Protein 7BMF (pdb70)

Organism: Methanothermobacter thermautotrophicus (strain ATCC 29096 / DSM 1053 / JCM 10044 / NBRC 100330 / Delta H) (NCBI:txid187420)

Structure (mmCIF, N/CA/C/O backbone):
data_7BMF
#
_entry.id   7BMF
#
_cell.length_a   53.750
_cell.length_b   53.880
_cell.length_c   86.720
_cell.angle_alpha   79.860
_cell.angle_beta   82.770
_cell.angle_gamma   63.980
#
_symmetry.space_group_name_H-M   'P 1'
#
loop_
_entity.id
_entity.type
_entity.pdbx_description
1 polymer 'Conserved protein'
2 non-polymer 'MANGANESE (II) ION'
3 non-polymer "CYTIDINE-5'-TRIPHOSPHATE"
4 non-polymer 'NITRATE ION'
5 non-polymer DI(HYDROXYETHYL)ETHER
6 water water
#
loop_
_atom_site.group_PDB
_atom_site.id
_atom_site.type_symbol
_atom_site.label_atom_id
_atom_site.label_alt_id
_atom_site.label_comp_id
_atom_site.label_asym_id
_atom_site.label_entity_id
_atom_site.label_seq_id
_atom_site.pdbx_PDB_ins_code
_atom_site.Cartn_x
_atom_site.Cartn_y
_atom_site.Cartn_z
_atom_site.occupancy
_atom_site.B_iso_or_equiv
_atom_site.auth_seq_id
_atom_site.auth_comp_id
_atom_site.auth_asym_id
_atom_site.auth_atom_id
_atom_site.pdbx_PDB_model_num
ATOM 1 N N . LEU A 1 13 ? -13.633 -13.263 -13.207 1.00 35.17 13 LEU A N 1
ATOM 2 C CA . LEU A 1 13 ? -14.052 -11.952 -12.608 1.00 37.48 13 LEU A CA 1
ATOM 3 C C . LEU A 1 13 ? -15.538 -11.706 -12.832 1.00 40.44 13 LEU A C 1
ATOM 4 O O . LEU A 1 13 ? -16.020 -11.836 -13.964 1.00 39.45 13 LEU A O 1
ATOM 9 N N . PRO A 1 14 ? -16.277 -11.317 -11.762 1.00 39.59 14 PRO A N 1
ATOM 10 C CA . PRO A 1 14 ? -17.707 -11.069 -12.006 1.00 35.60 14 PRO A CA 1
ATOM 11 C C . PRO A 1 14 ? -17.966 -9.958 -13.046 1.00 35.50 14 PRO A C 1
ATOM 12 O O . PRO A 1 14 ? -17.362 -8.878 -13.039 1.00 32.70 14 PRO A O 1
ATOM 16 N N . ASP A 1 15 ? -18.864 -10.276 -13.941 1.00 32.59 15 ASP A N 1
ATOM 17 C CA . ASP A 1 15 ? -19.361 -9.353 -14.917 1.00 34.66 15 ASP A CA 1
ATOM 18 C C . ASP A 1 15 ? -19.864 -8.001 -14.361 1.00 32.23 15 ASP A C 1
ATOM 19 O O . ASP A 1 15 ? -19.675 -6.924 -14.980 1.00 30.00 15 ASP A O 1
ATOM 24 N N . SER A 1 16 ? -20.558 -8.082 -13.225 1.00 28.58 16 SER A N 1
ATOM 25 C CA . SER A 1 16 ? -21.128 -6.926 -12.549 1.00 27.80 16 SER A CA 1
ATOM 26 C C . SER A 1 16 ? -20.055 -5.865 -12.211 1.00 25.25 16 SER A C 1
ATOM 27 O O . SER A 1 16 ? -20.311 -4.688 -12.337 1.00 26.69 16 SER A O 1
ATOM 30 N N . ILE A 1 17 ? -18.853 -6.282 -11.837 1.00 23.45 17 ILE A N 1
ATOM 31 C CA . ILE A 1 17 ? -17.864 -5.285 -11.434 1.00 23.63 17 ILE A CA 1
ATOM 32 C C . ILE A 1 17 ? -17.206 -4.579 -12.630 1.00 24.66 17 ILE A C 1
ATOM 33 O O . ILE A 1 17 ? -16.858 -3.412 -12.543 1.00 24.94 17 ILE A O 1
ATOM 38 N N . LEU A 1 18 ? -17.079 -5.275 -13.749 1.00 28.21 18 LEU A N 1
ATOM 39 C CA . LEU A 1 18 ? -16.615 -4.644 -15.004 1.00 28.10 18 LEU A CA 1
ATOM 40 C C . LEU A 1 18 ? -17.649 -3.729 -15.504 1.00 27.37 18 LEU A C 1
ATOM 41 O O . LEU A 1 18 ? -17.329 -2.613 -15.938 1.00 30.28 18 LEU A O 1
ATOM 46 N N . LYS A 1 19 ? -18.904 -4.171 -15.406 1.00 28.48 19 LYS A N 1
ATOM 47 C CA . LYS A 1 19 ? -20.023 -3.310 -15.718 1.00 29.77 19 LYS A CA 1
ATOM 48 C C . LYS A 1 19 ? -20.046 -2.032 -14.882 1.00 27.56 19 LYS A C 1
ATOM 49 O O . LYS A 1 19 ? -20.213 -0.927 -15.441 1.00 24.13 19 LYS A O 1
ATOM 55 N N . ARG A 1 20 ? -19.863 -2.149 -13.560 1.00 28.76 20 ARG A N 1
ATOM 56 C CA . ARG A 1 20 ? -19.838 -0.931 -12.725 1.00 26.99 20 ARG A CA 1
ATOM 57 C C . ARG A 1 20 ? -18.676 0.008 -13.090 1.00 25.81 20 ARG A C 1
ATOM 58 O O . ARG A 1 20 ? -18.849 1.242 -13.135 1.00 23.21 20 ARG A O 1
ATOM 66 N N . GLY A 1 21 ? -17.522 -0.573 -13.413 1.00 25.37 21 GLY A N 1
ATOM 67 C CA . GLY A 1 21 ? -16.371 0.210 -13.899 1.00 25.32 21 GLY A CA 1
ATOM 68 C C . GLY A 1 21 ? -16.688 0.938 -15.192 1.00 25.42 21 GLY A C 1
ATOM 69 O O . GLY A 1 21 ? -16.422 2.134 -15.342 1.00 23.17 21 GLY A O 1
ATOM 70 N N . ALA A 1 22 ? -17.345 0.237 -16.110 1.00 27.45 22 ALA A N 1
ATOM 71 C CA . ALA A 1 22 ? -17.841 0.900 -17.331 1.00 28.51 22 ALA A CA 1
ATOM 72 C C . ALA A 1 22 ? -18.734 2.103 -17.048 1.00 25.92 22 ALA A C 1
ATOM 73 O O . ALA A 1 22 ? -18.642 3.134 -17.725 1.00 26.68 22 ALA A O 1
ATOM 75 N N . GLU A 1 23 ? -19.561 1.974 -16.020 1.00 25.89 23 GLU A N 1
ATOM 76 C CA . GLU A 1 23 ? -20.479 3.031 -15.648 1.00 30.26 23 GLU A CA 1
ATOM 77 C C . GLU A 1 23 ? -19.709 4.217 -15.126 1.00 28.53 23 GLU A C 1
ATOM 78 O O . GLU A 1 23 ? -20.030 5.338 -15.499 1.00 26.99 23 GLU A O 1
ATOM 84 N N . ALA A 1 24 ? -18.693 3.972 -14.276 1.00 29.62 24 ALA A N 1
ATOM 85 C CA . ALA A 1 24 ? -17.760 5.037 -13.880 1.00 27.22 24 ALA A CA 1
ATOM 86 C C . ALA A 1 24 ? -17.003 5.599 -15.083 1.00 28.01 24 ALA A C 1
ATOM 87 O O . ALA A 1 24 ? -16.838 6.823 -15.170 1.00 26.53 24 ALA A O 1
ATOM 89 N N . SER A 1 25 ? -16.570 4.736 -16.016 1.00 29.21 25 SER A N 1
ATOM 90 C CA . SER A 1 25 ? -15.908 5.231 -17.255 1.00 32.82 25 SER A CA 1
ATOM 91 C C . SER A 1 25 ? -16.798 6.226 -17.988 1.00 34.62 25 SER A C 1
ATOM 92 O O . SER A 1 25 ? -16.348 7.341 -18.343 1.00 32.37 25 SER A O 1
ATOM 95 N N . LYS A 1 26 ? -18.063 5.837 -18.157 1.00 34.85 26 LYS A N 1
ATOM 96 C CA . LYS A 1 26 ? -18.987 6.662 -18.878 1.00 34.74 26 LYS A CA 1
ATOM 97 C C . LYS A 1 26 ? -19.182 7.962 -18.163 1.00 32.17 26 LYS A C 1
ATOM 98 O O . LYS A 1 26 ? -19.213 8.996 -18.801 1.00 34.72 26 LYS A O 1
ATOM 104 N N . VAL A 1 27 ? -19.272 7.955 -16.838 1.00 31.85 27 VAL A N 1
ATOM 105 C CA . VAL A 1 27 ? -19.555 9.207 -16.126 1.00 28.23 27 VAL A CA 1
ATOM 106 C C . VAL A 1 27 ? -18.343 10.099 -16.243 1.00 29.93 27 VAL A C 1
ATOM 107 O O . VAL A 1 27 ? -18.469 11.290 -16.498 1.00 34.21 27 VAL A O 1
ATOM 111 N N . LEU A 1 28 ? -17.162 9.519 -16.075 1.00 31.02 28 LEU A N 1
ATOM 112 C CA . LEU A 1 28 ? -15.908 10.226 -16.327 1.00 31.85 28 LEU A CA 1
ATOM 113 C C . LEU A 1 28 ? -15.762 10.838 -17.766 1.00 35.17 28 LEU A C 1
ATOM 114 O O . LEU A 1 28 ? -15.416 12.012 -17.885 1.00 32.25 28 LEU A O 1
ATOM 119 N N . GLU A 1 29 ? -15.975 10.031 -18.825 1.00 38.87 29 GLU A N 1
ATOM 120 C CA . GLU A 1 29 ? -16.023 10.520 -20.256 1.00 42.75 29 GLU A CA 1
ATOM 121 C C . GLU A 1 29 ? -16.946 11.736 -20.477 1.00 45.30 29 GLU A C 1
ATOM 122 O O . GLU A 1 29 ? -16.608 12.644 -21.234 1.00 42.77 29 GLU A O 1
ATOM 128 N N . GLU A 1 30 ? -18.103 11.730 -19.807 1.00 46.91 30 GLU A N 1
ATOM 129 C CA . GLU A 1 30 ? -19.071 12.819 -19.897 1.00 50.05 30 GLU A CA 1
ATOM 130 C C . GLU A 1 30 ? -18.566 14.124 -19.320 1.00 52.37 30 GLU A C 1
ATOM 131 O O . GLU A 1 30 ? -18.608 15.149 -19.992 1.00 54.67 30 GLU A O 1
ATOM 137 N N . HIS A 1 31 ? -18.091 14.108 -18.079 1.00 48.62 31 HIS A N 1
ATOM 138 C CA . HIS A 1 31 ? -17.573 15.356 -17.501 1.00 45.30 31 HIS A CA 1
ATOM 139 C C . HIS A 1 31 ? -16.316 15.917 -18.211 1.00 44.06 31 HIS A C 1
ATOM 140 O O . HIS A 1 31 ? -16.074 17.116 -18.158 1.00 43.23 31 HIS A O 1
ATOM 147 N N . LEU A 1 32 ? -15.546 15.072 -18.892 1.00 45.74 32 LEU A N 1
ATOM 148 C CA . LEU A 1 32 ? -14.409 15.545 -19.706 1.00 47.74 32 LEU A CA 1
ATOM 149 C C . LEU A 1 32 ? -14.924 16.288 -20.933 1.00 52.21 32 LEU A C 1
ATOM 150 O O . LEU A 1 32 ? -14.540 17.438 -21.178 1.00 47.33 32 LEU A O 1
ATOM 155 N N . GLU A 1 33 ? -15.823 15.631 -21.661 1.00 57.35 33 GLU A N 1
ATOM 156 C CA . GLU A 1 33 ? -16.589 16.258 -22.756 1.00 60.05 33 GLU A CA 1
ATOM 157 C C . GLU A 1 33 ? -16.975 17.710 -22.455 1.00 56.99 33 GLU A C 1
ATOM 158 O O . GLU A 1 33 ? -16.643 18.595 -23.230 1.00 64.96 33 GLU A O 1
ATOM 164 N N . ARG A 1 34 ? -17.621 17.960 -21.313 1.00 52.35 34 ARG A N 1
ATOM 165 C CA . ARG A 1 34 ? -18.030 19.328 -20.929 1.00 49.49 34 ARG A CA 1
ATOM 166 C C . ARG A 1 34 ? -16.846 20.186 -20.439 1.00 48.32 34 ARG A C 1
ATOM 167 O O . ARG A 1 34 ? -17.052 21.241 -19.829 1.00 46.25 34 ARG A O 1
ATOM 169 N N . GLY A 1 35 ? -15.610 19.741 -20.692 1.00 48.19 35 GLY A N 1
ATOM 170 C CA . GLY A 1 35 ? -14.412 20.532 -20.394 1.00 52.88 35 GLY A CA 1
ATOM 171 C C . GLY A 1 35 ? -13.927 20.621 -18.950 1.00 51.15 35 GLY A C 1
ATOM 172 O O . GLY A 1 35 ? -12.744 20.878 -18.699 1.00 49.54 35 GLY A O 1
ATOM 173 N N . ASN A 1 36 ? -14.810 20.381 -17.995 1.00 53.03 36 ASN A N 1
ATOM 174 C CA . ASN A 1 36 ? -14.515 20.749 -16.608 1.00 55.81 36 ASN A CA 1
ATOM 175 C C . ASN A 1 36 ? -13.570 19.805 -15.856 1.00 48.69 36 ASN A C 1
ATOM 176 O O . ASN A 1 36 ? -13.398 18.632 -16.201 1.00 43.64 36 ASN A O 1
ATOM 181 N N . ILE A 1 37 ? -12.997 20.389 -14.809 1.00 48.15 37 ILE A N 1
ATOM 182 C CA . ILE A 1 37 ? -11.868 19.870 -14.051 1.00 46.83 37 ILE A CA 1
ATOM 183 C C . ILE A 1 37 ? -12.290 18.755 -13.084 1.00 41.51 37 ILE A C 1
ATOM 184 O O . ILE A 1 37 ? -13.137 18.961 -12.213 1.00 38.55 37 ILE A O 1
ATOM 189 N N . ILE A 1 38 ? -11.658 17.602 -13.191 1.00 35.35 38 ILE A N 1
ATOM 190 C CA . ILE A 1 38 ? -11.983 16.511 -12.277 1.00 35.96 38 ILE A CA 1
ATOM 191 C C . ILE A 1 38 ? -11.286 16.618 -10.909 1.00 31.44 38 ILE A C 1
ATOM 192 O O . ILE A 1 38 ? -10.097 16.856 -10.813 1.00 33.20 38 ILE A O 1
ATOM 197 N N . ARG A 1 39 ? -12.067 16.463 -9.863 1.00 26.82 39 ARG A N 1
ATOM 198 C CA . ARG A 1 39 ? -11.559 16.486 -8.520 1.00 29.25 39 ARG A CA 1
ATOM 199 C C . ARG A 1 39 ? -11.185 15.075 -8.024 1.00 27.16 39 ARG A C 1
ATOM 200 O O . ARG A 1 39 ? -12.039 14.240 -7.890 1.00 26.63 39 ARG A O 1
ATOM 208 N N . ILE A 1 40 ? -9.906 14.816 -7.803 1.00 26.84 40 ILE A N 1
ATOM 209 C CA . ILE A 1 40 ? -9.412 13.504 -7.387 1.00 25.50 40 ILE A CA 1
ATOM 210 C C . ILE A 1 40 ? -8.983 13.547 -5.896 1.00 25.16 40 ILE A C 1
ATOM 211 O O . ILE A 1 40 ? -8.121 14.320 -5.526 1.00 21.90 40 ILE A O 1
ATOM 216 N N . ILE A 1 41 ? -9.591 12.684 -5.077 1.00 23.78 41 ILE A N 1
ATOM 217 C CA . ILE A 1 41 ? -9.296 12.583 -3.663 1.00 24.29 41 ILE A CA 1
ATOM 218 C C . ILE A 1 41 ? -8.842 11.149 -3.347 1.00 24.03 41 ILE A C 1
ATOM 219 O O . ILE A 1 41 ? -9.586 10.163 -3.620 1.00 21.24 41 ILE A O 1
ATOM 224 N N . SER A 1 42 ? -7.645 11.055 -2.767 1.00 21.28 42 SER A N 1
ATOM 225 C CA . SER A 1 42 ? -7.025 9.788 -2.472 1.00 21.60 42 SER A CA 1
ATOM 226 C C . SER A 1 42 ? -6.182 9.797 -1.194 1.00 21.70 42 SER A C 1
ATOM 227 O O . SER A 1 42 ? -5.947 10.852 -0.560 1.00 21.36 42 SER A O 1
ATOM 230 N N . HIS A 1 43 ? -5.730 8.595 -0.849 1.00 20.53 43 HIS A N 1
ATOM 231 C CA . HIS A 1 43 ? -4.922 8.325 0.332 1.00 21.20 43 HIS A CA 1
ATOM 232 C C . HIS A 1 43 ? -3.413 8.596 0.004 1.00 20.17 43 HIS A C 1
ATOM 233 O O . HIS A 1 43 ? -3.082 8.897 -1.156 1.00 20.45 43 HIS A O 1
ATOM 240 N N . ASN A 1 44 ? -2.507 8.431 0.974 1.00 18.57 44 ASN A N 1
ATOM 241 C CA . ASN A 1 44 ? -1.095 8.870 0.821 1.00 18.88 44 ASN A CA 1
ATOM 242 C C . ASN A 1 44 ? -0.084 7.759 0.943 1.00 19.57 44 ASN A C 1
ATOM 243 O O . ASN A 1 44 ? 1.108 8.018 1.183 1.00 20.36 44 ASN A O 1
ATOM 248 N N . ASP A 1 45 ? -0.545 6.521 0.784 1.00 18.77 45 ASP A N 1
ATOM 249 C CA . ASP A 1 45 ? 0.346 5.396 0.715 1.00 17.21 45 ASP A CA 1
ATOM 250 C C . ASP A 1 45 ? 0.461 4.947 -0.744 1.00 17.29 45 ASP A C 1
ATOM 251 O O . ASP A 1 45 ? -0.009 5.629 -1.656 1.00 14.38 45 ASP A O 1
ATOM 256 N N . ALA A 1 46 ? 1.174 3.845 -0.994 1.00 17.42 46 ALA A N 1
ATOM 257 C CA . ALA A 1 46 ? 1.375 3.430 -2.361 1.00 17.21 46 ALA A CA 1
ATOM 258 C C . ALA A 1 46 ? 0.056 3.190 -3.141 1.00 18.04 46 ALA A C 1
ATOM 259 O O . ALA A 1 46 ? -0.062 3.534 -4.353 1.00 19.26 46 ALA A O 1
ATOM 261 N N . ASP A 1 47 ? -0.925 2.613 -2.455 1.00 17.25 47 ASP A N 1
ATOM 262 C CA . ASP A 1 47 ? -2.209 2.280 -3.091 1.00 17.08 47 ASP A CA 1
ATOM 263 C C . ASP A 1 47 ? -2.938 3.586 -3.509 1.00 17.35 47 ASP A C 1
ATOM 264 O O . ASP A 1 47 ? -3.335 3.747 -4.660 1.00 16.97 47 ASP A O 1
ATOM 269 N N . GLY A 1 48 ? -2.912 4.568 -2.618 1.00 18.48 48 GLY A N 1
ATOM 270 C CA . GLY A 1 48 ? -3.610 5.823 -2.819 1.00 18.22 48 GLY A CA 1
ATOM 271 C C . GLY A 1 48 ? -3.005 6.633 -3.889 1.00 19.05 48 GLY A C 1
ATOM 272 O O . GLY A 1 48 ? -3.714 7.218 -4.710 1.00 23.90 48 GLY A O 1
ATOM 273 N N . LEU A 1 49 ? -1.682 6.702 -3.893 1.00 19.28 49 LEU A N 1
ATOM 274 C CA . LEU A 1 49 ? -0.974 7.495 -4.885 1.00 17.76 49 LEU A CA 1
ATOM 275 C C . LEU A 1 49 ? -1.033 6.860 -6.239 1.00 18.38 49 LEU A C 1
ATOM 276 O O . LEU A 1 49 ? -1.358 7.522 -7.194 1.00 20.18 49 LEU A O 1
ATOM 281 N N . SER A 1 50 ? -0.756 5.561 -6.320 1.00 18.51 50 SER A N 1
ATOM 282 C CA . SER A 1 50 ? -0.858 4.833 -7.574 1.00 18.25 50 SER A CA 1
ATOM 283 C C . SER A 1 50 ? -2.323 4.895 -8.079 1.00 19.31 50 SER A C 1
ATOM 284 O O . SER A 1 50 ? -2.552 5.081 -9.303 1.00 18.44 50 SER A O 1
ATOM 287 N N . ALA A 1 51 ? -3.303 4.792 -7.151 1.00 19.50 51 ALA A N 1
ATOM 288 C CA . ALA A 1 51 ? -4.736 4.882 -7.557 1.00 20.06 51 ALA A CA 1
ATOM 289 C C . ALA A 1 51 ? -4.918 6.270 -8.145 1.00 20.37 51 ALA A C 1
ATOM 290 O O . ALA A 1 51 ? -5.522 6.419 -9.214 1.00 18.39 51 ALA A O 1
ATOM 292 N N . ALA A 1 52 ? -4.376 7.298 -7.482 1.00 19.36 52 ALA A N 1
ATOM 293 C CA . ALA A 1 52 ? -4.576 8.641 -8.025 1.00 20.45 52 ALA A CA 1
ATOM 294 C C . ALA A 1 52 ? -3.848 8.759 -9.383 1.00 21.85 52 ALA A C 1
ATOM 295 O O . ALA A 1 52 ? -4.383 9.294 -10.294 1.00 22.82 52 ALA A O 1
ATOM 297 N N . GLY A 1 53 ? -2.670 8.171 -9.526 1.00 24.16 53 GLY A N 1
ATOM 298 C CA . GLY A 1 53 ? -1.983 8.119 -10.807 1.00 25.27 53 GLY A CA 1
ATOM 299 C C . GLY A 1 53 ? -2.757 7.392 -11.914 1.00 25.49 53 GLY A C 1
ATOM 300 O O . GLY A 1 53 ? -2.697 7.777 -13.049 1.00 25.68 53 GLY A O 1
ATOM 301 N N . VAL A 1 54 ? -3.464 6.316 -11.588 1.00 26.21 54 VAL A N 1
ATOM 302 C CA . VAL A 1 54 ? -4.245 5.596 -12.598 1.00 23.80 54 VAL A CA 1
ATOM 303 C C . VAL A 1 54 ? -5.198 6.585 -13.210 1.00 23.80 54 VAL A C 1
ATOM 304 O O . VAL A 1 54 ? -5.280 6.670 -14.417 1.00 20.03 54 VAL A O 1
ATOM 308 N N . VAL A 1 55 ? -5.845 7.376 -12.364 1.00 25.16 55 VAL A N 1
ATOM 309 C CA . VAL A 1 55 ? -6.886 8.278 -12.837 1.00 30.65 55 VAL A CA 1
ATOM 310 C C . VAL A 1 55 ? -6.315 9.520 -13.553 1.00 31.74 55 VAL A 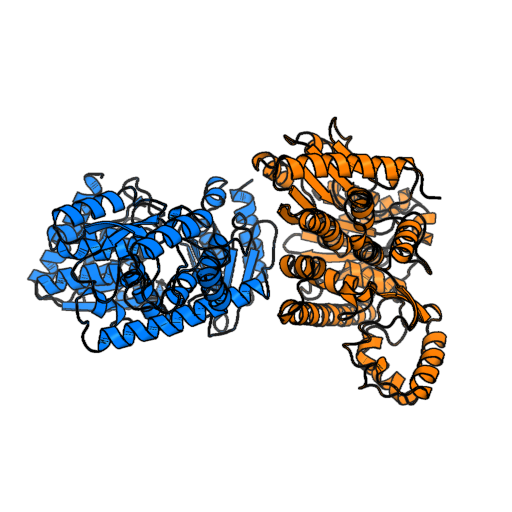C 1
ATOM 311 O O . VAL A 1 55 ? -6.735 9.835 -14.649 1.00 32.36 55 VAL A O 1
ATOM 315 N N . ALA A 1 56 ? -5.400 10.235 -12.911 1.00 30.29 56 ALA A N 1
ATOM 316 C CA . ALA A 1 56 ? -4.740 11.333 -13.561 1.00 33.16 56 ALA A CA 1
ATOM 317 C C . ALA A 1 56 ? -4.208 10.910 -14.975 1.00 36.77 56 ALA A C 1
ATOM 318 O O . ALA A 1 56 ? -4.325 11.650 -15.957 1.00 37.73 56 ALA A O 1
ATOM 320 N N . ARG A 1 57 ? -3.688 9.698 -15.075 1.00 37.23 57 ARG A N 1
ATOM 321 C CA . ARG A 1 57 ? -3.100 9.237 -16.305 1.00 44.39 57 ARG A CA 1
ATOM 322 C C . ARG A 1 57 ? -4.172 9.060 -17.389 1.00 42.11 57 ARG A C 1
ATOM 323 O O . ARG A 1 57 ? -4.007 9.500 -18.534 1.00 42.57 57 ARG A O 1
ATOM 331 N N . ALA A 1 58 ? -5.262 8.420 -17.012 1.00 35.73 58 ALA A N 1
ATOM 332 C CA . ALA A 1 58 ? -6.387 8.277 -17.885 1.00 38.48 58 ALA A CA 1
ATOM 333 C C . ALA A 1 58 ? -6.879 9.668 -18.340 1.00 37.95 58 ALA A C 1
ATOM 334 O O . ALA A 1 58 ? -7.064 9.913 -19.554 1.00 35.94 58 ALA A O 1
ATOM 336 N N . ILE A 1 59 ? -7.051 10.582 -17.385 1.00 34.34 59 ILE A N 1
ATOM 337 C CA . ILE A 1 59 ? -7.555 11.902 -17.721 1.00 33.16 59 ILE A CA 1
ATOM 338 C C . ILE A 1 59 ? -6.557 12.682 -18.583 1.00 37.54 59 ILE A C 1
ATOM 339 O O . ILE A 1 59 ? -6.993 13.437 -19.461 1.00 39.38 59 ILE A O 1
ATOM 344 N N . SER A 1 60 ? -5.255 12.551 -18.325 1.00 38.81 60 SER A N 1
ATOM 345 C CA . SER A 1 60 ? -4.260 13.170 -19.222 1.00 40.98 60 SER A CA 1
ATOM 346 C C . SER A 1 60 ? -4.292 12.598 -20.638 1.00 40.60 60 SER A C 1
ATOM 347 O O . SER A 1 60 ? -4.182 13.335 -21.598 1.00 42.37 60 SER A O 1
ATOM 350 N N . SER A 1 61 ? -4.507 11.289 -20.767 1.00 43.71 61 SER A N 1
ATOM 351 C CA . SER A 1 61 ? -4.489 10.634 -22.066 1.00 40.02 61 SER A CA 1
ATOM 352 C C . SER A 1 61 ? -5.688 11.039 -22.898 1.00 43.07 61 SER A C 1
ATOM 353 O O . SER A 1 61 ? -5.876 10.498 -23.983 1.00 47.00 61 SER A O 1
ATOM 356 N N . MET A 1 62 ? -6.527 11.933 -22.372 1.00 43.13 62 MET A N 1
ATOM 357 C CA . MET A 1 62 ? -7.601 12.583 -23.124 1.00 48.50 62 MET A CA 1
ATOM 358 C C . MET A 1 62 ? -7.611 14.105 -22.917 1.00 48.56 62 MET A C 1
ATOM 359 O O . MET A 1 62 ? -8.668 14.735 -22.956 1.00 49.28 62 MET A O 1
ATOM 364 N N . ASN A 1 63 ? -6.418 14.672 -22.726 1.00 49.20 63 ASN A N 1
ATOM 365 C CA . ASN A 1 63 ? -6.188 16.099 -22.438 1.00 51.61 63 ASN A CA 1
ATOM 366 C C . ASN A 1 63 ? -7.208 16.807 -21.575 1.00 53.26 63 ASN A C 1
ATOM 367 O O . ASN A 1 63 ? -7.699 17.890 -21.906 1.00 54.22 63 ASN A O 1
ATOM 372 N N . GLY A 1 64 ? -7.489 16.176 -20.438 1.00 50.90 64 GLY A N 1
ATOM 373 C CA . GLY A 1 64 ? -8.393 16.723 -19.458 1.00 44.11 64 GLY A CA 1
ATOM 374 C C . GLY A 1 64 ? -7.603 17.255 -18.303 1.00 40.62 64 GLY A C 1
ATOM 375 O O . GLY A 1 64 ? -6.402 17.090 -18.220 1.00 38.03 64 GLY A O 1
ATOM 376 N N . GLN A 1 65 ? -8.322 17.875 -17.395 1.00 44.33 65 GLN A N 1
ATOM 377 C CA . GLN A 1 65 ? -7.734 18.538 -16.266 1.00 48.27 65 GLN A CA 1
ATOM 378 C C . GLN A 1 65 ? -8.327 18.005 -14.968 1.00 46.32 65 GLN A C 1
ATOM 379 O O . GLN A 1 65 ? -9.534 17.647 -14.916 1.00 40.77 65 GLN A O 1
ATOM 385 N N . PHE A 1 66 ? -7.455 17.961 -13.941 1.00 42.26 66 PHE A N 1
ATOM 386 C CA . PHE A 1 66 ? -7.766 17.405 -12.606 1.00 37.91 66 PHE A CA 1
ATOM 387 C C . PHE A 1 66 ? -7.099 18.192 -11.469 1.00 36.03 66 PHE A C 1
ATOM 388 O O . PHE A 1 66 ? -6.011 18.714 -11.649 1.00 34.95 66 PHE A O 1
ATOM 396 N N . HIS A 1 67 ? -7.766 18.294 -10.314 1.00 39.19 67 HIS A N 1
ATOM 397 C CA . HIS A 1 67 ? -7.128 18.767 -9.048 1.00 41.21 67 HIS A CA 1
ATOM 398 C C . HIS A 1 67 ? -7.050 17.583 -8.068 1.00 38.80 67 HIS A C 1
ATOM 399 O O . HIS A 1 67 ? -8.087 17.030 -7.684 1.00 36.90 67 HIS A O 1
ATOM 406 N N . ILE A 1 68 ? -5.848 17.261 -7.610 1.00 37.89 68 ILE A N 1
ATOM 407 C CA . ILE A 1 68 ? -5.661 16.218 -6.579 1.00 38.06 68 ILE A CA 1
ATOM 408 C C . ILE A 1 68 ? -5.645 16.762 -5.136 1.00 35.57 68 ILE A C 1
ATOM 409 O O . ILE A 1 68 ? -4.971 17.709 -4.834 1.00 38.42 68 ILE A O 1
ATOM 414 N N . SER A 1 69 ? -6.422 16.182 -4.245 1.00 34.67 69 SER A N 1
ATOM 415 C CA . SER A 1 69 ? -6.176 16.336 -2.800 1.00 33.06 69 SER A CA 1
ATOM 416 C C . SER A 1 69 ? -5.747 14.960 -2.266 1.00 32.51 69 SER A C 1
ATOM 417 O O . SER A 1 69 ? -6.440 13.962 -2.443 1.00 28.40 69 SER A O 1
ATOM 420 N N . ILE A 1 70 ? -4.566 14.902 -1.680 1.00 31.56 70 ILE A N 1
ATOM 421 C CA . ILE A 1 70 ? -4.130 13.699 -1.022 1.00 30.25 70 ILE A CA 1
ATOM 422 C C . ILE A 1 70 ? -4.378 13.858 0.437 1.00 29.04 70 ILE A C 1
ATOM 423 O O . ILE A 1 70 ? -4.109 14.919 0.982 1.00 30.30 70 ILE A O 1
ATOM 428 N N . LEU A 1 71 ? -4.894 12.801 1.066 1.00 28.54 71 LEU A N 1
ATOM 429 C CA . LEU A 1 71 ? -5.191 12.825 2.496 1.00 31.01 71 LEU A CA 1
ATOM 430 C C . LEU A 1 71 ? -4.599 11.633 3.231 1.00 33.01 71 LEU A C 1
ATOM 431 O O . LEU A 1 71 ? -4.563 10.528 2.664 1.00 30.98 71 LEU A O 1
ATOM 436 N N . SER A 1 72 ? -4.179 11.852 4.498 1.00 30.03 72 SER A N 1
ATOM 437 C CA . SER A 1 72 ? -3.817 10.751 5.431 1.00 30.58 72 SER A CA 1
ATOM 438 C C . SER A 1 72 ? -5.032 9.952 5.812 1.00 31.17 72 SER A C 1
ATOM 439 O O . SER A 1 72 ? -4.942 8.772 6.090 1.00 32.34 72 SER A O 1
ATOM 442 N N . ARG A 1 73 ? -6.177 10.616 5.857 1.00 33.69 73 ARG A N 1
ATOM 443 C CA . ARG A 1 73 ? -7.367 10.097 6.465 1.00 35.42 73 ARG A CA 1
ATOM 444 C C . ARG A 1 73 ? -8.519 10.994 5.979 1.00 35.16 73 ARG A C 1
ATOM 445 O O . ARG A 1 73 ? -8.323 12.207 5.893 1.00 30.81 73 ARG A O 1
ATOM 453 N N . LEU A 1 74 ? -9.680 10.413 5.634 1.00 32.74 74 LEU A N 1
ATOM 454 C CA . LEU A 1 74 ? -10.856 11.198 5.238 1.00 32.81 74 LEU A CA 1
ATOM 455 C C . LEU A 1 74 ? -11.806 11.458 6.437 1.00 33.89 74 LEU A C 1
ATOM 456 O O . LEU A 1 74 ? -12.203 10.542 7.117 1.00 31.59 74 LEU A O 1
ATOM 461 N N . LYS A 1 75 ? -12.188 12.708 6.673 1.00 35.29 75 LYS A N 1
ATOM 462 C CA . LYS A 1 75 ? -13.073 13.064 7.796 1.00 35.85 75 LYS A CA 1
ATOM 463 C C . LYS A 1 75 ? -14.374 13.696 7.305 1.00 36.69 75 LYS A C 1
ATOM 464 O O . LYS A 1 75 ? -14.459 14.233 6.178 1.00 32.26 75 LYS A O 1
ATOM 466 N N . LYS A 1 76 ? -15.378 13.660 8.177 1.00 39.54 76 LYS A N 1
ATOM 467 C CA . LYS A 1 76 ? -16.693 14.241 7.880 1.00 38.49 76 LYS A CA 1
ATOM 468 C C . LYS A 1 76 ? -16.542 15.732 7.446 1.00 39.50 76 LYS A C 1
ATOM 469 O O . LYS A 1 76 ? -17.245 16.204 6.538 1.00 38.93 76 LYS A O 1
ATOM 471 N N . GLU A 1 77 ? -15.551 16.412 8.022 1.00 39.88 77 GLU A N 1
ATOM 472 C CA . GLU A 1 77 ? -15.327 17.860 7.827 1.00 41.79 77 GLU A CA 1
ATOM 473 C C . GLU A 1 77 ? -14.674 18.245 6.498 1.00 38.99 77 GLU A C 1
ATOM 474 O O . GLU A 1 77 ? -14.924 19.316 5.958 1.00 39.00 77 GLU A O 1
ATOM 480 N N . PHE A 1 78 ? -13.825 17.371 5.975 1.00 36.07 78 PHE A N 1
ATOM 481 C CA . PHE A 1 78 ? -13.287 17.541 4.634 1.00 34.81 78 PHE A CA 1
ATOM 482 C C . PHE A 1 78 ? -14.391 17.384 3.579 1.00 33.63 78 PHE A C 1
ATOM 483 O O . PHE A 1 78 ? -14.388 18.058 2.553 1.00 31.75 78 PHE A O 1
ATOM 491 N N . ILE A 1 79 ? -15.325 16.490 3.863 1.00 35.40 79 ILE A N 1
ATOM 492 C CA . ILE A 1 79 ? -16.387 16.144 2.943 1.00 37.37 79 ILE A CA 1
ATOM 493 C C . ILE A 1 79 ? -17.364 17.295 2.876 1.00 38.23 79 ILE A C 1
ATOM 494 O O . ILE A 1 79 ? -17.803 17.618 1.803 1.00 34.42 79 ILE A O 1
ATOM 499 N N . LYS A 1 80 ? -17.709 17.878 4.023 1.00 43.05 80 LYS A N 1
ATOM 500 C CA . LYS A 1 80 ? -18.454 19.154 4.062 1.00 48.84 80 LYS A CA 1
ATOM 501 C C . LYS A 1 80 ? -17.734 20.300 3.338 1.00 45.82 80 LYS A C 1
ATOM 502 O O . LYS A 1 80 ? -18.361 20.987 2.562 1.00 51.16 80 LYS A O 1
ATOM 508 N N . LYS A 1 81 ? -16.434 20.498 3.558 1.00 42.08 81 LYS A N 1
ATOM 509 C CA . LYS A 1 81 ? -15.686 21.496 2.804 1.00 37.40 81 LYS A CA 1
ATOM 510 C C . LYS A 1 81 ? -15.625 21.144 1.293 1.00 41.43 81 LYS A C 1
ATOM 511 O O . LYS A 1 81 ? -15.566 22.017 0.437 1.00 45.55 81 LYS A O 1
ATOM 513 N N . LEU A 1 82 ? -15.646 19.863 0.962 1.00 40.02 82 LEU A N 1
ATOM 514 C CA . LEU A 1 82 ? -15.908 19.438 -0.422 1.00 41.32 82 LEU A CA 1
ATOM 515 C C . LEU A 1 82 ? -17.317 19.866 -0.911 1.00 40.22 82 LEU A C 1
ATOM 516 O O . LEU A 1 82 ? -17.506 20.120 -2.101 1.00 39.72 82 LEU A O 1
ATOM 521 N N . SER A 1 83 ? -18.279 19.911 0.021 1.00 45.38 83 SER A N 1
ATOM 522 C CA . SER A 1 83 ? -19.699 20.308 -0.210 1.00 46.76 83 SER A CA 1
ATOM 523 C C . SER A 1 83 ? -19.919 21.722 -0.783 1.00 44.28 83 SER A C 1
ATOM 524 O O . SER A 1 83 ? -20.823 21.897 -1.576 1.00 39.71 83 SER A O 1
ATOM 527 N N . GLY A 1 84 ? -19.128 22.713 -0.372 1.00 47.29 84 GLY A N 1
ATOM 528 C CA . GLY A 1 84 ? -19.027 23.993 -1.113 1.00 46.42 84 GLY A CA 1
ATOM 529 C C . GLY A 1 84 ? -18.390 23.579 -2.413 1.00 46.59 84 GLY A C 1
ATOM 530 O O . GLY A 1 84 ? -18.771 22.566 -2.943 1.00 55.43 84 GLY A O 1
ATOM 531 N N . GLU A 1 85 ? -17.394 24.286 -2.925 1.00 48.67 85 GLU A N 1
ATOM 532 C CA . GLU A 1 85 ? -16.700 23.837 -4.168 1.00 49.12 85 GLU A CA 1
ATOM 533 C C . GLU A 1 85 ? -17.673 23.537 -5.335 1.00 47.89 85 GLU A C 1
ATOM 534 O O . GLU A 1 85 ? -18.717 22.908 -5.129 1.00 41.78 85 GLU A O 1
ATOM 540 N N . LYS A 1 86 ? -17.305 23.939 -6.557 1.00 47.55 86 LYS A N 1
ATOM 541 C CA . LYS A 1 86 ? -18.240 23.916 -7.709 1.00 46.15 86 LYS A CA 1
ATOM 542 C C . LYS A 1 86 ? -17.945 22.862 -8.714 1.00 45.14 86 LYS A C 1
ATOM 543 O O . LYS A 1 86 ? -18.573 22.814 -9.769 1.00 48.37 86 LYS A O 1
ATOM 549 N N . TYR A 1 87 ? -17.014 21.988 -8.409 1.00 46.21 87 TYR A N 1
ATOM 550 C CA . TYR A 1 87 ? -16.665 20.967 -9.377 1.00 43.55 87 TYR A CA 1
ATOM 551 C C . TYR A 1 87 ? -17.818 19.949 -9.494 1.00 40.96 87 TYR A C 1
ATOM 552 O O . TYR A 1 87 ? -18.589 19.727 -8.551 1.00 37.35 87 TYR A O 1
ATOM 561 N N . SER A 1 88 ? -17.968 19.387 -10.685 1.00 40.37 88 SER A N 1
ATOM 562 C CA . SER A 1 88 ? -19.099 18.524 -10.981 1.00 42.75 88 SER A CA 1
ATOM 563 C C . SER A 1 88 ? -18.753 17.015 -10.956 1.00 42.19 88 SER A C 1
ATOM 564 O O . SER A 1 88 ? -19.673 16.167 -10.906 1.00 42.41 88 SER A O 1
ATOM 567 N N . LEU A 1 89 ? -17.466 16.664 -10.953 1.00 38.63 89 LEU A N 1
ATOM 568 C CA . LEU A 1 89 ? -17.084 15.275 -10.640 1.00 38.02 89 LEU A CA 1
ATOM 569 C C . LEU A 1 89 ? -16.025 15.182 -9.558 1.00 35.87 89 LEU A C 1
ATOM 570 O O . LEU A 1 89 ? -14.949 15.771 -9.656 1.00 40.78 89 LEU A O 1
ATOM 575 N N . PHE A 1 90 ? -16.347 14.414 -8.525 1.00 35.25 90 PHE A N 1
ATOM 576 C CA . PHE A 1 90 ? -15.411 14.041 -7.468 1.00 30.32 90 PHE A CA 1
ATOM 577 C C . PHE A 1 90 ? -15.073 12.552 -7.598 1.00 27.30 90 PHE A C 1
ATOM 578 O O . PHE A 1 90 ? -15.994 11.728 -7.627 1.00 28.05 90 PHE A O 1
ATOM 586 N N . PHE A 1 91 ? -13.776 12.231 -7.702 1.00 24.04 91 PHE A N 1
ATOM 587 C CA . PHE A 1 91 ? -13.288 10.854 -7.866 1.00 23.26 91 PHE A CA 1
ATOM 588 C C . PHE A 1 91 ? -12.441 10.485 -6.590 1.00 23.19 91 PHE A C 1
ATOM 589 O O . PHE A 1 91 ? -11.305 10.905 -6.479 1.00 22.74 91 PHE A O 1
ATOM 597 N N . PHE A 1 92 ? -13.042 9.698 -5.680 1.00 19.99 92 PHE A N 1
ATOM 598 C CA . PHE A 1 92 ? -12.413 9.210 -4.486 1.00 21.23 92 PHE A CA 1
ATOM 599 C C . PHE A 1 92 ? -11.725 7.906 -4.763 1.00 20.81 92 PHE A C 1
ATOM 600 O O . PHE A 1 92 ? -12.354 7.002 -5.292 1.00 22.31 92 PHE A O 1
ATOM 608 N N . CYS A 1 93 ? -10.457 7.806 -4.382 1.00 20.79 93 CYS A N 1
ATOM 609 C CA . CYS A 1 93 ? -9.728 6.534 -4.318 1.00 20.80 93 CYS A CA 1
ATOM 610 C C . CYS A 1 93 ? -9.268 6.153 -2.917 1.00 20.37 93 CYS A C 1
ATOM 611 O O . CYS A 1 93 ? -8.766 6.997 -2.158 1.00 19.09 93 CYS A O 1
ATOM 614 N N . ASP A 1 94 ? -9.451 4.863 -2.583 1.00 20.12 94 ASP A N 1
ATOM 615 C CA . ASP A 1 94 ? -8.903 4.240 -1.376 1.00 18.61 94 ASP A CA 1
ATOM 616 C C . ASP A 1 94 ? -9.583 4.773 -0.136 1.00 20.52 94 ASP A C 1
ATOM 617 O O . ASP A 1 94 ? -9.132 4.557 0.969 1.00 20.43 94 ASP A O 1
ATOM 622 N N . MET A 1 95 ? -10.700 5.451 -0.330 1.00 22.46 95 MET A N 1
ATOM 623 C CA . MET A 1 95 ? -11.444 6.042 0.772 1.00 23.55 95 MET A CA 1
ATOM 624 C C . MET A 1 95 ? -12.838 6.423 0.312 1.00 22.39 95 MET A C 1
ATOM 625 O O . MET A 1 95 ? -13.079 6.628 -0.889 1.00 22.37 95 MET A O 1
ATOM 630 N N . GLY A 1 96 ? -13.760 6.451 1.257 1.00 21.84 96 GLY A N 1
ATOM 631 C CA . GLY A 1 96 ? -15.049 7.047 1.031 1.00 21.69 96 GLY A CA 1
ATOM 632 C C . GLY A 1 96 ? -16.179 6.074 1.147 1.00 22.50 96 GLY A C 1
ATOM 633 O O . GLY A 1 96 ? -17.313 6.515 1.441 1.00 21.33 96 GLY A O 1
ATOM 634 N N . SER A 1 97 ? -15.909 4.775 0.933 1.00 21.48 97 SER A N 1
ATOM 635 C CA . SER A 1 97 ? -16.926 3.738 1.129 1.00 23.16 97 SER A CA 1
ATOM 636 C C . SER A 1 97 ? -17.526 3.781 2.510 1.00 25.16 97 SER A C 1
ATOM 637 O O . SER A 1 97 ? -18.734 3.594 2.650 1.00 24.63 97 SER A O 1
ATOM 640 N N . ALA A 1 98 ? -16.658 4.005 3.508 1.00 29.17 98 ALA A N 1
ATOM 641 C CA . ALA A 1 98 ? -17.040 4.169 4.909 1.00 29.44 98 ALA A CA 1
ATOM 642 C C . ALA A 1 98 ? -17.831 5.458 5.237 1.00 30.34 98 ALA A C 1
ATOM 643 O O . ALA A 1 98 ? -18.331 5.574 6.318 1.00 32.23 98 ALA A O 1
ATOM 645 N N . TYR A 1 99 ? -17.905 6.432 4.338 1.00 33.99 99 TYR A N 1
ATOM 646 C CA . TYR A 1 99 ? -18.668 7.701 4.527 1.00 33.11 99 TYR A CA 1
ATOM 647 C C . TYR A 1 99 ? -19.698 7.885 3.394 1.00 33.63 99 TYR A C 1
ATOM 648 O O . TYR A 1 99 ? -19.948 9.007 2.918 1.00 33.01 99 TYR A O 1
ATOM 657 N N . LEU A 1 100 ? -20.314 6.774 2.985 1.00 34.33 100 LEU A N 1
ATOM 658 C CA . LEU A 1 100 ? -21.178 6.769 1.806 1.00 36.52 100 LEU A CA 1
ATOM 659 C C . LEU A 1 100 ? -22.261 7.850 1.968 1.00 37.62 100 LEU A C 1
ATOM 660 O O . LEU A 1 100 ? -22.459 8.718 1.058 1.00 32.59 100 LEU A O 1
ATOM 665 N N . GLU A 1 101 ? -22.934 7.822 3.127 1.00 34.71 101 GLU A N 1
ATOM 666 C CA . GLU A 1 101 ? -23.960 8.838 3.410 1.00 37.21 101 GLU A CA 1
ATOM 667 C C . GLU A 1 101 ? -23.486 10.301 3.218 1.00 35.42 101 GLU A C 1
ATOM 668 O O . GLU A 1 101 ? -24.149 11.084 2.524 1.00 35.21 101 GLU A O 1
ATOM 674 N N . GLU A 1 102 ? -22.354 10.651 3.823 1.00 32.57 102 GLU A N 1
ATOM 675 C CA . GLU A 1 102 ? -21.851 12.033 3.781 1.00 35.59 102 GLU A CA 1
ATOM 676 C C . GLU A 1 102 ? -21.475 12.350 2.354 1.00 35.77 102 GLU A C 1
ATOM 677 O O . GLU A 1 102 ? -21.726 13.443 1.858 1.00 36.41 102 GLU A O 1
ATOM 683 N N . ILE A 1 103 ? -20.870 11.374 1.693 1.00 34.36 103 ILE A N 1
ATOM 684 C CA . ILE A 1 103 ? -20.527 11.528 0.311 1.00 35.24 103 ILE A CA 1
ATOM 685 C C . ILE A 1 103 ? -21.766 11.672 -0.557 1.00 37.63 103 ILE A C 1
ATOM 686 O O . ILE A 1 103 ? -21.757 12.484 -1.488 1.00 38.13 103 ILE A O 1
ATOM 691 N N . SER A 1 104 ? -22.810 10.909 -0.256 1.00 37.33 104 SER A N 1
ATOM 692 C CA . SER A 1 104 ? -24.074 11.034 -0.971 1.00 45.82 104 SER A CA 1
ATOM 693 C C . SER A 1 104 ? -24.681 12.459 -0.959 1.00 47.10 104 SER A C 1
ATOM 694 O O . SER A 1 104 ? -25.333 12.842 -1.921 1.00 43.78 104 SER A O 1
ATOM 697 N N . ARG A 1 105 ? -24.426 13.248 0.089 1.00 50.28 105 ARG A N 1
ATOM 698 C CA . ARG A 1 105 ? -24.920 14.646 0.160 1.00 51.22 105 ARG A CA 1
ATOM 699 C C . ARG A 1 105 ? -24.388 15.622 -0.896 1.00 47.81 105 ARG A C 1
ATOM 700 O O . ARG A 1 105 ? -24.980 16.676 -1.115 1.00 50.06 105 ARG A O 1
ATOM 708 N N . LEU A 1 106 ? -23.271 15.292 -1.527 1.00 47.11 106 LEU A N 1
ATOM 709 C CA . LEU A 1 106 ? -22.625 16.184 -2.476 1.00 45.94 106 LEU A CA 1
ATOM 710 C C . LEU A 1 106 ? -23.543 16.357 -3.678 1.00 48.40 106 LEU A C 1
ATOM 711 O O . LEU A 1 106 ? -24.186 15.390 -4.109 1.00 42.57 106 LEU A O 1
ATOM 716 N N . LYS A 1 107 ? -23.644 17.601 -4.163 1.00 56.87 107 LYS A N 1
ATOM 717 C CA . LYS A 1 107 ? -24.507 17.973 -5.317 1.00 60.78 107 LYS A CA 1
ATOM 718 C C . LYS A 1 107 ? -23.610 18.179 -6.560 1.00 57.83 107 LYS A C 1
ATOM 719 O O . LYS A 1 107 ? -23.101 19.284 -6.822 1.00 55.43 107 LYS A O 1
ATOM 721 N N . GLY A 1 108 ? -23.452 17.089 -7.314 1.00 49.75 108 GLY A N 1
ATOM 722 C CA . GLY A 1 108 ? -22.386 16.905 -8.308 1.00 45.82 108 GLY A CA 1
ATOM 723 C C . GLY A 1 108 ? -22.139 15.400 -8.380 1.00 43.54 108 GLY A C 1
ATOM 724 O O . GLY A 1 108 ? -22.449 14.704 -7.415 1.00 40.07 108 GLY A O 1
ATOM 725 N N . ASP A 1 109 ? -21.636 14.873 -9.504 1.00 38.29 109 ASP A N 1
ATOM 726 C CA . ASP A 1 109 ? -21.401 13.427 -9.621 1.00 33.43 109 ASP A CA 1
ATOM 727 C C . ASP A 1 109 ? -20.167 12.935 -8.792 1.00 33.79 109 ASP A C 1
ATOM 728 O O . ASP A 1 109 ? -19.163 13.642 -8.617 1.00 31.69 109 ASP A O 1
ATOM 733 N N . VAL A 1 110 ? -20.271 11.708 -8.284 1.00 28.71 110 VAL A N 1
ATOM 734 C CA . VAL A 1 110 ? -19.245 11.114 -7.478 1.00 27.43 110 VAL A CA 1
ATOM 735 C C . VAL A 1 110 ? -18.924 9.688 -7.977 1.00 26.60 110 VAL A C 1
ATOM 736 O O . VAL A 1 110 ? -19.815 8.899 -8.325 1.00 26.79 110 VAL A O 1
ATOM 740 N N . ILE A 1 111 ? -17.628 9.396 -8.049 1.00 24.06 111 ILE A N 1
ATOM 741 C CA . ILE A 1 111 ? -17.137 8.044 -8.202 1.00 23.41 111 ILE A CA 1
ATOM 742 C C . ILE A 1 111 ? -16.310 7.704 -6.953 1.00 24.12 111 ILE A C 1
ATOM 743 O O . ILE A 1 111 ? -15.474 8.501 -6.520 1.00 23.65 111 ILE A O 1
ATOM 748 N N . VAL A 1 112 ? -16.565 6.518 -6.395 1.00 23.21 112 VAL A N 1
ATOM 749 C CA . VAL A 1 112 ? -15.830 5.997 -5.244 1.00 21.99 112 VAL A CA 1
ATOM 750 C C . VAL A 1 112 ? -15.245 4.702 -5.660 1.00 20.14 112 VAL A C 1
ATOM 751 O O . VAL A 1 112 ? -15.957 3.752 -5.884 1.00 20.27 112 VAL A O 1
ATOM 755 N N . ALA A 1 113 ? -13.922 4.669 -5.677 1.00 22.44 113 ALA A N 1
ATOM 756 C CA . ALA A 1 113 ? -13.146 3.508 -6.045 1.00 21.61 113 ALA A CA 1
ATOM 757 C C . ALA A 1 113 ? -12.370 3.116 -4.808 1.00 21.01 113 ALA A C 1
ATOM 758 O O . ALA A 1 113 ? -11.299 3.711 -4.517 1.00 20.20 113 ALA A O 1
ATOM 760 N N . ASP A 1 114 ? -12.878 2.094 -4.111 1.00 19.01 114 ASP A N 1
ATOM 761 C CA . ASP A 1 114 ? -12.424 1.800 -2.742 1.00 18.71 114 ASP A CA 1
ATOM 762 C C . ASP A 1 114 ? -12.473 0.322 -2.523 1.00 17.80 114 ASP A C 1
ATOM 763 O O . ASP A 1 114 ? -13.049 -0.402 -3.325 1.00 19.90 114 ASP A O 1
ATOM 768 N N . HIS A 1 115 ? -11.770 -0.125 -1.492 1.00 17.55 115 HIS A N 1
ATOM 769 C CA . HIS A 1 115 ? -11.765 -1.510 -1.095 1.00 17.40 115 HIS A CA 1
ATOM 770 C C . HIS A 1 115 ? -11.879 -1.746 0.413 1.00 19.64 115 HIS A C 1
ATOM 771 O O . HIS A 1 115 ? -11.542 -2.838 0.890 1.00 20.66 115 HIS A O 1
ATOM 778 N N . HIS A 1 116 ? -12.434 -0.753 1.115 1.00 21.31 116 HIS A N 1
ATOM 779 C CA . HIS A 1 116 ? -12.877 -0.871 2.504 1.00 22.72 116 HIS A CA 1
ATOM 780 C C . HIS A 1 116 ? -14.380 -1.225 2.636 1.00 26.05 116 HIS A C 1
ATOM 781 O O . HIS A 1 116 ? -15.205 -0.994 1.725 1.00 26.77 116 HIS A O 1
ATOM 788 N N . GLN A 1 117 ? -14.744 -1.794 3.777 1.00 27.72 117 GLN A N 1
ATOM 789 C CA . GLN A 1 117 ? -16.131 -2.084 4.099 1.00 29.78 117 GLN A CA 1
ATOM 790 C C . GLN A 1 117 ? -17.033 -0.860 3.957 1.00 31.31 117 GLN A C 1
ATOM 791 O O . GLN A 1 117 ? -16.794 0.167 4.603 1.00 28.20 117 GLN A O 1
ATOM 797 N N . PRO A 1 118 ? -18.069 -0.941 3.094 1.00 32.31 118 PRO A N 1
ATOM 798 C CA . PRO A 1 118 ? -18.982 0.213 3.054 1.00 34.86 118 PRO A CA 1
ATOM 799 C C . PRO A 1 118 ? -19.796 0.340 4.341 1.00 36.42 118 PRO A C 1
ATOM 800 O O . PRO A 1 118 ? -20.105 -0.665 4.964 1.00 37.12 118 PRO A O 1
ATOM 804 N N . SER A 1 119 ? -20.093 1.581 4.721 1.00 36.90 119 SER A N 1
ATOM 805 C CA . SER A 1 119 ? -21.140 1.895 5.675 1.00 36.86 119 SER A CA 1
ATOM 806 C C . SER A 1 119 ? -22.518 1.419 5.107 1.00 35.70 119 SER A C 1
ATOM 807 O O . SER A 1 119 ? -22.687 1.236 3.869 1.00 31.70 119 SER A O 1
ATOM 810 N N . GLU A 1 120 ? -23.491 1.206 5.989 1.00 36.50 120 GLU A N 1
ATOM 811 C CA . GLU A 1 120 ? -24.843 0.843 5.526 1.00 37.42 120 GLU A CA 1
ATOM 812 C C . GLU A 1 120 ? -25.600 2.153 5.392 1.00 38.30 120 GLU A C 1
ATOM 813 O O . GLU A 1 120 ? -25.825 2.887 6.372 1.00 41.43 120 GLU A O 1
ATOM 819 N N . SER A 1 121 ? -25.916 2.460 4.135 1.00 35.85 121 SER A N 1
ATOM 820 C CA . SER A 1 121 ? -26.476 3.724 3.757 1.00 37.70 121 SER A CA 1
ATOM 821 C C . SER A 1 121 ? -26.892 3.611 2.320 1.00 39.22 121 SER A C 1
ATOM 822 O O . SER A 1 121 ? -26.280 2.848 1.570 1.00 41.52 121 SER A O 1
ATOM 825 N N . GLU A 1 122 ? -27.948 4.338 1.940 1.00 44.65 122 GLU A N 1
ATOM 826 C CA . GLU A 1 122 ? -28.414 4.416 0.527 1.00 46.51 122 GLU A CA 1
ATOM 827 C C . GLU A 1 122 ? -27.438 5.288 -0.284 1.00 48.02 122 GLU A C 1
ATOM 828 O O . GLU A 1 122 ? -27.332 6.499 -0.054 1.00 54.56 122 GLU A O 1
ATOM 830 N N . ALA A 1 123 ? -26.705 4.654 -1.200 1.00 49.38 123 ALA A N 1
ATOM 831 C CA . ALA A 1 123 ? -25.794 5.360 -2.117 1.00 51.33 123 ALA A CA 1
ATOM 832 C C . ALA A 1 123 ? -26.587 6.330 -3.002 1.00 49.44 123 ALA A C 1
ATOM 833 O O . ALA A 1 123 ? -27.630 5.963 -3.542 1.00 51.80 123 ALA A O 1
ATOM 835 N N . GLY A 1 124 ? -26.112 7.558 -3.146 1.00 47.53 124 GLY A N 1
ATOM 836 C CA . GLY A 1 124 ? -26.854 8.583 -3.888 1.00 47.69 124 GLY A CA 1
ATOM 837 C C . GLY A 1 124 ? -27.185 8.214 -5.327 1.00 51.33 124 GLY A C 1
ATOM 838 O O . GLY A 1 124 ? -26.617 7.253 -5.877 1.00 54.24 124 GLY A O 1
ATOM 839 N N . PRO A 1 125 ? -28.118 8.963 -5.960 1.00 58.23 125 PRO A N 1
ATOM 840 C CA . PRO A 1 125 ? -28.445 8.709 -7.378 1.00 56.23 125 PRO A CA 1
ATOM 841 C C . PRO A 1 125 ? -27.309 9.122 -8.320 1.00 52.98 125 PRO A C 1
ATOM 842 O O . PRO A 1 125 ? -27.181 8.522 -9.403 1.00 51.20 125 PRO A O 1
ATOM 846 N N . HIS A 1 126 ? -26.485 10.092 -7.880 1.00 47.72 126 HIS A N 1
ATOM 847 C CA . HIS A 1 126 ? -25.315 10.577 -8.625 1.00 48.92 126 HIS A CA 1
ATOM 848 C C . HIS A 1 126 ? -23.972 9.911 -8.223 1.00 42.80 126 HIS A C 1
ATOM 849 O O . HIS A 1 126 ? -22.889 10.446 -8.557 1.00 35.58 126 HIS A O 1
ATOM 856 N N . VAL A 1 127 ? -24.037 8.747 -7.556 1.00 38.41 127 VAL A N 1
ATOM 857 C CA . VAL A 1 127 ? -22.838 8.052 -7.036 1.00 34.62 127 VAL A CA 1
ATOM 858 C C . VAL A 1 127 ? -22.664 6.712 -7.709 1.00 32.51 127 VAL A C 1
ATOM 859 O O . VAL A 1 127 ? -23.571 5.879 -7.667 1.00 31.11 127 VAL A O 1
ATOM 863 N N . VAL A 1 128 ? -21.498 6.506 -8.328 1.00 28.11 128 VAL A N 1
ATOM 864 C CA . VAL A 1 128 ? -21.122 5.216 -8.824 1.00 28.46 128 VAL A CA 1
ATOM 865 C C . VAL A 1 128 ? -20.032 4.667 -7.894 1.00 31.26 128 VAL A C 1
ATOM 866 O O . VAL A 1 128 ? -18.933 5.244 -7.822 1.00 30.15 128 VAL A O 1
ATOM 870 N N . HIS A 1 129 ? -20.343 3.545 -7.221 1.00 28.40 129 HIS A N 1
ATOM 871 C CA . HIS A 1 129 ? -19.528 2.971 -6.168 1.00 26.82 129 HIS A CA 1
ATOM 872 C C . HIS A 1 129 ? -18.913 1.674 -6.657 1.00 25.88 129 HIS A C 1
ATOM 873 O O . HIS A 1 129 ? -19.597 0.701 -6.869 1.00 24.33 129 HIS A O 1
ATOM 880 N N . ILE A 1 130 ? -17.600 1.661 -6.811 1.00 26.27 130 ILE A N 1
ATOM 881 C CA . ILE A 1 130 ? -16.875 0.501 -7.278 1.00 23.75 130 ILE A CA 1
ATOM 882 C C . ILE A 1 130 ? -16.003 0.018 -6.131 1.00 21.01 130 ILE A C 1
ATOM 883 O O . ILE A 1 130 ? -15.098 0.723 -5.714 1.00 18.91 130 ILE A O 1
ATOM 887 N N . ASN A 1 131 ? -16.280 -1.194 -5.660 1.00 20.41 131 ASN A N 1
ATOM 888 C CA . ASN A 1 131 ? -15.654 -1.768 -4.480 1.00 20.01 131 ASN A CA 1
ATOM 889 C C . ASN A 1 131 ? -15.740 -3.289 -4.499 1.00 18.84 131 ASN A C 1
ATOM 890 O O . ASN A 1 131 ? -16.830 -3.814 -4.566 1.00 21.36 131 ASN A O 1
ATOM 895 N N . PRO A 1 132 ? -14.607 -4.020 -4.393 1.00 18.99 132 PRO A N 1
ATOM 896 C CA . PRO A 1 132 ? -14.718 -5.465 -4.387 1.00 18.93 132 PRO A CA 1
ATOM 897 C C . PRO A 1 132 ? -15.725 -6.071 -3.369 1.00 21.42 132 PRO A C 1
ATOM 898 O O . PRO A 1 132 ? -16.345 -7.096 -3.681 1.00 23.62 132 PRO A O 1
ATOM 902 N N . HIS A 1 133 ? -15.888 -5.449 -2.195 1.00 22.41 133 HIS A N 1
ATOM 903 C CA . HIS A 1 133 ? -16.822 -5.916 -1.118 1.00 22.92 133 HIS A CA 1
ATOM 904 C C . HIS A 1 133 ? -18.297 -6.034 -1.560 1.00 22.74 133 HIS A C 1
ATOM 905 O O . HIS A 1 133 ? -19.019 -6.922 -1.070 1.00 22.16 133 HIS A O 1
ATOM 912 N N . LEU A 1 134 ? -18.694 -5.118 -2.467 1.00 22.66 134 LEU A N 1
ATOM 913 C CA . LEU A 1 134 ? -19.981 -5.078 -3.139 1.00 22.49 134 LEU A CA 1
ATOM 914 C C . LEU A 1 134 ? -20.218 -6.149 -4.205 1.00 23.85 134 LEU A C 1
ATOM 915 O O . LEU A 1 134 ? -21.361 -6.253 -4.711 1.00 24.00 134 LEU A O 1
ATOM 920 N N . HIS A 1 135 ? -19.178 -6.904 -4.607 1.00 22.21 135 HIS A N 1
ATOM 921 C CA . HIS A 1 135 ? -19.349 -7.889 -5.697 1.00 22.58 135 HIS A CA 1
ATOM 922 C C . HIS A 1 135 ? -18.947 -9.298 -5.309 1.00 22.96 135 HIS A C 1
ATOM 923 O O . HIS A 1 135 ? -18.611 -10.096 -6.171 1.00 24.06 135 HIS A O 1
ATOM 930 N N . GLY A 1 136 ? -18.948 -9.581 -4.010 1.00 24.58 136 GLY A N 1
ATOM 931 C CA . GLY A 1 136 ? -18.542 -10.858 -3.454 1.00 24.42 136 GLY A CA 1
ATOM 932 C C . GLY A 1 136 ? -17.049 -11.082 -3.392 1.00 25.89 136 GLY A C 1
ATOM 933 O O . GLY A 1 136 ? -16.612 -12.181 -3.108 1.00 29.62 136 GLY A O 1
ATOM 934 N N . LEU A 1 137 ? -16.261 -10.044 -3.624 1.00 25.91 137 LEU A N 1
ATOM 935 C CA . LEU A 1 137 ? -14.813 -10.181 -3.726 1.00 24.36 137 LEU A CA 1
ATOM 936 C C . LEU A 1 137 ? -14.157 -9.725 -2.435 1.00 24.42 137 LEU A C 1
ATOM 937 O O . LEU A 1 137 ? -14.802 -9.140 -1.543 1.00 22.11 137 LEU A O 1
ATOM 942 N N . ASP A 1 138 ? -12.869 -9.973 -2.339 1.00 22.41 138 ASP A N 1
ATOM 943 C CA . ASP A 1 138 ? -12.168 -9.788 -1.106 1.00 20.48 138 ASP A CA 1
ATOM 944 C C . ASP A 1 138 ? -11.179 -8.577 -1.202 1.00 19.93 138 ASP A C 1
ATOM 945 O O . ASP A 1 138 ? -10.080 -8.667 -1.790 1.00 19.23 138 ASP A O 1
ATOM 950 N N . GLY A 1 139 ? -11.557 -7.483 -0.564 1.00 17.41 139 GLY A N 1
ATOM 951 C CA . GLY A 1 139 ? -10.758 -6.256 -0.541 1.00 17.13 139 GLY A CA 1
ATOM 952 C C . GLY A 1 139 ? -9.506 -6.306 0.263 1.00 17.62 139 GLY A C 1
ATOM 953 O O . GLY A 1 139 ? -8.686 -5.437 0.127 1.00 17.53 139 GLY A O 1
ATOM 954 N N . SER A 1 140 ? -9.338 -7.319 1.110 1.00 20.85 140 SER A N 1
ATOM 955 C CA . SER A 1 140 ? -8.095 -7.486 1.870 1.00 21.38 140 SER A CA 1
ATOM 956 C C . SER A 1 140 ? -6.994 -8.109 1.041 1.00 19.62 140 SER A C 1
ATOM 957 O O . SER A 1 140 ? -5.870 -7.777 1.279 1.00 22.26 140 SER A O 1
ATOM 960 N N . ARG A 1 141 ? -7.315 -9.008 0.106 1.00 19.88 141 ARG A N 1
ATOM 961 C CA . ARG A 1 141 ? -6.336 -9.847 -0.637 1.00 21.17 141 ARG A CA 1
ATOM 962 C C . ARG A 1 141 ? -6.322 -9.805 -2.152 1.00 18.78 141 ARG A C 1
ATOM 963 O O . ARG A 1 141 ? -5.335 -10.205 -2.752 1.00 19.27 141 ARG A O 1
ATOM 971 N N . ASP A 1 142 ? -7.422 -9.438 -2.786 1.00 18.61 142 ASP A N 1
ATOM 972 C CA . ASP A 1 142 ? -7.611 -9.665 -4.207 1.00 18.25 142 ASP A CA 1
ATOM 973 C C . ASP A 1 142 ? -7.795 -8.415 -5.010 1.00 18.74 142 ASP A C 1
ATOM 974 O O . ASP A 1 142 ? -7.657 -8.486 -6.237 1.00 19.97 142 ASP A O 1
ATOM 979 N N . LEU A 1 143 ? -8.053 -7.275 -4.360 1.00 17.75 143 LEU A N 1
ATOM 980 C CA . LEU A 1 143 ? -8.203 -6.015 -5.075 1.00 17.38 143 LEU A CA 1
ATOM 981 C C . LEU A 1 143 ? -8.009 -4.842 -4.186 1.00 16.87 143 LEU A C 1
ATOM 982 O O . LEU A 1 143 ? -8.588 -4.809 -3.091 1.00 17.98 143 LEU A O 1
ATOM 987 N N . SER A 1 144 ? -7.247 -3.865 -4.668 1.00 16.67 144 SER A N 1
ATOM 988 C CA . SER A 1 144 ? -6.977 -2.630 -3.869 1.00 15.43 144 SER A CA 1
ATOM 989 C C . SER A 1 144 ? -7.549 -1.386 -4.556 1.00 15.63 144 SER A C 1
ATOM 990 O O . SER A 1 144 ? -8.283 -1.500 -5.540 1.00 15.54 144 SER A O 1
ATOM 993 N N . ALA A 1 145 ? -7.272 -0.201 -4.019 1.00 16.28 145 ALA A N 1
ATOM 994 C CA . ALA A 1 145 ? -7.835 1.029 -4.585 1.00 17.41 145 ALA A CA 1
ATOM 995 C C . ALA A 1 145 ? -7.359 1.276 -6.000 1.00 18.43 145 ALA A C 1
ATOM 996 O O . ALA A 1 145 ? -8.138 1.687 -6.869 1.00 17.91 145 ALA A O 1
ATOM 998 N N . SER A 1 146 ? -6.061 1.029 -6.207 1.00 18.40 146 SER A N 1
ATOM 999 C CA . SER A 1 146 ? -5.455 1.187 -7.526 1.00 17.62 146 SER A CA 1
ATOM 1000 C C . SER A 1 146 ? -6.107 0.254 -8.572 1.00 18.45 146 SER A C 1
ATOM 1001 O O . SER A 1 146 ? -6.466 0.718 -9.652 1.00 17.25 146 SER A O 1
ATOM 1004 N N . GLY A 1 147 ? -6.290 -1.032 -8.241 1.00 17.92 147 GLY A N 1
ATOM 1005 C CA . GLY A 1 147 ? -7.015 -1.948 -9.120 1.00 18.92 147 GLY A CA 1
ATOM 1006 C C . GLY A 1 147 ? -8.442 -1.500 -9.358 1.00 21.31 147 GLY A C 1
ATOM 1007 O O . GLY A 1 147 ? -8.958 -1.569 -10.482 1.00 24.13 147 GLY A O 1
ATOM 1008 N N . THR A 1 148 ? -9.086 -1.004 -8.321 1.00 21.51 148 THR A N 1
ATOM 1009 C CA . THR A 1 148 ? -10.443 -0.536 -8.478 1.00 22.70 148 THR A CA 1
ATOM 1010 C C . THR A 1 148 ? -10.521 0.694 -9.395 1.00 22.36 148 THR A C 1
ATOM 1011 O O . THR A 1 148 ? -11.474 0.835 -10.182 1.00 23.81 148 THR A O 1
ATOM 1015 N N . ALA A 1 149 ? -9.559 1.604 -9.262 1.00 20.32 149 ALA A N 1
ATOM 1016 C CA . ALA A 1 149 ? -9.469 2.780 -10.143 1.00 19.20 149 ALA A CA 1
ATOM 1017 C C . ALA A 1 149 ? -9.229 2.356 -11.584 1.00 19.41 149 ALA A C 1
ATOM 1018 O O . ALA A 1 149 ? -9.787 3.010 -12.491 1.00 17.09 149 ALA A O 1
ATOM 1020 N N . TYR A 1 150 ? -8.373 1.327 -11.769 1.00 18.03 150 TYR A N 1
ATOM 1021 C CA . TYR A 1 150 ? -8.147 0.720 -13.081 1.00 19.99 150 TYR A CA 1
ATOM 1022 C C . TYR A 1 150 ? -9.451 0.194 -13.690 1.00 23.08 150 TYR A C 1
ATOM 1023 O O . TYR A 1 150 ? -9.859 0.646 -14.790 1.00 21.64 150 TYR A O 1
ATOM 1032 N N . LEU A 1 151 ? -10.144 -0.663 -12.939 1.00 23.46 151 LEU A N 1
ATOM 1033 C CA . LEU A 1 151 ? -11.465 -1.154 -13.370 1.00 25.28 151 LEU A CA 1
ATOM 1034 C C . LEU A 1 151 ? -12.438 -0.006 -13.746 1.00 26.65 151 LEU A C 1
ATOM 1035 O O . LEU A 1 151 ? -13.188 -0.124 -14.722 1.00 28.35 151 LEU A O 1
ATOM 1040 N N . ALA A 1 152 ? -12.379 1.105 -13.028 1.00 23.95 152 ALA A N 1
ATOM 1041 C CA . ALA A 1 152 ? -13.155 2.320 -13.358 1.00 23.74 152 ALA A CA 1
ATOM 1042 C C . ALA A 1 152 ? -12.803 3.078 -14.671 1.00 25.16 152 ALA A C 1
ATOM 1043 O O . ALA A 1 152 ? -13.633 3.841 -15.178 1.00 23.35 152 ALA A O 1
ATOM 1045 N N . THR A 1 153 ? -11.568 2.897 -15.154 1.00 27.03 153 THR A N 1
ATOM 1046 C CA . THR A 1 153 ? -10.974 3.624 -16.267 1.00 25.44 153 THR A CA 1
ATOM 1047 C C . THR A 1 153 ? -10.365 2.738 -17.353 1.00 26.95 153 THR A C 1
ATOM 1048 O O . THR A 1 153 ? -9.808 3.241 -18.346 1.00 27.83 153 THR A O 1
ATOM 1052 N N . ARG A 1 154 ? -10.397 1.429 -17.149 1.00 27.10 154 ARG A N 1
ATOM 1053 C CA . ARG A 1 154 ? -9.814 0.429 -18.058 1.00 28.96 154 ARG A CA 1
ATOM 1054 C C . ARG A 1 154 ? -10.349 0.628 -19.486 1.00 34.30 154 ARG A C 1
ATOM 1055 O O . ARG A 1 154 ? -9.637 0.444 -20.492 1.00 31.13 154 ARG A O 1
ATOM 1063 N N . LEU A 1 155 ? -11.625 0.976 -19.591 1.00 33.54 155 LEU A N 1
ATOM 1064 C CA . LEU A 1 155 ? -12.179 1.101 -20.910 1.00 38.28 155 LEU A CA 1
ATOM 1065 C C . LEU A 1 155 ? -11.802 2.416 -21.570 1.00 38.23 155 LEU A C 1
ATOM 1066 O O . LEU A 1 155 ? -12.167 2.594 -22.715 1.00 36.18 155 LEU A O 1
ATOM 1071 N N . LEU A 1 156 ? -11.082 3.303 -20.868 1.00 33.32 156 LEU A N 1
ATOM 1072 C CA . LEU A 1 156 ? -10.474 4.500 -21.470 1.00 33.21 156 LEU A CA 1
ATOM 1073 C C . LEU A 1 156 ? -8.970 4.383 -21.758 1.00 31.85 156 LEU A C 1
ATOM 1074 O O . LEU A 1 156 ? -8.473 4.975 -22.709 1.00 33.68 156 LEU A O 1
ATOM 1079 N N . ASN A 1 157 ? -8.241 3.628 -20.953 1.00 30.11 157 ASN A N 1
ATOM 1080 C CA . ASN A 1 157 ? -6.791 3.606 -21.017 1.00 27.26 157 ASN A CA 1
ATOM 1081 C C . ASN A 1 157 ? -6.374 2.319 -20.358 1.00 27.65 157 ASN A C 1
ATOM 1082 O O . ASN A 1 157 ? -6.594 2.121 -19.164 1.00 27.83 157 ASN A O 1
ATOM 1087 N N . ARG A 1 158 ? -5.773 1.437 -21.132 1.00 28.74 158 ARG A N 1
ATOM 1088 C CA . ARG A 1 158 ? -5.305 0.185 -20.593 1.00 31.03 158 ARG A CA 1
ATOM 1089 C C . ARG A 1 158 ? -3.835 0.275 -20.135 1.00 28.88 158 ARG A C 1
ATOM 1090 O O . ARG A 1 158 ? -3.327 -0.643 -19.514 1.00 24.61 158 ARG A O 1
ATOM 1098 N N . LYS A 1 159 ? -3.174 1.386 -20.385 1.00 29.13 159 LYS A N 1
ATOM 1099 C CA . LYS A 1 159 ? -1.703 1.444 -20.143 1.00 32.24 159 LYS A CA 1
ATOM 1100 C C . LYS A 1 159 ? -1.326 1.580 -18.640 1.00 30.94 159 LYS A C 1
ATOM 1101 O O . LYS A 1 159 ? -0.214 1.254 -18.282 1.00 27.17 159 LYS A O 1
ATOM 1104 N N . THR A 1 160 ? -2.305 1.986 -17.808 1.00 29.13 160 THR A N 1
ATOM 1105 C CA . THR A 1 160 ? -2.202 2.133 -16.355 1.00 26.35 160 THR A CA 1
ATOM 1106 C C . THR A 1 160 ? -2.255 0.847 -15.521 1.00 26.83 160 THR A C 1
ATOM 1107 O O . THR A 1 160 ? -2.050 0.873 -14.311 1.00 27.92 160 THR A O 1
ATOM 1111 N N . ALA A 1 161 ? -2.571 -0.280 -16.146 1.00 25.80 161 ALA A N 1
ATOM 1112 C CA . ALA A 1 161 ? -2.624 -1.550 -15.458 1.00 22.83 161 ALA A CA 1
ATOM 1113 C C . ALA A 1 161 ? -1.401 -1.867 -14.528 1.00 23.29 161 ALA A C 1
ATOM 1114 O O . ALA A 1 161 ? -1.579 -2.372 -13.418 1.00 21.27 161 ALA A O 1
ATOM 1116 N N . PRO A 1 162 ? -0.143 -1.567 -14.970 1.00 23.40 162 PRO A N 1
ATOM 1117 C CA . PRO A 1 162 ? 0.988 -1.813 -14.048 1.00 23.35 162 PRO A CA 1
ATOM 1118 C C . PRO A 1 162 ? 0.902 -0.977 -12.758 1.00 22.23 162 PRO A C 1
ATOM 1119 O O . PRO A 1 162 ? 1.162 -1.497 -11.676 1.00 22.16 162 PRO A O 1
ATOM 1123 N N . LEU A 1 163 ? 0.508 0.280 -12.888 1.00 21.57 163 LEU A N 1
ATOM 1124 C CA . LEU A 1 163 ? 0.193 1.132 -11.729 1.00 22.58 163 LEU A CA 1
ATOM 1125 C C . LEU A 1 163 ? -0.755 0.477 -10.729 1.00 22.05 163 LEU A C 1
ATOM 1126 O O . LEU A 1 163 ? -0.582 0.618 -9.522 1.00 19.54 163 LEU A O 1
ATOM 1131 N N . ALA A 1 164 ? -1.769 -0.204 -11.261 1.00 20.10 164 ALA A N 1
ATOM 1132 C CA . ALA A 1 164 ? -2.765 -0.860 -10.467 1.00 20.75 164 ALA A CA 1
ATOM 1133 C C . ALA A 1 164 ? -2.170 -1.934 -9.595 1.00 20.73 164 ALA A C 1
ATOM 1134 O O . ALA A 1 164 ? -2.585 -2.132 -8.438 1.00 21.90 164 ALA A O 1
ATOM 1136 N N . LEU A 1 165 ? -1.195 -2.640 -10.131 1.00 18.57 165 LEU A N 1
ATOM 1137 C CA . LEU A 1 165 ? -0.578 -3.679 -9.374 1.00 17.48 165 LEU A CA 1
ATOM 1138 C C . LEU A 1 165 ? 0.428 -3.144 -8.348 1.00 17.59 165 LEU A C 1
ATOM 1139 O O . LEU A 1 165 ? 0.725 -3.808 -7.379 1.00 18.44 165 LEU A O 1
ATOM 1144 N N . VAL A 1 166 ? 0.986 -1.974 -8.611 1.00 16.78 166 VAL A N 1
ATOM 1145 C CA . VAL A 1 166 ? 1.887 -1.300 -7.695 1.00 15.26 166 VAL A CA 1
ATOM 1146 C C . VAL A 1 166 ? 1.126 -1.066 -6.422 1.00 14.55 166 VAL A C 1
ATOM 1147 O O . VAL A 1 166 ? 1.647 -1.327 -5.359 1.00 14.43 166 VAL A O 1
ATOM 1151 N N . GLY A 1 167 ? -0.093 -0.556 -6.548 1.00 14.12 167 GLY A N 1
ATOM 1152 C CA . GLY A 1 167 ? -0.964 -0.337 -5.416 1.00 14.75 167 GLY A CA 1
ATOM 1153 C C . GLY A 1 167 ? -1.291 -1.626 -4.663 1.00 15.80 167 GLY A C 1
ATOM 1154 O O . GLY A 1 167 ? -1.191 -1.641 -3.406 1.00 15.08 167 GLY A O 1
ATOM 1155 N N . ALA A 1 168 ? -1.626 -2.708 -5.394 1.00 15.78 168 ALA A N 1
ATOM 1156 C CA . ALA A 1 168 ? -1.799 -4.096 -4.774 1.00 16.50 168 ALA A CA 1
ATOM 1157 C C . ALA A 1 168 ? -0.615 -4.539 -3.892 1.00 16.64 168 ALA A C 1
ATOM 1158 O O . ALA A 1 168 ? -0.810 -5.037 -2.773 1.00 17.62 168 ALA A O 1
ATOM 1160 N N . LEU A 1 169 ? 0.599 -4.319 -4.377 1.00 15.82 169 LEU A N 1
ATOM 1161 C CA . LEU A 1 169 ? 1.805 -4.670 -3.625 1.00 18.26 169 LEU A CA 1
ATOM 1162 C C . LEU A 1 169 ? 2.038 -3.698 -2.487 1.00 17.71 169 LEU A C 1
ATOM 1163 O O . LEU A 1 169 ? 2.397 -4.134 -1.382 1.00 21.53 169 LEU A O 1
ATOM 1168 N N . GLY A 1 170 ? 1.757 -2.416 -2.709 1.00 15.81 170 GLY A N 1
ATOM 1169 C CA . GLY A 1 170 ? 1.682 -1.438 -1.608 1.00 14.65 170 GLY A CA 1
ATOM 1170 C C . GLY A 1 170 ? 0.811 -1.970 -0.481 1.00 15.70 170 GLY A C 1
ATOM 1171 O O . GLY A 1 170 ? 1.170 -1.866 0.677 1.00 17.13 170 GLY A O 1
ATOM 1172 N N . ASP A 1 171 ? -0.346 -2.553 -0.811 1.00 15.70 171 ASP A N 1
ATOM 1173 C CA . ASP A 1 171 ? -1.247 -3.114 0.192 1.00 15.72 171 ASP A CA 1
ATOM 1174 C C . ASP A 1 171 ? -0.997 -4.600 0.522 1.00 17.33 171 ASP A C 1
ATOM 1175 O O . ASP A 1 171 ? -1.918 -5.312 0.956 1.00 18.46 171 ASP A O 1
ATOM 1180 N N . MET A 1 172 ? 0.220 -5.104 0.276 1.00 20.21 172 MET A N 1
ATOM 1181 C CA . MET A 1 172 ? 0.621 -6.446 0.710 1.00 20.88 172 MET A CA 1
ATOM 1182 C C . MET A 1 172 ? -0.273 -7.557 0.133 1.00 21.24 172 MET A C 1
ATOM 1183 O O . MET A 1 172 ? -0.369 -8.655 0.720 1.00 18.70 172 MET A O 1
ATOM 1188 N N . GLN A 1 173 ? -0.895 -7.296 -1.022 1.00 19.84 173 GLN A N 1
ATOM 1189 C CA . GLN A 1 173 ? -1.761 -8.285 -1.669 1.00 20.68 173 GLN A CA 1
ATOM 1190 C C . GLN A 1 173 ? -1.017 -9.234 -2.597 1.00 20.75 173 GLN A C 1
ATOM 1191 O O . GLN A 1 173 ? -1.557 -9.661 -3.581 1.00 24.10 173 GLN A O 1
ATOM 1197 N N . TYR A 1 174 ? 0.220 -9.558 -2.272 1.00 24.82 174 TYR A N 1
ATOM 1198 C CA . TYR A 1 174 ? 0.987 -10.561 -2.985 1.00 29.07 174 TYR A CA 1
ATOM 1199 C C . TYR A 1 174 ? 1.476 -11.611 -1.966 1.00 30.85 174 TYR A C 1
ATOM 1200 O O . TYR A 1 174 ? 2.369 -11.329 -1.143 1.00 30.21 174 TYR A O 1
ATOM 1209 N N . THR A 1 175 ? 0.899 -12.809 -2.016 1.00 33.88 175 THR A N 1
ATOM 1210 C CA . THR A 1 175 ? 1.408 -13.914 -1.207 1.00 38.53 175 THR A CA 1
ATOM 1211 C C . THR A 1 175 ? 1.764 -15.112 -2.065 1.00 41.95 175 THR A C 1
ATOM 1212 O O . THR A 1 175 ? 0.947 -16.002 -2.314 1.00 46.15 175 THR A O 1
ATOM 1216 N N . ASP A 1 176 ? 3.016 -15.124 -2.512 1.00 42.07 176 ASP A N 1
ATOM 1217 C CA . ASP A 1 176 ? 3.470 -16.059 -3.561 1.00 44.00 176 ASP A CA 1
ATOM 1218 C C . ASP A 1 176 ? 2.530 -16.104 -4.806 1.00 37.74 176 ASP A C 1
ATOM 1219 O O . ASP A 1 176 ? 2.432 -17.126 -5.478 1.00 41.73 176 ASP A O 1
ATOM 1224 N N . GLY A 1 177 ? 1.873 -14.982 -5.116 1.00 32.67 177 GLY A N 1
ATOM 1225 C CA . GLY A 1 177 ? 1.003 -14.853 -6.284 1.00 28.04 177 GLY A CA 1
ATOM 1226 C C . GLY A 1 177 ? 0.056 -13.676 -6.118 1.00 26.30 177 GLY A C 1
ATOM 1227 O O . GLY A 1 177 ? -0.283 -13.309 -5.008 1.00 22.23 177 GLY A O 1
ATOM 1228 N N . PHE A 1 178 ? -0.298 -13.033 -7.223 1.00 24.87 178 PHE A N 1
ATOM 1229 C CA . PHE A 1 178 ? -1.493 -12.242 -7.268 1.00 25.75 178 PHE A CA 1
ATOM 1230 C C . PHE A 1 178 ? -2.675 -13.216 -7.377 1.00 27.69 178 PHE A C 1
ATOM 1231 O O . PHE A 1 178 ? -2.590 -14.263 -8.062 1.00 28.43 178 PHE A O 1
ATOM 1239 N N . THR A 1 179 ? -3.776 -12.850 -6.718 1.00 24.79 179 THR A N 1
ATOM 1240 C CA . THR A 1 179 ? -4.976 -13.661 -6.666 1.00 24.31 179 THR A CA 1
ATOM 1241 C C . THR A 1 179 ? -6.168 -12.849 -7.056 1.00 23.28 179 THR A C 1
ATOM 1242 O O . THR A 1 179 ? -6.166 -11.619 -6.955 1.00 23.42 179 THR A O 1
ATOM 1246 N N . GLY A 1 180 ? -7.213 -13.517 -7.520 1.00 21.78 180 GLY A N 1
ATOM 1247 C CA . GLY A 1 180 ? -8.488 -12.868 -7.746 1.00 19.25 180 GLY A CA 1
ATOM 1248 C C . GLY A 1 180 ? -8.408 -11.782 -8.798 1.00 21.38 180 GLY A C 1
ATOM 1249 O O . GLY A 1 180 ? -7.677 -11.909 -9.785 1.00 25.57 180 GLY A O 1
ATOM 1250 N N . ALA A 1 181 ? -9.134 -10.694 -8.579 1.00 19.02 181 ALA A N 1
ATOM 1251 C CA . ALA A 1 181 ? -9.107 -9.555 -9.448 1.00 19.16 181 ALA A CA 1
ATOM 1252 C C . ALA A 1 181 ? -7.703 -9.036 -9.861 1.00 19.95 181 ALA A C 1
ATOM 1253 O O . ALA A 1 181 ? -7.535 -8.547 -10.989 1.00 19.29 181 ALA A O 1
ATOM 1255 N N . ASN A 1 182 ? -6.744 -9.098 -8.948 1.00 19.83 182 ASN A N 1
ATOM 1256 C CA . ASN A 1 182 ? -5.389 -8.640 -9.223 1.00 20.63 182 ASN A CA 1
ATOM 1257 C C . ASN A 1 182 ? -4.744 -9.575 -10.276 1.00 22.20 182 ASN A C 1
ATOM 1258 O O . ASN A 1 182 ? -3.997 -9.110 -11.130 1.00 21.54 182 ASN A O 1
ATOM 1263 N N . ARG A 1 183 ? -5.008 -10.873 -10.194 1.00 24.23 183 ARG A N 1
ATOM 1264 C CA . ARG A 1 183 ? -4.589 -11.791 -11.246 1.00 26.50 183 ARG A CA 1
ATOM 1265 C C . ARG A 1 183 ? -5.195 -11.395 -12.579 1.00 26.39 183 ARG A C 1
ATOM 1266 O O . ARG A 1 183 ? -4.502 -11.372 -13.589 1.00 25.44 183 ARG A O 1
ATOM 1274 N N . PHE A 1 184 ? -6.486 -11.108 -12.579 1.00 25.18 184 PHE A N 1
ATOM 1275 C CA . PHE A 1 184 ? -7.138 -10.648 -13.759 1.00 26.33 184 PHE A CA 1
ATOM 1276 C C . PHE A 1 184 ? -6.421 -9.413 -14.348 1.00 26.97 184 PHE A C 1
ATOM 1277 O O . PHE A 1 184 ? -6.187 -9.357 -15.540 1.00 25.67 184 PHE A O 1
ATOM 1285 N N . ILE A 1 185 ? -6.103 -8.422 -13.513 1.00 23.11 185 ILE A N 1
ATOM 1286 C CA . ILE A 1 185 ? -5.395 -7.225 -13.981 1.00 22.56 185 ILE A CA 1
ATOM 1287 C C . ILE A 1 185 ? -3.995 -7.535 -14.526 1.00 21.66 185 ILE A C 1
ATOM 1288 O O . ILE A 1 185 ? -3.608 -6.975 -15.561 1.00 21.31 185 ILE A O 1
ATOM 1293 N N . MET A 1 186 ? -3.272 -8.420 -13.844 1.00 22.53 186 MET A N 1
ATOM 1294 C CA . MET A 1 186 ? -1.957 -8.867 -14.263 1.00 24.77 186 MET A CA 1
ATOM 1295 C C . MET A 1 186 ? -2.018 -9.444 -15.682 1.00 27.89 186 MET A C 1
ATOM 1296 O O . MET A 1 186 ? -1.205 -9.092 -16.518 1.00 26.77 186 MET A O 1
ATOM 1301 N N . GLU A 1 187 ? -2.978 -10.338 -15.916 1.00 28.71 187 GLU A N 1
ATOM 1302 C CA . GLU A 1 187 ? -3.156 -11.001 -17.230 1.00 30.55 187 GLU A CA 1
ATOM 1303 C C . GLU A 1 187 ? -3.482 -9.987 -18.315 1.00 29.20 187 GLU A C 1
ATOM 1304 O O . GLU A 1 187 ? -2.868 -9.966 -19.356 1.00 27.57 187 GLU A O 1
ATOM 1310 N N . GLU A 1 188 ? -4.411 -9.110 -18.019 1.00 27.87 188 GLU A N 1
ATOM 1311 C CA . GLU A 1 188 ? -4.757 -8.104 -18.954 1.00 28.62 188 GLU A CA 1
ATOM 1312 C C . GLU A 1 188 ? -3.541 -7.165 -19.248 1.00 30.60 188 GLU A C 1
ATOM 1313 O O . GLU A 1 188 ? -3.417 -6.662 -20.367 1.00 28.45 188 GLU A O 1
ATOM 1319 N N . ALA A 1 189 ? -2.667 -6.946 -18.259 1.00 28.17 189 ALA A N 1
ATOM 1320 C CA . ALA A 1 189 ? -1.486 -6.090 -18.444 1.00 27.20 189 ALA A CA 1
ATOM 1321 C C . ALA A 1 189 ? -0.464 -6.792 -19.316 1.00 25.84 189 ALA A C 1
ATOM 1322 O O . ALA A 1 189 ? 0.226 -6.167 -20.085 1.00 28.60 189 ALA A O 1
ATOM 1324 N N . VAL A 1 190 ? -0.373 -8.097 -19.183 1.00 27.05 190 VAL A N 1
ATOM 1325 C CA . VAL A 1 190 ? 0.539 -8.899 -19.977 1.00 29.29 190 VAL A CA 1
ATOM 1326 C C . VAL A 1 190 ? 0.122 -8.930 -21.466 1.00 32.78 190 VAL A C 1
ATOM 1327 O O . VAL A 1 190 ? 0.981 -8.745 -22.331 1.00 37.07 190 VAL A O 1
ATOM 1331 N N . GLU A 1 191 ? -1.159 -9.161 -21.755 1.00 35.05 191 GLU A N 1
ATOM 1332 C CA . GLU A 1 191 ? -1.684 -9.094 -23.148 1.00 38.29 191 GLU A CA 1
ATOM 1333 C C . GLU A 1 191 ? -1.749 -7.670 -23.738 1.00 39.39 191 GLU A C 1
ATOM 1334 O O . GLU A 1 191 ? -1.733 -7.503 -24.969 1.00 37.86 191 GLU A O 1
ATOM 1340 N N . GLU A 1 192 ? -1.794 -6.644 -22.895 1.00 33.62 192 GLU A N 1
ATOM 1341 C CA . GLU A 1 192 ? -1.610 -5.307 -23.398 1.00 33.75 192 GLU A CA 1
ATOM 1342 C C . GLU A 1 192 ? -0.142 -5.067 -23.853 1.00 30.85 192 GLU A C 1
ATOM 1343 O O . GLU A 1 192 ? 0.087 -4.224 -24.704 1.00 31.06 192 GLU A O 1
ATOM 1349 N N . GLY A 1 193 ? 0.817 -5.818 -23.302 1.00 26.68 193 GLY A N 1
ATOM 1350 C CA . GLY A 1 193 ? 2.215 -5.677 -23.622 1.00 26.98 193 GLY A CA 1
ATOM 1351 C C . GLY A 1 193 ? 2.962 -4.742 -22.681 1.00 25.69 193 GLY A C 1
ATOM 1352 O O . GLY A 1 193 ? 4.145 -4.585 -22.822 1.00 27.17 193 GLY A O 1
ATOM 1353 N N . VAL A 1 194 ? 2.285 -4.185 -21.685 1.00 25.36 194 VAL A N 1
ATOM 1354 C CA . VAL A 1 194 ? 2.886 -3.234 -20.750 1.00 26.48 194 VAL A CA 1
ATOM 1355 C C . VAL A 1 194 ? 3.371 -3.813 -19.399 1.00 25.25 194 VAL A C 1
ATOM 1356 O O . VAL A 1 194 ? 3.820 -3.071 -18.514 1.00 26.09 194 VAL A O 1
ATOM 1360 N N . LEU A 1 195 ? 3.293 -5.134 -19.264 1.00 24.65 195 LEU A N 1
ATOM 1361 C CA . LEU A 1 195 ? 3.774 -5.862 -18.100 1.00 22.50 195 LEU A CA 1
ATOM 1362 C C . LEU A 1 195 ? 4.412 -7.150 -18.563 1.00 23.55 195 LEU A C 1
ATOM 1363 O O . LEU A 1 195 ? 3.877 -7.823 -19.423 1.00 23.33 195 LEU A O 1
ATOM 1368 N N . GLN A 1 196 ? 5.577 -7.451 -18.011 1.00 23.97 196 GLN A N 1
ATOM 1369 C CA . GLN A 1 196 ? 6.247 -8.690 -18.227 1.00 27.71 196 GLN A CA 1
ATOM 1370 C C . GLN A 1 196 ? 6.450 -9.348 -16.849 1.00 27.36 196 GLN A C 1
ATOM 1371 O O . GLN A 1 196 ? 6.513 -8.658 -15.855 1.00 26.69 196 GLN A O 1
ATOM 1377 N N . VAL A 1 197 ? 6.566 -10.669 -16.824 1.00 27.05 197 VAL A N 1
ATOM 1378 C CA . VAL A 1 197 ? 6.734 -11.429 -15.583 1.00 30.67 197 VAL A CA 1
ATOM 1379 C C . VAL A 1 197 ? 7.824 -12.446 -15.770 1.00 28.46 197 VAL A C 1
ATOM 1380 O O . VAL A 1 197 ? 7.786 -13.188 -16.720 1.00 32.36 197 VAL A O 1
ATOM 1384 N N . HIS A 1 198 ? 8.774 -12.550 -14.873 1.00 29.09 198 HIS A N 1
ATOM 1385 C CA . HIS A 1 198 ? 9.767 -13.628 -15.036 1.00 29.85 198 HIS A CA 1
ATOM 1386 C C . HIS A 1 198 ? 10.289 -14.045 -13.691 1.00 27.32 198 HIS A C 1
ATOM 1387 O O . HIS A 1 198 ? 10.139 -13.329 -12.730 1.00 28.36 198 HIS A O 1
ATOM 1394 N N . SER A 1 199 ? 10.896 -15.214 -13.621 1.00 26.78 199 SER A N 1
ATOM 1395 C CA . SER A 1 199 ? 11.353 -15.730 -12.378 1.00 30.22 199 SER A CA 1
ATOM 1396 C C . SER A 1 199 ? 12.750 -15.216 -11.990 1.00 32.61 199 SER A C 1
ATOM 1397 O O . SER A 1 199 ? 13.688 -15.261 -12.798 1.00 35.19 199 SER A O 1
ATOM 1400 N N . ASP A 1 200 ? 12.891 -14.776 -10.744 1.00 28.03 200 ASP A N 1
ATOM 1401 C CA . ASP A 1 200 ? 14.145 -14.238 -10.289 1.00 27.86 200 ASP A CA 1
ATOM 1402 C C . ASP A 1 200 ? 14.120 -13.990 -8.786 1.00 26.04 200 ASP A C 1
ATOM 1403 O O . ASP A 1 200 ? 13.052 -14.022 -8.160 1.00 26.73 200 ASP A O 1
ATOM 1408 N N . LEU A 1 201 ? 15.283 -13.763 -8.190 1.00 25.39 201 LEU A N 1
ATOM 1409 C CA . LEU A 1 201 ? 15.346 -13.251 -6.822 1.00 24.64 201 LEU A CA 1
ATOM 1410 C C . LEU A 1 201 ? 14.641 -11.908 -6.705 1.00 26.58 201 LEU A C 1
ATOM 1411 O O . LEU A 1 201 ? 14.896 -10.981 -7.502 1.00 27.68 201 LEU A O 1
ATOM 1416 N N . LYS A 1 202 ? 13.749 -11.794 -5.718 1.00 25.25 202 LYS A N 1
ATOM 1417 C CA . LYS A 1 202 ? 12.920 -10.591 -5.570 1.00 25.70 202 LYS A CA 1
ATOM 1418 C C . LYS A 1 202 ? 13.595 -9.600 -4.601 1.00 23.56 202 LYS A C 1
ATOM 1419 O O . LYS A 1 202 ? 13.010 -9.238 -3.603 1.00 24.03 202 LYS A O 1
ATOM 1425 N N . LEU A 1 203 ? 14.817 -9.170 -4.921 1.00 21.73 203 LEU A N 1
ATOM 1426 C CA . LEU A 1 203 ? 15.562 -8.183 -4.136 1.00 23.25 203 LEU A CA 1
ATOM 1427 C C . LEU A 1 203 ? 15.106 -6.722 -4.326 1.00 22.02 203 LEU A C 1
ATOM 1428 O O . LEU A 1 203 ? 14.547 -6.370 -5.326 1.00 26.55 203 LEU A O 1
ATOM 1433 N N . ALA A 1 204 ? 15.391 -5.868 -3.353 1.00 20.57 204 ALA A N 1
ATOM 1434 C CA . ALA A 1 204 ? 15.068 -4.441 -3.470 1.00 18.87 204 ALA A CA 1
ATOM 1435 C C . ALA A 1 204 ? 16.102 -3.732 -4.350 1.00 19.84 204 ALA A C 1
ATOM 1436 O O . ALA A 1 204 ? 17.310 -3.948 -4.179 1.00 19.81 204 ALA A O 1
ATOM 1438 N N . SER A 1 205 ? 15.600 -2.949 -5.326 1.00 19.74 205 SER A N 1
ATOM 1439 C CA . SER A 1 205 ? 16.382 -1.994 -6.122 1.00 21.06 205 SER A CA 1
ATOM 1440 C C . SER A 1 205 ? 17.623 -2.639 -6.758 1.00 21.84 205 SER A C 1
ATOM 1441 O O . SER A 1 205 ? 18.746 -2.096 -6.658 1.00 18.15 205 SER A O 1
ATOM 1444 N N . ARG A 1 206 ? 17.389 -3.760 -7.431 1.00 24.98 206 ARG A N 1
ATOM 1445 C CA . ARG A 1 206 ? 18.469 -4.541 -7.987 1.00 28.99 206 ARG A CA 1
ATOM 1446 C C . ARG A 1 206 ? 19.356 -3.736 -8.970 1.00 27.75 206 ARG A C 1
ATOM 1447 O O . ARG A 1 206 ? 20.493 -4.081 -9.139 1.00 29.64 206 ARG A O 1
ATOM 1455 N N . TYR A 1 207 ? 18.879 -2.667 -9.585 1.00 26.51 207 TYR A N 1
ATOM 1456 C CA . TYR A 1 207 ? 19.718 -2.011 -10.590 1.00 31.79 207 TYR A CA 1
ATOM 1457 C C . TYR A 1 207 ? 20.487 -0.821 -10.046 1.00 31.55 207 TYR A C 1
ATOM 1458 O O . TYR A 1 207 ? 21.334 -0.290 -10.725 1.00 31.79 207 TYR A O 1
ATOM 1467 N N . THR A 1 208 ? 20.184 -0.405 -8.826 1.00 31.76 208 THR A N 1
ATOM 1468 C CA . THR A 1 208 ? 20.706 0.831 -8.296 1.00 29.36 208 THR A CA 1
ATOM 1469 C C . THR A 1 208 ? 21.339 0.708 -6.894 1.00 26.68 208 THR A C 1
ATOM 1470 O O . THR A 1 208 ? 21.824 1.688 -6.362 1.00 27.16 208 THR A O 1
ATOM 1474 N N . GLU A 1 209 ? 21.319 -0.484 -6.280 1.00 26.30 209 GLU A N 1
ATOM 1475 C CA . GLU A 1 209 ? 21.926 -0.691 -4.954 1.00 23.13 209 GLU A CA 1
ATOM 1476 C C . GLU A 1 209 ? 22.971 -1.766 -5.070 1.00 22.99 209 GLU A C 1
ATOM 1477 O O . GLU A 1 209 ? 22.767 -2.742 -5.771 1.00 21.05 209 GLU A O 1
ATOM 1483 N N . PRO A 1 210 ? 24.120 -1.589 -4.397 1.00 23.27 210 PRO A N 1
ATOM 1484 C CA . PRO A 1 210 ? 25.010 -2.744 -4.341 1.00 22.99 210 PRO A CA 1
ATOM 1485 C C . PRO A 1 210 ? 24.373 -3.901 -3.558 1.00 20.83 210 PRO A C 1
ATOM 1486 O O . PRO A 1 210 ? 23.513 -3.667 -2.726 1.00 20.02 210 PRO A O 1
ATOM 1490 N N . LEU A 1 211 ? 24.811 -5.130 -3.818 1.00 21.84 211 LEU A N 1
ATOM 1491 C CA . LEU A 1 211 ? 24.062 -6.306 -3.359 1.00 21.96 211 LEU A CA 1
ATOM 1492 C C . LEU A 1 211 ? 23.796 -6.322 -1.848 1.00 22.55 211 LEU A C 1
ATOM 1493 O O . LEU A 1 211 ? 22.676 -6.642 -1.424 1.00 26.22 211 LEU A O 1
ATOM 1498 N N . TYR A 1 212 ? 24.784 -6.007 -1.021 1.00 22.46 212 TYR A N 1
ATOM 1499 C CA . TYR A 1 212 ? 24.590 -6.104 0.451 1.00 22.19 212 TYR A CA 1
ATOM 1500 C C . TYR A 1 212 ? 23.485 -5.136 0.903 1.00 21.95 212 TYR A C 1
ATOM 1501 O O . TYR A 1 212 ? 22.669 -5.489 1.746 1.00 20.28 212 TYR A O 1
ATOM 1510 N N . ARG A 1 213 ? 23.457 -3.961 0.266 1.00 22.48 213 ARG A N 1
ATOM 1511 C CA . ARG A 1 213 ? 22.460 -2.932 0.525 1.00 23.64 213 ARG A CA 1
ATOM 1512 C C . ARG A 1 213 ? 21.085 -3.298 -0.045 1.00 23.69 213 ARG A C 1
ATOM 1513 O O . ARG A 1 213 ? 20.079 -3.022 0.580 1.00 23.19 213 ARG A O 1
ATOM 1521 N N . SER A 1 214 ? 21.062 -3.945 -1.203 1.00 21.45 214 SER A N 1
ATOM 1522 C CA . SER A 1 214 ? 19.827 -4.475 -1.773 1.00 20.31 214 SER A CA 1
ATOM 1523 C C . SER A 1 214 ? 19.184 -5.519 -0.841 1.00 19.69 214 SER A C 1
ATOM 1524 O O . SER A 1 214 ? 17.977 -5.414 -0.563 1.00 18.20 214 SER A O 1
ATOM 1527 N N . ILE A 1 215 ? 19.994 -6.468 -0.349 1.00 18.06 215 ILE A N 1
ATOM 1528 C CA . ILE A 1 215 ? 19.572 -7.443 0.662 1.00 19.20 215 ILE A CA 1
ATOM 1529 C C . ILE A 1 215 ? 19.072 -6.774 1.944 1.00 18.79 215 ILE A C 1
ATOM 1530 O O . ILE A 1 215 ? 18.000 -7.154 2.470 1.00 22.49 215 ILE A O 1
ATOM 1535 N N . ALA A 1 216 ? 19.785 -5.786 2.443 1.00 17.97 216 ALA A N 1
ATOM 1536 C CA . ALA A 1 216 ? 19.378 -5.140 3.716 1.00 18.69 216 ALA A CA 1
ATOM 1537 C C . ALA A 1 216 ? 18.022 -4.497 3.617 1.00 19.73 216 ALA A C 1
ATOM 1538 O O . ALA A 1 216 ? 17.250 -4.489 4.600 1.00 21.77 216 ALA A O 1
ATOM 1540 N N . TYR A 1 217 ? 17.728 -3.994 2.418 1.00 20.48 217 TYR A N 1
ATOM 1541 C CA . TYR A 1 217 ? 16.508 -3.251 2.140 1.00 21.49 217 TYR A CA 1
ATOM 1542 C C . TYR A 1 217 ? 15.447 -4.126 1.489 1.00 20.81 217 TYR A C 1
ATOM 1543 O O . TYR A 1 217 ? 14.437 -3.611 1.042 1.00 24.54 217 TYR A O 1
ATOM 1552 N N . THR A 1 218 ? 15.648 -5.432 1.430 1.00 19.67 218 THR A N 1
ATOM 1553 C CA . THR A 1 218 ? 14.557 -6.343 1.048 1.00 19.60 218 THR A CA 1
ATOM 1554 C C . THR A 1 218 ? 13.743 -6.650 2.322 1.00 19.62 218 THR A C 1
ATOM 1555 O O . THR A 1 218 ? 14.149 -7.428 3.197 1.00 18.97 218 THR A O 1
ATOM 1559 N N . PHE A 1 219 ? 12.649 -5.897 2.456 1.00 19.59 219 PHE A N 1
ATOM 1560 C CA . PHE A 1 219 ? 11.723 -6.036 3.578 1.00 19.03 219 PHE A CA 1
ATOM 1561 C C . PHE A 1 219 ? 10.608 -7.020 3.266 1.00 18.00 219 PHE A C 1
ATOM 1562 O O . PHE A 1 219 ? 10.050 -7.632 4.147 1.00 19.42 219 PHE A O 1
ATOM 1570 N N . ASN A 1 220 ? 10.255 -7.163 2.014 1.00 19.66 220 ASN A N 1
ATOM 1571 C CA . ASN A 1 220 ? 9.234 -8.100 1.637 1.00 20.82 220 ASN A CA 1
ATOM 1572 C C . ASN A 1 220 ? 9.567 -8.634 0.253 1.00 21.80 220 ASN A C 1
ATOM 1573 O O . ASN A 1 220 ? 9.567 -7.831 -0.673 1.00 21.79 220 ASN A O 1
ATOM 1578 N N . PRO A 1 221 ? 9.817 -9.942 0.075 1.00 20.29 221 PRO A N 1
ATOM 1579 C CA . PRO A 1 221 ? 9.759 -10.981 1.114 1.00 22.89 221 PRO A CA 1
ATOM 1580 C C . PRO A 1 221 ? 10.887 -10.847 2.120 1.00 25.13 221 PRO A C 1
ATOM 1581 O O . PRO A 1 221 ? 12.020 -10.561 1.748 1.00 28.94 221 PRO A O 1
ATOM 1585 N N . ALA A 1 222 ? 10.577 -11.097 3.381 1.00 24.89 222 ALA A N 1
ATOM 1586 C CA . ALA A 1 222 ? 11.488 -10.820 4.462 1.00 22.88 222 ALA A CA 1
ATOM 1587 C C . ALA A 1 222 ? 12.629 -11.804 4.486 1.00 23.42 222 ALA A C 1
ATOM 1588 O O . ALA A 1 222 ? 12.465 -12.948 4.068 1.00 22.93 222 ALA A O 1
ATOM 1590 N N . LEU A 1 223 ? 13.789 -11.324 4.961 1.00 25.02 223 LEU A N 1
ATOM 1591 C CA . LEU A 1 223 ? 15.031 -12.113 5.101 1.00 24.87 223 LEU A CA 1
ATOM 1592 C C . LEU A 1 223 ? 15.630 -12.059 6.507 1.00 24.20 223 LEU A C 1
ATOM 1593 O O . LEU A 1 223 ? 16.548 -11.277 6.770 1.00 26.29 223 LEU A O 1
ATOM 1598 N N . PRO A 1 224 ? 15.112 -12.894 7.417 1.00 28.60 224 PRO A N 1
ATOM 1599 C CA . PRO A 1 224 ? 15.532 -12.959 8.853 1.00 29.85 224 PRO A CA 1
ATOM 1600 C C . PRO A 1 224 ? 17.033 -13.073 9.028 1.00 27.96 224 PRO A C 1
ATOM 1601 O O . PRO A 1 224 ? 17.643 -13.957 8.422 1.00 30.44 224 PRO A O 1
ATOM 1605 N N . GLY A 1 225 ? 17.604 -12.198 9.834 1.00 28.36 225 GLY A N 1
ATOM 1606 C CA . GLY A 1 225 ? 19.077 -12.029 9.960 1.00 31.70 225 GLY A CA 1
ATOM 1607 C C . GLY A 1 225 ? 19.739 -10.976 9.030 1.00 31.20 225 GLY A C 1
ATOM 1608 O O . GLY A 1 225 ? 20.870 -10.491 9.257 1.00 32.40 225 GLY A O 1
ATOM 1609 N N . LEU A 1 226 ? 19.038 -10.617 7.970 1.00 27.78 226 LEU A N 1
ATOM 1610 C CA . LEU A 1 226 ? 19.677 -9.903 6.898 1.00 27.25 226 LEU A CA 1
ATOM 1611 C C . LEU A 1 226 ? 18.922 -8.593 6.681 1.00 27.00 226 LEU A C 1
ATOM 1612 O O . LEU A 1 226 ? 19.521 -7.482 6.669 1.00 25.29 226 LEU A O 1
ATOM 1617 N N . THR A 1 227 ? 17.610 -8.727 6.493 1.00 26.66 227 THR A N 1
ATOM 1618 C CA . THR A 1 227 ? 16.750 -7.591 6.315 1.00 25.78 227 THR A CA 1
ATOM 1619 C C . THR A 1 227 ? 17.004 -6.592 7.422 1.00 25.34 227 THR A C 1
ATOM 1620 O O . THR A 1 227 ? 16.992 -6.945 8.584 1.00 27.96 227 THR A O 1
ATOM 1624 N N . GLY A 1 228 ? 17.219 -5.333 7.058 1.00 24.03 228 GLY A N 1
ATOM 1625 C CA . GLY A 1 228 ? 17.467 -4.281 8.037 1.00 23.89 228 GLY A CA 1
ATOM 1626 C C . GLY A 1 228 ? 18.855 -4.307 8.671 1.00 25.42 228 GLY A C 1
ATOM 1627 O O . GLY A 1 228 ? 19.147 -3.485 9.548 1.00 24.90 228 GLY A O 1
ATOM 1628 N N . ASP A 1 229 ? 19.731 -5.210 8.222 1.00 23.33 229 ASP A N 1
ATOM 1629 C CA . ASP A 1 229 ? 21.003 -5.338 8.864 1.00 24.20 229 ASP A CA 1
ATOM 1630 C C . ASP A 1 229 ? 22.129 -5.315 7.816 1.00 21.53 229 ASP A C 1
ATOM 1631 O O . ASP A 1 229 ? 22.451 -6.311 7.148 1.00 21.53 229 ASP A O 1
ATOM 1636 N N . MET A 1 230 ? 22.698 -4.139 7.674 1.00 21.34 230 MET A N 1
ATOM 1637 C CA . MET A 1 230 ? 23.764 -3.895 6.699 1.00 22.25 230 MET A CA 1
ATOM 1638 C C . MET A 1 230 ? 25.017 -4.690 6.977 1.00 24.15 230 MET A C 1
ATOM 1639 O O . MET A 1 230 ? 25.562 -5.338 6.059 1.00 24.37 230 MET A O 1
ATOM 1644 N N . GLU A 1 231 ? 25.457 -4.675 8.233 1.00 28.14 231 GLU A N 1
ATOM 1645 C CA . GLU A 1 231 ? 26.636 -5.468 8.639 1.00 31.95 231 GLU A CA 1
ATOM 1646 C C . GLU A 1 231 ? 26.414 -6.963 8.373 1.00 28.63 231 GLU A C 1
ATOM 1647 O O . GLU A 1 231 ? 27.222 -7.601 7.707 1.00 31.78 231 GLU A O 1
ATOM 1653 N N . ALA A 1 232 ? 25.310 -7.510 8.863 1.00 24.80 232 ALA A N 1
ATOM 1654 C CA . ALA A 1 232 ? 24.968 -8.928 8.646 1.00 23.53 232 ALA A CA 1
ATOM 1655 C C . ALA A 1 232 ? 24.802 -9.307 7.188 1.00 23.57 232 ALA A C 1
ATOM 1656 O O . ALA A 1 232 ? 25.096 -10.437 6.812 1.00 22.41 232 ALA A O 1
ATOM 1658 N N . SER A 1 233 ? 24.299 -8.391 6.363 1.00 24.00 233 SER A N 1
ATOM 1659 C CA . SER A 1 233 ? 24.155 -8.701 4.933 1.00 25.82 233 SER A CA 1
ATOM 1660 C C . SER A 1 233 ? 25.488 -8.694 4.217 1.00 26.92 233 SER A C 1
ATOM 1661 O O . SER A 1 233 ? 25.696 -9.465 3.299 1.00 26.78 233 SER A O 1
ATOM 1664 N N . MET A 1 234 ? 26.377 -7.803 4.641 1.00 28.80 234 MET A N 1
ATOM 1665 C CA . MET A 1 234 ? 27.732 -7.760 4.114 1.00 27.55 234 MET A CA 1
ATOM 1666 C C . MET A 1 234 ? 28.487 -9.060 4.442 1.00 27.56 234 MET A C 1
ATOM 1667 O O . MET A 1 234 ? 29.007 -9.733 3.528 1.00 28.38 234 MET A O 1
ATOM 1672 N N . GLY A 1 235 ? 28.521 -9.413 5.732 1.00 25.05 235 GLY A N 1
ATOM 1673 C CA . GLY A 1 235 ? 29.246 -10.596 6.221 1.00 24.94 235 GLY A CA 1
ATOM 1674 C C . GLY A 1 235 ? 28.667 -11.899 5.697 1.00 25.03 235 GLY A C 1
ATOM 1675 O O . GLY A 1 235 ? 29.407 -12.810 5.281 1.00 26.85 235 GLY A O 1
ATOM 1676 N N . PHE A 1 236 ? 27.346 -11.978 5.672 1.00 22.51 236 PHE A N 1
ATOM 1677 C CA . PHE A 1 236 ? 26.682 -13.028 4.953 1.00 24.88 236 PHE A CA 1
ATOM 1678 C C . PHE A 1 236 ? 27.263 -13.288 3.551 1.00 27.32 236 PHE A C 1
ATOM 1679 O O . PHE A 1 236 ? 27.526 -14.435 3.201 1.00 28.05 236 PHE A O 1
ATOM 1687 N N . LEU A 1 237 ? 27.411 -12.248 2.740 1.00 27.52 237 LEU A N 1
ATOM 1688 C CA . LEU A 1 237 ? 27.844 -12.461 1.362 1.00 29.35 237 LEU A CA 1
ATOM 1689 C C . LEU A 1 237 ? 29.312 -12.959 1.295 1.00 33.34 237 LEU A C 1
ATOM 1690 O O . LEU A 1 237 ? 29.630 -13.938 0.598 1.00 36.51 237 LEU A O 1
ATOM 1695 N N . GLU A 1 238 ? 30.180 -12.353 2.083 1.00 34.26 238 GLU A N 1
ATOM 1696 C CA . GLU A 1 238 ? 31.543 -12.871 2.199 1.00 38.82 238 GLU A CA 1
ATOM 1697 C C . GLU A 1 238 ? 31.556 -14.332 2.584 1.00 38.64 238 GLU A C 1
ATOM 1698 O O . GLU A 1 238 ? 32.183 -15.147 1.872 1.00 35.85 238 GLU A O 1
ATOM 1704 N N . ASN A 1 239 ? 30.837 -14.674 3.649 1.00 37.45 239 ASN A N 1
ATOM 1705 C CA . ASN A 1 239 ? 30.732 -16.082 4.084 1.00 38.61 239 ASN A CA 1
ATOM 1706 C C . ASN A 1 239 ? 30.489 -17.067 2.968 1.00 35.23 239 ASN A C 1
ATOM 1707 O O . ASN A 1 239 ? 31.103 -18.141 2.933 1.00 36.62 239 ASN A O 1
ATOM 1712 N N . ILE A 1 240 ? 29.591 -16.711 2.056 1.00 35.74 240 ILE A N 1
ATOM 1713 C CA . ILE A 1 240 ? 29.249 -17.588 0.896 1.00 33.57 240 ILE A CA 1
ATOM 1714 C C . ILE A 1 240 ? 30.027 -17.292 -0.436 1.00 31.45 240 ILE A C 1
ATOM 1715 O O . ILE A 1 240 ? 29.790 -17.938 -1.468 1.00 31.25 240 ILE A O 1
ATOM 1720 N N . GLY A 1 241 ? 30.962 -16.350 -0.403 1.00 28.09 241 GLY A N 1
ATOM 1721 C CA . GLY A 1 241 ? 31.783 -16.031 -1.559 1.00 30.07 241 GLY A CA 1
ATOM 1722 C C . GLY A 1 241 ? 31.115 -15.277 -2.705 1.00 31.92 241 GLY A C 1
ATOM 1723 O O . GLY A 1 241 ? 31.364 -15.572 -3.884 1.00 35.44 241 GLY A O 1
ATOM 1724 N N . VAL A 1 242 ? 30.258 -14.312 -2.390 1.00 30.27 242 VAL A N 1
ATOM 1725 C CA . VAL A 1 242 ? 29.539 -13.586 -3.433 1.00 28.77 242 VAL A CA 1
ATOM 1726 C C . VAL A 1 242 ? 29.918 -12.144 -3.195 1.00 27.60 242 VAL A C 1
ATOM 1727 O O . VAL A 1 242 ? 29.903 -11.716 -2.046 1.00 28.64 242 VAL A O 1
ATOM 1731 N N . SER A 1 243 ? 30.247 -11.408 -4.269 1.00 25.84 243 SER A N 1
ATOM 1732 C CA . SER A 1 243 ? 30.687 -10.013 -4.172 1.00 24.49 243 SER A CA 1
ATOM 1733 C C . SER A 1 243 ? 29.570 -9.192 -3.572 1.00 25.81 243 SER A C 1
ATOM 1734 O O . SER A 1 243 ? 28.387 -9.412 -3.890 1.00 22.84 243 SER A O 1
ATOM 1737 N N . TYR A 1 244 ? 29.944 -8.276 -2.691 1.00 23.63 244 TYR A N 1
ATOM 1738 C CA . TYR A 1 244 ? 28.965 -7.535 -1.937 1.00 23.70 244 TYR A CA 1
ATOM 1739 C C . TYR A 1 244 ? 28.752 -6.097 -2.371 1.00 23.00 244 TYR A C 1
ATOM 1740 O O . TYR A 1 244 ? 27.704 -5.495 -2.027 1.00 21.24 244 TYR A O 1
ATOM 1749 N N . GLY A 1 245 ? 29.752 -5.526 -3.060 1.00 20.83 245 GLY A N 1
ATOM 1750 C CA . GLY A 1 245 ? 29.689 -4.183 -3.595 1.00 18.84 245 GLY A CA 1
ATOM 1751 C C . GLY A 1 245 ? 29.295 -4.118 -5.055 1.00 20.10 245 GLY A C 1
ATOM 1752 O O . GLY A 1 245 ? 29.222 -3.027 -5.621 1.00 18.92 245 GLY A O 1
ATOM 1753 N N . VAL A 1 246 ? 29.000 -5.249 -5.698 1.00 22.30 246 VAL A N 1
ATOM 1754 C CA . VAL A 1 246 ? 28.431 -5.191 -7.054 1.00 22.37 246 VAL A CA 1
ATOM 1755 C C . VAL A 1 246 ? 26.903 -5.341 -7.053 1.00 23.50 246 VAL A C 1
ATOM 1756 O O . VAL A 1 246 ? 26.329 -6.059 -6.240 1.00 22.71 246 VAL A O 1
ATOM 1760 N N . LYS A 1 247 ? 26.259 -4.636 -7.981 1.00 23.83 247 LYS A N 1
ATOM 1761 C CA . LYS A 1 247 ? 24.852 -4.812 -8.238 1.00 24.99 247 LYS A CA 1
ATOM 1762 C C . LYS A 1 247 ? 24.584 -6.191 -8.780 1.00 25.72 247 LYS A C 1
ATOM 1763 O O . LYS A 1 247 ? 25.410 -6.755 -9.531 1.00 22.40 247 LYS A O 1
ATOM 1769 N N . TYR A 1 248 ? 23.430 -6.727 -8.368 1.00 27.15 248 TYR A N 1
ATOM 1770 C CA . TYR A 1 248 ? 22.973 -8.071 -8.751 1.00 30.13 248 TYR A CA 1
ATOM 1771 C C . TYR A 1 248 ? 23.128 -8.396 -10.269 1.00 30.21 248 TYR A C 1
ATOM 1772 O O . TYR A 1 248 ? 23.655 -9.444 -10.622 1.00 27.93 248 TYR A O 1
ATOM 1781 N N . PRO A 1 249 ? 22.685 -7.508 -11.158 1.00 28.99 249 PRO A N 1
ATOM 1782 C CA . PRO A 1 249 ? 22.881 -7.895 -12.561 1.00 29.64 249 PRO A CA 1
ATOM 1783 C C . PRO A 1 249 ? 24.340 -8.134 -12.901 1.00 30.64 249 PRO A C 1
ATOM 1784 O O . PRO A 1 249 ? 24.633 -9.061 -13.642 1.00 33.38 249 PRO A O 1
ATOM 1788 N N . ASP A 1 250 ? 25.247 -7.351 -12.314 1.00 28.96 250 ASP A N 1
ATOM 1789 C CA . ASP A 1 250 ? 26.673 -7.405 -12.641 1.00 27.43 250 ASP A CA 1
ATOM 1790 C C . ASP A 1 250 ? 27.420 -8.558 -12.024 1.00 27.23 250 ASP A C 1
ATOM 1791 O O . ASP A 1 250 ? 28.579 -8.739 -12.336 1.00 31.12 250 ASP A O 1
ATOM 1796 N N . LEU A 1 251 ? 26.796 -9.377 -11.185 1.00 27.69 251 LEU A N 1
ATOM 1797 C CA . LEU A 1 251 ? 27.466 -10.553 -10.618 1.00 27.97 251 LEU A CA 1
ATOM 1798 C C . LEU A 1 251 ? 27.811 -11.559 -11.698 1.00 29.81 251 LEU A C 1
ATOM 1799 O O . LEU A 1 251 ? 27.190 -11.528 -12.740 1.00 27.80 251 LEU A O 1
ATOM 1804 N N . SER A 1 252 ? 28.745 -12.481 -11.437 1.00 28.37 252 SER A N 1
ATOM 1805 C CA . SER A 1 252 ? 28.954 -13.608 -12.352 1.00 30.61 252 SER A CA 1
ATOM 1806 C C . SER A 1 252 ? 27.695 -14.496 -12.370 1.00 37.70 252 SER A C 1
ATOM 1807 O O . SER A 1 252 ? 26.935 -14.455 -11.405 1.00 36.52 252 SER A O 1
ATOM 1810 N N . PRO A 1 253 ? 27.456 -15.270 -13.471 1.00 45.16 253 PRO A N 1
ATOM 1811 C CA . PRO A 1 253 ? 26.454 -16.362 -13.504 1.00 44.48 253 PRO A CA 1
ATOM 1812 C C . PRO A 1 253 ? 26.575 -17.306 -12.348 1.00 39.75 253 PRO A C 1
ATOM 1813 O O . PRO A 1 253 ? 25.556 -17.694 -11.779 1.00 38.86 253 PRO A O 1
ATOM 1817 N N . GLU A 1 254 ? 27.797 -17.647 -11.964 1.00 38.69 254 GLU A N 1
ATOM 1818 C CA . GLU A 1 254 ? 27.954 -18.571 -10.815 1.00 41.83 254 GLU A CA 1
ATOM 1819 C C . GLU A 1 254 ? 27.658 -17.917 -9.486 1.00 37.98 254 GLU A C 1
ATOM 1820 O O . GLU A 1 254 ? 27.144 -18.575 -8.604 1.00 40.27 254 GLU A O 1
ATOM 1826 N N . GLU A 1 255 ? 27.956 -16.631 -9.336 1.00 34.07 255 GLU A N 1
ATOM 1827 C CA . GLU A 1 255 ? 27.547 -15.932 -8.119 1.00 30.89 255 GLU A CA 1
ATOM 1828 C C . GLU A 1 255 ? 25.983 -15.847 -7.981 1.00 29.54 255 GLU A C 1
ATOM 1829 O O . GLU A 1 255 ? 25.449 -15.925 -6.879 1.00 24.73 255 GLU A O 1
ATOM 1835 N N . ARG A 1 256 ? 25.292 -15.651 -9.098 1.00 30.13 256 ARG A N 1
ATOM 1836 C CA . ARG A 1 256 ? 23.835 -15.691 -9.119 1.00 35.02 256 ARG A CA 1
ATOM 1837 C C . ARG A 1 256 ? 23.252 -16.987 -8.560 1.00 33.16 256 ARG A C 1
ATOM 1838 O O . ARG A 1 256 ? 22.329 -16.952 -7.748 1.00 34.49 256 ARG A O 1
ATOM 1846 N N . ASP A 1 257 ? 23.827 -18.117 -8.968 1.00 34.30 257 ASP A N 1
ATOM 1847 C CA . ASP A 1 257 ? 23.369 -19.423 -8.597 1.00 30.69 257 ASP A CA 1
ATOM 1848 C C . ASP A 1 257 ? 23.599 -19.640 -7.129 1.00 33.24 257 ASP A C 1
ATOM 1849 O O . ASP A 1 257 ? 22.688 -20.153 -6.424 1.00 37.47 257 ASP A O 1
ATOM 1854 N N . VAL A 1 258 ? 24.775 -19.234 -6.638 1.00 29.77 258 VAL A N 1
ATOM 1855 C CA . VAL A 1 258 ? 25.129 -19.443 -5.225 1.00 29.60 258 VAL A CA 1
ATOM 1856 C C . VAL A 1 258 ? 24.174 -18.653 -4.368 1.00 28.10 258 VAL A C 1
ATOM 1857 O O . VAL A 1 258 ? 23.733 -19.122 -3.315 1.00 32.05 258 VAL A O 1
ATOM 1861 N N . LEU A 1 259 ? 23.865 -17.442 -4.825 1.00 26.79 259 LEU A N 1
ATOM 1862 C CA . LEU A 1 259 ? 23.074 -16.528 -4.017 1.00 24.45 259 LEU A CA 1
ATOM 1863 C C . LEU A 1 259 ? 21.592 -16.999 -4.004 1.00 25.25 259 LEU A C 1
ATOM 1864 O O . LEU A 1 259 ? 20.993 -16.977 -2.979 1.00 26.56 259 LEU A O 1
ATOM 1869 N N . ARG A 1 260 ? 21.042 -17.461 -5.125 1.00 26.22 260 ARG A N 1
ATOM 1870 C CA . ARG A 1 260 ? 19.680 -18.014 -5.143 1.00 28.68 260 ARG A CA 1
ATOM 1871 C C . ARG A 1 260 ? 19.546 -19.088 -4.074 1.00 30.79 260 ARG A C 1
ATOM 1872 O O . ARG A 1 260 ? 18.727 -19.023 -3.156 1.00 25.54 260 ARG A O 1
ATOM 1880 N N . ASP A 1 261 ? 20.439 -20.047 -4.166 1.00 34.96 261 ASP A N 1
ATOM 1881 C CA . ASP A 1 261 ? 20.348 -21.226 -3.331 1.00 34.70 261 ASP A CA 1
ATOM 1882 C C . ASP A 1 261 ? 20.589 -20.906 -1.857 1.00 30.97 261 ASP A C 1
ATOM 1883 O O . ASP A 1 261 ? 19.926 -21.454 -1.001 1.00 32.47 261 ASP A O 1
ATOM 1888 N N . GLU A 1 262 ? 21.488 -19.982 -1.563 1.00 28.72 262 GLU A N 1
ATOM 1889 C CA . GLU A 1 262 ? 21.686 -19.537 -0.191 1.00 29.68 262 GLU A CA 1
ATOM 1890 C C . GLU A 1 262 ? 20.592 -18.648 0.391 1.00 31.00 262 GLU A C 1
ATOM 1891 O O . GLU A 1 262 ? 20.303 -18.726 1.601 1.00 36.07 262 GLU A O 1
ATOM 1897 N N . LEU A 1 263 ? 20.016 -17.772 -0.417 1.00 29.34 263 LEU A N 1
ATOM 1898 C CA . LEU A 1 263 ? 18.920 -16.912 0.101 1.00 29.49 263 LEU A CA 1
ATOM 1899 C C . LEU A 1 263 ? 17.606 -17.675 0.218 1.00 30.91 263 LEU A C 1
ATOM 1900 O O . LEU A 1 263 ? 16.787 -17.343 1.071 1.00 32.90 263 LEU A O 1
ATOM 1905 N N . THR A 1 264 ? 17.427 -18.672 -0.649 1.00 32.87 264 THR A N 1
ATOM 1906 C CA . THR A 1 264 ? 16.251 -19.549 -0.668 1.00 39.02 264 THR A CA 1
ATOM 1907 C C . THR A 1 264 ? 16.187 -20.365 0.654 1.00 38.16 264 THR A C 1
ATOM 1908 O O . THR A 1 264 ? 15.111 -20.587 1.178 1.00 35.97 264 THR A O 1
ATOM 1912 N N . ARG A 1 265 ? 17.331 -20.743 1.205 1.00 37.55 265 ARG A N 1
ATOM 1913 C CA . ARG A 1 265 ? 17.365 -21.379 2.512 1.00 42.31 265 ARG A CA 1
ATOM 1914 C C . ARG A 1 265 ? 16.694 -20.486 3.541 1.00 42.27 265 ARG A C 1
ATOM 1915 O O . ARG A 1 265 ? 15.917 -20.950 4.363 1.00 44.94 265 ARG A O 1
ATOM 1923 N N . ILE A 1 266 ? 17.049 -19.205 3.515 1.00 42.59 266 ILE A N 1
ATOM 1924 C CA . ILE A 1 266 ? 16.575 -18.226 4.508 1.00 39.43 266 ILE A CA 1
ATOM 1925 C C . ILE A 1 266 ? 15.065 -17.971 4.381 1.00 35.24 266 ILE A C 1
ATOM 1926 O O . ILE A 1 266 ? 14.373 -17.941 5.385 1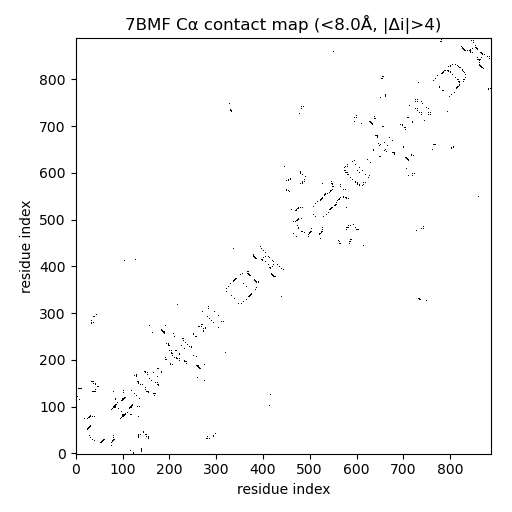.00 38.25 266 ILE A O 1
ATOM 1931 N N . ASN A 1 267 ? 14.576 -17.851 3.150 1.00 33.06 267 ASN A N 1
ATOM 1932 C CA . ASN A 1 267 ? 13.146 -17.721 2.841 1.00 31.23 267 ASN A CA 1
ATOM 1933 C C . ASN A 1 267 ? 12.908 -18.110 1.391 1.00 31.92 267 ASN A C 1
ATOM 1934 O O . ASN A 1 267 ? 13.381 -17.435 0.471 1.00 32.97 267 ASN A O 1
ATOM 1939 N N . PRO A 1 268 ? 12.151 -19.185 1.161 1.00 32.54 268 PRO A N 1
ATOM 1940 C CA . PRO A 1 268 ? 11.947 -19.632 -0.247 1.00 31.64 268 PRO A CA 1
ATOM 1941 C C . PRO A 1 268 ? 11.134 -18.689 -1.119 1.00 30.21 268 PRO A C 1
ATOM 1942 O O . PRO A 1 268 ? 11.232 -18.734 -2.348 1.00 29.20 268 PRO A O 1
ATOM 1946 N N . GLU A 1 269 ? 10.340 -17.829 -0.510 1.00 29.52 269 GLU A N 1
ATOM 1947 C CA . GLU A 1 269 ? 9.561 -16.880 -1.306 1.00 30.58 269 GLU A CA 1
ATOM 1948 C C . GLU A 1 269 ? 10.453 -15.797 -1.982 1.00 26.50 269 GLU A C 1
ATOM 1949 O O . GLU A 1 269 ? 9.945 -15.012 -2.772 1.00 28.72 269 GLU A O 1
ATOM 1955 N N . ILE A 1 270 ? 11.748 -15.749 -1.636 1.00 23.33 270 ILE A N 1
ATOM 1956 C CA . ILE A 1 270 ? 12.693 -14.811 -2.233 1.00 21.69 270 ILE A CA 1
ATOM 1957 C C . ILE A 1 270 ? 12.940 -15.108 -3.687 1.00 23.08 270 ILE A C 1
ATOM 1958 O O . ILE A 1 270 ? 13.188 -14.195 -4.462 1.00 24.04 270 ILE A O 1
ATOM 1963 N N . PHE A 1 271 ? 12.809 -16.363 -4.100 1.00 25.07 271 PHE A N 1
ATOM 1964 C CA . PHE A 1 271 ? 12.780 -16.657 -5.548 1.00 28.99 271 PHE A CA 1
ATOM 1965 C C . PHE A 1 271 ? 11.347 -16.781 -6.095 1.00 28.13 271 PHE A C 1
ATOM 1966 O O . PHE A 1 271 ? 10.599 -17.652 -5.659 1.00 28.81 271 PHE A O 1
ATOM 1974 N N . GLY A 1 272 ? 10.971 -15.933 -7.059 1.00 27.75 272 GLY A N 1
ATOM 1975 C CA . GLY A 1 272 ? 9.631 -16.007 -7.614 1.00 26.77 272 GLY A CA 1
ATOM 1976 C C . GLY A 1 272 ? 9.354 -15.060 -8.736 1.00 26.54 272 GLY A C 1
ATOM 1977 O O . GLY A 1 272 ? 10.232 -14.678 -9.459 1.00 28.37 272 GLY A O 1
ATOM 1978 N N . GLU A 1 273 ? 8.098 -14.686 -8.881 1.00 28.01 273 GLU A N 1
ATOM 1979 C CA . GLU A 1 273 ? 7.691 -13.771 -9.918 1.00 27.27 273 GLU A CA 1
ATOM 1980 C C . GLU A 1 273 ? 8.232 -12.375 -9.667 1.00 26.05 273 GLU A C 1
ATOM 1981 O O . GLU A 1 273 ? 8.057 -11.850 -8.588 1.00 25.76 273 GLU A O 1
ATOM 1987 N N . VAL A 1 274 ? 8.907 -11.802 -10.657 1.00 27.20 274 VAL A N 1
ATOM 1988 C CA . VAL A 1 274 ? 9.282 -10.393 -10.654 1.00 27.67 274 VAL A CA 1
ATOM 1989 C C . VAL A 1 274 ? 8.470 -9.737 -11.749 1.00 27.22 274 VAL A C 1
ATOM 1990 O O . VAL A 1 274 ? 8.413 -10.270 -12.858 1.00 30.36 274 VAL A O 1
ATOM 1994 N N . PHE A 1 275 ? 7.862 -8.583 -11.428 1.00 24.79 275 PHE A N 1
ATOM 1995 C CA . PHE A 1 275 ? 7.029 -7.836 -12.338 1.00 27.34 275 PHE A CA 1
ATOM 1996 C C . PHE A 1 275 ? 7.743 -6.598 -12.868 1.00 27.73 275 PHE A C 1
ATOM 1997 O O . PHE A 1 275 ? 8.209 -5.797 -12.081 1.00 27.85 275 PHE A O 1
ATOM 2005 N N . THR A 1 276 ? 7.861 -6.495 -14.196 1.00 26.32 276 THR A N 1
ATOM 2006 C CA . THR A 1 276 ? 8.484 -5.325 -14.851 1.00 25.74 276 THR A CA 1
ATOM 2007 C C . THR A 1 276 ? 7.604 -4.671 -15.879 1.00 25.55 276 THR A C 1
ATOM 2008 O O . THR A 1 276 ? 6.748 -5.287 -16.495 1.00 23.50 276 THR A O 1
ATOM 2012 N N . SER A 1 277 ? 7.835 -3.387 -16.063 1.00 25.37 277 SER A N 1
ATOM 2013 C CA . SER A 1 277 ? 7.172 -2.669 -17.108 1.00 26.35 277 SER A CA 1
ATOM 2014 C C . SER A 1 277 ? 8.190 -1.708 -17.677 1.00 28.75 277 SER A C 1
ATOM 2015 O O . SER A 1 277 ? 8.932 -1.051 -16.910 1.00 28.07 277 SER A O 1
ATOM 2018 N N . ARG A 1 278 ? 8.224 -1.630 -19.002 1.00 29.83 278 ARG A N 1
ATOM 2019 C CA . ARG A 1 278 ? 9.239 -0.870 -19.701 1.00 36.65 278 ARG A CA 1
ATOM 2020 C C . ARG A 1 278 ? 9.234 0.621 -19.230 1.00 35.75 278 ARG A C 1
ATOM 2021 O O . ARG A 1 278 ? 10.287 1.156 -18.846 1.00 39.32 278 ARG A O 1
ATOM 2023 N N . GLU A 1 279 ? 8.068 1.245 -19.147 1.00 39.28 279 GLU A N 1
ATOM 2024 C CA . GLU A 1 279 ? 7.929 2.592 -18.509 1.00 43.60 279 GLU A CA 1
ATOM 2025 C C . GLU A 1 279 ? 8.623 2.822 -17.123 1.00 45.62 279 GLU A C 1
ATOM 2026 O O . GLU A 1 279 ? 8.856 3.980 -16.752 1.00 51.73 279 GLU A O 1
ATOM 2028 N N . PHE A 1 280 ? 8.943 1.753 -16.373 1.00 44.24 280 PHE A N 1
ATOM 2029 C CA . PHE A 1 280 ? 9.593 1.837 -15.045 1.00 41.15 280 PHE A CA 1
ATOM 2030 C C . PHE A 1 280 ? 10.992 1.213 -14.940 1.00 41.69 280 PHE A C 1
ATOM 2031 O O . PHE A 1 280 ? 11.580 1.237 -13.857 1.00 38.02 280 PHE A O 1
ATOM 2039 N N . ARG A 1 281 ? 11.541 0.657 -16.025 1.00 42.77 281 ARG A N 1
ATOM 2040 C CA . ARG A 1 281 ? 12.988 0.372 -16.048 1.00 48.95 281 ARG A CA 1
ATOM 2041 C C . ARG A 1 281 ? 13.747 1.685 -15.686 1.00 51.73 281 ARG A C 1
ATOM 2042 O O . ARG A 1 281 ? 13.247 2.810 -15.906 1.00 46.93 281 ARG A O 1
ATOM 2044 N N . ASN A 1 282 ? 14.909 1.538 -15.049 1.00 59.60 282 ASN A N 1
ATOM 2045 C CA . ASN A 1 282 ? 15.716 2.694 -14.547 1.00 59.20 282 ASN A CA 1
ATOM 2046 C C . ASN A 1 282 ? 15.231 3.260 -13.186 1.00 53.03 282 ASN A C 1
ATOM 2047 O O . ASN A 1 282 ? 15.924 4.063 -12.562 1.00 54.14 282 ASN A O 1
ATOM 2049 N N . ILE A 1 283 ? 14.050 2.828 -12.738 1.00 49.94 283 ILE A N 1
ATOM 2050 C CA . ILE A 1 283 ? 13.569 3.036 -11.357 1.00 44.23 283 ILE A CA 1
ATOM 2051 C C . ILE A 1 283 ? 13.553 1.691 -10.609 1.00 38.14 283 ILE A C 1
ATOM 2052 O O . ILE A 1 283 ? 14.084 1.589 -9.500 1.00 37.33 283 ILE A O 1
ATOM 2057 N N . GLY A 1 284 ? 12.958 0.673 -11.233 1.00 31.49 284 GLY A N 1
ATOM 2058 C CA . GLY A 1 284 ? 13.004 -0.728 -10.776 1.00 29.99 284 GLY A CA 1
ATOM 2059 C C . GLY A 1 284 ? 11.728 -1.528 -11.097 1.00 28.30 284 GLY A C 1
ATOM 2060 O O . GLY A 1 284 ? 10.876 -1.095 -11.900 1.00 25.47 284 GLY A O 1
ATOM 2061 N N . ASP A 1 285 ? 11.576 -2.682 -10.443 1.00 27.47 285 ASP A N 1
ATOM 2062 C CA . ASP A 1 285 ? 10.372 -3.510 -10.620 1.00 26.17 285 ASP A CA 1
ATOM 2063 C C . ASP A 1 285 ? 9.163 -2.921 -9.870 1.00 23.92 285 ASP A C 1
ATOM 2064 O O . ASP A 1 285 ? 9.258 -1.862 -9.166 1.00 19.63 285 ASP A O 1
ATOM 2069 N N . LEU A 1 286 ? 8.014 -3.595 -10.011 1.00 21.80 286 LEU A N 1
ATOM 2070 C CA . LEU A 1 286 ? 6.793 -3.090 -9.396 1.00 20.21 286 LEU A CA 1
ATOM 2071 C C . LEU A 1 286 ? 6.876 -2.899 -7.894 1.00 18.28 286 LEU A C 1
ATOM 2072 O O . LEU A 1 286 ? 6.427 -1.839 -7.402 1.00 15.07 286 LEU A O 1
ATOM 2077 N N . SER A 1 287 ? 7.423 -3.858 -7.140 1.00 18.29 287 SER A N 1
ATOM 2078 C CA . SER A 1 287 ? 7.581 -3.574 -5.691 1.00 20.19 287 SER A CA 1
ATOM 2079 C C . SER A 1 287 ? 8.488 -2.365 -5.414 1.00 19.97 287 SER A C 1
ATOM 2080 O O . SER A 1 287 ? 8.273 -1.678 -4.452 1.00 22.22 287 SER A O 1
ATOM 2083 N N . ASP A 1 288 ? 9.519 -2.142 -6.231 1.00 20.41 288 ASP A N 1
ATOM 2084 C CA . ASP A 1 288 ? 10.376 -0.968 -6.088 1.00 19.89 288 ASP A CA 1
ATOM 2085 C C . ASP A 1 288 ? 9.559 0.297 -6.293 1.00 18.96 288 ASP A C 1
ATOM 2086 O O . ASP A 1 288 ? 9.675 1.220 -5.505 1.00 17.81 288 ASP A O 1
ATOM 2091 N N . ILE A 1 289 ? 8.676 0.302 -7.299 1.00 17.84 289 ILE A N 1
ATOM 2092 C CA . ILE A 1 289 ? 7.818 1.434 -7.501 1.00 18.43 289 ILE A CA 1
ATOM 2093 C C . ILE A 1 289 ? 6.987 1.710 -6.274 1.00 16.55 289 ILE A C 1
ATOM 2094 O O . ILE A 1 289 ? 6.895 2.849 -5.808 1.00 14.87 289 ILE A O 1
ATOM 2099 N N . ALA A 1 290 ? 6.391 0.662 -5.729 1.00 17.37 290 ALA A N 1
ATOM 2100 C CA . ALA A 1 290 ? 5.552 0.805 -4.517 1.00 16.85 290 ALA A CA 1
ATOM 2101 C C . ALA A 1 290 ? 6.388 1.367 -3.354 1.00 16.65 290 ALA A C 1
ATOM 2102 O O . ALA A 1 290 ? 5.934 2.248 -2.638 1.00 15.78 290 ALA A O 1
ATOM 2104 N N . GLY A 1 291 ? 7.623 0.916 -3.250 1.00 17.08 291 GLY A N 1
ATOM 2105 C CA . GLY A 1 291 ? 8.550 1.451 -2.278 1.00 18.43 291 GLY A CA 1
ATOM 2106 C C . GLY A 1 291 ? 8.698 2.942 -2.424 1.00 19.63 291 GLY A C 1
ATOM 2107 O O . GLY A 1 291 ? 8.575 3.706 -1.435 1.00 21.66 291 GLY A O 1
ATOM 2108 N N . VAL A 1 292 ? 8.907 3.363 -3.653 1.00 19.35 292 VAL A N 1
ATOM 2109 C CA . VAL A 1 292 ? 9.142 4.777 -3.930 1.00 21.07 292 VAL A CA 1
ATOM 2110 C C . VAL A 1 292 ? 7.942 5.683 -3.581 1.00 21.67 292 VAL A C 1
ATOM 2111 O O . VAL A 1 292 ? 8.110 6.786 -2.986 1.00 21.28 292 VAL A O 1
ATOM 2115 N N . LEU A 1 293 ? 6.744 5.204 -3.918 1.00 19.36 293 LEU A N 1
ATOM 2116 C CA . LEU A 1 293 ? 5.558 5.931 -3.608 1.00 19.08 293 LEU A CA 1
ATOM 2117 C C . LEU A 1 293 ? 5.328 6.058 -2.087 1.00 21.23 293 LEU A C 1
ATOM 2118 O O . LEU A 1 293 ? 4.904 7.123 -1.624 1.00 22.44 293 LEU A O 1
ATOM 2123 N N . ASP A 1 294 ? 5.623 5.013 -1.323 1.00 20.58 294 ASP A N 1
ATOM 2124 C CA . ASP A 1 294 ? 5.547 5.083 0.147 1.00 20.75 294 ASP A CA 1
ATOM 2125 C C . ASP A 1 294 ? 6.478 6.080 0.746 1.00 19.60 294 ASP A C 1
ATOM 2126 O O . ASP A 1 294 ? 6.052 6.848 1.578 1.00 20.13 294 ASP A O 1
ATOM 2131 N N . ALA A 1 295 ? 7.748 6.064 0.335 1.00 19.59 295 ALA A N 1
ATOM 2132 C CA . ALA A 1 295 ? 8.700 7.136 0.694 1.00 19.12 295 ALA A CA 1
ATOM 2133 C C . ALA A 1 295 ? 8.165 8.488 0.283 1.00 19.77 295 ALA A C 1
ATOM 2134 O O . ALA A 1 295 ? 8.177 9.405 1.106 1.00 22.10 295 ALA A O 1
ATOM 2136 N N . CYS A 1 296 ? 7.676 8.635 -0.952 1.00 21.04 296 CYS A N 1
ATOM 2137 C CA . CYS A 1 296 ? 7.032 9.931 -1.333 1.00 23.12 296 CYS A CA 1
ATOM 2138 C C . CYS A 1 296 ? 5.858 10.298 -0.442 1.00 23.35 296 CYS A C 1
ATOM 2139 O O . CYS A 1 296 ? 5.768 11.427 0.009 1.00 28.33 296 CYS A O 1
ATOM 2142 N N . GLY A 1 297 ? 4.940 9.360 -0.243 1.00 22.90 297 GLY A N 1
ATOM 2143 C CA . GLY A 1 297 ? 3.787 9.522 0.654 1.00 25.15 297 GLY A CA 1
ATOM 2144 C C . GLY A 1 297 ? 4.181 9.949 2.073 1.00 28.30 297 GLY A C 1
ATOM 2145 O O . GLY A 1 297 ? 3.644 10.923 2.591 1.00 28.66 297 GLY A O 1
ATOM 2146 N N . LYS A 1 298 ? 5.134 9.242 2.688 1.00 29.46 298 LYS A N 1
ATOM 2147 C CA . LYS A 1 298 ? 5.574 9.552 4.074 1.00 31.66 298 LYS A CA 1
ATOM 2148 C C . LYS A 1 298 ? 6.230 10.935 4.213 1.00 29.04 298 LYS A C 1
ATOM 2149 O O . LYS A 1 298 ? 6.024 11.623 5.198 1.00 27.56 298 LYS A O 1
ATOM 2155 N N . ASN A 1 299 ? 6.983 11.354 3.222 1.00 27.83 299 ASN A N 1
ATOM 2156 C CA . ASN A 1 299 ? 7.544 12.719 3.220 1.00 32.64 299 ASN A CA 1
ATOM 2157 C C . ASN A 1 299 ? 6.628 13.842 2.707 1.00 33.67 299 ASN A C 1
ATOM 2158 O O . ASN A 1 299 ? 7.091 14.953 2.504 1.00 32.60 299 ASN A O 1
ATOM 2163 N N . ARG A 1 300 ? 5.331 13.558 2.571 1.00 33.74 300 ARG A N 1
ATOM 2164 C CA . ARG A 1 300 ? 4.345 14.518 2.106 1.00 36.90 300 ARG A CA 1
ATOM 2165 C C . ARG A 1 300 ? 4.773 15.106 0.742 1.00 36.11 300 ARG A C 1
ATOM 2166 O O . ARG A 1 300 ? 4.577 16.279 0.477 1.00 34.94 300 ARG A O 1
ATOM 2168 N N . LYS A 1 301 ? 5.378 14.275 -0.113 1.00 36.43 301 LYS A N 1
ATOM 2169 C CA . LYS A 1 301 ? 5.860 14.715 -1.428 1.00 33.50 301 LYS A CA 1
ATOM 2170 C C . LYS A 1 301 ? 5.043 14.092 -2.548 1.00 33.71 301 LYS A C 1
ATOM 2171 O O . LYS A 1 301 ? 5.541 13.345 -3.398 1.00 33.73 301 LYS A O 1
ATOM 2177 N N . TYR A 1 302 ? 3.756 14.412 -2.507 1.00 33.78 302 TYR A N 1
ATOM 2178 C CA . TYR A 1 302 ? 2.803 13.976 -3.509 1.00 36.82 302 TYR A CA 1
ATOM 2179 C C . TYR A 1 302 ? 3.148 14.909 -4.623 1.00 39.58 302 TYR A C 1
ATOM 2180 O O . TYR A 1 302 ? 3.592 16.033 -4.376 1.00 50.30 302 TYR A O 1
ATOM 2189 N N . GLY A 1 303 ? 2.987 14.482 -5.852 1.00 41.09 303 GLY A N 1
ATOM 2190 C CA . GLY A 1 303 ? 3.380 15.362 -6.940 1.00 37.25 303 GLY A CA 1
ATOM 2191 C C . GLY A 1 303 ? 4.624 14.757 -7.485 1.00 33.87 303 GLY A C 1
ATOM 2192 O O . GLY A 1 303 ? 4.637 14.373 -8.636 1.00 32.84 303 GLY A O 1
ATOM 2193 N N . ILE A 1 304 ? 5.654 14.610 -6.667 1.00 29.35 304 ILE A N 1
ATOM 2194 C CA . ILE A 1 304 ? 6.795 13.819 -7.111 1.00 28.92 304 ILE A CA 1
ATOM 2195 C C . ILE A 1 304 ? 6.353 12.343 -7.293 1.00 27.12 304 ILE A C 1
ATOM 2196 O O . ILE A 1 304 ? 6.712 11.689 -8.272 1.00 25.12 304 ILE A O 1
ATOM 2201 N N . GLY A 1 305 ? 5.591 11.840 -6.326 1.00 27.50 305 GLY A N 1
ATOM 2202 C CA . GLY A 1 305 ? 5.092 10.446 -6.343 1.00 28.46 305 GLY A CA 1
ATOM 2203 C C . GLY A 1 305 ? 4.073 10.252 -7.465 1.00 26.73 305 GLY A C 1
ATOM 2204 O O . GLY A 1 305 ? 4.243 9.417 -8.357 1.00 26.06 305 GLY A O 1
ATOM 2205 N N . ILE A 1 306 ? 3.029 11.058 -7.442 1.00 26.27 306 ILE A N 1
ATOM 2206 C CA . ILE A 1 306 ? 2.083 11.088 -8.561 1.00 28.99 306 ILE A CA 1
ATOM 2207 C C . ILE A 1 306 ? 2.749 11.384 -9.906 1.00 28.92 306 ILE A C 1
ATOM 2208 O O . ILE A 1 306 ? 2.394 10.795 -10.938 1.00 33.38 306 ILE A O 1
ATOM 2213 N N . GLY A 1 307 ? 3.756 12.235 -9.889 1.00 28.79 307 GLY A N 1
ATOM 2214 C CA . GLY A 1 307 ? 4.448 12.636 -11.119 1.00 29.03 307 GLY A CA 1
ATOM 2215 C C . GLY A 1 307 ? 5.189 11.481 -11.718 1.00 30.17 307 GLY A C 1
ATOM 2216 O O . GLY A 1 307 ? 5.259 11.347 -12.945 1.00 29.64 307 GLY A O 1
ATOM 2217 N N . LEU A 1 308 ? 5.721 10.636 -10.839 1.00 30.05 308 LEU A N 1
ATOM 2218 C CA . LEU A 1 308 ? 6.402 9.424 -11.266 1.00 32.27 308 LEU A CA 1
ATOM 2219 C C . LEU A 1 308 ? 5.392 8.514 -12.012 1.00 31.74 308 LEU A C 1
ATOM 2220 O O . LEU A 1 308 ? 5.715 7.988 -13.056 1.00 32.52 308 LEU A O 1
ATOM 2225 N N . CYS A 1 309 ? 4.166 8.387 -11.503 1.00 30.10 309 CYS A N 1
ATOM 2226 C CA . CYS A 1 309 ? 3.121 7.581 -12.175 1.00 32.51 309 CYS A CA 1
ATOM 2227 C C . CYS A 1 309 ? 2.732 8.003 -13.590 1.00 32.55 309 CYS A C 1
ATOM 2228 O O . CYS A 1 309 ? 2.387 7.157 -14.381 1.00 29.63 309 CYS A O 1
ATOM 2231 N N . LEU A 1 310 ? 2.818 9.306 -13.897 1.00 38.52 310 LEU A N 1
ATOM 2232 C CA . LEU A 1 310 ? 2.547 9.858 -15.248 1.00 38.50 310 LEU A CA 1
ATOM 2233 C C . LEU A 1 310 ? 3.721 9.785 -16.238 1.00 43.85 310 LEU A C 1
ATOM 2234 O O . LEU A 1 310 ? 3.505 9.732 -17.457 1.00 47.87 310 LEU A O 1
ATOM 2239 N N . GLY A 1 311 ? 4.949 9.778 -15.724 1.00 44.09 311 GLY A N 1
ATOM 2240 C CA . GLY A 1 311 ? 6.148 9.756 -16.556 1.00 45.56 311 GLY A CA 1
ATOM 2241 C C . GLY A 1 311 ? 7.099 10.916 -16.312 1.00 52.71 311 GLY A C 1
ATOM 2242 O O . GLY A 1 311 ? 8.200 10.907 -16.862 1.00 58.44 311 GLY A O 1
ATOM 2243 N N . GLU A 1 312 ? 6.694 11.908 -15.501 1.00 65.15 312 GLU A N 1
ATOM 2244 C CA . GLU A 1 312 ? 7.528 13.090 -15.153 1.00 70.88 312 GLU A CA 1
ATOM 2245 C C . GLU A 1 312 ? 8.786 12.716 -14.356 1.00 70.97 312 GLU A C 1
ATOM 2246 O O . GLU A 1 312 ? 8.935 13.118 -13.208 1.00 72.57 312 GLU A O 1
ATOM 2248 N N . ARG A 1 313 ? 9.700 11.998 -15.018 1.00 77.16 313 ARG A N 1
ATOM 2249 C CA . ARG A 1 313 ? 10.827 11.291 -14.391 1.00 81.67 313 ARG A CA 1
ATOM 2250 C C . ARG A 1 313 ? 12.199 11.919 -14.739 1.00 87.69 313 ARG A C 1
ATOM 2251 O O . ARG A 1 313 ? 13.197 11.197 -14.882 1.00 82.67 313 ARG A O 1
ATOM 2253 N N . GLU A 1 314 ? 12.246 13.253 -14.844 1.00 90.79 314 GLU A N 1
ATOM 2254 C CA . GLU A 1 314 ? 13.436 13.973 -15.334 1.00 90.63 314 GLU A CA 1
ATOM 2255 C C . GLU A 1 314 ? 14.518 14.047 -14.224 1.00 85.35 314 GLU A C 1
ATOM 2256 O O . GLU A 1 314 ? 15.056 13.008 -13.832 1.00 78.60 314 GLU A O 1
ATOM 2258 N N . GLY A 1 315 ? 14.836 15.246 -13.717 1.00 78.91 315 GLY A N 1
ATOM 2259 C CA . GLY A 1 315 ? 15.630 15.391 -12.491 1.00 72.04 315 GLY A CA 1
ATOM 2260 C C . GLY A 1 315 ? 14.886 14.918 -11.247 1.00 69.56 315 GLY A C 1
ATOM 2261 O O . GLY A 1 315 ? 15.493 14.731 -10.194 1.00 67.60 315 GLY A O 1
ATOM 2262 N N . ALA A 1 316 ? 13.571 14.724 -11.377 1.00 66.63 316 ALA A N 1
ATOM 2263 C CA . ALA A 1 316 ? 12.691 14.294 -10.287 1.00 61.13 316 ALA A CA 1
ATOM 2264 C C . ALA A 1 316 ? 12.722 12.783 -9.940 1.00 53.47 316 ALA A C 1
ATOM 2265 O O . ALA A 1 316 ? 12.313 12.409 -8.857 1.00 43.32 316 ALA A O 1
ATOM 2267 N N . LEU A 1 317 ? 13.175 11.925 -10.849 1.00 49.69 317 LEU A N 1
ATOM 2268 C CA . LEU A 1 317 ? 13.526 10.551 -10.484 1.00 49.94 317 LEU A CA 1
ATOM 2269 C C . LEU A 1 317 ? 14.564 10.546 -9.353 1.00 53.38 317 LEU A C 1
ATOM 2270 O O . LEU A 1 317 ? 14.483 9.738 -8.392 1.00 50.41 317 LEU A O 1
ATOM 2275 N N . ASP A 1 318 ? 15.526 11.462 -9.485 1.00 55.01 318 ASP A N 1
ATOM 2276 C CA . ASP A 1 318 ? 16.704 11.557 -8.605 1.00 53.09 318 ASP A CA 1
ATOM 2277 C C . ASP A 1 318 ? 16.285 12.046 -7.229 1.00 45.61 318 ASP A C 1
ATOM 2278 O O . ASP A 1 318 ? 16.789 11.558 -6.227 1.00 44.67 318 ASP A O 1
ATOM 2283 N N . VAL A 1 319 ? 15.341 12.991 -7.192 1.00 45.87 319 VAL A N 1
ATOM 2284 C CA . VAL A 1 319 ? 14.706 13.427 -5.938 1.00 43.32 319 VAL A CA 1
ATOM 2285 C C . VAL A 1 319 ? 13.943 12.275 -5.248 1.00 42.40 319 VAL A C 1
ATOM 2286 O O . VAL A 1 319 ? 14.053 12.105 -4.038 1.00 44.67 319 VAL A O 1
ATOM 2290 N N . ALA A 1 320 ? 13.182 11.488 -6.003 1.00 37.83 320 ALA A N 1
ATOM 2291 C CA . ALA A 1 320 ? 12.432 10.384 -5.410 1.00 37.57 320 ALA A CA 1
ATOM 2292 C C . ALA A 1 320 ? 13.407 9.294 -4.873 1.00 36.43 320 ALA A C 1
ATOM 2293 O O . ALA A 1 320 ? 13.224 8.786 -3.777 1.00 29.48 320 ALA A O 1
ATOM 2295 N N . LEU A 1 321 ? 14.453 8.993 -5.644 1.00 41.08 321 LEU A N 1
ATOM 2296 C CA . LEU A 1 321 ? 15.452 7.981 -5.277 1.00 40.41 321 LEU A CA 1
ATOM 2297 C C . LEU A 1 321 ? 16.153 8.270 -3.944 1.00 42.21 321 LEU A C 1
ATOM 2298 O O . LEU A 1 321 ? 16.504 7.335 -3.179 1.00 38.45 321 LEU A O 1
ATOM 2303 N N . GLU A 1 322 ? 16.312 9.555 -3.667 1.00 39.20 322 GLU A N 1
ATOM 2304 C CA . GLU A 1 322 ? 16.960 9.997 -2.483 1.00 44.70 322 GLU A CA 1
ATOM 2305 C C . GLU A 1 322 ? 15.951 10.192 -1.309 1.00 46.19 322 GLU A C 1
ATOM 2306 O O . GLU A 1 322 ? 16.317 9.985 -0.144 1.00 51.30 322 GLU A O 1
ATOM 2312 N N . LEU A 1 323 ? 14.687 10.525 -1.579 1.00 40.94 323 LEU A N 1
ATOM 2313 C CA . LEU A 1 323 ? 13.658 10.329 -0.544 1.00 39.67 323 LEU A CA 1
ATOM 2314 C C . LEU A 1 323 ? 13.625 8.852 -0.121 1.00 35.33 323 LEU A C 1
ATOM 2315 O O . LEU A 1 323 ? 13.576 8.532 1.058 1.00 33.30 323 LEU A O 1
ATOM 2320 N N . GLN A 1 324 ? 13.644 7.964 -1.102 1.00 30.74 324 GLN A N 1
ATOM 2321 C CA . GLN A 1 324 ? 13.618 6.554 -0.811 1.00 31.65 324 GLN A CA 1
ATOM 2322 C C . GLN A 1 324 ? 14.775 6.139 0.105 1.00 33.20 324 GLN A C 1
ATOM 2323 O O . GLN A 1 324 ? 14.547 5.376 1.028 1.00 30.24 324 GLN A O 1
ATOM 2329 N N . LYS A 1 325 ? 15.984 6.671 -0.132 1.00 31.73 325 LYS A N 1
ATOM 2330 C CA . LYS A 1 325 ? 17.174 6.296 0.631 1.00 29.67 325 LYS A CA 1
ATOM 2331 C C . LYS A 1 325 ? 16.986 6.580 2.144 1.00 31.33 325 LYS A C 1
ATOM 2332 O O . LYS A 1 325 ? 17.271 5.701 2.996 1.00 27.96 325 LYS A O 1
ATOM 2334 N N . ASN A 1 326 ? 16.510 7.807 2.427 1.00 32.21 326 ASN A N 1
ATOM 2335 C CA . ASN A 1 326 ? 16.231 8.311 3.773 1.00 32.31 326 ASN A CA 1
ATOM 2336 C C . ASN A 1 326 ? 15.100 7.624 4.461 1.00 29.00 326 ASN A C 1
ATOM 2337 O O . ASN A 1 326 ? 15.082 7.569 5.660 1.00 37.37 326 ASN A O 1
ATOM 2342 N N . TYR A 1 327 ? 14.108 7.200 3.706 1.00 27.81 327 TYR A N 1
ATOM 2343 C CA . TYR A 1 327 ? 12.955 6.445 4.216 1.00 24.85 327 TYR A CA 1
ATOM 2344 C C . TYR A 1 327 ? 13.401 5.064 4.640 1.00 25.75 327 TYR A C 1
ATOM 2345 O O . TYR A 1 327 ? 13.104 4.617 5.758 1.00 26.89 327 TYR A O 1
ATOM 2354 N N . ARG A 1 328 ? 14.138 4.407 3.750 1.00 24.29 328 ARG A N 1
ATOM 2355 C CA . ARG A 1 328 ? 14.691 3.085 4.015 1.00 23.78 328 ARG A CA 1
ATOM 2356 C C . ARG A 1 328 ? 15.634 3.111 5.180 1.00 24.97 328 ARG A C 1
ATOM 2357 O O . ARG A 1 328 ? 15.641 2.179 5.961 1.00 24.46 328 ARG A O 1
ATOM 2365 N N . GLU A 1 329 ? 16.395 4.196 5.322 1.00 27.58 329 GLU A N 1
ATOM 2366 C CA . GLU A 1 329 ? 17.232 4.381 6.514 1.00 29.97 329 GLU A CA 1
ATOM 2367 C C . GLU A 1 329 ? 16.425 4.634 7.782 1.00 27.00 329 GLU A C 1
ATOM 2368 O O . GLU A 1 329 ? 16.798 4.156 8.842 1.00 28.18 329 GLU A O 1
ATOM 2374 N N . GLU A 1 330 ? 15.305 5.326 7.696 1.00 25.35 330 GLU A N 1
ATOM 2375 C CA . GLU A 1 330 ? 14.462 5.418 8.857 1.00 28.20 330 GLU A CA 1
ATOM 2376 C C . GLU A 1 330 ? 13.810 4.060 9.140 1.00 24.36 330 GLU A C 1
ATOM 2377 O O . GLU A 1 330 ? 13.671 3.713 10.268 1.00 22.97 330 GLU A O 1
ATOM 2383 N N . LEU A 1 331 ? 13.471 3.271 8.125 1.00 23.35 331 LEU A N 1
ATOM 2384 C CA . LEU A 1 331 ? 12.912 1.947 8.368 1.00 22.64 331 LEU A CA 1
ATOM 2385 C C . LEU A 1 331 ? 13.921 1.037 9.085 1.00 22.93 331 LEU A C 1
ATOM 2386 O O . LEU A 1 331 ? 13.549 0.374 10.046 1.00 23.79 331 LEU A O 1
ATOM 2391 N N . VAL A 1 332 ? 15.161 0.982 8.595 1.00 22.25 332 VAL A N 1
ATOM 2392 C CA . VAL A 1 332 ? 16.259 0.289 9.288 1.00 23.41 332 VAL A CA 1
ATOM 2393 C C . VAL A 1 332 ? 16.345 0.693 10.774 1.00 23.28 332 VAL A C 1
ATOM 2394 O O . VAL A 1 332 ? 16.321 -0.188 11.660 1.00 21.72 332 VAL A O 1
ATOM 2398 N N . LYS A 1 333 ? 16.457 2.007 11.027 1.00 23.86 333 LYS A N 1
ATOM 2399 C CA . LYS A 1 333 ? 16.514 2.553 12.405 1.00 27.58 333 LYS A CA 1
ATOM 2400 C C . LYS A 1 333 ? 15.263 2.206 13.193 1.00 26.67 333 LYS A C 1
ATOM 2401 O O . LYS A 1 333 ? 15.319 1.793 14.359 1.00 27.24 333 LYS A O 1
ATOM 2403 N N . GLY A 1 334 ? 14.129 2.280 12.522 1.00 26.63 334 GLY A N 1
ATOM 2404 C CA . GLY A 1 334 ? 12.873 1.780 13.083 1.00 24.98 334 GLY A CA 1
ATOM 2405 C C . GLY A 1 334 ? 12.880 0.368 13.600 1.00 24.97 334 GLY A C 1
ATOM 2406 O O . GLY A 1 334 ? 12.421 0.100 14.702 1.00 23.63 334 GLY A O 1
ATOM 2407 N N . LEU A 1 335 ? 13.346 -0.550 12.774 1.00 25.65 335 LEU A N 1
ATOM 2408 C CA . LEU A 1 335 ? 13.443 -1.940 13.171 1.00 28.62 335 LEU A CA 1
ATOM 2409 C C . LEU A 1 335 ? 14.416 -2.186 14.362 1.00 29.07 335 LEU A C 1
ATOM 2410 O O . LEU A 1 335 ? 14.110 -2.961 15.276 1.00 28.57 335 LEU A O 1
ATOM 2415 N N . ALA A 1 336 ? 15.574 -1.523 14.341 1.00 29.05 336 ALA A N 1
ATOM 2416 C CA . ALA A 1 336 ? 16.547 -1.657 15.420 1.00 28.10 336 ALA A CA 1
ATOM 2417 C C . ALA A 1 336 ? 15.929 -1.187 16.711 1.00 28.91 336 ALA A C 1
ATOM 2418 O O . ALA A 1 336 ? 16.158 -1.805 17.730 1.00 25.61 336 ALA A O 1
ATOM 2420 N N . TRP A 1 337 ? 15.159 -0.087 16.652 1.00 33.34 337 TRP A N 1
ATOM 2421 C CA . TRP A 1 337 ? 14.362 0.374 17.807 1.00 35.06 337 TRP A CA 1
ATOM 2422 C C . TRP A 1 337 ? 13.410 -0.694 18.347 1.00 36.06 337 TRP A C 1
ATOM 2423 O O . TRP A 1 337 ? 13.341 -0.851 19.565 1.00 35.16 337 TRP A O 1
ATOM 2434 N N . ILE A 1 338 ? 12.737 -1.453 17.471 1.00 32.29 338 ILE A N 1
ATOM 2435 C CA . ILE A 1 338 ? 11.880 -2.523 17.922 1.00 29.46 338 ILE A CA 1
ATOM 2436 C C . ILE A 1 338 ? 12.710 -3.671 18.514 1.00 32.93 338 ILE A C 1
ATOM 2437 O O . ILE A 1 338 ? 12.310 -4.262 19.500 1.00 32.49 338 ILE A O 1
ATOM 2442 N N . ARG A 1 339 ? 13.839 -4.011 17.915 1.00 34.05 339 ARG A N 1
ATOM 2443 C CA . ARG A 1 339 ? 14.708 -5.047 18.493 1.00 34.57 339 ARG A CA 1
ATOM 2444 C C . ARG A 1 339 ? 15.225 -4.645 19.867 1.00 34.56 339 ARG A C 1
ATOM 2445 O O . ARG A 1 339 ? 15.388 -5.503 20.712 1.00 33.02 339 ARG A O 1
ATOM 2453 N N . ARG A 1 340 ? 15.493 -3.356 20.052 1.00 32.93 340 ARG A N 1
ATOM 2454 C CA . ARG A 1 340 ? 16.051 -2.833 21.280 1.00 39.66 340 ARG A CA 1
ATOM 2455 C C . ARG A 1 340 ? 15.007 -2.885 22.420 1.00 44.65 340 ARG A C 1
ATOM 2456 O O . ARG A 1 340 ? 15.148 -3.694 23.356 1.00 42.22 340 ARG A O 1
ATOM 2464 N N . GLU A 1 341 ? 13.965 -2.049 22.290 1.00 40.67 341 GLU A N 1
ATOM 2465 C CA . GLU A 1 341 ? 12.812 -2.017 23.171 1.00 38.66 341 GLU A CA 1
ATOM 2466 C C . GLU A 1 341 ? 11.793 -2.835 22.462 1.00 38.18 341 GLU A C 1
ATOM 2467 O O . GLU A 1 341 ? 11.408 -2.461 21.364 1.00 56.08 341 GLU A O 1
ATOM 2473 N N . GLY A 1 342 ? 11.367 -3.964 22.996 1.00 30.76 342 GLY A N 1
ATOM 2474 C CA . GLY A 1 342 ? 10.513 -4.867 22.209 1.00 28.25 342 GLY A CA 1
ATOM 2475 C C . GLY A 1 342 ? 9.104 -4.272 22.272 1.00 25.93 342 GLY A C 1
ATOM 2476 O O . GLY A 1 342 ? 8.930 -3.057 22.139 1.00 28.51 342 GLY A O 1
ATOM 2477 N N . SER A 1 343 ? 8.115 -5.107 22.529 1.00 22.98 343 SER A N 1
ATOM 2478 C CA . SER A 1 343 ? 6.729 -4.661 22.671 1.00 21.30 343 SER A CA 1
ATOM 2479 C C . SER A 1 343 ? 6.228 -4.758 24.118 1.00 21.89 343 SER A C 1
ATOM 2480 O O . SER A 1 343 ? 6.883 -5.342 24.970 1.00 21.16 343 SER A O 1
ATOM 2483 N N . THR A 1 344 ? 5.056 -4.182 24.374 1.00 21.81 344 THR A N 1
ATOM 2484 C CA . THR A 1 344 ? 4.374 -4.360 25.611 1.00 21.67 344 THR A CA 1
ATOM 2485 C C . THR A 1 344 ? 3.141 -5.177 25.289 1.00 23.15 344 THR A C 1
ATOM 2486 O O . THR A 1 344 ? 2.374 -4.874 24.359 1.00 23.20 344 THR A O 1
ATOM 2490 N N . THR A 1 345 ? 3.011 -6.274 26.038 1.00 24.31 345 THR A N 1
ATOM 2491 C CA . THR A 1 345 ? 2.099 -7.361 25.727 1.00 23.69 345 THR A CA 1
ATOM 2492 C C . THR A 1 345 ? 0.966 -7.315 26.694 1.00 22.93 345 THR A C 1
ATOM 2493 O O . THR A 1 345 ? 1.234 -7.317 27.901 1.00 21.01 345 THR A O 1
ATOM 2497 N N . LEU A 1 346 ? -0.264 -7.219 26.154 1.00 21.14 346 LEU A N 1
ATOM 2498 C CA . LEU A 1 346 ? -1.508 -7.389 26.908 1.00 22.54 346 LEU A CA 1
ATOM 2499 C C . LEU A 1 346 ? -1.988 -8.832 26.740 1.00 22.57 346 LEU A C 1
ATOM 2500 O O . LEU A 1 346 ? -1.209 -9.699 26.426 1.00 21.69 346 LEU A O 1
ATOM 2505 N N . GLU A 1 347 ? -3.270 -9.091 26.962 1.00 24.65 347 GLU A N 1
ATOM 2506 C CA . GLU A 1 347 ? -3.849 -10.429 26.750 1.00 28.46 347 GLU A CA 1
ATOM 2507 C C . GLU A 1 347 ? -3.821 -10.874 25.301 1.00 23.97 347 GLU A C 1
ATOM 2508 O O . GLU A 1 347 ? -3.507 -12.001 25.010 1.00 22.95 347 GLU A O 1
ATOM 2514 N N . ASN A 1 348 ? -4.334 -10.034 24.427 1.00 22.32 348 ASN A N 1
ATOM 2515 C CA . ASN A 1 348 ? -4.636 -10.460 23.045 1.00 22.28 348 ASN A CA 1
ATOM 2516 C C . ASN A 1 348 ? -3.973 -9.581 22.019 1.00 20.25 348 ASN A C 1
ATOM 2517 O O . ASN A 1 348 ? -4.207 -9.754 20.850 1.00 22.67 348 ASN A O 1
ATOM 2522 N N . LEU A 1 349 ? -3.145 -8.639 22.451 1.00 18.71 349 LEU A N 1
ATOM 2523 C CA . LEU A 1 349 ? -2.395 -7.840 21.528 1.00 19.03 349 LEU A CA 1
ATOM 2524 C C . LEU A 1 349 ? -1.133 -7.411 22.207 1.00 17.80 349 LEU A C 1
ATOM 2525 O O . LEU A 1 349 ? -0.953 -7.616 23.428 1.00 18.48 349 LEU A O 1
ATOM 2530 N N . GLN A 1 350 ? -0.286 -6.781 21.421 1.00 16.96 350 GLN A N 1
ATOM 2531 C CA . GLN A 1 350 ? 0.977 -6.226 21.896 1.00 18.77 350 GLN A CA 1
ATOM 2532 C C . GLN A 1 350 ? 1.100 -4.888 21.222 1.00 17.20 350 GLN A C 1
ATOM 2533 O O . GLN A 1 350 ? 0.532 -4.688 20.163 1.00 17.30 350 GLN A O 1
ATOM 2539 N N . TYR A 1 351 ? 1.816 -3.971 21.833 1.00 17.63 351 TYR A N 1
ATOM 2540 C CA . TYR A 1 351 ? 1.945 -2.620 21.288 1.00 17.48 351 TYR A CA 1
ATOM 2541 C C . TYR A 1 351 ? 3.302 -2.031 21.458 1.00 19.03 351 TYR A C 1
ATOM 2542 O O . TYR A 1 351 ? 4.119 -2.490 22.227 1.00 19.39 351 TYR A O 1
ATOM 2551 N N . ILE A 1 352 ? 3.495 -0.986 20.687 1.00 21.12 352 ILE A N 1
ATOM 2552 C CA . ILE A 1 352 ? 4.728 -0.272 20.547 1.00 24.60 352 ILE A CA 1
ATOM 2553 C C . ILE A 1 352 ? 4.355 1.206 20.386 1.00 25.69 352 ILE A C 1
ATOM 2554 O O . ILE A 1 352 ? 3.401 1.524 19.651 1.00 23.87 352 ILE A O 1
ATOM 2559 N N . TYR A 1 353 ? 5.049 2.077 21.116 1.00 23.66 353 TYR A N 1
ATOM 2560 C CA . TYR A 1 353 ? 4.638 3.470 21.261 1.00 26.29 353 TYR A CA 1
ATOM 2561 C C . TYR A 1 353 ? 5.795 4.356 20.945 1.00 25.46 353 TYR A C 1
ATOM 2562 O O . TYR A 1 353 ? 6.932 4.037 21.343 1.00 21.65 353 TYR A O 1
ATOM 2571 N N . SER A 1 354 ? 5.521 5.481 20.277 1.00 25.67 354 SER A N 1
ATOM 2572 C CA . SER A 1 354 ? 6.570 6.462 20.049 1.00 27.83 354 SER A CA 1
ATOM 2573 C C . SER A 1 354 ? 6.146 7.954 19.965 1.00 29.17 354 SER A C 1
ATOM 2574 O O . SER A 1 354 ? 5.040 8.310 19.525 1.00 24.65 354 SER A O 1
ATOM 2577 N N . GLU A 1 355 ? 7.066 8.804 20.413 1.00 29.46 355 GLU A N 1
ATOM 2578 C CA . GLU A 1 355 ? 7.002 10.242 20.239 1.00 32.41 355 GLU A CA 1
ATOM 2579 C C . GLU A 1 355 ? 8.137 10.705 19.340 1.00 32.55 355 GLU A C 1
ATOM 2580 O O . GLU A 1 355 ? 8.281 11.894 19.105 1.00 36.10 355 GLU A O 1
ATOM 2586 N N . ASP A 1 356 ? 8.981 9.803 18.873 1.00 34.68 356 ASP A N 1
ATOM 2587 C CA . ASP A 1 356 ? 10.063 10.197 17.999 1.00 37.26 356 ASP A CA 1
ATOM 2588 C C . ASP A 1 356 ? 9.461 10.523 16.630 1.00 37.63 356 ASP A C 1
ATOM 2589 O O . ASP A 1 356 ? 8.904 9.634 15.958 1.00 34.12 356 ASP A O 1
ATOM 2594 N N . LYS A 1 357 ? 9.568 11.798 16.242 1.00 37.66 357 LYS A N 1
ATOM 2595 C CA . LYS A 1 357 ? 8.937 12.312 15.027 1.00 41.95 357 LYS A CA 1
ATOM 2596 C C . LYS A 1 357 ? 9.468 11.590 13.809 1.00 44.80 357 LYS A C 1
ATOM 2597 O O . LYS A 1 357 ? 8.750 11.427 12.832 1.00 49.46 357 LYS A O 1
ATOM 2599 N N . ALA A 1 358 ? 10.719 11.149 13.888 1.00 48.55 358 ALA A N 1
ATOM 2600 C CA . ALA A 1 358 ? 11.334 10.347 12.860 1.00 50.03 358 ALA A CA 1
ATOM 2601 C C . ALA A 1 358 ? 10.537 9.056 12.561 1.00 56.57 358 ALA A C 1
ATOM 2602 O O . ALA A 1 358 ? 10.339 8.727 11.379 1.00 62.16 358 ALA A O 1
ATOM 2604 N N . PHE A 1 359 ? 10.018 8.357 13.576 1.00 53.07 359 PHE A N 1
ATOM 2605 C CA . PHE A 1 359 ? 9.055 7.270 13.270 1.00 53.66 359 PHE A CA 1
ATOM 2606 C C . PHE A 1 359 ? 7.618 7.768 12.989 1.00 53.38 359 PHE A C 1
ATOM 2607 O O . PHE A 1 359 ? 6.690 6.991 13.095 1.00 58.06 359 PHE A O 1
ATOM 2615 N N . LYS A 1 360 ? 7.459 9.025 12.557 1.00 55.97 360 LYS A N 1
ATOM 2616 C CA . LYS A 1 360 ? 6.158 9.642 12.305 1.00 58.50 360 LYS A CA 1
ATOM 2617 C C . LYS A 1 360 ? 5.271 8.740 11.439 1.00 52.65 360 LYS A C 1
ATOM 2618 O O . LYS A 1 360 ? 4.505 7.948 11.982 1.00 59.15 360 LYS A O 1
ATOM 2620 N N . GLY A 1 361 ? 5.404 8.811 10.119 1.00 43.91 361 GLY A N 1
ATOM 2621 C CA . GLY A 1 361 ? 4.531 8.026 9.216 1.00 41.05 361 GLY A CA 1
ATOM 2622 C C . GLY A 1 361 ? 4.977 6.617 8.833 1.00 36.71 361 GLY A C 1
ATOM 2623 O O . GLY A 1 361 ? 4.463 6.080 7.872 1.00 36.62 361 GLY A O 1
ATOM 2624 N N . ILE A 1 362 ? 5.891 5.997 9.594 1.00 37.35 362 ILE A N 1
ATOM 2625 C CA . ILE A 1 362 ? 6.351 4.601 9.302 1.00 33.78 362 ILE A CA 1
ATOM 2626 C C . ILE A 1 362 ? 5.991 3.521 10.342 1.00 28.28 362 ILE A C 1
ATOM 2627 O O . ILE A 1 362 ? 6.319 2.338 10.176 1.00 25.19 362 ILE A O 1
ATOM 2632 N N . MET A 1 363 ? 5.289 3.937 11.384 1.00 24.72 363 MET A N 1
ATOM 2633 C CA . MET A 1 363 ? 4.915 3.066 12.474 1.00 24.65 363 MET A CA 1
ATOM 2634 C C . MET A 1 363 ? 4.217 1.804 11.969 1.00 23.71 363 MET A C 1
ATOM 2635 O O . MET A 1 363 ? 4.561 0.679 12.397 1.00 23.93 363 MET A O 1
ATOM 2640 N N . GLY A 1 364 ? 3.284 2.005 11.039 1.00 20.90 364 GLY A N 1
ATOM 2641 C CA . GLY A 1 364 ? 2.561 0.924 10.365 1.00 21.36 364 GLY A CA 1
ATOM 2642 C C . GLY A 1 364 ? 3.423 -0.039 9.577 1.00 21.60 364 GLY A C 1
ATOM 2643 O O . GLY A 1 364 ? 3.309 -1.269 9.692 1.00 22.84 364 GLY A O 1
ATOM 2644 N N . THR A 1 365 ? 4.298 0.524 8.776 1.00 20.40 365 THR A N 1
ATOM 2645 C CA . THR A 1 365 ? 5.255 -0.267 8.002 1.00 20.00 365 THR A CA 1
ATOM 2646 C C . THR A 1 365 ? 6.261 -1.097 8.843 1.00 19.51 365 THR A C 1
ATOM 2647 O O . THR A 1 365 ? 6.482 -2.302 8.548 1.00 17.01 365 THR A O 1
ATOM 2651 N N . ILE A 1 366 ? 6.852 -0.473 9.876 1.00 21.00 366 ILE A N 1
ATOM 2652 C CA . ILE A 1 366 ? 7.819 -1.174 10.728 1.00 21.50 366 ILE A CA 1
ATOM 2653 C C . ILE A 1 366 ? 7.182 -2.257 11.586 1.00 21.13 366 ILE A C 1
ATOM 2654 O O . ILE A 1 366 ? 7.801 -3.293 11.858 1.00 20.15 366 ILE A O 1
ATOM 2659 N N . ALA A 1 367 ? 5.929 -2.043 11.958 1.00 20.79 367 ALA A N 1
ATOM 2660 C CA . ALA A 1 367 ? 5.174 -3.094 12.597 1.00 21.91 367 ALA A CA 1
ATOM 2661 C C . ALA A 1 367 ? 5.012 -4.295 11.712 1.00 22.77 367 ALA A C 1
ATOM 2662 O O . ALA A 1 367 ? 5.285 -5.397 12.178 1.00 23.87 367 ALA A O 1
ATOM 2664 N N . SER A 1 368 ? 4.537 -4.103 10.470 1.00 23.09 368 SER A N 1
ATOM 2665 C CA . SER A 1 368 ? 4.394 -5.197 9.494 1.00 23.81 368 SER A CA 1
ATOM 2666 C C . SER A 1 368 ? 5.698 -5.915 9.301 1.00 21.29 368 SER A C 1
ATOM 2667 O O . SER A 1 368 ? 5.731 -7.089 9.217 1.00 20.02 368 SER A O 1
ATOM 2670 N N . ILE A 1 369 ? 6.771 -5.188 9.136 1.00 20.83 369 ILE A N 1
ATOM 2671 C CA . ILE A 1 369 ? 8.054 -5.853 8.878 1.00 20.94 369 ILE A CA 1
ATOM 2672 C C . ILE A 1 369 ? 8.577 -6.563 10.122 1.00 20.12 369 ILE A C 1
ATOM 2673 O O . ILE A 1 369 ? 9.099 -7.658 9.994 1.00 18.53 369 ILE A O 1
ATOM 2678 N N . SER A 1 370 ? 8.421 -5.963 11.307 1.00 19.89 370 SER A N 1
ATOM 2679 C CA . SER A 1 370 ? 8.811 -6.667 12.525 1.00 21.75 370 SER A CA 1
ATOM 2680 C C . SER A 1 370 ? 8.097 -8.014 12.657 1.00 21.70 370 SER A C 1
ATOM 2681 O O . SER A 1 370 ? 8.702 -8.999 13.051 1.00 25.30 370 SER A O 1
ATOM 2684 N N . LEU A 1 371 ? 6.853 -8.087 12.252 1.00 20.62 371 LEU A N 1
ATOM 2685 C CA . LEU A 1 371 ? 6.131 -9.320 12.338 1.00 21.30 371 LEU A CA 1
ATOM 2686 C C . LEU A 1 371 ? 6.591 -10.370 11.327 1.00 23.89 371 LEU A C 1
ATOM 2687 O O . LEU A 1 371 ? 6.704 -11.564 11.703 1.00 22.24 371 LEU A O 1
ATOM 2692 N N . SER A 1 372 ? 6.772 -9.970 10.057 1.00 24.99 372 SER A N 1
ATOM 2693 C CA . SER A 1 372 ? 7.356 -10.863 9.014 1.00 27.43 372 SER A CA 1
ATOM 2694 C C . SER A 1 372 ? 8.725 -11.433 9.396 1.00 28.19 372 SER A C 1
ATOM 2695 O O . SER A 1 372 ? 9.063 -12.535 8.977 1.00 30.70 372 SER A O 1
ATOM 2698 N N . LEU A 1 373 ? 9.540 -10.621 10.069 1.00 27.78 373 LEU A N 1
ATOM 2699 C CA . LEU A 1 373 ? 10.841 -11.040 10.614 1.00 29.33 373 LEU A CA 1
ATOM 2700 C C . LEU A 1 373 ? 10.749 -11.814 11.914 1.00 32.41 373 LEU A C 1
ATOM 2701 O O . LEU A 1 373 ? 11.764 -12.336 12.394 1.00 33.08 373 LEU A O 1
ATOM 2706 N N . LYS A 1 374 ? 9.592 -11.750 12.567 1.00 31.20 374 LYS A N 1
ATOM 2707 C CA . LYS A 1 374 ? 9.348 -12.477 13.771 1.00 30.53 374 LYS A CA 1
ATOM 2708 C C . LYS A 1 374 ? 10.227 -11.998 14.886 1.00 30.46 374 LYS A C 1
ATOM 2709 O O . LYS A 1 374 ? 10.548 -12.752 15.787 1.00 31.54 374 LYS A O 1
ATOM 2715 N N . ILE A 1 375 ? 10.553 -10.710 14.844 1.00 31.66 375 ILE A N 1
ATOM 2716 C CA . ILE A 1 375 ? 11.189 -9.993 15.942 1.00 32.72 375 ILE A CA 1
ATOM 2717 C C . ILE A 1 375 ? 10.145 -9.812 17.039 1.00 30.15 375 ILE A C 1
ATOM 2718 O O . ILE A 1 375 ? 10.480 -9.763 18.188 1.00 30.17 375 ILE A O 1
ATOM 2723 N N . LEU A 1 376 ? 8.886 -9.626 16.647 1.00 28.54 376 LEU A N 1
ATOM 2724 C CA . LEU A 1 376 ? 7.749 -9.671 17.532 1.00 26.38 376 LEU A CA 1
ATOM 2725 C C . LEU A 1 376 ? 6.945 -10.904 17.129 1.00 26.80 376 LEU A C 1
ATOM 2726 O O . LEU A 1 376 ? 6.945 -11.292 15.953 1.00 26.50 376 LEU A O 1
ATOM 2731 N N . ASP A 1 377 ? 6.265 -11.502 18.111 1.00 25.59 377 ASP A N 1
ATOM 2732 C CA . ASP A 1 377 ? 5.491 -12.704 17.897 1.00 24.88 377 ASP A CA 1
ATOM 2733 C C . ASP A 1 377 ? 4.429 -12.432 16.822 1.00 25.63 377 ASP A C 1
ATOM 2734 O O . ASP A 1 377 ? 3.536 -11.612 17.033 1.00 25.47 377 ASP A O 1
ATOM 2739 N N . PRO A 1 378 ? 4.518 -13.121 15.665 1.00 25.92 378 PRO A N 1
ATOM 2740 C CA . PRO A 1 378 ? 3.639 -12.828 14.529 1.00 25.12 378 PRO A CA 1
ATOM 2741 C C . PRO A 1 378 ? 2.177 -13.213 14.747 1.00 26.62 378 PRO A C 1
ATOM 2742 O O . PRO A 1 378 ? 1.268 -12.770 14.000 1.00 23.52 378 PRO A O 1
ATOM 2746 N N . ASP A 1 379 ? 1.948 -14.058 15.741 1.00 28.02 379 ASP A N 1
ATOM 2747 C CA . ASP A 1 379 ? 0.601 -14.525 16.034 1.00 30.35 379 ASP A CA 1
ATOM 2748 C C . ASP A 1 379 ? -0.223 -13.590 16.934 1.00 26.09 379 ASP A C 1
ATOM 2749 O O . ASP A 1 379 ? -1.396 -13.874 17.125 1.00 27.77 379 ASP A O 1
ATOM 2754 N N . ILE A 1 380 ? 0.399 -12.545 17.483 1.00 22.03 380 ILE A N 1
ATOM 2755 C CA . ILE A 1 380 ? -0.197 -11.598 18.425 1.00 21.66 380 ILE A CA 1
ATOM 2756 C C . ILE A 1 380 ? -0.311 -10.248 17.729 1.00 21.14 380 ILE A C 1
ATOM 2757 O O . ILE A 1 380 ? 0.702 -9.604 17.452 1.00 22.08 380 ILE A O 1
ATOM 2762 N N . PRO A 1 381 ? -1.550 -9.791 17.454 1.00 20.10 381 PRO A N 1
ATOM 2763 C CA . PRO A 1 381 ? -1.789 -8.478 16.825 1.00 18.25 381 PRO A CA 1
ATOM 2764 C C . PRO A 1 381 ? -0.946 -7.352 17.397 1.00 18.43 381 PRO A C 1
ATOM 2765 O O . PRO A 1 381 ? -0.800 -7.229 18.623 1.00 17.45 381 PRO A O 1
ATOM 2769 N N . LEU A 1 382 ? -0.417 -6.510 16.526 1.00 17.05 382 LEU A N 1
ATOM 2770 C CA . LEU A 1 382 ? 0.524 -5.504 16.938 1.00 16.58 382 LEU A CA 1
ATOM 2771 C C . LEU A 1 382 ? -0.123 -4.168 16.618 1.00 17.59 382 LEU A C 1
ATOM 2772 O O . LEU A 1 382 ? -0.539 -3.984 15.505 1.00 17.66 382 LEU A O 1
ATOM 2777 N N . LEU A 1 383 ? -0.135 -3.249 17.582 1.00 18.38 383 LEU A N 1
ATOM 2778 C CA . LEU A 1 383 ? -0.561 -1.876 17.437 1.00 17.46 383 LEU A CA 1
ATOM 2779 C C . LEU A 1 383 ? 0.640 -0.982 17.647 1.00 18.75 383 LEU A C 1
ATOM 2780 O O . LEU A 1 383 ? 1.269 -1.004 18.708 1.00 17.73 383 LEU A O 1
ATOM 2785 N N . GLY A 1 384 ? 0.926 -0.179 16.612 1.00 19.22 384 GLY A N 1
ATOM 2786 C CA . GLY A 1 384 ? 1.929 0.877 16.629 1.00 20.07 384 GLY A CA 1
ATOM 2787 C C . GLY A 1 384 ? 1.244 2.193 16.916 1.00 21.37 384 GLY A C 1
ATOM 2788 O O . GLY A 1 384 ? 0.152 2.444 16.389 1.00 20.77 384 GLY A O 1
ATOM 2789 N N . LEU A 1 385 ? 1.845 2.999 17.785 1.00 19.86 385 LEU A N 1
ATOM 2790 C CA . LEU A 1 385 ? 1.235 4.195 18.260 1.00 22.55 385 LEU A CA 1
ATOM 2791 C C . LEU A 1 385 ? 2.225 5.368 18.161 1.00 24.45 385 LEU A C 1
ATOM 2792 O O . LEU A 1 385 ? 3.331 5.279 18.717 1.00 23.28 385 LEU A O 1
ATOM 2797 N N . SER A 1 386 ? 1.810 6.440 17.467 1.00 23.92 386 SER A N 1
ATOM 2798 C CA . SER A 1 386 ? 2.621 7.635 17.261 1.00 25.57 386 SER A CA 1
ATOM 2799 C C . SER A 1 386 ? 1.881 8.716 17.945 1.00 24.64 386 SER A C 1
ATOM 2800 O O . SER A 1 386 ? 0.693 8.895 17.659 1.00 23.70 386 SER A O 1
ATOM 2803 N N . ARG A 1 387 ? 2.528 9.419 18.870 1.00 22.85 387 ARG A N 1
ATOM 2804 C CA . ARG A 1 387 ? 1.892 10.597 19.429 1.00 26.85 387 ARG A CA 1
ATOM 2805 C C . ARG A 1 387 ? 1.808 11.754 18.403 1.00 27.08 387 ARG A C 1
ATOM 2806 O O . ARG A 1 387 ? 2.766 12.007 17.630 1.00 25.87 387 ARG A O 1
ATOM 2814 N N . MET A 1 388 ? 0.668 12.449 18.426 1.00 28.56 388 MET A N 1
ATOM 2815 C CA . MET A 1 388 ? 0.383 13.611 17.577 1.00 30.63 388 MET A CA 1
ATOM 2816 C C . MET A 1 388 ? -0.348 14.649 18.427 1.00 30.93 388 MET A C 1
ATOM 2817 O O . MET A 1 388 ? -1.604 14.681 18.493 1.00 26.15 388 MET A O 1
ATOM 2822 N N . ASP A 1 389 ? 0.466 15.448 19.119 1.00 30.06 389 ASP A N 1
ATOM 2823 C CA . ASP A 1 389 ? 0.017 16.498 20.005 1.00 33.59 389 ASP A CA 1
ATOM 2824 C C . ASP A 1 389 ? -0.844 15.881 21.125 1.00 35.26 389 ASP A C 1
ATOM 2825 O O . ASP A 1 389 ? -0.306 15.157 21.985 1.00 36.55 389 ASP A O 1
ATOM 2830 N N . GLN A 1 390 ? -2.165 16.096 21.072 1.00 36.17 390 GLN A N 1
ATOM 2831 C CA . GLN A 1 390 ? -3.103 15.610 22.074 1.00 35.91 390 GLN A CA 1
ATOM 2832 C C . GLN A 1 390 ? -3.740 14.316 21.613 1.00 33.52 390 GLN A C 1
ATOM 2833 O O . GLN A 1 390 ? -4.619 13.764 22.300 1.00 32.54 390 GLN A O 1
ATOM 2839 N N . HIS A 1 391 ? -3.306 13.822 20.449 1.00 29.89 391 HIS A N 1
ATOM 2840 C CA . HIS A 1 391 ? -3.871 12.601 19.879 1.00 28.01 391 HIS A CA 1
ATOM 2841 C C . HIS A 1 391 ? -2.839 11.504 19.782 1.00 26.16 391 HIS A C 1
ATOM 2842 O O . HIS A 1 391 ? -1.641 11.708 20.020 1.00 21.94 391 HIS A O 1
ATOM 2849 N N . VAL A 1 392 ? -3.330 10.311 19.494 1.00 24.93 392 VAL A N 1
ATOM 2850 C CA . VAL A 1 392 ? -2.421 9.234 19.168 1.00 26.07 392 VAL A CA 1
ATOM 2851 C C . VAL A 1 392 ? -3.000 8.536 17.941 1.00 22.38 392 VAL A C 1
ATOM 2852 O O . VAL A 1 392 ? -4.186 8.236 17.899 1.00 19.47 392 VAL A O 1
ATOM 2856 N N . LYS A 1 393 ? -2.122 8.302 16.970 1.00 21.42 393 LYS A N 1
ATOM 2857 C CA . LYS A 1 393 ? -2.445 7.665 15.733 1.00 21.33 393 LYS A CA 1
ATOM 2858 C C . LYS A 1 393 ? -2.057 6.228 15.854 1.00 19.03 393 LYS A C 1
ATOM 2859 O O . LYS A 1 393 ? -0.946 5.957 16.093 1.00 18.12 393 LYS A O 1
ATOM 2865 N N . VAL A 1 394 ? -2.986 5.329 15.619 1.00 18.13 394 VAL A N 1
ATOM 2866 C CA . VAL A 1 394 ? -2.790 3.908 15.831 1.00 18.41 394 VAL A CA 1
ATOM 2867 C C . VAL A 1 394 ? -2.638 3.215 14.493 1.00 18.12 394 VAL A C 1
ATOM 2868 O O . VAL A 1 394 ? -3.455 3.435 13.642 1.00 18.57 394 VAL A O 1
ATOM 2872 N N . SER A 1 395 ? -1.650 2.336 14.329 1.00 17.70 395 SER A N 1
ATOM 2873 C CA . SER A 1 395 ? -1.533 1.492 13.112 1.00 17.68 395 SER A CA 1
ATOM 2874 C C . SER A 1 395 ? -1.443 0.032 13.549 1.00 19.10 395 SER A C 1
ATOM 2875 O O . SER A 1 395 ? -0.447 -0.376 14.210 1.00 18.56 395 SER A O 1
ATOM 2878 N N . ALA A 1 396 ? -2.471 -0.747 13.231 1.00 17.40 396 ALA A N 1
ATOM 2879 C CA . ALA A 1 396 ? -2.543 -2.125 13.672 1.00 18.59 396 ALA A CA 1
ATOM 2880 C C . ALA A 1 396 ? -2.240 -3.063 12.491 1.00 17.70 396 ALA A C 1
ATOM 2881 O O . ALA A 1 396 ? -2.700 -2.826 11.374 1.00 20.17 396 ALA A O 1
ATOM 2883 N N . ARG A 1 397 ? -1.459 -4.091 12.754 1.00 16.39 397 ARG A N 1
ATOM 2884 C CA . ARG A 1 397 ? -1.046 -5.085 11.758 1.00 17.22 397 ARG A CA 1
ATOM 2885 C C . ARG A 1 397 ? -1.056 -6.447 12.415 1.00 17.56 397 ARG A C 1
ATOM 2886 O O . ARG A 1 397 ? -0.695 -6.562 13.594 1.00 20.15 397 ARG A O 1
ATOM 2894 N N . THR A 1 398 ? -1.551 -7.451 11.715 1.00 17.98 398 THR A N 1
ATOM 2895 C CA . THR A 1 398 ? -1.439 -8.832 12.148 1.00 19.76 398 THR A CA 1
ATOM 2896 C C . THR A 1 398 ? -1.051 -9.739 10.970 1.00 20.50 398 THR A C 1
ATOM 2897 O O . THR A 1 398 ? -0.489 -9.261 9.983 1.00 21.00 398 THR A O 1
ATOM 2901 N N . THR A 1 399 ? -1.221 -11.037 11.128 1.00 21.81 399 THR A N 1
ATOM 2902 C CA . THR A 1 399 ? -0.891 -12.018 10.099 1.00 24.22 399 THR A CA 1
ATOM 2903 C C . THR A 1 399 ? -2.085 -12.903 9.829 1.00 26.76 399 THR A C 1
ATOM 2904 O O . THR A 1 399 ? -3.083 -12.915 10.599 1.00 24.92 399 THR A O 1
ATOM 2908 N N . ARG A 1 400 ? -1.978 -13.671 8.743 1.00 29.93 400 ARG A N 1
ATOM 2909 C CA . ARG A 1 400 ? -3.120 -14.449 8.253 1.00 31.61 400 ARG A CA 1
ATOM 2910 C C . ARG A 1 400 ? -3.647 -15.469 9.229 1.00 29.91 400 ARG A C 1
ATOM 2911 O O . ARG A 1 400 ? -4.844 -15.622 9.319 1.00 28.13 400 ARG A O 1
ATOM 2919 N N . PRO A 1 401 ? -2.773 -16.196 9.941 1.00 30.02 401 PRO A N 1
ATOM 2920 C CA . PRO A 1 401 ? -3.353 -17.182 10.887 1.00 30.08 401 PRO A CA 1
ATOM 2921 C C . PRO A 1 401 ? -4.126 -16.528 12.053 1.00 29.50 401 PRO A C 1
ATOM 2922 O O . PRO A 1 401 ? -5.056 -17.149 12.594 1.00 33.18 401 PRO A O 1
ATOM 2926 N N . ALA A 1 402 ? -3.754 -15.294 12.428 1.00 25.11 402 ALA A N 1
ATOM 2927 C CA . ALA A 1 402 ? -4.497 -14.547 13.443 1.00 23.94 402 ALA A CA 1
ATOM 2928 C C . ALA A 1 402 ? -5.869 -14.123 12.911 1.00 23.46 402 ALA A C 1
ATOM 2929 O O . ALA A 1 402 ? -6.851 -14.258 13.604 1.00 23.45 402 ALA A O 1
ATOM 2931 N N . VAL A 1 403 ? -5.926 -13.660 11.664 1.00 24.07 403 VAL A N 1
ATOM 2932 C CA . VAL A 1 403 ? -7.199 -13.380 10.969 1.00 24.51 403 VAL A CA 1
ATOM 2933 C C . VAL A 1 403 ? -8.054 -14.644 10.854 1.00 26.91 403 VAL A C 1
ATOM 2934 O O . VAL A 1 403 ? -9.252 -14.609 11.184 1.00 26.60 403 VAL A O 1
ATOM 2938 N N . GLU A 1 404 ? -7.439 -15.768 10.508 1.00 31.20 404 GLU A N 1
ATOM 2939 C CA . GLU A 1 404 ? -8.152 -17.056 10.445 1.00 36.13 404 GLU A CA 1
ATOM 2940 C C . GLU A 1 404 ? -8.755 -17.508 11.750 1.00 37.03 404 GLU A C 1
ATOM 2941 O O . GLU A 1 404 ? -9.794 -18.129 11.758 1.00 41.33 404 GLU A O 1
ATOM 2947 N N . ARG A 1 405 ? -8.090 -17.228 12.852 1.00 40.17 405 ARG A N 1
ATOM 2948 C CA . ARG A 1 405 ? -8.630 -17.550 14.179 1.00 40.79 405 ARG A CA 1
ATOM 2949 C C . ARG A 1 405 ? -9.697 -16.537 14.685 1.00 36.93 405 ARG A C 1
ATOM 2950 O O . ARG A 1 405 ? -10.232 -16.708 15.775 1.00 30.60 405 ARG A O 1
ATOM 2958 N N . GLY A 1 406 ? -9.939 -15.468 13.919 1.00 34.35 406 GLY A N 1
ATOM 2959 C CA . GLY A 1 406 ? -11.069 -14.545 14.127 1.00 31.85 406 GLY A CA 1
ATOM 2960 C C . GLY A 1 406 ? -10.710 -13.061 14.272 1.00 29.47 406 GLY A C 1
ATOM 2961 O O . GLY A 1 406 ? -11.602 -12.214 14.338 1.00 29.21 406 GLY A O 1
ATOM 2962 N N . VAL A 1 407 ? -9.424 -12.717 14.321 1.00 25.23 407 VAL A N 1
ATOM 2963 C CA . VAL A 1 407 ? -9.034 -11.309 14.436 1.00 23.37 407 VAL A CA 1
ATOM 2964 C C . VAL A 1 407 ? -9.567 -10.488 13.232 1.00 23.63 407 VAL A C 1
ATOM 2965 O O . VAL A 1 407 ? -9.445 -10.883 12.025 1.00 21.45 407 VAL A O 1
ATOM 2969 N N . ASN A 1 408 ? -10.169 -9.351 13.557 1.00 21.90 408 ASN A N 1
ATOM 2970 C CA . ASN A 1 408 ? -10.526 -8.376 12.531 1.00 21.21 408 ASN A CA 1
ATOM 2971 C C . ASN A 1 408 ? -10.191 -6.943 12.996 1.00 21.06 408 ASN A C 1
ATOM 2972 O O . ASN A 1 408 ? -10.939 -6.335 13.751 1.00 19.16 408 ASN A O 1
ATOM 2977 N N . LEU A 1 409 ? -9.063 -6.414 12.527 1.00 21.50 409 LEU A N 1
ATOM 2978 C CA . LEU A 1 409 ? -8.536 -5.170 13.058 1.00 22.73 409 LEU A CA 1
ATOM 2979 C C . LEU A 1 409 ? -9.383 -3.928 12.671 1.00 24.93 409 LEU A C 1
ATOM 2980 O O . LEU A 1 409 ? -9.640 -3.056 13.491 1.00 21.53 409 LEU A O 1
ATOM 2985 N N . GLY A 1 410 ? -9.826 -3.888 11.426 1.00 23.31 410 GLY A N 1
ATOM 2986 C CA . GLY A 1 410 ? -10.720 -2.852 10.984 1.00 25.74 410 GLY A CA 1
ATOM 2987 C C . GLY A 1 410 ? -11.956 -2.720 11.851 1.00 25.93 410 GLY A C 1
ATOM 2988 O O . GLY A 1 410 ? -12.317 -1.603 12.202 1.00 26.32 410 GLY A O 1
ATOM 2989 N N . VAL A 1 411 ? -12.561 -3.843 12.225 1.00 22.82 411 VAL A N 1
ATOM 2990 C CA . VAL A 1 411 ? -13.799 -3.833 13.020 1.00 25.80 411 VAL A CA 1
ATOM 2991 C C . VAL A 1 411 ? -13.451 -3.369 14.442 1.00 26.21 411 VAL A C 1
ATOM 2992 O O . VAL A 1 411 ? -14.042 -2.396 14.936 1.00 25.97 411 VAL A O 1
ATOM 2996 N N . ALA A 1 412 ? -12.458 -4.023 15.062 1.00 24.60 412 ALA A N 1
ATOM 2997 C CA . ALA A 1 412 ? -12.056 -3.691 16.419 1.00 23.03 412 ALA A CA 1
ATOM 2998 C C . ALA A 1 412 ? -11.541 -2.248 16.628 1.00 21.30 412 ALA A C 1
ATOM 2999 O O . ALA A 1 412 ? -11.897 -1.564 17.595 1.00 21.81 412 ALA A O 1
ATOM 3001 N N . LEU A 1 413 ? -10.694 -1.759 15.756 1.00 22.49 413 LEU A N 1
ATOM 3002 C CA . LEU A 1 413 ? -10.308 -0.325 15.836 1.00 22.91 413 LEU A CA 1
ATOM 3003 C C . LEU A 1 413 ? -11.469 0.655 15.561 1.00 24.91 413 LEU A C 1
ATOM 3004 O O . LEU A 1 413 ? -11.575 1.633 16.257 1.00 28.19 413 LEU A O 1
ATOM 3009 N N . ARG A 1 414 ? -12.358 0.391 14.596 1.00 25.15 414 ARG A N 1
ATOM 3010 C CA . ARG A 1 414 ? -13.529 1.283 14.427 1.00 24.89 414 ARG A CA 1
ATOM 3011 C C . ARG A 1 414 ? -14.377 1.354 15.732 1.00 24.26 414 ARG A C 1
ATOM 3012 O O . ARG A 1 414 ? -14.678 2.458 16.232 1.00 24.01 414 ARG A O 1
ATOM 3020 N N . ASP A 1 415 ? -14.758 0.187 16.261 1.00 24.03 415 ASP A N 1
ATOM 3021 C CA . ASP A 1 415 ? -15.696 0.139 17.399 1.00 23.10 415 ASP A CA 1
ATOM 3022 C C . ASP A 1 415 ? -15.033 0.682 18.681 1.00 24.39 415 ASP A C 1
ATOM 3023 O O . ASP A 1 415 ? -15.666 1.453 19.437 1.00 24.00 415 ASP A O 1
ATOM 3028 N N . ALA A 1 416 ? -13.762 0.319 18.907 1.00 21.52 416 ALA A N 1
ATOM 3029 C CA . ALA A 1 416 ? -13.016 0.830 20.062 1.00 20.99 416 ALA A CA 1
ATOM 3030 C C . ALA A 1 416 ? -12.831 2.309 19.911 1.00 20.10 416 ALA A C 1
ATOM 3031 O O . ALA A 1 416 ? -13.152 3.042 20.835 1.00 21.55 416 ALA A O 1
ATOM 3033 N N . ALA A 1 417 ? -12.418 2.782 18.723 1.00 22.72 417 ALA A N 1
ATOM 3034 C CA . ALA A 1 417 ? -12.181 4.215 18.543 1.00 23.82 417 ALA A CA 1
ATOM 3035 C C . ALA A 1 417 ? -13.481 5.023 18.744 1.00 26.75 417 ALA A C 1
ATOM 3036 O O . ALA A 1 417 ? -13.445 6.156 19.254 1.00 27.77 417 ALA A O 1
ATOM 3038 N N . ALA A 1 418 ? -14.605 4.431 18.341 1.00 26.02 418 ALA A N 1
ATOM 3039 C CA . ALA A 1 418 ? -15.896 5.135 18.370 1.00 30.16 418 ALA A CA 1
ATOM 3040 C C . ALA A 1 418 ? -16.418 5.338 19.799 1.00 26.97 418 ALA A C 1
ATOM 3041 O O . ALA A 1 418 ? -17.133 6.268 20.034 1.00 28.77 418 ALA A O 1
ATOM 3043 N N . SER A 1 419 ? -16.030 4.499 20.747 1.00 28.60 419 SER A N 1
ATOM 3044 C CA . SER A 1 419 ? -16.342 4.734 22.157 1.00 27.13 419 SER A CA 1
ATOM 3045 C C . SER A 1 419 ? -15.787 6.019 22.722 1.00 24.44 419 SER A C 1
ATOM 3046 O O . SER A 1 419 ? -16.351 6.522 23.662 1.00 22.35 419 SER A O 1
ATOM 3049 N N . PHE A 1 420 ? -14.697 6.521 22.158 1.00 22.68 420 PHE A N 1
ATOM 3050 C CA . PHE A 1 420 ? -14.091 7.818 22.528 1.00 25.34 420 PHE A CA 1
ATOM 3051 C C . PHE A 1 420 ? -14.444 8.990 21.547 1.00 26.21 420 PHE A C 1
ATOM 3052 O O . PHE A 1 420 ? -13.815 10.071 21.586 1.00 23.89 420 PHE A O 1
ATOM 3060 N N . GLY A 1 421 ? -15.465 8.768 20.698 1.00 25.21 421 GLY A N 1
ATOM 3061 C CA . GLY A 1 421 ? -15.846 9.701 19.658 1.00 26.48 421 GLY A CA 1
ATOM 3062 C C . GLY A 1 421 ? -14.853 9.766 18.526 1.00 27.20 421 GLY A C 1
ATOM 3063 O O . GLY A 1 421 ? -14.845 10.721 17.764 1.00 29.95 421 GLY A O 1
ATOM 3064 N N . GLY A 1 422 ? -14.001 8.753 18.410 1.00 28.26 422 GLY A N 1
ATOM 3065 C CA . GLY A 1 422 ? -12.886 8.795 17.475 1.00 28.07 422 GLY A CA 1
ATOM 3066 C C . GLY A 1 422 ? -13.194 8.017 16.235 1.00 27.79 422 GLY A C 1
ATOM 3067 O O . GLY A 1 422 ? -14.227 7.373 16.133 1.00 25.29 422 GLY A O 1
ATOM 3068 N N . THR A 1 423 ? -12.259 8.070 1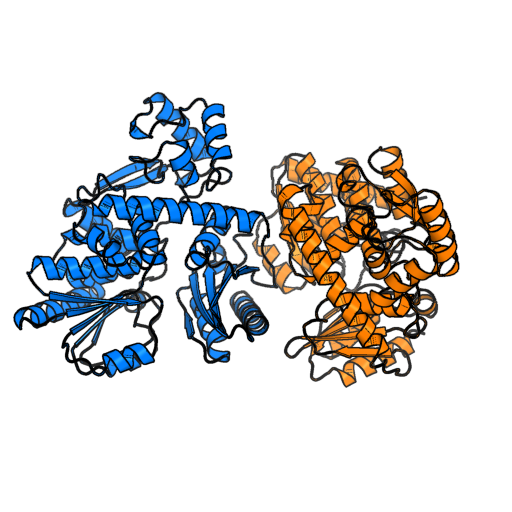5.299 1.00 29.37 423 THR A N 1
ATOM 3069 C CA . THR A 1 423 ? -12.382 7.378 14.018 1.00 31.78 423 THR A CA 1
ATOM 3070 C C . THR A 1 423 ? -11.391 6.216 13.959 1.00 31.01 423 THR A C 1
ATOM 3071 O O . THR A 1 423 ? -10.244 6.376 14.340 1.00 29.69 423 THR A O 1
ATOM 3075 N N . GLY A 1 424 ? -11.839 5.057 13.501 1.00 29.80 424 GLY A N 1
ATOM 3076 C CA . GLY A 1 424 ? -10.921 4.008 13.089 1.00 31.63 424 GLY A CA 1
ATOM 3077 C C . GLY A 1 424 ? -11.517 3.098 12.028 1.00 31.96 424 GLY A C 1
ATOM 3078 O O . GLY A 1 424 ? -12.739 3.087 11.806 1.00 30.92 424 GLY A O 1
ATOM 3079 N N . GLY A 1 425 ? -10.643 2.332 11.372 1.00 29.71 425 GLY A N 1
ATOM 3080 C CA . GLY A 1 425 ? -11.067 1.267 10.437 1.00 29.94 425 GLY A CA 1
ATOM 3081 C C . GLY A 1 425 ? -9.918 0.767 9.573 1.00 27.45 425 GLY A C 1
ATOM 3082 O O . GLY A 1 425 ? -8.745 1.009 9.862 1.00 24.50 425 GLY A O 1
ATOM 3083 N N . GLY A 1 426 ? -10.264 0.075 8.505 1.00 25.24 426 GLY A N 1
ATOM 3084 C CA . GLY A 1 426 ? -9.266 -0.581 7.644 1.00 23.55 426 GLY A CA 1
ATOM 3085 C C . GLY A 1 426 ? -9.794 -1.919 7.162 1.00 23.07 426 GLY A C 1
ATOM 3086 O O . GLY A 1 426 ? -10.921 -2.040 6.658 1.00 22.16 426 GLY A O 1
ATOM 3087 N N . HIS A 1 427 ? -8.957 -2.931 7.288 1.00 23.71 427 HIS A N 1
ATOM 3088 C CA . HIS A 1 427 ? -9.295 -4.244 6.810 1.00 22.86 427 HIS A CA 1
ATOM 3089 C C . HIS A 1 427 ? -8.992 -5.174 7.964 1.00 22.18 427 HIS A C 1
ATOM 3090 O O . HIS A 1 427 ? -8.488 -4.726 8.978 1.00 21.10 427 HIS A O 1
ATOM 3097 N N . ASP A 1 428 ? -9.266 -6.460 7.763 1.00 21.92 428 ASP A N 1
ATOM 3098 C CA . ASP A 1 428 ? -9.040 -7.505 8.738 1.00 20.91 428 ASP A CA 1
ATOM 3099 C C . ASP A 1 428 ? -7.578 -7.629 9.309 1.00 22.56 428 ASP A C 1
ATOM 3100 O O . ASP A 1 428 ? -7.343 -7.774 10.542 1.00 21.12 428 ASP A O 1
ATOM 3105 N N . ILE A 1 429 ? -6.612 -7.514 8.417 1.00 23.88 429 ILE A N 1
ATOM 3106 C CA . ILE A 1 429 ? -5.187 -7.743 8.720 1.00 22.48 429 ILE A CA 1
ATOM 3107 C C . ILE A 1 429 ? -4.411 -6.485 9.047 1.00 20.26 429 ILE A C 1
ATOM 3108 O O . ILE A 1 429 ? -3.295 -6.553 9.585 1.00 17.05 429 ILE A O 1
ATOM 3113 N N . ALA A 1 430 ? -5.007 -5.332 8.748 1.00 19.13 430 ALA A N 1
ATOM 3114 C CA . ALA A 1 430 ? -4.353 -4.025 8.958 1.00 19.76 430 ALA A CA 1
ATOM 3115 C C . ALA A 1 430 ? -5.426 -2.967 9.099 1.00 21.19 430 ALA A C 1
ATOM 3116 O O . ALA A 1 430 ? -6.375 -2.960 8.282 1.00 21.04 430 ALA A O 1
ATOM 3118 N N . ALA A 1 431 ? -5.272 -2.087 10.100 1.00 21.09 431 ALA A N 1
ATOM 3119 C CA . ALA A 1 431 ? -6.211 -0.985 10.327 1.00 20.55 431 ALA A CA 1
ATOM 3120 C C . ALA A 1 431 ? -5.555 0.245 10.990 1.00 20.19 431 ALA A C 1
ATOM 3121 O O . ALA A 1 431 ? -4.393 0.173 11.426 1.00 19.98 431 ALA A O 1
ATOM 3123 N N . GLY A 1 432 ? -6.319 1.348 11.046 1.00 18.63 432 GLY A N 1
ATOM 3124 C CA . GLY A 1 432 ? -5.900 2.643 11.572 1.00 19.13 432 GLY A CA 1
ATOM 3125 C C . GLY A 1 432 ? -6.920 3.168 12.597 1.00 21.59 432 GLY A C 1
ATOM 3126 O O . GLY A 1 432 ? -8.066 2.668 12.690 1.00 19.61 432 GLY A O 1
ATOM 3127 N N . ALA A 1 433 ? -6.464 4.085 13.453 1.00 21.51 433 ALA A N 1
ATOM 3128 C CA . ALA A 1 433 ? -7.364 4.815 14.312 1.00 20.49 433 ALA A CA 1
ATOM 3129 C C . ALA A 1 433 ? -6.730 6.067 14.833 1.00 21.90 433 ALA A C 1
ATOM 3130 O O . ALA A 1 433 ? -5.506 6.237 14.758 1.00 21.20 433 ALA A O 1
ATOM 3132 N N . MET A 1 434 ? -7.569 7.003 15.291 1.00 22.90 434 MET A N 1
ATOM 3133 C CA . MET A 1 434 ? -7.090 8.240 15.885 1.00 23.84 434 MET A CA 1
ATOM 3134 C C . MET A 1 434 ? -7.900 8.383 17.177 1.00 23.44 434 MET A C 1
ATOM 3135 O O . MET A 1 434 ? -9.139 8.323 17.139 1.00 22.39 434 MET A O 1
ATOM 3140 N N . VAL A 1 435 ? -7.208 8.495 18.316 1.00 21.50 435 VAL A N 1
ATOM 3141 C CA . VAL A 1 435 ? -7.873 8.676 19.606 1.00 20.92 435 VAL A CA 1
ATOM 3142 C C . VAL A 1 435 ? -7.141 9.659 20.418 1.00 21.28 435 VAL A C 1
ATOM 3143 O O . VAL A 1 435 ? -6.018 9.969 20.096 1.00 20.13 435 VAL A O 1
ATOM 3147 N N . PRO A 1 436 ? -7.801 10.215 21.450 1.00 23.93 436 PRO A N 1
ATOM 3148 C CA . PRO A 1 436 ? -7.058 11.125 22.332 1.00 23.33 436 PRO A CA 1
ATOM 3149 C C . PRO A 1 436 ? -5.956 10.421 23.107 1.00 24.59 436 PRO A C 1
ATOM 3150 O O . PRO A 1 436 ? -6.148 9.348 23.643 1.00 24.96 436 PRO A O 1
ATOM 3154 N N . TYR A 1 437 ? -4.810 11.057 23.223 1.00 27.94 437 TYR A N 1
ATOM 3155 C CA . TYR A 1 437 ? -3.717 10.513 24.020 1.00 28.63 437 TYR A CA 1
ATOM 3156 C C . TYR A 1 437 ? -4.131 10.094 25.459 1.00 28.34 437 TYR A C 1
ATOM 3157 O O . TYR A 1 437 ? -3.765 9.024 25.957 1.00 26.54 437 TYR A O 1
ATOM 3166 N N . ARG A 1 438 ? -4.923 10.934 26.101 1.00 30.27 438 ARG A N 1
ATOM 3167 C CA . ARG A 1 438 ? -5.440 10.701 27.450 1.00 29.09 438 ARG A CA 1
ATOM 3168 C C . ARG A 1 438 ? -6.165 9.392 27.557 1.00 28.30 438 ARG A C 1
ATOM 3169 O O . ARG A 1 438 ? -6.202 8.783 28.661 1.00 25.64 438 ARG A O 1
ATOM 3177 N N . ASP A 1 439 ? -6.729 8.948 26.423 1.00 23.74 439 ASP A N 1
ATOM 3178 C CA . ASP A 1 439 ? -7.487 7.716 26.378 1.00 23.29 439 ASP A CA 1
ATOM 3179 C C . ASP A 1 439 ? -6.668 6.490 25.893 1.00 24.18 439 ASP A C 1
ATOM 3180 O O . ASP A 1 439 ? -7.265 5.429 25.641 1.00 22.80 439 ASP A O 1
ATOM 3185 N N . MET A 1 440 ? -5.340 6.594 25.804 1.00 22.01 440 MET A N 1
ATOM 3186 C CA . MET A 1 440 ? -4.581 5.498 25.216 1.00 26.03 440 MET A CA 1
ATOM 3187 C C . MET A 1 440 ? -4.766 4.195 25.971 1.00 25.10 440 MET A C 1
ATOM 3188 O O . MET A 1 440 ? -5.186 3.185 25.376 1.00 22.66 440 MET A O 1
ATOM 3193 N N . GLU A 1 441 ? -4.469 4.226 27.272 1.00 24.75 441 GLU A N 1
ATOM 3194 C CA . GLU A 1 441 ? -4.513 2.994 28.095 1.00 26.35 441 GLU A CA 1
ATOM 3195 C C . GLU A 1 441 ? -5.887 2.340 27.997 1.00 26.46 441 GLU A C 1
ATOM 3196 O O . GLU A 1 441 ? -6.023 1.162 27.764 1.00 27.87 441 GLU A O 1
ATOM 3198 N N . SER A 1 442 ? -6.914 3.142 28.170 1.00 25.94 442 SER A N 1
ATOM 3199 C CA . SER A 1 442 ? -8.290 2.699 28.075 1.00 26.02 442 SER A CA 1
ATOM 3200 C C . SER A 1 442 ? -8.671 2.177 26.653 1.00 23.83 442 SER A C 1
ATOM 3201 O O . SER A 1 442 ? -9.366 1.166 26.488 1.00 24.70 442 SER A O 1
ATOM 3204 N N . PHE A 1 443 ? -8.190 2.839 25.615 1.00 20.25 443 PHE A N 1
ATOM 3205 C CA . PHE A 1 443 ? -8.389 2.359 24.234 1.00 18.78 443 PHE A CA 1
ATOM 3206 C C . PHE A 1 443 ? -7.752 0.983 23.964 1.00 19.44 443 PHE A C 1
ATOM 3207 O O . PHE A 1 443 ? -8.358 0.057 23.395 1.00 20.51 443 PHE A O 1
ATOM 3215 N N . LEU A 1 444 ? -6.514 0.866 24.391 1.00 19.57 444 LEU A N 1
ATOM 3216 C CA . LEU A 1 444 ? -5.778 -0.377 24.257 1.00 19.56 444 LEU A CA 1
ATOM 3217 C C . LEU A 1 444 ? -6.462 -1.490 25.004 1.00 20.20 444 LEU A C 1
ATOM 3218 O O . LEU A 1 444 ? -6.580 -2.595 24.455 1.00 18.89 444 LEU A O 1
ATOM 3223 N N . GLN A 1 445 ? -6.938 -1.228 26.226 1.00 21.31 445 GLN A N 1
ATOM 3224 C CA . GLN A 1 445 ? -7.689 -2.253 26.972 1.00 23.66 445 GLN A CA 1
ATOM 3225 C C . GLN A 1 445 ? -8.938 -2.684 26.225 1.00 22.42 445 GLN A C 1
ATOM 3226 O O . GLN A 1 445 ? -9.244 -3.877 26.149 1.00 21.55 445 GLN A O 1
ATOM 3232 N N . LEU A 1 446 ? -9.660 -1.720 25.666 1.00 21.99 446 LEU A N 1
ATOM 3233 C CA . LEU A 1 446 ? -10.899 -2.048 24.985 1.00 21.09 446 LEU A CA 1
ATOM 3234 C C . LEU A 1 446 ? -10.591 -2.878 23.731 1.00 20.29 446 LEU A C 1
ATOM 3235 O O . LEU A 1 446 ? -11.261 -3.885 23.440 1.00 21.63 446 LEU A O 1
ATOM 3240 N N . VAL A 1 447 ? -9.548 -2.481 23.002 1.00 20.04 447 VAL A N 1
ATOM 3241 C CA . VAL A 1 447 ? -9.128 -3.229 21.812 1.00 19.83 447 VAL A CA 1
ATOM 3242 C C . VAL A 1 447 ? -8.742 -4.669 22.231 1.00 18.42 447 VAL A C 1
ATOM 3243 O O . VAL A 1 447 ? -9.118 -5.610 21.589 1.00 16.26 447 VAL A O 1
ATOM 3247 N N . ASP A 1 448 ? -8.053 -4.805 23.357 1.00 18.89 448 ASP A N 1
ATOM 3248 C CA . ASP A 1 448 ? -7.696 -6.094 23.885 1.00 20.47 448 ASP A CA 1
ATOM 3249 C C . ASP A 1 448 ? -8.901 -7.018 24.163 1.00 22.11 448 ASP A C 1
ATOM 3250 O O . ASP A 1 448 ? -8.864 -8.217 23.830 1.00 22.54 448 ASP A O 1
ATOM 3255 N N . GLU A 1 449 ? -9.978 -6.447 24.710 1.00 25.84 449 GLU A N 1
ATOM 3256 C CA . GLU A 1 449 ? -11.240 -7.199 24.979 1.00 27.92 449 GLU A CA 1
ATOM 3257 C C . GLU A 1 449 ? -11.951 -7.630 23.728 1.00 26.36 449 GLU A C 1
ATOM 3258 O O . GLU A 1 449 ? -12.335 -8.792 23.604 1.00 26.66 449 GLU A O 1
ATOM 3264 N N . ILE A 1 450 ? -12.170 -6.687 22.812 1.00 24.72 450 ILE A N 1
ATOM 3265 C CA . ILE A 1 450 ? -12.801 -7.036 21.528 1.00 22.33 450 ILE A CA 1
ATOM 3266 C C . ILE A 1 450 ? -12.007 -8.151 20.798 1.00 22.91 450 ILE A C 1
ATOM 3267 O O . ILE A 1 450 ? -12.576 -9.163 20.397 1.00 22.11 450 ILE A O 1
ATOM 3272 N N . LEU A 1 451 ? -10.690 -7.996 20.633 1.00 23.47 451 LEU A N 1
ATOM 3273 C CA . LEU A 1 451 ? -9.892 -9.092 20.035 1.00 24.04 451 LEU A CA 1
ATOM 3274 C C . LEU A 1 451 ? -10.069 -10.418 20.815 1.00 25.13 451 LEU A C 1
ATOM 3275 O O . LEU A 1 451 ? -10.202 -11.470 20.214 1.00 24.42 451 LEU A O 1
ATOM 3280 N N . GLY A 1 452 ? -10.138 -10.354 22.140 1.00 24.97 452 GLY A N 1
ATOM 3281 C CA . GLY A 1 452 ? -10.495 -11.522 22.924 1.00 27.19 452 GLY A CA 1
ATOM 3282 C C . GLY A 1 452 ? -11.809 -12.148 22.495 1.00 29.42 452 GLY A C 1
ATOM 3283 O O . GLY A 1 452 ? -11.887 -13.356 22.296 1.00 26.25 452 GLY A O 1
ATOM 3284 N N . THR A 1 453 ? -12.834 -11.307 22.315 1.00 30.78 453 THR A N 1
ATOM 3285 C CA . THR A 1 453 ? -14.177 -11.758 21.891 1.00 30.69 453 THR A CA 1
ATOM 3286 C C . THR A 1 453 ? -14.164 -12.344 20.510 1.00 30.08 453 THR A C 1
ATOM 3287 O O . THR A 1 453 ? -14.829 -13.329 20.239 1.00 31.56 453 THR A O 1
ATOM 3291 N N . GLN A 1 454 ? -13.429 -11.710 19.618 1.00 31.30 454 GLN A N 1
ATOM 3292 C CA . GLN A 1 454 ? -13.329 -12.207 18.245 1.00 31.42 454 GLN A CA 1
ATOM 3293 C C . GLN A 1 454 ? -12.662 -13.565 18.181 1.00 30.95 454 GLN A C 1
ATOM 3294 O O . GLN A 1 454 ? -12.950 -14.356 17.291 1.00 30.35 454 GLN A O 1
ATOM 3300 N N . THR A 1 455 ? -11.763 -13.872 19.101 1.00 33.21 455 THR A N 1
ATOM 3301 C CA . THR A 1 455 ? -11.110 -15.206 19.035 1.00 34.97 455 THR A CA 1
ATOM 3302 C C . THR A 1 455 ? -11.702 -16.290 19.969 1.00 38.79 455 THR A C 1
ATOM 3303 O O . THR A 1 455 ? -11.316 -17.450 19.858 1.00 40.24 455 THR A O 1
ATOM 3307 N N . GLY A 1 456 ? -12.659 -15.938 20.841 1.00 45.15 456 GLY A N 1
ATOM 3308 C CA . GLY A 1 456 ? -13.102 -16.841 21.922 1.00 45.72 456 GLY A CA 1
ATOM 3309 C C . GLY A 1 456 ? -14.299 -17.727 21.606 1.00 48.75 456 GLY A C 1
ATOM 3310 O O . GLY A 1 456 ? -14.785 -17.730 20.479 1.00 50.44 456 GLY A O 1
ATOM 3311 N N . LYS B 1 12 ? 18.648 -33.063 53.728 1.00 54.21 12 LYS B N 1
ATOM 3312 C CA . LYS B 1 12 ? 19.142 -33.109 52.312 1.00 55.14 12 LYS B CA 1
ATOM 3313 C C . LYS B 1 12 ? 17.961 -33.081 51.358 1.00 51.52 12 LYS B C 1
ATOM 3314 O O . LYS B 1 12 ? 16.874 -33.509 51.696 1.00 53.53 12 LYS B O 1
ATOM 3316 N N . LEU B 1 13 ? 18.193 -32.583 50.156 1.00 49.15 13 LEU B N 1
ATOM 3317 C CA . LEU B 1 13 ? 17.162 -32.533 49.148 1.00 42.47 13 LEU B CA 1
ATOM 3318 C C . LEU B 1 13 ? 16.791 -33.951 48.817 1.00 39.25 13 LEU B C 1
ATOM 3319 O O . LEU B 1 13 ? 17.676 -34.754 48.617 1.00 45.20 13 LEU B O 1
ATOM 3324 N N . PRO B 1 14 ? 15.489 -34.280 48.775 1.00 37.13 14 PRO B N 1
ATOM 3325 C CA . PRO B 1 14 ? 15.121 -35.683 48.496 1.00 33.57 14 PRO B CA 1
ATOM 3326 C C . PRO B 1 14 ? 15.477 -36.125 47.091 1.00 34.01 14 PRO B C 1
ATOM 3327 O O . PRO B 1 14 ? 15.343 -35.355 46.150 1.00 36.48 14 PRO B O 1
ATOM 3331 N N . ASP B 1 15 ? 15.882 -37.374 46.958 1.00 31.65 15 ASP B N 1
ATOM 3332 C CA . ASP B 1 15 ? 16.208 -37.966 45.675 1.00 32.49 15 ASP B CA 1
ATOM 3333 C C . ASP B 1 15 ? 15.020 -37.966 44.696 1.00 29.63 15 ASP B C 1
ATOM 3334 O O . ASP B 1 15 ? 15.193 -37.948 43.464 1.00 25.47 15 ASP B O 1
ATOM 3339 N N . SER B 1 16 ? 13.824 -38.074 45.248 1.00 25.07 16 SER B N 1
ATOM 3340 C CA . SER B 1 16 ? 12.649 -38.206 44.419 1.00 24.28 16 SER B CA 1
ATOM 3341 C C . SER B 1 16 ? 12.491 -36.962 43.509 1.00 21.68 16 SER B C 1
ATOM 3342 O O . SER B 1 16 ? 12.274 -37.107 42.348 1.00 20.23 16 SER B O 1
ATOM 3345 N N . ILE B 1 17 ? 12.682 -35.768 44.043 1.00 21.24 17 ILE B N 1
ATOM 3346 C CA . ILE B 1 17 ? 12.542 -34.562 43.217 1.00 21.31 17 ILE B CA 1
ATOM 3347 C C . ILE B 1 17 ? 13.655 -34.444 42.171 1.00 21.89 17 ILE B C 1
ATOM 3348 O O . ILE B 1 17 ? 13.403 -34.020 41.091 1.00 19.90 17 ILE B O 1
ATOM 3353 N N . LEU B 1 18 ? 14.860 -34.912 42.467 1.00 26.70 18 LEU B N 1
ATOM 3354 C CA . LEU B 1 18 ? 15.942 -34.944 41.457 1.00 26.49 18 LEU B CA 1
ATOM 3355 C C . LEU B 1 18 ? 15.611 -35.908 40.356 1.00 26.68 18 LEU B C 1
ATOM 3356 O O . LEU B 1 18 ? 15.809 -35.594 39.171 1.00 27.91 18 LEU B O 1
ATOM 3361 N N . LYS B 1 19 ? 15.046 -37.047 40.723 1.00 25.51 19 LYS B N 1
ATOM 3362 C CA . LYS B 1 19 ? 14.575 -38.000 39.719 1.00 26.43 19 LYS B CA 1
ATOM 3363 C C . LYS B 1 19 ? 13.407 -37.414 38.890 1.00 23.68 19 LYS B C 1
ATOM 3364 O O . LYS B 1 19 ? 13.299 -37.676 37.655 1.00 19.15 19 LYS B O 1
ATOM 3370 N N . ARG B 1 20 ? 12.524 -36.619 39.512 1.00 22.49 20 ARG B N 1
ATOM 3371 C CA . ARG B 1 20 ? 11.497 -35.991 38.668 1.00 22.24 20 ARG B CA 1
ATOM 3372 C C . ARG B 1 20 ? 12.066 -35.013 37.707 1.00 19.07 20 ARG B C 1
ATOM 3373 O O . ARG B 1 20 ? 11.616 -34.982 36.574 1.00 18.11 20 ARG B O 1
ATOM 3381 N N . GLY B 1 21 ? 13.060 -34.228 38.136 1.00 17.44 21 GLY B N 1
ATOM 3382 C CA . GLY B 1 21 ? 13.783 -33.353 37.237 1.00 17.90 21 GLY B CA 1
ATOM 3383 C C . GLY B 1 21 ? 14.416 -34.125 36.098 1.00 19.57 21 GLY B C 1
ATOM 3384 O O . GLY B 1 21 ? 14.271 -33.752 34.916 1.00 18.52 21 GLY B O 1
ATOM 3385 N N . ALA B 1 22 ? 15.085 -35.228 36.454 1.00 20.78 22 ALA B N 1
ATOM 3386 C CA . ALA B 1 22 ? 15.677 -36.120 35.436 1.00 22.07 22 ALA B CA 1
ATOM 3387 C C . ALA B 1 22 ? 14.644 -36.587 34.460 1.00 21.09 22 ALA B C 1
ATOM 3388 O O . ALA B 1 22 ? 14.891 -36.601 33.236 1.00 20.37 22 ALA B O 1
ATOM 3390 N N . GLU B 1 23 ? 13.454 -36.925 34.972 1.00 22.17 23 GLU B N 1
ATOM 3391 C CA . GLU B 1 23 ? 12.352 -37.381 34.084 1.00 22.93 23 GLU B CA 1
ATOM 3392 C C . GLU B 1 23 ? 11.984 -36.262 33.077 1.00 22.08 23 GLU B C 1
ATOM 3393 O O . GLU B 1 23 ? 11.734 -36.498 31.860 1.00 22.02 23 GLU B O 1
ATOM 3399 N N . ALA B 1 24 ? 12.018 -35.029 33.567 1.00 21.06 24 ALA B N 1
ATOM 3400 C CA . ALA B 1 24 ? 11.648 -33.886 32.779 1.00 20.24 24 ALA B CA 1
ATOM 3401 C C . ALA B 1 24 ? 12.749 -33.550 31.761 1.00 20.87 24 ALA B C 1
ATOM 3402 O O . ALA B 1 24 ? 12.458 -33.196 30.598 1.00 18.98 24 ALA B O 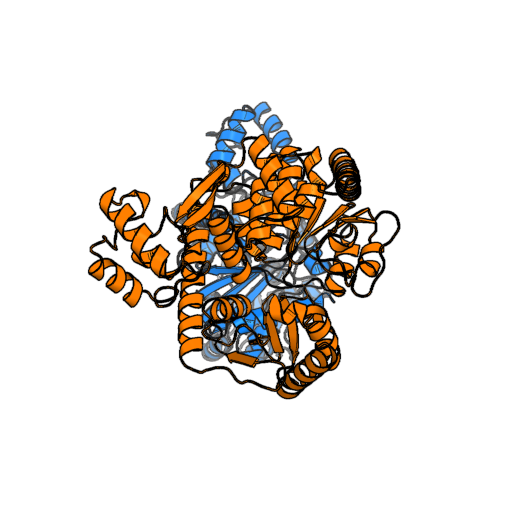1
ATOM 3404 N N . SER B 1 25 ? 14.006 -33.684 32.174 1.00 20.17 25 SER B N 1
ATOM 3405 C CA . SER B 1 25 ? 15.096 -33.437 31.225 1.00 21.44 25 SER B CA 1
ATOM 3406 C C . SER B 1 25 ? 15.051 -34.433 30.028 1.00 22.78 25 SER B C 1
ATOM 3407 O O . SER B 1 25 ? 15.352 -34.036 28.895 1.00 23.57 25 SER B O 1
ATOM 3410 N N . LYS B 1 26 ? 14.682 -35.691 30.286 1.00 22.67 26 LYS B N 1
ATOM 3411 C CA . LYS B 1 26 ? 14.649 -36.732 29.237 1.00 25.73 26 LYS B CA 1
ATOM 3412 C C . LYS B 1 26 ? 13.610 -36.367 28.175 1.00 24.15 26 LYS B C 1
ATOM 3413 O O . LYS B 1 26 ? 13.885 -36.394 26.978 1.00 21.97 26 LYS B O 1
ATOM 3419 N N . VAL B 1 27 ? 12.429 -35.984 28.629 1.00 23.78 27 VAL B N 1
ATOM 3420 C CA . VAL B 1 27 ? 11.333 -35.609 27.711 1.00 22.58 27 VAL B CA 1
ATOM 3421 C C . VAL B 1 27 ? 11.765 -34.419 26.886 1.00 19.94 27 VAL B C 1
ATOM 3422 O O . VAL B 1 27 ? 11.729 -34.463 25.626 1.00 19.06 27 VAL B O 1
ATOM 3426 N N . LEU B 1 28 ? 12.262 -33.389 27.565 1.00 18.39 28 LEU B N 1
ATOM 3427 C CA . LEU B 1 28 ? 12.779 -32.203 26.859 1.00 17.57 28 LEU B CA 1
ATOM 3428 C C . LEU B 1 28 ? 13.844 -32.583 25.814 1.00 18.83 28 LEU B C 1
ATOM 3429 O O . LEU B 1 28 ? 13.772 -32.210 24.665 1.00 18.00 28 LEU B O 1
ATOM 3434 N N . GLU B 1 29 ? 14.827 -33.336 26.241 1.00 19.34 29 GLU B N 1
ATOM 3435 C CA . GLU B 1 29 ? 15.882 -33.806 25.346 1.00 21.41 29 GLU B CA 1
ATOM 3436 C C . GLU B 1 29 ? 15.405 -34.617 24.166 1.00 21.51 29 GLU B C 1
ATOM 3437 O O . GLU B 1 29 ? 15.893 -34.448 23.063 1.00 18.93 29 GLU B O 1
ATOM 3443 N N . GLU B 1 30 ? 14.439 -35.478 24.419 1.00 22.07 30 GLU B N 1
ATOM 3444 C CA . GLU B 1 30 ? 13.873 -36.272 23.386 1.00 24.84 30 GLU B CA 1
ATOM 3445 C C . GLU B 1 30 ? 13.238 -35.370 22.335 1.00 24.00 30 GLU B C 1
ATOM 3446 O O . GLU B 1 30 ? 13.436 -35.587 21.155 1.00 22.04 30 GLU B O 1
ATOM 3452 N N . HIS B 1 31 ? 12.464 -34.372 22.770 1.00 22.95 31 HIS B N 1
ATOM 3453 C CA . HIS B 1 31 ? 11.844 -33.427 21.816 1.00 22.24 31 HIS B CA 1
ATOM 3454 C C . HIS B 1 31 ? 12.803 -32.543 21.040 1.00 22.23 31 HIS B C 1
ATOM 3455 O O . HIS B 1 31 ? 12.636 -32.404 19.857 1.00 21.29 31 HIS B O 1
ATOM 3462 N N . LEU B 1 32 ? 13.818 -32.002 21.698 1.00 22.57 32 LEU B N 1
ATOM 3463 C CA . LEU B 1 32 ? 14.927 -31.263 21.040 1.00 22.87 32 LEU B CA 1
ATOM 3464 C C . LEU B 1 32 ? 15.673 -32.065 20.002 1.00 25.26 32 LEU B C 1
ATOM 3465 O O . LEU B 1 32 ? 16.175 -31.509 18.979 1.00 22.42 32 LEU B O 1
ATOM 3470 N N . GLU B 1 33 ? 15.794 -33.354 20.283 1.00 25.54 33 GLU B N 1
ATOM 3471 C CA . GLU B 1 33 ? 16.537 -34.237 19.419 1.00 27.23 33 GLU B CA 1
ATOM 3472 C C . GLU B 1 33 ? 15.703 -34.489 18.165 1.00 27.17 33 GLU B C 1
ATOM 3473 O O . GLU B 1 33 ? 16.250 -34.641 17.122 1.00 28.64 33 GLU B O 1
ATOM 3479 N N . ARG B 1 34 ? 14.387 -34.511 18.275 1.00 27.39 34 ARG B N 1
ATOM 3480 C CA . ARG B 1 34 ? 13.505 -34.559 17.097 1.00 32.46 34 ARG B CA 1
ATOM 3481 C C . ARG B 1 34 ? 13.389 -33.202 16.392 1.00 33.99 34 ARG B C 1
ATOM 3482 O O . ARG B 1 34 ? 12.596 -33.060 15.464 1.00 31.09 34 ARG B O 1
ATOM 3490 N N . GLY B 1 35 ? 14.133 -32.196 16.858 1.00 31.29 35 GLY B N 1
ATOM 3491 C CA . GLY B 1 35 ? 14.212 -30.904 16.217 1.00 29.24 35 GLY B CA 1
ATOM 3492 C C . GLY B 1 35 ? 13.009 -30.031 16.435 1.00 31.85 35 GLY B C 1
ATOM 3493 O O . GLY B 1 35 ? 12.868 -29.002 15.746 1.00 30.61 35 GLY B O 1
ATOM 3494 N N . ASN B 1 36 ? 12.150 -30.382 17.403 1.00 30.92 36 ASN B N 1
ATOM 3495 C CA . ASN B 1 36 ? 10.953 -29.611 17.552 1.00 31.18 36 ASN B CA 1
ATOM 3496 C C . ASN B 1 36 ? 11.015 -28.395 18.521 1.00 30.57 36 ASN B C 1
ATOM 3497 O O . ASN B 1 36 ? 11.918 -28.273 19.387 1.00 26.57 36 ASN B O 1
ATOM 3502 N N . ILE B 1 37 ? 10.143 -27.430 18.250 1.00 27.17 37 ILE B N 1
ATOM 3503 C CA . ILE B 1 37 ? 10.198 -26.135 18.935 1.00 24.34 37 ILE B CA 1
ATOM 3504 C C . ILE B 1 37 ? 9.502 -26.330 20.269 1.00 21.32 37 ILE B C 1
ATOM 3505 O O . ILE B 1 37 ? 8.436 -26.882 20.344 1.00 24.36 37 ILE B O 1
ATOM 3510 N N . ILE B 1 38 ? 10.156 -25.900 21.321 1.00 18.91 38 ILE B N 1
ATOM 3511 C CA . ILE B 1 38 ? 9.644 -26.022 22.649 1.00 19.45 38 ILE B CA 1
ATOM 3512 C C . ILE B 1 38 ? 8.768 -24.792 22.971 1.00 18.70 38 ILE B C 1
ATOM 3513 O O . ILE B 1 38 ? 9.204 -23.619 22.860 1.00 19.32 38 ILE B O 1
ATOM 3518 N N . ARG B 1 39 ? 7.532 -25.078 23.328 1.00 18.72 39 ARG B N 1
ATOM 3519 C CA . ARG B 1 39 ? 6.570 -24.087 23.851 1.00 20.23 39 ARG B CA 1
ATOM 3520 C C . ARG B 1 39 ? 6.727 -23.944 25.388 1.00 18.77 39 ARG B C 1
ATOM 3521 O O . ARG B 1 39 ? 6.633 -24.905 26.157 1.00 18.98 39 ARG B O 1
ATOM 3529 N N . ILE B 1 40 ? 6.949 -22.716 25.789 1.00 18.67 40 ILE B N 1
ATOM 3530 C CA . ILE B 1 40 ? 7.219 -22.321 27.126 1.00 19.17 40 ILE B CA 1
ATOM 3531 C C . ILE B 1 40 ? 6.168 -21.317 27.536 1.00 18.60 40 ILE B C 1
ATOM 3532 O O . ILE B 1 40 ? 6.002 -20.316 26.854 1.00 17.36 40 ILE B O 1
ATOM 3537 N N . ILE B 1 41 ? 5.487 -21.578 28.649 1.00 17.29 41 ILE B N 1
ATOM 3538 C CA . ILE B 1 41 ? 4.449 -20.710 29.157 1.00 17.90 41 ILE B CA 1
ATOM 3539 C C . ILE B 1 41 ? 4.857 -20.385 30.612 1.00 16.82 41 ILE B C 1
ATOM 3540 O O . ILE B 1 41 ? 5.099 -21.276 31.425 1.00 16.07 41 ILE B O 1
ATOM 3545 N N . SER B 1 42 ? 4.887 -19.118 30.945 1.00 16.04 42 SER B N 1
ATOM 3546 C CA . SER B 1 42 ? 5.331 -18.726 32.267 1.00 16.92 42 SER B CA 1
ATOM 3547 C C . SER B 1 42 ? 4.707 -17.412 32.717 1.00 17.38 42 SER B C 1
ATOM 3548 O O . SER B 1 42 ? 4.099 -16.697 31.923 1.00 21.23 42 SER B O 1
ATOM 3551 N N . HIS B 1 43 ? 4.890 -17.114 33.992 1.00 17.33 43 HIS B N 1
ATOM 3552 C CA . HIS B 1 43 ? 4.260 -15.986 34.664 1.00 17.63 43 HIS B CA 1
ATOM 3553 C C . HIS B 1 43 ? 5.114 -14.727 34.470 1.00 17.46 43 HIS B C 1
ATOM 3554 O O . HIS B 1 43 ? 6.220 -14.816 33.910 1.00 17.30 43 HIS B O 1
ATOM 3561 N N . ASN B 1 44 ? 4.607 -13.566 34.897 1.00 17.95 44 ASN B N 1
ATOM 3562 C CA . ASN B 1 44 ? 5.182 -12.242 34.455 1.00 19.31 44 ASN B CA 1
ATOM 3563 C C . ASN B 1 44 ? 5.823 -11.483 35.560 1.00 19.78 44 ASN B C 1
ATOM 3564 O O . ASN B 1 44 ? 5.809 -10.238 35.555 1.00 21.87 44 ASN B O 1
ATOM 3569 N N . ASP B 1 45 ? 6.358 -12.221 36.531 1.00 19.11 45 ASP B N 1
ATOM 3570 C CA . ASP B 1 45 ? 7.110 -11.644 37.612 1.00 17.09 45 ASP B CA 1
ATOM 3571 C C . ASP B 1 45 ? 8.538 -12.173 37.607 1.00 16.32 45 ASP B C 1
ATOM 3572 O O . ASP B 1 45 ? 8.912 -12.941 36.705 1.00 15.84 45 ASP B O 1
ATOM 3577 N N . ALA B 1 46 ? 9.390 -11.746 38.550 1.00 15.97 46 ALA B N 1
ATOM 3578 C CA . ALA B 1 46 ? 10.800 -12.205 38.500 1.00 15.63 46 ALA B CA 1
ATOM 3579 C C . ALA B 1 46 ? 10.945 -13.734 38.423 1.00 16.16 46 ALA B C 1
ATOM 3580 O O . ALA B 1 46 ? 11.744 -14.228 37.639 1.00 16.68 46 ALA B O 1
ATOM 3582 N N . ASP B 1 47 ? 10.149 -14.464 39.193 1.00 15.86 47 ASP B N 1
ATOM 3583 C CA . ASP B 1 47 ? 10.182 -15.911 39.204 1.00 15.88 47 ASP B CA 1
ATOM 3584 C C . ASP B 1 47 ? 9.775 -16.511 37.899 1.00 15.16 47 ASP B C 1
ATOM 3585 O O . ASP B 1 47 ? 10.477 -17.369 37.358 1.00 15.07 47 ASP B O 1
ATOM 3590 N N . GLY B 1 48 ? 8.682 -15.982 37.353 1.00 14.93 48 GLY B N 1
ATOM 3591 C CA . GLY B 1 48 ? 8.065 -16.452 36.088 1.00 15.06 48 GLY B CA 1
ATOM 3592 C C . GLY B 1 48 ? 9.002 -16.222 34.916 1.00 13.43 48 GLY B C 1
ATOM 3593 O O . GLY B 1 48 ? 9.334 -17.116 34.210 1.00 10.94 48 GLY B O 1
ATOM 3594 N N . LEU B 1 49 ? 9.528 -15.007 34.846 1.00 14.35 49 LEU B N 1
ATOM 3595 C CA . LEU B 1 49 ? 10.503 -14.629 33.817 1.00 14.38 49 LEU B CA 1
ATOM 3596 C C . LEU B 1 49 ? 11.803 -15.326 33.952 1.00 14.32 49 LEU B C 1
ATOM 3597 O O . LEU B 1 49 ? 12.311 -15.820 32.961 1.00 15.86 49 LEU B O 1
ATOM 3602 N N . SER B 1 50 ? 12.357 -15.439 35.150 1.00 14.94 50 SER B N 1
ATOM 3603 C CA . SER B 1 50 ? 13.639 -16.147 35.313 1.00 15.18 50 SER B CA 1
ATOM 3604 C C . SER B 1 50 ? 13.472 -17.646 35.011 1.00 15.54 50 SER B C 1
ATOM 3605 O O . SER B 1 50 ? 14.405 -18.290 34.461 1.00 15.72 50 SER B O 1
ATOM 3608 N N . ALA B 1 51 ? 12.305 -18.185 35.351 1.00 14.04 51 ALA B N 1
ATOM 3609 C CA . ALA B 1 51 ? 11.995 -19.575 35.052 1.00 14.59 51 ALA B CA 1
ATOM 3610 C C . ALA B 1 51 ? 11.975 -19.859 33.581 1.00 14.75 51 ALA B C 1
ATOM 3611 O O . ALA B 1 51 ? 12.635 -20.794 33.142 1.00 14.71 51 ALA B O 1
ATOM 3613 N N . ALA B 1 52 ? 11.246 -19.080 32.795 1.00 14.65 52 ALA B N 1
ATOM 3614 C CA . ALA B 1 52 ? 11.314 -19.237 31.338 1.00 15.14 52 ALA B CA 1
ATOM 3615 C C . ALA B 1 52 ? 12.777 -19.136 30.806 1.00 16.41 52 ALA B C 1
ATOM 3616 O O . ALA B 1 52 ? 13.250 -19.974 30.017 1.00 15.84 52 ALA B O 1
ATOM 3618 N N . GLY B 1 53 ? 13.497 -18.146 31.338 1.00 16.27 53 GLY B N 1
ATOM 3619 C CA . GLY B 1 53 ? 14.902 -17.963 31.112 1.00 16.32 53 GLY B CA 1
ATOM 3620 C C . GLY B 1 53 ? 15.832 -19.126 31.341 1.00 14.54 53 GLY B C 1
ATOM 3621 O O . GLY B 1 53 ? 16.716 -19.440 30.487 1.00 15.83 53 GLY B O 1
ATOM 3622 N N . VAL B 1 54 ? 15.656 -19.756 32.466 1.00 14.99 54 VAL B N 1
ATOM 3623 C CA . VAL B 1 54 ? 16.340 -21.029 32.730 1.00 14.72 54 VAL B CA 1
ATOM 3624 C C . VAL B 1 54 ? 16.112 -22.003 31.586 1.00 14.19 54 VAL B C 1
ATOM 3625 O O . VAL B 1 54 ? 17.061 -22.501 31.019 1.00 14.75 54 VAL B O 1
ATOM 3629 N N . VAL B 1 55 ? 14.847 -22.263 31.252 1.00 13.90 55 VAL B N 1
ATOM 3630 C CA . VAL B 1 55 ? 14.495 -23.277 30.263 1.00 14.08 55 VAL B CA 1
ATOM 3631 C C . VAL B 1 55 ? 15.046 -22.902 28.861 1.00 14.66 55 VAL B C 1
ATOM 3632 O O . VAL B 1 55 ? 15.668 -23.729 28.175 1.00 14.73 55 VAL B O 1
ATOM 3636 N N . ALA B 1 56 ? 14.835 -21.649 28.465 1.00 15.77 56 ALA B N 1
ATOM 3637 C CA . ALA B 1 56 ? 15.267 -21.120 27.137 1.00 16.34 56 ALA B CA 1
ATOM 3638 C C . ALA B 1 56 ? 16.798 -21.172 26.958 1.00 16.67 56 ALA B C 1
ATOM 3639 O O . ALA B 1 56 ? 17.269 -21.494 25.888 1.00 15.95 56 ALA B O 1
ATOM 3641 N N . ARG B 1 57 ? 17.540 -20.908 28.033 1.00 19.00 57 ARG B N 1
ATOM 3642 C CA . ARG B 1 57 ? 19.016 -21.044 28.095 1.00 21.71 57 ARG B CA 1
ATOM 3643 C C . ARG B 1 57 ? 19.428 -22.486 27.951 1.00 22.42 57 ARG B C 1
ATOM 3644 O O . ARG B 1 57 ? 20.337 -22.764 27.203 1.00 26.36 57 ARG B O 1
ATOM 3652 N N . ALA B 1 58 ? 18.761 -23.422 28.613 1.00 22.11 58 ALA B N 1
ATOM 3653 C CA . ALA B 1 58 ? 19.103 -24.835 28.379 1.00 22.88 58 ALA B CA 1
ATOM 3654 C C . ALA B 1 58 ? 18.882 -25.119 26.894 1.00 23.87 58 ALA B C 1
ATOM 3655 O O . ALA B 1 58 ? 19.859 -25.453 26.183 1.00 26.97 58 ALA B O 1
ATOM 3657 N N . ILE B 1 59 ? 17.659 -24.889 26.400 1.00 23.10 59 ILE B N 1
ATOM 3658 C CA . ILE B 1 59 ? 17.370 -25.108 24.938 1.00 24.07 59 ILE B CA 1
ATOM 3659 C C . ILE B 1 59 ? 18.522 -24.499 24.082 1.00 24.04 59 ILE B C 1
ATOM 3660 O O . ILE B 1 59 ? 19.157 -25.238 23.309 1.00 23.16 59 ILE B O 1
ATOM 3665 N N . SER B 1 60 ? 18.860 -23.218 24.276 1.00 22.35 60 SER B N 1
ATOM 3666 C CA . SER B 1 60 ? 19.946 -22.567 23.472 1.00 23.57 60 SER B CA 1
ATOM 3667 C C . SER B 1 60 ? 21.292 -23.211 23.583 1.00 23.25 60 SER B C 1
ATOM 3668 O O . SER B 1 60 ? 21.954 -23.371 22.587 1.00 24.31 60 SER B O 1
ATOM 3671 N N . SER B 1 61 ? 21.686 -23.600 24.781 1.00 22.93 61 SER B N 1
ATOM 3672 C CA . SER B 1 61 ? 22.944 -24.294 24.957 1.00 23.23 61 SER B CA 1
ATOM 3673 C C . SER B 1 61 ? 22.924 -25.635 24.275 1.00 23.53 61 SER B C 1
ATOM 3674 O O . SER B 1 61 ? 23.980 -26.162 23.980 1.00 21.88 61 SER B O 1
ATOM 3677 N N . MET B 1 62 ? 21.730 -26.177 23.996 1.00 23.23 62 MET B N 1
ATOM 3678 C CA . MET B 1 62 ? 21.593 -27.340 23.107 1.00 24.44 62 MET B CA 1
ATOM 3679 C C . MET B 1 62 ? 21.327 -27.085 21.590 1.00 26.12 62 MET B C 1
ATOM 3680 O O . MET B 1 62 ? 21.081 -28.054 20.835 1.00 22.57 62 MET B O 1
ATOM 3685 N N . ASN B 1 63 ? 21.458 -25.814 21.144 1.00 25.43 63 ASN B N 1
ATOM 3686 C CA . ASN B 1 63 ? 21.152 -25.392 19.753 1.00 25.11 63 ASN B CA 1
ATOM 3687 C C . ASN B 1 63 ? 19.740 -25.713 19.306 1.00 23.71 63 ASN B C 1
ATOM 3688 O O . ASN B 1 63 ? 19.510 -26.132 18.200 1.00 20.13 63 ASN B O 1
ATOM 3693 N N . GLY B 1 64 ? 18.785 -25.505 20.200 1.00 23.78 64 GLY B N 1
ATOM 3694 C CA . GLY B 1 64 ? 17.399 -25.818 19.916 1.00 22.19 64 GLY B CA 1
ATOM 3695 C C . GLY B 1 64 ? 16.657 -24.527 19.888 1.00 22.58 64 GLY B C 1
ATOM 3696 O O . GLY B 1 64 ? 17.219 -23.467 20.105 1.00 19.03 64 GLY B O 1
ATOM 3697 N N . GLN B 1 65 ? 15.348 -24.661 19.716 1.00 26.84 65 GLN B N 1
ATOM 3698 C CA . GLN B 1 65 ? 14.440 -23.543 19.525 1.00 27.13 65 GLN B CA 1
ATOM 3699 C C . GLN B 1 65 ? 13.317 -23.558 20.536 1.00 24.78 65 GLN B C 1
ATOM 3700 O O . GLN B 1 65 ? 12.819 -24.658 20.949 1.00 22.43 65 GLN B O 1
ATOM 3706 N N . PHE B 1 66 ? 12.871 -22.346 20.889 1.00 21.70 66 PHE B N 1
ATOM 3707 C CA . PHE B 1 66 ? 11.719 -22.189 21.794 1.00 21.73 66 PHE B CA 1
ATOM 3708 C C . PHE B 1 66 ? 10.753 -21.087 21.340 1.00 21.27 66 PHE B C 1
ATOM 3709 O O . PHE B 1 66 ? 11.119 -20.275 20.586 1.00 20.96 66 PHE B O 1
ATOM 3717 N N . HIS B 1 67 ? 9.536 -21.103 21.863 1.00 23.83 67 HIS B N 1
ATOM 3718 C CA . HIS B 1 67 ? 8.564 -20.036 21.725 1.00 23.41 67 HIS B CA 1
ATOM 3719 C C . HIS B 1 67 ? 7.855 -19.693 23.036 1.00 21.71 67 HIS B C 1
ATOM 3720 O O . HIS B 1 67 ? 6.979 -20.421 23.495 1.00 22.14 67 HIS B O 1
ATOM 3727 N N . ILE B 1 68 ? 8.179 -18.541 23.612 1.00 21.97 68 ILE B N 1
ATOM 3728 C CA . ILE B 1 68 ? 7.691 -18.167 24.956 1.00 19.70 68 ILE B CA 1
ATOM 3729 C C . ILE B 1 68 ? 6.440 -17.295 24.913 1.00 19.65 68 ILE B C 1
ATOM 3730 O O . ILE B 1 68 ? 6.388 -16.376 24.171 1.00 19.36 68 ILE B O 1
ATOM 3735 N N . SER B 1 69 ? 5.454 -17.575 25.752 1.00 20.38 69 SER B N 1
ATOM 3736 C CA . SER B 1 69 ? 4.463 -16.568 26.128 1.00 20.79 69 SER B CA 1
ATOM 3737 C C . SER B 1 69 ? 4.517 -16.421 27.639 1.00 19.82 69 SER B C 1
ATOM 3738 O O . SER B 1 69 ? 4.508 -17.426 28.387 1.00 17.91 69 SER B O 1
ATOM 3741 N N . ILE B 1 70 ? 4.556 -15.166 28.054 1.00 18.34 70 ILE B N 1
ATOM 3742 C CA . ILE B 1 70 ? 4.532 -14.787 29.433 1.00 20.79 70 ILE B CA 1
ATOM 3743 C C . ILE B 1 70 ? 3.161 -14.260 29.742 1.00 21.17 70 ILE B C 1
ATOM 3744 O O . ILE B 1 70 ? 2.710 -13.411 29.028 1.00 22.00 70 ILE B O 1
ATOM 3749 N N . LEU B 1 71 ? 2.533 -14.724 30.820 1.00 20.43 71 LEU B N 1
ATOM 3750 C CA . LEU B 1 71 ? 1.167 -14.333 31.148 1.00 21.38 71 LEU B CA 1
ATOM 3751 C C . LEU B 1 71 ? 1.059 -13.742 32.548 1.00 22.87 71 LEU B C 1
ATOM 3752 O O . LEU B 1 71 ? 1.861 -14.079 33.427 1.00 22.75 71 LEU B O 1
ATOM 3757 N N . SER B 1 72 ? 0.027 -12.941 32.791 1.00 22.63 72 SER B N 1
ATOM 3758 C CA . SER B 1 72 ? -0.249 -12.514 34.171 1.00 25.01 72 SER B CA 1
ATOM 3759 C C . SER B 1 72 ? -0.970 -13.603 34.955 1.00 24.54 72 SER B C 1
ATOM 3760 O O . SER B 1 72 ? -0.777 -13.729 36.152 1.00 24.65 72 SER B O 1
ATOM 3763 N N . ARG B 1 73 ? -1.824 -14.361 34.281 1.00 24.49 73 ARG B N 1
ATOM 3764 C CA . ARG B 1 73 ? -2.547 -15.463 34.905 1.00 24.85 73 ARG B CA 1
ATOM 3765 C C . ARG B 1 73 ? -2.867 -16.477 33.836 1.00 28.50 73 ARG B C 1
ATOM 3766 O O . ARG B 1 73 ? -3.148 -16.106 32.681 1.00 26.55 73 ARG B O 1
ATOM 3768 N N . LEU B 1 74 ? -2.820 -17.758 34.199 1.00 29.22 74 LEU B N 1
ATOM 3769 C CA . LEU B 1 74 ? -3.158 -18.822 33.254 1.00 28.14 74 LEU B CA 1
ATOM 3770 C C . LEU B 1 74 ? -4.664 -19.012 33.298 1.00 27.81 74 LEU B C 1
ATOM 3771 O O . LEU B 1 74 ? -5.238 -19.122 34.368 1.00 29.24 74 LEU B O 1
ATOM 3776 N N . LYS B 1 75 ? -5.298 -19.040 32.138 1.00 30.15 75 LYS B N 1
ATOM 3777 C CA . LYS B 1 75 ? -6.761 -19.130 32.023 1.00 32.25 75 LYS B CA 1
ATOM 3778 C C . LYS B 1 75 ? -7.139 -20.365 31.194 1.00 35.76 75 LYS B C 1
ATOM 3779 O O . LYS B 1 75 ? -6.303 -20.913 30.433 1.00 32.92 75 LYS B O 1
ATOM 3781 N N . LYS B 1 76 ? -8.376 -20.824 31.388 1.00 36.08 76 LYS B N 1
ATOM 3782 C CA . LYS B 1 76 ? -8.948 -21.936 30.641 1.00 35.72 76 LYS B CA 1
ATOM 3783 C C . LYS B 1 76 ? -8.910 -21.663 29.122 1.00 34.30 76 LYS B C 1
ATOM 3784 O O . LYS B 1 76 ? -8.522 -22.530 28.342 1.00 36.67 76 LYS B O 1
ATOM 3786 N N . GLU B 1 77 ? -9.249 -20.443 28.716 1.00 33.06 77 GLU B N 1
ATOM 3787 C CA . GLU B 1 77 ? -9.334 -20.073 27.315 1.00 31.52 77 GLU B CA 1
ATOM 3788 C C . GLU B 1 77 ? -7.948 -19.945 26.623 1.00 33.44 77 GLU B C 1
ATOM 3789 O O . GLU B 1 77 ? -7.836 -20.141 25.403 1.00 38.94 77 GLU B O 1
ATOM 3791 N N . PHE B 1 78 ? -6.883 -19.661 27.367 1.00 28.95 78 PHE B N 1
ATOM 3792 C CA . PHE B 1 78 ? -5.541 -19.732 26.772 1.00 28.00 78 PHE B CA 1
ATOM 3793 C C . PHE B 1 78 ? -5.151 -21.198 26.454 1.00 28.48 78 PHE B C 1
ATOM 3794 O O . PHE B 1 78 ? -4.601 -21.493 25.379 1.00 31.47 78 PHE B O 1
ATOM 3802 N N . ILE B 1 79 ? -5.465 -22.096 27.377 1.00 27.11 79 ILE B N 1
ATOM 3803 C CA . ILE B 1 79 ? -5.155 -23.513 27.238 1.00 27.57 79 ILE B CA 1
ATOM 3804 C C . ILE B 1 79 ? -5.847 -24.078 26.021 1.00 29.30 79 ILE B C 1
ATOM 3805 O O . ILE B 1 79 ? -5.206 -24.751 25.228 1.00 27.87 79 ILE B O 1
ATOM 3810 N N . LYS B 1 80 ? -7.141 -23.774 25.861 1.00 33.18 80 LYS B N 1
ATOM 3811 C CA . LYS B 1 80 ? -7.867 -24.067 24.599 1.00 36.26 80 LYS B CA 1
ATOM 3812 C C . LYS B 1 80 ? -7.106 -23.573 23.324 1.00 35.43 80 LYS B C 1
ATOM 3813 O O . LYS B 1 80 ? -6.902 -24.338 22.391 1.00 32.00 80 LYS B O 1
ATOM 3815 N N . LYS B 1 81 ? -6.630 -22.329 23.332 1.00 35.41 81 LYS B N 1
ATOM 3816 C CA . LYS B 1 81 ? -5.799 -21.804 22.233 1.00 34.21 81 LYS B CA 1
ATOM 3817 C C . LYS B 1 81 ? -4.493 -22.620 21.969 1.00 35.38 81 LYS B C 1
ATOM 3818 O O . LYS B 1 81 ? -4.138 -22.889 20.808 1.00 30.55 81 LYS B O 1
ATOM 3820 N N . LEU B 1 82 ? -3.792 -23.015 23.042 1.00 34.67 82 LEU B N 1
ATOM 3821 C CA . LEU B 1 82 ? -2.606 -23.873 22.926 1.00 33.51 82 LEU B CA 1
ATOM 3822 C C . LEU B 1 82 ? -2.932 -25.184 22.216 1.00 30.85 82 LEU B C 1
ATOM 3823 O O . LEU B 1 82 ? -2.202 -25.617 21.319 1.00 29.84 82 LEU B O 1
ATOM 3828 N N . SER B 1 83 ? -4.058 -25.778 22.595 1.00 32.75 83 SER B N 1
ATOM 3829 C CA . SER B 1 83 ? -4.524 -27.043 22.010 1.00 34.53 83 SER B CA 1
ATOM 3830 C C . SER B 1 83 ? -4.649 -27.002 20.463 1.00 35.12 83 SER B C 1
ATOM 3831 O O . SER B 1 83 ? -4.606 -28.040 19.820 1.00 32.44 83 SER B O 1
ATOM 3834 N N . GLY B 1 84 ? -4.795 -25.804 19.887 1.00 35.92 84 GLY B N 1
ATOM 3835 C CA . GLY B 1 84 ? -4.755 -25.606 18.426 1.00 35.54 84 GLY B CA 1
ATOM 3836 C C . GLY B 1 84 ? -3.422 -25.288 17.757 1.00 33.44 84 GLY B C 1
ATOM 3837 O O . GLY B 1 84 ? -3.385 -25.119 16.533 1.00 30.23 84 GLY B O 1
ATOM 3838 N N . GLU B 1 85 ? -2.333 -25.255 18.525 1.00 33.85 85 GLU B N 1
ATOM 3839 C CA . GLU B 1 85 ? -1.017 -24.793 18.022 1.00 35.99 85 GLU B CA 1
ATOM 3840 C C . GLU B 1 85 ? -0.071 -25.849 17.384 1.00 37.08 85 GLU B C 1
ATOM 3841 O O . GLU B 1 85 ? 0.895 -25.491 16.700 1.00 39.96 85 GLU B O 1
ATOM 3847 N N . LYS B 1 86 ? -0.243 -27.128 17.649 1.00 37.53 86 LYS B N 1
ATOM 3848 C CA . LYS B 1 86 ? 0.643 -28.105 16.969 1.00 42.21 86 LYS B CA 1
ATOM 3849 C C . LYS B 1 86 ? 2.084 -28.301 17.554 1.00 40.09 86 LYS B C 1
ATOM 3850 O O . LYS B 1 86 ? 2.867 -29.036 16.948 1.00 43.27 86 LYS B O 1
ATOM 3852 N N . TYR B 1 87 ? 2.429 -27.678 18.694 1.00 36.13 87 TYR B N 1
ATOM 3853 C CA . TYR B 1 87 ? 3.720 -27.951 19.406 1.00 30.66 87 TYR B CA 1
ATOM 3854 C C . TYR B 1 87 ? 3.610 -29.335 20.062 1.00 26.32 87 TYR B C 1
ATOM 3855 O O . TYR B 1 87 ? 2.529 -29.744 20.493 1.00 22.96 87 TYR B O 1
ATOM 3864 N N . SER B 1 88 ? 4.695 -30.088 20.111 1.00 25.11 88 SER B N 1
ATOM 3865 C CA . SER B 1 88 ? 4.589 -31.420 20.782 1.00 25.40 88 SER B CA 1
ATOM 3866 C C . SER B 1 88 ? 5.102 -31.462 22.240 1.00 23.48 88 SER B C 1
ATOM 3867 O O . SER B 1 88 ? 4.863 -32.478 22.950 1.00 26.42 88 SER B O 1
ATOM 3870 N N . LEU B 1 89 ? 5.755 -30.394 22.700 1.00 20.86 89 LEU B N 1
ATOM 3871 C CA . LEU B 1 89 ? 6.050 -30.227 24.140 1.00 19.43 89 LEU B CA 1
ATOM 3872 C C . LEU B 1 89 ? 5.672 -28.824 24.650 1.00 20.56 89 LEU B C 1
ATOM 3873 O O . LEU B 1 89 ? 6.089 -27.836 24.077 1.00 19.01 89 LEU B O 1
ATOM 3878 N N . PHE B 1 90 ? 4.931 -28.772 25.755 1.00 21.61 90 PHE B N 1
ATOM 3879 C CA . PHE B 1 90 ? 4.565 -27.562 26.453 1.00 22.12 90 PHE B CA 1
ATOM 3880 C C . PHE B 1 90 ? 5.212 -27.628 27.836 1.00 19.54 90 PHE B C 1
ATOM 3881 O O . PHE B 1 90 ? 5.044 -28.600 28.594 1.00 18.87 90 PHE B O 1
ATOM 3889 N N . PHE B 1 91 ? 5.953 -26.573 28.148 1.00 17.07 91 PHE B N 1
ATOM 3890 C CA . PHE B 1 91 ? 6.727 -26.495 29.365 1.00 15.83 91 PHE B CA 1
ATOM 3891 C C . PHE B 1 91 ? 6.091 -25.255 30.073 1.00 15.98 91 PHE B C 1
ATOM 3892 O O . PHE B 1 91 ? 6.310 -24.117 29.638 1.00 17.04 91 PHE B O 1
ATOM 3900 N N . PHE B 1 92 ? 5.282 -25.506 31.105 1.00 15.32 92 PHE B N 1
ATOM 3901 C CA . PHE B 1 92 ? 4.689 -24.483 31.943 1.00 15.79 92 PHE B CA 1
ATOM 3902 C C . PHE B 1 92 ? 5.558 -24.206 33.159 1.00 16.54 92 PHE B C 1
ATOM 3903 O O . PHE B 1 92 ? 5.996 -25.124 33.790 1.00 17.88 92 PHE B O 1
ATOM 3911 N N . CYS B 1 93 ? 5.816 -22.940 33.481 1.00 16.09 93 CYS B N 1
ATOM 3912 C CA . CYS B 1 93 ? 6.530 -22.603 34.681 1.00 16.18 93 CYS B CA 1
ATOM 3913 C C . CYS B 1 93 ? 5.657 -21.699 35.581 1.00 15.23 93 CYS B C 1
ATOM 3914 O O . CYS B 1 93 ? 4.990 -20.783 35.087 1.00 13.98 93 CYS B O 1
ATOM 3917 N N . ASP B 1 94 ? 5.650 -21.925 36.892 1.00 14.98 94 ASP B N 1
ATOM 3918 C CA . ASP B 1 94 ? 5.001 -20.940 37.824 1.00 16.07 94 ASP B CA 1
ATOM 3919 C C . ASP B 1 94 ? 3.497 -20.832 37.633 1.00 17.67 94 ASP B C 1
ATOM 3920 O O . ASP B 1 94 ? 2.909 -19.827 38.033 1.00 17.89 94 ASP B O 1
ATOM 3925 N N . MET B 1 95 ? 2.894 -21.841 36.992 1.00 19.04 95 MET B N 1
ATOM 3926 C CA . MET B 1 95 ? 1.450 -21.933 36.752 1.00 22.22 95 MET B CA 1
ATOM 3927 C C . MET B 1 95 ? 1.086 -23.381 36.275 1.00 25.15 95 MET B C 1
ATOM 3928 O O . MET B 1 95 ? 1.963 -24.121 35.850 1.00 23.31 95 MET B O 1
ATOM 3933 N N . GLY B 1 96 ? -0.183 -23.772 36.327 1.00 27.33 96 GLY B N 1
ATOM 3934 C CA . GLY B 1 96 ? -0.539 -25.181 36.101 1.00 30.94 96 GLY B CA 1
ATOM 3935 C C . GLY B 1 96 ? -1.580 -25.745 37.066 1.00 37.89 96 GLY B C 1
ATOM 3936 O O . GLY B 1 96 ? -2.589 -26.303 36.631 1.00 36.48 96 GLY B O 1
ATOM 3937 N N . SER B 1 97 ? -1.364 -25.573 38.377 1.00 46.69 97 SER B N 1
ATOM 3938 C CA . SER B 1 97 ? -2.063 -26.365 39.433 1.00 43.81 97 SER B CA 1
ATOM 3939 C C . SER B 1 97 ? -3.599 -26.437 39.311 1.00 43.09 97 SER B C 1
ATOM 3940 O O . SER B 1 97 ? -4.172 -27.538 39.259 1.00 38.50 97 SER B O 1
ATOM 3943 N N . ALA B 1 98 ? -4.267 -25.287 39.229 1.00 39.19 98 ALA B N 1
ATOM 3944 C CA . ALA B 1 98 ? -5.715 -25.305 39.062 1.00 38.66 98 ALA B CA 1
ATOM 3945 C C . ALA B 1 98 ? -6.162 -25.810 37.700 1.00 34.31 98 ALA B C 1
ATOM 3946 O O . ALA B 1 98 ? -7.330 -25.990 37.530 1.00 33.33 98 ALA B O 1
ATOM 3948 N N . TYR B 1 99 ? -5.252 -26.050 36.751 1.00 36.03 99 TYR B N 1
ATOM 3949 C CA . TYR B 1 99 ? -5.619 -26.493 35.403 1.00 34.47 99 TYR B CA 1
ATOM 3950 C C . TYR B 1 99 ? -4.840 -27.698 34.908 1.00 31.84 99 TYR B C 1
ATOM 3951 O O . TYR B 1 99 ? -4.748 -27.919 33.694 1.00 34.25 99 TYR B O 1
ATOM 3960 N N . LEU B 1 100 ? -4.334 -28.514 35.816 1.00 32.38 100 LEU B N 1
ATOM 3961 C CA . LEU B 1 100 ? -3.669 -29.786 35.415 1.00 34.89 100 LEU B CA 1
ATOM 3962 C C . LEU B 1 100 ? -4.558 -30.682 34.539 1.00 35.66 100 LEU B C 1
ATOM 3963 O O . LEU B 1 100 ? -4.073 -31.316 33.603 1.00 34.52 100 LEU B O 1
ATOM 3968 N N . GLU B 1 101 ? -5.860 -30.737 34.815 1.00 37.46 101 GLU B N 1
ATOM 3969 C CA . GLU B 1 101 ? -6.736 -31.568 33.980 1.00 39.88 101 GLU B CA 1
ATOM 3970 C C . GLU B 1 101 ? -6.908 -31.036 32.537 1.00 40.14 101 GLU B C 1
ATOM 3971 O O . GLU B 1 101 ? -6.904 -31.808 31.555 1.00 40.99 101 GLU B O 1
ATOM 3977 N N . GLU B 1 102 ? -7.064 -29.727 32.389 1.00 37.57 102 GLU B N 1
ATOM 3978 C CA . GLU B 1 102 ? -7.204 -29.154 31.072 1.00 38.95 102 GLU B CA 1
ATOM 3979 C C . GLU B 1 102 ? -5.863 -29.245 30.360 1.00 35.85 102 GLU B C 1
ATOM 3980 O O . GLU B 1 102 ? -5.790 -29.405 29.118 1.00 35.40 102 GLU B O 1
ATOM 3986 N N . ILE B 1 103 ? -4.798 -29.084 31.137 1.00 32.33 103 ILE B N 1
ATOM 3987 C CA . ILE B 1 103 ? -3.439 -29.166 30.595 1.00 30.94 103 ILE B CA 1
ATOM 3988 C C . ILE B 1 103 ? -3.177 -30.574 30.103 1.00 32.07 103 ILE B C 1
ATOM 3989 O O . ILE B 1 103 ? -2.570 -30.763 29.036 1.00 26.29 103 ILE B O 1
ATOM 3994 N N . SER B 1 104 ? -3.648 -31.553 30.881 1.00 32.43 104 SER B N 1
ATOM 3995 C CA . SER B 1 104 ? -3.408 -32.936 30.576 1.00 35.39 104 SER B CA 1
ATOM 3996 C C . SER B 1 104 ? -3.971 -33.380 29.240 1.00 38.12 104 SER B C 1
ATOM 3997 O O . SER B 1 104 ? -3.489 -34.353 28.708 1.00 40.63 104 SER B O 1
ATOM 4000 N N . ARG B 1 105 ? -4.968 -32.682 28.694 1.00 41.23 105 ARG B N 1
ATOM 4001 C CA . ARG B 1 105 ? -5.603 -33.101 27.427 1.00 44.01 105 ARG B CA 1
ATOM 4002 C C . ARG B 1 105 ? -4.927 -32.599 26.166 1.00 42.06 105 ARG B C 1
ATOM 4003 O O . ARG B 1 105 ? -5.308 -32.993 25.065 1.00 45.99 105 ARG B O 1
ATOM 4011 N N . LEU B 1 106 ? -3.940 -31.725 26.321 1.00 39.20 106 LEU B N 1
ATOM 4012 C CA . LEU B 1 106 ? -3.114 -31.288 25.212 1.00 37.67 106 LEU B CA 1
ATOM 4013 C C . LEU B 1 106 ? -2.477 -32.457 24.408 1.00 36.80 106 LEU B C 1
ATOM 4014 O O . LEU B 1 106 ? -1.967 -33.403 24.982 1.00 29.50 106 LEU B O 1
ATOM 4019 N N . LYS B 1 107 ? -2.549 -32.359 23.076 1.00 37.63 107 LYS B N 1
ATOM 4020 C CA . LYS B 1 107 ? -1.954 -33.334 22.155 1.00 43.75 107 LYS B CA 1
ATOM 4021 C C . LYS B 1 107 ? -0.432 -33.208 22.154 1.00 44.29 107 LYS B C 1
ATOM 4022 O O . LYS B 1 107 ? 0.166 -32.544 21.305 1.00 47.48 107 LYS B O 1
ATOM 4024 N N . GLY B 1 108 ? 0.187 -33.862 23.116 1.00 41.57 108 GLY B N 1
ATOM 4025 C CA . GLY B 1 108 ? 1.649 -33.878 23.192 1.00 40.42 108 GLY B CA 1
ATOM 4026 C C . GLY B 1 108 ? 2.061 -33.881 24.641 1.00 35.44 108 GLY B C 1
ATOM 4027 O O . GLY B 1 108 ? 1.218 -33.820 25.539 1.00 42.44 108 GLY B O 1
ATOM 4028 N N . ASP B 1 109 ? 3.356 -33.957 24.860 1.00 29.53 109 ASP B N 1
ATOM 4029 C CA . ASP B 1 109 ? 3.902 -34.027 26.194 1.00 25.95 109 ASP B CA 1
ATOM 4030 C C . ASP B 1 109 ? 3.823 -32.682 26.903 1.00 23.85 109 ASP B C 1
ATOM 4031 O O . ASP B 1 109 ? 3.832 -31.595 26.298 1.00 21.02 109 ASP B O 1
ATOM 4036 N N . VAL B 1 110 ? 3.753 -32.784 28.212 1.00 22.76 110 VAL B N 1
ATOM 4037 C CA . VAL B 1 110 ? 3.678 -31.631 29.064 1.00 20.37 110 VAL B CA 1
ATOM 4038 C C . VAL B 1 110 ? 4.624 -31.792 30.220 1.00 19.27 110 VAL B C 1
ATOM 4039 O O . VAL B 1 110 ? 4.658 -32.869 30.845 1.00 22.42 110 VAL B O 1
ATOM 4043 N N . ILE B 1 111 ? 5.354 -30.722 30.513 1.00 15.80 111 ILE B N 1
ATOM 4044 C CA . ILE B 1 111 ? 6.079 -30.565 31.756 1.00 15.00 111 ILE B CA 1
ATOM 4045 C C . ILE B 1 111 ? 5.524 -29.328 32.481 1.00 15.18 111 ILE B C 1
ATOM 4046 O O . ILE B 1 111 ? 5.314 -28.323 31.856 1.00 13.84 111 ILE B O 1
ATOM 4051 N N . VAL B 1 112 ? 5.311 -29.409 33.805 1.00 16.92 112 VAL B N 1
ATOM 4052 C CA . VAL B 1 112 ? 4.810 -28.299 34.622 1.00 15.99 112 VAL B CA 1
ATOM 4053 C C . VAL B 1 112 ? 5.832 -28.154 35.706 1.00 16.45 112 VAL B C 1
ATOM 4054 O O . VAL B 1 112 ? 6.021 -29.070 36.514 1.00 17.15 112 VAL B O 1
ATOM 4058 N N . ALA B 1 113 ? 6.563 -27.035 35.699 1.00 16.42 113 ALA B N 1
ATOM 4059 C CA . ALA B 1 113 ? 7.546 -26.807 36.714 1.00 16.11 113 ALA B CA 1
ATOM 4060 C C . ALA B 1 113 ? 6.920 -25.707 37.576 1.00 16.75 113 ALA B C 1
ATOM 4061 O O . ALA B 1 113 ? 6.932 -24.542 37.200 1.00 16.12 113 ALA B O 1
ATOM 4063 N N . ASP B 1 114 ? 6.368 -26.101 38.735 1.00 17.34 114 ASP B N 1
ATOM 4064 C CA . ASP B 1 114 ? 5.531 -25.196 39.553 1.00 17.27 114 ASP B CA 1
ATOM 4065 C C . ASP B 1 114 ? 5.767 -25.404 41.079 1.00 16.62 114 ASP B C 1
ATOM 4066 O O . ASP B 1 114 ? 6.427 -26.355 41.498 1.00 14.83 114 ASP B O 1
ATOM 4071 N N . HIS B 1 115 ? 5.347 -24.413 41.866 1.00 16.31 115 HIS B N 1
ATOM 4072 C CA . HIS B 1 115 ? 5.479 -24.448 43.272 1.00 16.88 115 HIS B CA 1
ATOM 4073 C C . HIS B 1 115 ? 4.259 -23.918 43.972 1.00 18.16 115 HIS B C 1
ATOM 4074 O O . HIS B 1 115 ? 4.367 -23.516 45.130 1.00 21.73 115 HIS B O 1
ATOM 4081 N N . HIS B 1 116 ? 3.093 -23.973 43.324 1.00 17.79 116 HIS B N 1
ATOM 4082 C CA . HIS B 1 116 ? 1.792 -23.804 43.989 1.00 19.65 116 HIS B CA 1
ATOM 4083 C C . HIS B 1 116 ? 1.162 -25.151 44.481 1.00 22.05 116 HIS B C 1
ATOM 4084 O O . HIS B 1 116 ? 1.512 -26.240 44.030 1.00 19.96 116 HIS B O 1
ATOM 4091 N N . GLN B 1 117 ? 0.258 -25.052 45.450 1.00 26.72 117 GLN B N 1
ATOM 4092 C CA . GLN B 1 117 ? -0.402 -26.203 46.060 1.00 28.82 117 GLN B CA 1
ATOM 4093 C C . GLN B 1 117 ? -1.285 -26.799 45.027 1.00 29.70 117 GLN B C 1
ATOM 4094 O O . GLN B 1 117 ? -1.781 -26.037 44.247 1.00 26.16 117 GLN B O 1
ATOM 4100 N N . PRO B 1 118 ? -1.494 -28.147 45.025 1.00 39.00 118 PRO B N 1
ATOM 4101 C CA . PRO B 1 118 ? -2.289 -28.955 44.055 1.00 48.43 118 PRO B CA 1
ATOM 4102 C C . PRO B 1 118 ? -3.576 -28.344 43.484 1.00 56.21 118 PRO B C 1
ATOM 4103 O O . PRO B 1 118 ? -3.897 -28.575 42.295 1.00 55.34 118 PRO B O 1
ATOM 4107 N N . SER B 1 119 ? -4.289 -27.588 44.333 1.00 65.75 119 SER B N 1
ATOM 4108 C CA . SER B 1 119 ? -5.494 -26.826 43.953 1.00 71.89 119 SER B CA 1
ATOM 4109 C C . SER B 1 119 ? -6.645 -27.789 43.640 1.00 79.41 119 SER B C 1
ATOM 4110 O O . SER B 1 119 ? -6.977 -28.637 44.488 1.00 88.28 119 SER B O 1
ATOM 4112 N N . GLU B 1 120 ? -7.231 -27.712 42.445 1.00 72.08 120 GLU B N 1
ATOM 4113 C CA . GLU B 1 120 ? -8.503 -28.402 42.214 1.00 69.78 120 GLU B CA 1
ATOM 4114 C C . GLU B 1 120 ? -8.520 -29.207 40.917 1.00 63.91 120 GLU B C 1
ATOM 4115 O O . GLU B 1 120 ? -9.493 -29.118 40.168 1.00 63.61 120 GLU B O 1
ATOM 4117 N N . SER B 1 121 ? -7.467 -30.004 40.675 1.00 58.77 121 SER B N 1
ATOM 4118 C CA . SER B 1 121 ? -7.330 -30.793 39.426 1.00 51.69 121 SER B CA 1
ATOM 4119 C C . SER B 1 121 ? -6.196 -31.835 39.531 1.00 49.64 121 SER B C 1
ATOM 4120 O O . SER B 1 121 ? -5.145 -31.532 40.108 1.00 47.97 121 SER B O 1
ATOM 4122 N N . GLU B 1 122 ? -6.402 -33.040 38.983 1.00 45.53 122 GLU B N 1
ATOM 4123 C CA . GLU B 1 122 ? -5.335 -34.050 38.888 1.00 48.65 122 GLU B CA 1
ATOM 4124 C C . GLU B 1 122 ? -4.742 -34.070 37.464 1.00 52.22 122 GLU B C 1
ATOM 4125 O O . GLU B 1 122 ? -5.369 -33.611 36.508 1.00 56.18 122 GLU B O 1
ATOM 4127 N N . ALA B 1 123 ? -3.526 -34.603 37.353 1.00 54.24 123 ALA B N 1
ATOM 4128 C CA . ALA B 1 123 ? -2.690 -34.536 36.152 1.00 52.65 123 ALA B CA 1
ATOM 4129 C C . ALA B 1 123 ? -2.639 -35.875 35.467 1.00 52.05 123 ALA B C 1
ATOM 4130 O O . ALA B 1 123 ? -2.544 -36.894 36.132 1.00 50.48 123 ALA B O 1
ATOM 4132 N N . GLY B 1 124 ? -2.574 -35.852 34.141 1.00 51.26 124 GLY B N 1
ATOM 4133 C CA . GLY B 1 124 ? -2.646 -37.057 33.317 1.00 54.31 124 GLY B CA 1
ATOM 4134 C C . GLY B 1 124 ? -1.364 -37.853 33.129 1.00 61.72 124 GLY B C 1
ATOM 4135 O O . GLY B 1 124 ? -0.386 -37.667 33.864 1.00 61.98 124 GLY B O 1
ATOM 4136 N N . PRO B 1 125 ? -1.372 -38.743 32.116 1.00 61.58 125 PRO B N 1
ATOM 4137 C CA . PRO B 1 125 ? -0.473 -39.835 31.740 1.00 58.87 125 PRO B CA 1
ATOM 4138 C C . PRO B 1 125 ? 0.970 -39.396 31.521 1.00 51.95 125 PRO B C 1
ATOM 4139 O O . PRO B 1 125 ? 1.797 -39.567 32.423 1.00 46.62 125 PRO B O 1
ATOM 4141 N N . HIS B 1 126 ? 1.262 -38.863 30.334 1.00 49.83 126 HIS B N 1
ATOM 4142 C CA . HIS B 1 126 ? 2.574 -38.299 30.017 1.00 52.19 126 HIS B CA 1
ATOM 4143 C C . HIS B 1 126 ? 2.671 -36.776 30.403 1.00 46.77 126 HIS B C 1
ATOM 4144 O O . HIS B 1 126 ? 3.012 -35.917 29.527 1.00 45.85 126 HIS B O 1
ATOM 4146 N N . VAL B 1 127 ? 2.347 -36.463 31.682 1.00 33.34 127 VAL B N 1
ATOM 4147 C CA . VAL B 1 127 ? 2.574 -35.141 32.276 1.00 29.21 127 VAL B CA 1
ATOM 4148 C C . VAL B 1 127 ? 3.630 -35.301 33.380 1.00 26.42 127 VAL B C 1
ATOM 4149 O O . VAL B 1 127 ? 3.467 -36.061 34.353 1.00 26.83 127 VAL B O 1
ATOM 4151 N N . VAL B 1 128 ? 4.751 -34.616 33.203 1.00 21.58 128 VAL B N 1
ATOM 4152 C CA . VAL B 1 128 ? 5.778 -34.513 34.220 1.00 19.10 128 VAL B CA 1
ATOM 4153 C C . VAL B 1 128 ? 5.599 -33.209 34.991 1.00 20.04 128 VAL B C 1
ATOM 4154 O O . VAL B 1 128 ? 5.713 -32.134 34.421 1.00 21.63 128 VAL B O 1
ATOM 4158 N N . HIS B 1 129 ? 5.311 -33.341 36.286 1.00 21.51 129 HIS B N 1
ATOM 4159 C CA . HIS B 1 129 ? 4.967 -32.262 37.216 1.00 21.99 129 HIS B CA 1
ATOM 4160 C C . HIS B 1 129 ? 6.026 -32.238 38.265 1.00 20.99 129 HIS B C 1
ATOM 4161 O O . HIS B 1 129 ? 6.163 -33.212 38.962 1.00 19.87 129 HIS B O 1
ATOM 4168 N N . ILE B 1 130 ? 6.759 -31.145 38.386 1.00 21.43 130 ILE B N 1
ATOM 4169 C CA . ILE B 1 130 ? 7.884 -31.063 39.299 1.00 21.87 130 ILE B CA 1
ATOM 4170 C C . ILE B 1 130 ? 7.502 -29.929 40.179 1.00 20.32 130 ILE B C 1
ATOM 4171 O O . ILE B 1 130 ? 7.290 -28.834 39.696 1.00 19.84 130 ILE B O 1
ATOM 4176 N N . ASN B 1 131 ? 7.411 -30.199 41.469 1.00 19.82 131 ASN B N 1
ATOM 4177 C CA . ASN B 1 131 ? 6.811 -29.254 42.359 1.00 18.31 131 ASN B CA 1
ATOM 4178 C C . ASN B 1 131 ? 7.202 -29.588 43.749 1.00 17.68 131 ASN B C 1
ATOM 4179 O O . ASN B 1 131 ? 6.972 -30.707 44.185 1.00 18.81 131 ASN B O 1
ATOM 4184 N N . PRO B 1 132 ? 7.788 -28.625 44.469 1.00 17.43 132 PRO B N 1
ATOM 4185 C CA . PRO B 1 132 ? 8.223 -28.967 45.814 1.00 18.31 132 PRO B CA 1
ATOM 4186 C C . PRO B 1 132 ? 7.114 -29.502 46.752 1.00 18.62 132 PRO B C 1
ATOM 4187 O O . PRO B 1 132 ? 7.425 -30.289 47.632 1.00 16.07 132 PRO B O 1
ATOM 4191 N N . HIS B 1 133 ? 5.863 -29.055 46.586 1.00 21.49 133 HIS B N 1
ATOM 4192 C CA . HIS B 1 133 ? 4.763 -29.518 47.477 1.00 22.74 133 HIS B CA 1
ATOM 4193 C C . HIS B 1 133 ? 4.528 -31.029 47.312 1.00 21.82 133 HIS B C 1
ATOM 4194 O O . HIS B 1 133 ? 4.031 -31.621 48.246 1.00 23.09 133 HIS B O 1
ATOM 4201 N N . LEU B 1 134 ? 4.869 -31.627 46.155 1.00 19.56 134 LEU B N 1
ATOM 4202 C CA . LEU B 1 134 ? 4.709 -33.063 45.968 1.00 19.55 134 LEU B CA 1
ATOM 4203 C C . LEU B 1 134 ? 5.761 -33.945 46.614 1.00 20.26 134 LEU B C 1
ATOM 4204 O O . LEU B 1 134 ? 5.605 -35.155 46.606 1.00 17.60 134 LEU B O 1
ATOM 4209 N N . HIS B 1 135 ? 6.860 -33.353 47.115 1.00 20.89 135 HIS B N 1
ATOM 4210 C CA . HIS B 1 135 ? 7.975 -34.106 47.637 1.00 20.12 135 HIS B CA 1
ATOM 4211 C C . HIS B 1 135 ? 8.215 -33.699 49.057 1.00 21.75 135 HIS B C 1
ATOM 4212 O O . HIS B 1 135 ? 9.352 -33.711 49.509 1.00 23.49 135 HIS B O 1
ATOM 4219 N N . GLY B 1 136 ? 7.133 -33.400 49.764 1.00 22.83 136 GLY B N 1
ATOM 4220 C CA . GLY B 1 136 ? 7.198 -32.953 51.128 1.00 24.18 136 GLY B CA 1
ATOM 4221 C C . GLY B 1 136 ? 7.976 -31.677 51.397 1.00 27.58 136 GLY B C 1
ATOM 4222 O O . GLY B 1 136 ? 8.395 -31.466 52.518 1.00 28.95 136 GLY B O 1
ATOM 4223 N N . LEU B 1 137 ? 8.162 -30.824 50.388 1.00 28.81 137 LEU B N 1
ATOM 4224 C CA . LEU B 1 137 ? 8.844 -29.553 50.570 1.00 27.92 137 LEU B CA 1
ATOM 4225 C C . LEU B 1 137 ? 7.869 -28.412 50.475 1.00 26.86 137 LEU B C 1
ATOM 4226 O O . LEU B 1 137 ? 6.759 -28.553 49.974 1.00 29.43 137 LEU B O 1
ATOM 4231 N N . ASP B 1 138 ? 8.307 -27.248 50.933 1.00 28.05 138 ASP B N 1
ATOM 4232 C CA . ASP B 1 138 ? 7.415 -26.091 51.029 1.00 27.62 138 ASP B CA 1
ATOM 4233 C C . ASP B 1 138 ? 7.692 -25.097 49.886 1.00 26.87 138 ASP B C 1
ATOM 4234 O O . ASP B 1 138 ? 8.768 -24.434 49.854 1.00 24.85 138 ASP B O 1
ATOM 4239 N N . GLY B 1 139 ? 6.726 -24.969 48.980 1.00 24.19 139 GLY B N 1
ATOM 4240 C CA . GLY B 1 139 ? 6.883 -24.059 47.853 1.00 25.50 139 GLY B CA 1
ATOM 4241 C C . GLY B 1 139 ? 6.811 -22.562 48.172 1.00 25.38 139 GLY B C 1
ATOM 4242 O O . GLY B 1 139 ? 7.015 -21.730 47.317 1.00 23.81 139 GLY B O 1
ATOM 4243 N N . SER B 1 140 ? 6.450 -22.213 49.388 1.00 28.68 140 SER B N 1
ATOM 4244 C CA . SER B 1 140 ? 6.391 -20.833 49.806 1.00 30.86 140 SER B CA 1
ATOM 4245 C C . SER B 1 140 ? 7.796 -20.305 50.193 1.00 30.08 140 SER B C 1
ATOM 4246 O O . SER B 1 140 ? 8.067 -19.121 50.044 1.00 31.10 140 SER B O 1
ATOM 4249 N N . ARG B 1 141 ? 8.684 -21.174 50.658 1.00 28.27 141 ARG B N 1
ATOM 4250 C CA . ARG B 1 141 ? 9.997 -20.742 51.129 1.00 30.93 141 ARG B CA 1
ATOM 4251 C C . ARG B 1 141 ? 11.215 -21.459 50.562 1.00 27.81 141 ARG B C 1
ATOM 4252 O O . ARG B 1 141 ? 12.280 -20.885 50.524 1.00 28.83 141 ARG B O 1
ATOM 4260 N N . ASP B 1 142 ? 11.082 -22.690 50.130 1.00 23.50 142 ASP B N 1
ATOM 4261 C CA . ASP B 1 142 ? 12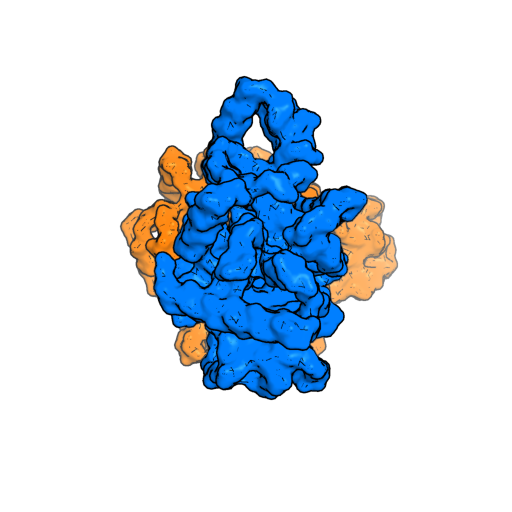.241 -23.493 49.920 1.00 23.91 142 ASP B CA 1
ATOM 4262 C C . ASP B 1 142 ? 12.513 -23.729 48.467 1.00 21.70 142 ASP B C 1
ATOM 4263 O O . ASP B 1 142 ? 13.586 -24.191 48.137 1.00 23.33 142 ASP B O 1
ATOM 4268 N N . LEU B 1 143 ? 11.571 -23.419 47.593 1.00 18.23 143 LEU B N 1
ATOM 4269 C CA . LEU B 1 143 ? 11.826 -23.479 46.169 1.00 18.84 143 LEU B CA 1
ATOM 4270 C C . LEU B 1 143 ? 10.740 -22.703 45.405 1.00 17.31 143 LEU B C 1
ATOM 4271 O O . LEU B 1 143 ? 9.582 -22.623 45.873 1.00 18.83 143 LEU B O 1
ATOM 4276 N N . SER B 1 144 ? 11.120 -22.103 44.282 1.00 15.60 144 SER B N 1
ATOM 4277 C CA . SER B 1 144 ? 10.200 -21.298 43.452 1.00 16.33 144 SER B CA 1
ATOM 4278 C C . SER B 1 144 ? 10.142 -21.882 42.059 1.00 14.95 144 SER B C 1
ATOM 4279 O O . SER B 1 144 ? 10.787 -22.859 41.811 1.00 15.71 144 SER B O 1
ATOM 4282 N N . ALA B 1 145 ? 9.407 -21.280 41.137 1.00 14.38 145 ALA B N 1
ATOM 4283 C CA . ALA B 1 145 ? 9.288 -21.841 39.777 1.00 14.66 145 ALA B CA 1
ATOM 4284 C C . ALA B 1 145 ? 10.637 -21.918 39.052 1.00 14.98 145 ALA B C 1
ATOM 4285 O O . ALA B 1 145 ? 10.952 -22.921 38.390 1.00 14.29 145 ALA B O 1
ATOM 4287 N N . SER B 1 146 ? 11.462 -20.874 39.265 1.00 15.77 146 SER B N 1
ATOM 4288 C CA . SER B 1 146 ? 12.790 -20.810 38.690 1.00 14.29 146 SER B CA 1
ATOM 4289 C C . SER B 1 146 ? 13.668 -21.968 39.097 1.00 13.86 146 SER B C 1
ATOM 4290 O O . SER B 1 146 ? 14.337 -22.534 38.259 1.00 13.77 146 SER B O 1
ATOM 4293 N N . GLY B 1 147 ? 13.667 -22.319 40.367 1.00 14.24 147 GLY B N 1
ATOM 4294 C CA . GLY B 1 147 ? 14.382 -23.483 40.852 1.00 15.00 147 GLY B CA 1
ATOM 4295 C C . GLY B 1 147 ? 13.851 -24.851 40.425 1.00 15.91 147 GLY B C 1
ATOM 4296 O O . GLY B 1 147 ? 14.625 -25.799 40.267 1.00 15.08 147 GLY B O 1
ATOM 4297 N N . THR B 1 148 ? 12.540 -24.956 40.213 1.00 16.17 148 THR B N 1
ATOM 4298 C CA . THR B 1 148 ? 11.990 -26.194 39.713 1.00 17.05 148 THR B CA 1
ATOM 4299 C C . THR B 1 148 ? 12.354 -26.378 38.253 1.00 17.80 148 THR B C 1
ATOM 4300 O O . THR B 1 148 ? 12.647 -27.514 37.821 1.00 17.09 148 THR B O 1
ATOM 4304 N N . ALA B 1 149 ? 12.425 -25.264 37.508 1.00 17.66 149 ALA B N 1
ATOM 4305 C CA . ALA B 1 149 ? 12.874 -25.284 36.124 1.00 17.11 149 ALA B CA 1
ATOM 4306 C C . ALA B 1 149 ? 14.338 -25.664 36.038 1.00 17.53 149 ALA B C 1
ATOM 4307 O O . ALA B 1 149 ? 14.724 -26.452 35.185 1.00 18.80 149 ALA B O 1
ATOM 4309 N N . TYR B 1 150 ? 15.147 -25.109 36.929 1.00 18.14 150 TYR B N 1
ATOM 4310 C CA . TYR B 1 150 ? 16.542 -25.554 37.141 1.00 16.71 150 TYR B CA 1
ATOM 4311 C C . TYR B 1 150 ? 16.615 -27.087 37.482 1.00 16.42 150 TYR B C 1
ATOM 4312 O O . TYR B 1 150 ? 17.315 -27.868 36.771 1.00 17.20 150 TYR B O 1
ATOM 4321 N N . LEU B 1 151 ? 15.882 -27.558 38.475 1.00 14.44 151 LEU B N 1
ATOM 4322 C CA . LEU B 1 151 ? 15.838 -29.048 38.667 1.00 15.11 151 LEU B CA 1
ATOM 4323 C C . LEU B 1 151 ? 15.403 -29.829 37.395 1.00 15.86 151 LEU B C 1
ATOM 4324 O O . LEU B 1 151 ? 15.923 -30.887 37.142 1.00 16.39 151 LEU B O 1
ATOM 4329 N N . ALA B 1 152 ? 14.502 -29.274 36.588 1.00 16.87 152 ALA B N 1
ATOM 4330 C CA . ALA B 1 152 ? 14.048 -29.894 35.320 1.00 17.67 152 ALA B CA 1
ATOM 4331 C C . ALA B 1 152 ? 15.096 -29.978 34.189 1.00 17.89 152 ALA B C 1
ATOM 4332 O O . ALA B 1 152 ? 15.003 -30.820 33.303 1.00 18.22 152 ALA B O 1
ATOM 4334 N N . THR B 1 153 ? 16.126 -29.142 34.264 1.00 17.45 153 THR B N 1
ATOM 4335 C CA . THR B 1 153 ? 17.096 -28.957 33.215 1.00 18.43 153 THR B CA 1
ATOM 4336 C C . THR B 1 153 ? 18.573 -29.012 33.603 1.00 20.39 153 THR B C 1
ATOM 4337 O O . THR B 1 153 ? 19.442 -28.984 32.736 1.00 21.16 153 THR B O 1
ATOM 4341 N N . ARG B 1 154 ? 18.834 -28.986 34.890 1.00 23.17 154 ARG B N 1
ATOM 4342 C CA . ARG B 1 154 ? 20.074 -29.388 35.523 1.00 27.54 154 ARG B CA 1
ATOM 4343 C C . ARG B 1 154 ? 20.959 -30.402 34.762 1.00 27.45 154 ARG B C 1
ATOM 4344 O O . ARG B 1 154 ? 22.156 -30.146 34.555 1.00 23.52 154 ARG B O 1
ATOM 4352 N N . LEU B 1 155 ? 20.408 -31.578 34.419 1.00 26.02 155 LEU B N 1
ATOM 4353 C CA . LEU B 1 155 ? 21.246 -32.588 33.723 1.00 27.56 155 LEU B CA 1
ATOM 4354 C C . LEU B 1 155 ? 21.713 -32.119 32.325 1.00 28.74 155 LEU B C 1
ATOM 4355 O O . LEU B 1 155 ? 22.606 -32.725 31.741 1.00 26.79 155 LEU B O 1
ATOM 4360 N N . LEU B 1 156 ? 21.072 -31.070 31.782 1.00 27.04 156 LEU B N 1
ATOM 4361 C CA . LEU B 1 156 ? 21.392 -30.572 30.477 1.00 25.36 156 LEU B CA 1
ATOM 4362 C C . LEU B 1 156 ? 22.247 -29.356 30.553 1.00 24.73 156 LEU B C 1
ATOM 4363 O O . LEU B 1 156 ? 22.934 -29.086 29.619 1.00 27.43 156 LEU B O 1
ATOM 4368 N N . ASN B 1 157 ? 22.163 -28.575 31.620 1.00 24.57 157 ASN B N 1
ATOM 4369 C CA . ASN B 1 157 ? 22.853 -27.270 31.731 1.00 24.13 157 ASN B CA 1
ATOM 4370 C C . ASN B 1 157 ? 22.873 -26.846 33.193 1.00 23.87 157 ASN B C 1
ATOM 4371 O O . ASN B 1 157 ? 21.806 -26.764 33.849 1.00 20.84 157 ASN B O 1
ATOM 4376 N N . ARG B 1 158 ? 24.078 -26.569 33.691 1.00 26.18 158 ARG B N 1
ATOM 4377 C CA . ARG B 1 158 ? 24.341 -26.137 35.091 1.00 27.34 158 ARG B CA 1
ATOM 4378 C C . ARG B 1 158 ? 24.540 -24.651 35.230 1.00 25.12 158 ARG B C 1
ATOM 4379 O O . ARG B 1 158 ? 24.624 -24.144 36.365 1.00 27.40 158 ARG B O 1
ATOM 4387 N N . LYS B 1 159 ? 24.663 -23.943 34.118 1.00 21.69 159 LYS B N 1
ATOM 4388 C CA . LYS B 1 159 ? 25.041 -22.524 34.167 1.00 22.80 159 LYS B CA 1
ATOM 4389 C C . LYS B 1 159 ? 23.825 -21.597 34.451 1.00 21.46 159 LYS B C 1
ATOM 4390 O O . LYS B 1 159 ? 23.965 -20.409 34.617 1.00 21.93 159 LYS B O 1
ATOM 4392 N N . THR B 1 160 ? 22.620 -22.165 34.487 1.00 23.38 160 THR B N 1
ATOM 4393 C CA . THR B 1 160 ? 21.395 -21.446 34.788 1.00 19.75 160 THR B CA 1
ATOM 4394 C C . THR B 1 160 ? 21.104 -21.301 36.268 1.00 17.50 160 THR B C 1
ATOM 4395 O O . THR B 1 160 ? 20.222 -20.543 36.653 1.00 16.60 160 THR B O 1
ATOM 4399 N N . ALA B 1 161 ? 21.853 -21.978 37.117 1.00 17.95 161 ALA B N 1
ATOM 4400 C CA . ALA B 1 161 ? 21.605 -21.923 38.570 1.00 18.57 161 ALA B CA 1
ATOM 4401 C C . ALA B 1 161 ? 21.480 -20.512 39.136 1.00 18.13 161 ALA B C 1
ATOM 4402 O O . ALA B 1 161 ? 20.503 -20.210 39.836 1.00 18.92 161 ALA B O 1
ATOM 4404 N N . PRO B 1 162 ? 22.399 -19.608 38.770 1.00 19.40 162 PRO B N 1
ATOM 4405 C CA . PRO B 1 162 ? 22.200 -18.228 39.258 1.00 20.39 162 PRO B CA 1
ATOM 4406 C C . PRO B 1 162 ? 20.823 -17.617 38.903 1.00 20.40 162 PRO B C 1
ATOM 4407 O O . PRO B 1 162 ? 20.127 -17.082 39.772 1.00 21.76 162 PRO B O 1
ATOM 4411 N N . LEU B 1 163 ? 20.403 -17.735 37.652 1.00 20.66 163 LEU B N 1
ATOM 4412 C CA . LEU B 1 163 ? 19.063 -17.360 37.265 1.00 20.88 163 LEU B CA 1
ATOM 4413 C C . LEU B 1 163 ? 18.012 -18.011 38.100 1.00 20.87 163 LEU B C 1
ATOM 4414 O O . LEU B 1 163 ? 16.980 -17.432 38.391 1.00 20.00 163 LEU B O 1
ATOM 4419 N N . ALA B 1 164 ? 18.232 -19.257 38.463 1.00 21.49 164 ALA B N 1
ATOM 4420 C CA . ALA B 1 164 ? 17.232 -19.918 39.335 1.00 20.01 164 ALA B CA 1
ATOM 4421 C C . ALA B 1 164 ? 17.064 -19.191 40.653 1.00 18.69 164 ALA B C 1
ATOM 4422 O O . ALA B 1 164 ? 15.937 -18.987 41.134 1.00 19.40 164 ALA B O 1
ATOM 4424 N N . LEU B 1 165 ? 18.173 -18.777 41.256 1.00 18.86 165 LEU B N 1
ATOM 4425 C CA . LEU B 1 165 ? 18.095 -18.064 42.537 1.00 18.60 165 LEU B CA 1
ATOM 4426 C C . LEU B 1 165 ? 17.487 -16.664 42.426 1.00 18.34 165 LEU B C 1
ATOM 4427 O O . LEU B 1 165 ? 16.925 -16.121 43.378 1.00 19.25 165 LEU B O 1
ATOM 4432 N N . VAL B 1 166 ? 17.634 -16.060 41.267 1.00 17.70 166 VAL B N 1
ATOM 4433 C CA . VAL B 1 166 ? 16.959 -14.795 40.981 1.00 16.47 166 VAL B CA 1
ATOM 4434 C C . VAL B 1 166 ? 15.454 -14.899 41.143 1.00 16.17 166 VAL B C 1
ATOM 4435 O O . VAL B 1 166 ? 14.821 -14.015 41.777 1.00 16.95 166 VAL B O 1
ATOM 4439 N N . GLY B 1 167 ? 14.862 -15.969 40.614 1.00 15.87 167 GLY B N 1
ATOM 4440 C CA . GLY B 1 167 ? 13.445 -16.208 40.833 1.00 16.06 167 GLY B CA 1
ATOM 4441 C C . GLY B 1 167 ? 13.055 -16.473 42.276 1.00 16.05 167 GLY B C 1
ATOM 4442 O O . GLY B 1 167 ? 11.990 -16.018 42.713 1.00 18.72 167 GLY B O 1
ATOM 4443 N N . ALA B 1 168 ? 13.916 -17.168 42.998 1.00 15.58 168 ALA B N 1
ATOM 4444 C CA . ALA B 1 168 ? 13.759 -17.384 44.433 1.00 17.13 168 ALA B CA 1
ATOM 4445 C C . ALA B 1 168 ? 13.712 -16.055 45.220 1.00 18.44 168 ALA B C 1
ATOM 4446 O O . ALA B 1 168 ? 12.843 -15.895 46.113 1.00 16.80 168 ALA B O 1
ATOM 4448 N N . LEU B 1 169 ? 14.618 -15.108 44.866 1.00 18.26 169 LEU B N 1
ATOM 4449 C CA . LEU B 1 169 ? 14.612 -13.757 45.473 1.00 19.06 169 LEU B CA 1
ATOM 4450 C C . LEU B 1 169 ? 13.407 -12.944 45.097 1.00 20.18 169 LEU B C 1
ATOM 4451 O O . LEU B 1 169 ? 12.911 -12.156 45.912 1.00 21.43 169 LEU B O 1
ATOM 4456 N N . GLY B 1 170 ? 12.917 -13.114 43.870 1.00 17.89 170 GLY B N 1
ATOM 4457 C CA . GLY B 1 170 ? 11.666 -12.499 43.449 1.00 17.90 170 GLY B CA 1
ATOM 4458 C C . GLY B 1 170 ? 10.462 -12.913 44.289 1.00 18.47 170 GLY B C 1
ATOM 4459 O O . GLY B 1 170 ? 9.630 -12.076 44.652 1.00 16.26 170 GLY B O 1
ATOM 4460 N N . ASP B 1 171 ? 10.389 -14.210 44.621 1.00 18.10 171 ASP B N 1
ATOM 4461 C CA . ASP B 1 171 ? 9.335 -14.770 45.459 1.00 17.41 171 ASP B CA 1
ATOM 4462 C C . ASP B 1 171 ? 9.696 -14.763 46.948 1.00 20.02 171 ASP B C 1
ATOM 4463 O O . ASP B 1 171 ? 9.084 -15.520 47.716 1.00 22.09 171 ASP B O 1
ATOM 4468 N N . MET B 1 172 ? 10.687 -13.949 47.365 1.00 21.65 172 MET B N 1
ATOM 4469 C CA . MET B 1 172 ? 10.923 -13.557 48.754 1.00 22.53 172 MET B CA 1
ATOM 4470 C C . MET B 1 172 ? 11.300 -14.753 49.608 1.00 22.48 172 MET B C 1
ATOM 4471 O O . MET B 1 172 ? 10.925 -14.829 50.788 1.00 20.09 172 MET B O 1
ATOM 4476 N N . GLN B 1 173 ? 12.051 -15.663 49.002 1.00 21.26 173 GLN B N 1
ATOM 4477 C CA . GLN B 1 173 ? 12.430 -16.940 49.594 1.00 23.76 173 GLN B CA 1
ATOM 4478 C C . GLN B 1 173 ? 13.822 -16.879 50.218 1.00 24.75 173 GLN B C 1
ATOM 4479 O O . GLN B 1 173 ? 14.491 -17.867 50.335 1.00 24.80 173 GLN B O 1
ATOM 4485 N N . TYR B 1 174 ? 14.250 -15.698 50.594 1.00 30.09 174 TYR B N 1
ATOM 4486 C CA . TYR B 1 174 ? 15.511 -15.498 51.263 1.00 34.44 174 TYR B CA 1
ATOM 4487 C C . TYR B 1 174 ? 15.169 -14.905 52.630 1.00 40.27 174 TYR B C 1
ATOM 4488 O O . TYR B 1 174 ? 14.795 -13.743 52.721 1.00 47.06 174 TYR B O 1
ATOM 4497 N N . THR B 1 175 ? 15.273 -15.707 53.679 1.00 45.67 175 THR B N 1
ATOM 4498 C CA . THR B 1 175 ? 14.954 -15.263 55.057 1.00 51.53 175 THR B CA 1
ATOM 4499 C C . THR B 1 175 ? 16.099 -14.372 55.544 1.00 51.19 175 THR B C 1
ATOM 4500 O O . THR B 1 175 ? 16.172 -13.191 55.178 1.00 51.43 175 THR B O 1
ATOM 4504 N N . ASP B 1 176 ? 16.990 -14.941 56.359 1.00 49.53 176 ASP B N 1
ATOM 4505 C CA . ASP B 1 176 ? 18.330 -14.409 56.515 1.00 49.87 176 ASP B CA 1
ATOM 4506 C C . ASP B 1 176 ? 19.270 -15.428 55.869 1.00 46.68 176 ASP B C 1
ATOM 4507 O O . ASP B 1 176 ? 20.384 -15.578 56.316 1.00 45.37 176 ASP B O 1
ATOM 4509 N N . GLY B 1 177 ? 18.806 -16.084 54.786 1.00 45.16 177 GLY B N 1
ATOM 4510 C CA . GLY B 1 177 ? 19.462 -17.240 54.140 1.00 38.09 177 GLY B CA 1
ATOM 4511 C C . GLY B 1 177 ? 18.539 -17.949 53.130 1.00 37.10 177 GLY B C 1
ATOM 4512 O O . GLY B 1 177 ? 17.300 -17.873 53.242 1.00 33.27 177 GLY B O 1
ATOM 4513 N N . PHE B 1 178 ? 19.140 -18.619 52.136 1.00 33.89 178 PHE B N 1
ATOM 4514 C CA . PHE B 1 178 ? 18.420 -19.554 51.258 1.00 29.30 178 PHE B CA 1
ATOM 4515 C C . PHE B 1 178 ? 18.238 -20.887 51.984 1.00 31.87 178 PHE B C 1
ATOM 4516 O O . PHE B 1 178 ? 19.191 -21.367 52.579 1.00 33.34 178 PHE B O 1
ATOM 4524 N N . THR B 1 179 ? 17.050 -21.495 51.909 1.00 30.90 179 THR B N 1
ATOM 4525 C CA . THR B 1 179 ? 16.769 -22.747 52.626 1.00 32.80 179 THR B CA 1
ATOM 4526 C C . THR B 1 179 ? 16.354 -23.888 51.701 1.00 29.29 179 THR B C 1
ATOM 4527 O O . THR B 1 179 ? 16.068 -23.675 50.534 1.00 26.32 179 THR B O 1
ATOM 4531 N N . GLY B 1 180 ? 16.356 -25.110 52.247 1.00 28.37 180 GLY B N 1
ATOM 4532 C CA . GLY B 1 180 ? 15.926 -26.318 51.557 1.00 24.48 180 GLY B CA 1
ATOM 4533 C C . GLY B 1 180 ? 16.527 -26.425 50.181 1.00 23.32 180 GLY B C 1
ATOM 4534 O O . GLY B 1 180 ? 17.735 -26.258 49.991 1.00 24.71 180 GLY B O 1
ATOM 4535 N N . ALA B 1 181 ? 15.671 -26.602 49.195 1.00 22.09 181 ALA B N 1
ATOM 4536 C CA . ALA B 1 181 ? 16.116 -26.817 47.838 1.00 20.93 181 ALA B CA 1
ATOM 4537 C C . ALA B 1 181 ? 16.907 -25.590 47.216 1.00 20.31 181 ALA B C 1
ATOM 4538 O O . ALA B 1 181 ? 17.890 -25.792 46.482 1.00 18.48 181 ALA B O 1
ATOM 4540 N N . ASN B 1 182 ? 16.550 -24.359 47.592 1.00 18.95 182 ASN B N 1
ATOM 4541 C CA . ASN B 1 182 ? 17.311 -23.179 47.170 1.00 21.76 182 ASN B CA 1
ATOM 4542 C C . ASN B 1 182 ? 18.736 -23.197 47.674 1.00 23.22 182 ASN B C 1
ATOM 4543 O O . ASN B 1 182 ? 19.657 -22.799 46.935 1.00 25.56 182 ASN B O 1
ATOM 4548 N N . ARG B 1 183 ? 18.924 -23.666 48.909 1.00 27.09 183 ARG B N 1
ATOM 4549 C CA . ARG B 1 183 ? 20.265 -23.870 49.467 1.00 29.34 183 ARG B CA 1
ATOM 4550 C C . ARG B 1 183 ? 21.005 -24.890 48.622 1.00 27.48 183 ARG B C 1
ATOM 4551 O O . ARG B 1 183 ? 22.187 -24.710 48.346 1.00 30.41 183 ARG B O 1
ATOM 4559 N N . PHE B 1 184 ? 20.317 -25.949 48.203 1.00 27.48 184 PHE B N 1
ATOM 4560 C CA . PHE B 1 184 ? 20.938 -26.993 47.378 1.00 26.61 184 PHE B CA 1
ATOM 4561 C C . PHE B 1 184 ? 21.378 -26.469 45.995 1.00 25.28 184 PHE B C 1
ATOM 4562 O O . PHE B 1 184 ? 22.453 -26.811 45.498 1.00 23.03 184 PHE B O 1
ATOM 4570 N N . ILE B 1 185 ? 20.522 -25.667 45.371 1.00 24.09 185 ILE B N 1
ATOM 4571 C CA . ILE B 1 185 ? 20.868 -25.007 44.132 1.00 24.46 185 ILE B CA 1
ATOM 4572 C C . ILE B 1 185 ? 22.066 -24.033 44.359 1.00 26.14 185 ILE B C 1
ATOM 4573 O O . ILE B 1 185 ? 23.052 -24.029 43.578 1.00 25.10 185 ILE B O 1
ATOM 4578 N N . MET B 1 186 ? 22.009 -23.214 45.404 1.00 27.24 186 MET B N 1
ATOM 4579 C CA . MET B 1 186 ? 23.151 -22.344 45.691 1.00 29.84 186 MET B CA 1
ATOM 4580 C C . MET B 1 186 ? 24.460 -23.118 45.772 1.00 33.09 186 MET B C 1
ATOM 4581 O O . MET B 1 186 ? 25.421 -22.804 45.047 1.00 31.67 186 MET B O 1
ATOM 4586 N N . GLU B 1 187 ? 24.470 -24.133 46.648 1.00 37.89 187 GLU B N 1
ATOM 4587 C CA . GLU B 1 187 ? 25.656 -24.972 46.895 1.00 38.00 187 GLU B CA 1
ATOM 4588 C C . GLU B 1 187 ? 26.159 -25.623 45.627 1.00 37.26 187 GLU B C 1
ATOM 4589 O O . GLU B 1 187 ? 27.392 -25.626 45.368 1.00 35.75 187 GLU B O 1
ATOM 4595 N N . GLU B 1 188 ? 25.210 -26.097 44.818 1.00 35.28 188 GLU B N 1
ATOM 4596 C CA . GLU B 1 188 ? 25.514 -26.654 43.502 1.00 33.38 188 GLU B CA 1
ATOM 4597 C C . GLU B 1 188 ? 26.119 -25.590 42.554 1.00 32.98 188 GLU B C 1
ATOM 4598 O O . GLU B 1 188 ? 27.104 -25.853 41.884 1.00 33.51 188 GLU B O 1
ATOM 4604 N N . ALA B 1 189 ? 25.554 -24.390 42.538 1.00 31.84 189 ALA B N 1
ATOM 4605 C CA . ALA B 1 189 ? 26.044 -23.320 41.678 1.00 32.68 189 ALA B CA 1
ATOM 4606 C C . ALA B 1 189 ? 27.447 -22.883 42.063 1.00 34.08 189 ALA B C 1
ATOM 4607 O O . ALA B 1 189 ? 28.277 -22.610 41.182 1.00 32.48 189 ALA B O 1
ATOM 4609 N N . VAL B 1 190 ? 27.675 -22.789 43.373 1.00 33.34 190 VAL B N 1
ATOM 4610 C CA . VAL B 1 190 ? 28.949 -22.413 43.911 1.00 37.27 190 VAL B CA 1
ATOM 4611 C C . VAL B 1 190 ? 29.982 -23.474 43.539 1.00 41.32 190 VAL B C 1
ATOM 4612 O O . VAL B 1 190 ? 31.034 -23.105 43.079 1.00 44.59 190 VAL B O 1
ATOM 4616 N N . GLU B 1 191 ? 29.684 -24.764 43.711 1.00 43.78 191 GLU B N 1
ATOM 4617 C CA . GLU B 1 191 ? 30.650 -25.813 43.378 1.00 43.72 191 GLU B CA 1
ATOM 4618 C C . GLU B 1 191 ? 30.948 -25.816 41.860 1.00 47.89 191 GLU B C 1
ATOM 4619 O O . GLU B 1 191 ? 32.004 -26.271 41.481 1.00 48.09 191 GLU B O 1
ATOM 4625 N N . GLU B 1 192 ? 30.059 -25.252 41.027 1.00 48.36 192 GLU B N 1
ATOM 4626 C CA . GLU B 1 192 ? 30.294 -25.055 39.573 1.00 49.56 192 GLU B CA 1
ATOM 4627 C C . GLU B 1 192 ? 31.199 -23.915 39.123 1.00 52.39 192 GLU B C 1
ATOM 4628 O O . GLU B 1 192 ? 31.731 -23.977 38.020 1.00 57.58 192 GLU B O 1
ATOM 4634 N N . GLY B 1 193 ? 31.292 -22.833 39.886 1.00 48.48 193 GLY B N 1
ATOM 4635 C CA . GLY B 1 193 ? 32.032 -21.66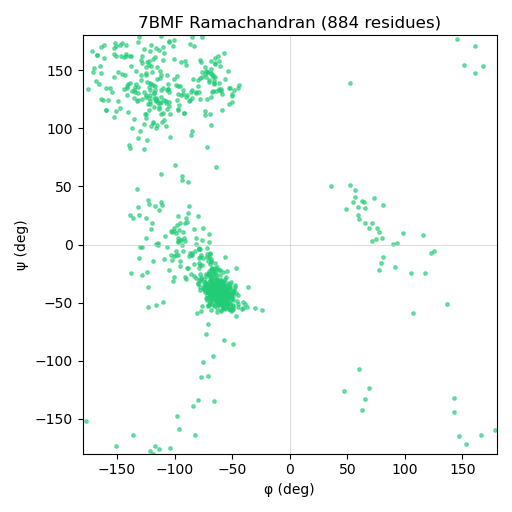0 39.420 1.00 42.76 193 GLY B CA 1
ATOM 4636 C C . GLY B 1 193 ? 31.206 -20.488 38.983 1.00 41.25 193 GLY B C 1
ATOM 4637 O O . GLY B 1 193 ? 31.681 -19.363 39.070 1.00 38.58 193 GLY B O 1
ATOM 4638 N N . VAL B 1 194 ? 29.954 -20.743 38.570 1.00 44.68 194 VAL B N 1
ATOM 4639 C CA . VAL B 1 194 ? 29.024 -19.697 38.064 1.00 40.67 194 VAL B CA 1
ATOM 4640 C C . VAL B 1 194 ? 28.404 -18.789 39.121 1.00 35.24 194 VAL B C 1
ATOM 4641 O O . VAL B 1 194 ? 27.765 -17.777 38.756 1.00 33.91 194 VAL B O 1
ATOM 4645 N N . LEU B 1 195 ? 28.554 -19.143 40.410 1.00 33.68 195 LEU B N 1
ATOM 4646 C CA . LEU B 1 195 ? 28.014 -18.336 41.519 1.00 30.27 195 LEU B CA 1
ATOM 4647 C C . LEU B 1 195 ? 29.068 -17.980 42.586 1.00 30.84 195 LEU B C 1
ATOM 4648 O O . LEU B 1 195 ? 29.768 -18.849 43.066 1.00 28.96 195 LEU B O 1
ATOM 4653 N N . GLN B 1 196 ? 29.154 -16.715 42.986 1.00 31.31 196 GLN B N 1
ATOM 4654 C CA . GLN B 1 196 ? 29.936 -16.340 44.156 1.00 33.71 196 GLN B CA 1
ATOM 4655 C C . GLN B 1 196 ? 29.073 -15.680 45.226 1.00 33.62 196 GLN B C 1
ATOM 4656 O O . GLN B 1 196 ? 28.083 -15.003 44.928 1.00 36.85 196 GLN B O 1
ATOM 4658 N N . VAL B 1 197 ? 29.467 -15.883 46.478 1.00 33.36 197 VAL B N 1
ATOM 4659 C CA . VAL B 1 197 ? 28.747 -15.386 47.654 1.00 33.96 197 VAL B CA 1
ATOM 4660 C C . VAL B 1 197 ? 29.705 -14.553 48.504 1.00 34.53 197 VAL B C 1
ATOM 4661 O O . VAL B 1 197 ? 30.787 -15.014 48.835 1.00 33.86 197 VAL B O 1
ATOM 4665 N N . HIS B 1 198 ? 29.349 -13.327 48.848 1.00 37.66 198 HIS B N 1
ATOM 4666 C CA . HIS B 1 198 ? 30.189 -12.579 49.781 1.00 39.69 198 HIS B CA 1
ATOM 4667 C C . HIS B 1 198 ? 29.376 -11.705 50.715 1.00 38.27 198 HIS B C 1
ATOM 4668 O O . HIS B 1 198 ? 28.200 -11.426 50.492 1.00 39.00 198 HIS B O 1
ATOM 4675 N N . SER B 1 199 ? 30.009 -11.318 51.803 1.00 35.45 199 SER B N 1
ATOM 4676 C CA . SER B 1 199 ? 29.334 -10.565 52.823 1.00 34.81 199 SER B CA 1
ATOM 4677 C C . SER B 1 199 ? 29.499 -9.091 52.481 1.00 34.65 199 SER B C 1
ATOM 4678 O O . SER B 1 199 ? 30.618 -8.642 52.235 1.00 37.97 199 SER B O 1
ATOM 4681 N N . ASP B 1 200 ? 28.390 -8.353 52.417 1.00 30.82 200 ASP B N 1
ATOM 4682 C CA . ASP B 1 200 ? 28.449 -6.949 52.036 1.00 29.66 200 ASP B CA 1
ATOM 4683 C C . ASP B 1 200 ? 27.210 -6.199 52.438 1.00 25.98 200 ASP B C 1
ATOM 4684 O O . ASP B 1 200 ? 26.288 -6.821 52.869 1.00 23.46 200 ASP B O 1
ATOM 4689 N N . LEU B 1 201 ? 27.202 -4.861 52.304 1.00 24.11 201 LEU B N 1
ATOM 4690 C CA . LEU B 1 201 ? 25.955 -4.120 52.409 1.00 23.47 201 LEU B CA 1
ATOM 4691 C C . LEU B 1 201 ? 25.060 -4.468 51.232 1.00 23.24 201 LEU B C 1
ATOM 4692 O O . LEU B 1 201 ? 25.490 -4.404 50.113 1.00 23.48 201 LEU B O 1
ATOM 4697 N N . LYS B 1 202 ? 23.808 -4.790 51.506 1.00 24.18 202 LYS B N 1
ATOM 4698 C CA . LYS B 1 202 ? 22.854 -5.239 50.504 1.00 25.49 202 LYS B CA 1
ATOM 4699 C C . LYS B 1 202 ? 22.039 -4.060 49.954 1.00 22.82 202 LYS B C 1
ATOM 4700 O O . LYS B 1 202 ? 20.830 -4.042 49.968 1.00 24.86 202 LYS B O 1
ATOM 4706 N N . LEU B 1 203 ? 22.733 -3.078 49.459 1.00 20.81 203 LEU B N 1
ATOM 4707 C CA . LEU B 1 203 ? 22.095 -1.904 48.932 1.00 22.27 203 LEU B CA 1
ATOM 4708 C C . LEU B 1 203 ? 21.675 -2.145 47.498 1.00 19.18 203 LEU B C 1
ATOM 4709 O O . LEU B 1 203 ? 22.388 -2.751 46.794 1.00 19.27 203 LEU B O 1
ATOM 4714 N N . ALA B 1 204 ? 20.531 -1.629 47.075 1.00 19.03 204 ALA B N 1
ATOM 4715 C CA . ALA B 1 204 ? 20.149 -1.668 45.647 1.00 18.88 204 ALA B CA 1
ATOM 4716 C C . ALA B 1 204 ? 21.105 -0.919 44.652 1.00 19.34 204 ALA B C 1
ATOM 4717 O O . ALA B 1 204 ? 21.525 0.210 44.874 1.00 18.49 204 ALA B O 1
ATOM 4719 N N . SER B 1 205 ? 21.431 -1.601 43.561 1.00 19.62 205 SER B N 1
ATOM 4720 C CA . SER B 1 205 ? 22.063 -1.022 42.399 1.00 21.76 205 SER B CA 1
ATOM 4721 C C . SER B 1 205 ? 23.369 -0.339 42.770 1.00 22.52 205 SER B C 1
ATOM 4722 O O . SER B 1 205 ? 23.592 0.785 42.352 1.00 23.32 205 SER B O 1
ATOM 4725 N N . ARG B 1 206 ? 24.191 -1.042 43.555 1.00 24.90 206 ARG B N 1
ATOM 4726 C CA . ARG B 1 206 ? 25.497 -0.593 43.998 1.00 29.67 206 ARG B CA 1
ATOM 4727 C C . ARG B 1 206 ? 26.309 0.147 42.888 1.00 34.57 206 ARG B C 1
ATOM 4728 O O . ARG B 1 206 ? 26.800 1.242 43.124 1.00 32.96 206 ARG B O 1
ATOM 4730 N N . TYR B 1 207 ? 26.404 -0.449 41.691 1.00 39.27 207 TYR B N 1
ATOM 4731 C CA . TYR B 1 207 ? 27.348 -0.025 40.643 1.00 39.86 207 TYR B CA 1
ATOM 4732 C C . TYR B 1 207 ? 26.772 1.046 39.742 1.00 38.07 207 TYR B C 1
ATOM 4733 O O . TYR B 1 207 ? 27.521 1.714 39.042 1.00 41.96 207 TYR B O 1
ATOM 4742 N N . THR B 1 208 ? 25.451 1.185 39.695 1.00 31.63 208 THR B N 1
ATOM 4743 C CA . THR B 1 208 ? 24.866 2.102 38.724 1.00 32.02 208 THR B CA 1
ATOM 4744 C C . THR B 1 208 ? 24.039 3.208 39.388 1.00 28.13 208 THR B C 1
ATOM 4745 O O . THR B 1 208 ? 23.264 3.879 38.728 1.00 25.68 208 THR B O 1
ATOM 4749 N N . GLU B 1 209 ? 24.161 3.389 40.694 1.00 24.93 209 GLU B N 1
ATOM 4750 C CA . GLU B 1 209 ? 23.318 4.383 41.360 1.00 23.52 209 GLU B CA 1
ATOM 4751 C C . GLU B 1 209 ? 24.121 5.218 42.387 1.00 21.27 209 GLU B C 1
ATOM 4752 O O . GLU B 1 209 ? 24.897 4.670 43.139 1.00 21.20 209 GLU B O 1
ATOM 4758 N N . PRO B 1 210 ? 23.987 6.559 42.372 1.00 18.39 210 PRO B N 1
ATOM 4759 C CA . PRO B 1 210 ? 24.605 7.221 43.533 1.00 18.26 210 PRO B CA 1
ATOM 4760 C C . PRO B 1 210 ? 24.020 6.804 44.892 1.00 16.96 210 PRO B C 1
ATOM 4761 O O . PRO B 1 210 ? 22.859 6.472 45.008 1.00 15.83 210 PRO B O 1
ATOM 4765 N N . LEU B 1 211 ? 24.853 6.933 45.924 1.00 18.47 211 LEU B N 1
ATOM 4766 C CA . LEU B 1 211 ? 24.603 6.376 47.216 1.00 16.44 211 LEU B CA 1
ATOM 4767 C C . LEU B 1 211 ? 23.288 6.758 47.787 1.00 15.89 211 LEU B C 1
ATOM 4768 O O . LEU B 1 211 ? 22.583 5.872 48.249 1.00 16.27 211 LEU B O 1
ATOM 4773 N N . TYR B 1 212 ? 22.897 8.018 47.721 1.00 16.07 212 TYR B N 1
ATOM 4774 C CA . TYR B 1 212 ? 21.643 8.419 48.329 1.00 17.08 212 TYR B CA 1
ATOM 4775 C C . TYR B 1 212 ? 20.426 7.741 47.627 1.00 17.50 212 TYR B C 1
ATOM 4776 O O . TYR B 1 212 ? 19.441 7.388 48.263 1.00 16.60 212 TYR B O 1
ATOM 4785 N N . ARG B 1 213 ? 20.534 7.531 46.325 1.00 18.53 213 ARG B N 1
ATOM 4786 C CA . ARG B 1 213 ? 19.485 6.918 45.591 1.00 20.87 213 ARG B CA 1
ATOM 4787 C C . ARG B 1 213 ? 19.526 5.417 45.850 1.00 18.85 213 ARG B C 1
ATOM 4788 O O . ARG B 1 213 ? 18.486 4.783 45.968 1.00 17.26 213 ARG B O 1
ATOM 4796 N N . SER B 1 214 ? 20.719 4.864 45.969 1.00 18.24 214 SER B N 1
ATOM 4797 C CA . SER B 1 214 ? 20.872 3.428 46.233 1.00 18.39 214 SER B CA 1
ATOM 4798 C C . SER B 1 214 ? 20.178 3.041 47.537 1.00 18.99 214 SER B C 1
ATOM 4799 O O . SER B 1 214 ? 19.367 2.119 47.601 1.00 20.18 214 SER B O 1
ATOM 4802 N N . ILE B 1 215 ? 20.444 3.840 48.559 1.00 18.28 215 ILE B N 1
ATOM 4803 C CA . ILE B 1 215 ? 19.812 3.707 49.829 1.00 16.23 215 ILE B CA 1
ATOM 4804 C C . ILE B 1 215 ? 18.291 3.840 49.731 1.00 17.02 215 ILE B C 1
ATOM 4805 O O . ILE B 1 215 ? 17.564 2.971 50.264 1.00 18.84 215 ILE B O 1
ATOM 4810 N N . ALA B 1 216 ? 17.800 4.877 49.090 1.00 15.36 216 ALA B N 1
ATOM 4811 C CA . ALA B 1 216 ? 16.376 5.097 48.996 1.00 16.78 216 ALA B CA 1
ATOM 4812 C C . ALA B 1 216 ? 15.662 4.038 48.241 1.00 17.62 216 ALA B C 1
ATOM 4813 O O . ALA B 1 216 ? 14.502 3.878 48.442 1.00 22.12 216 ALA B O 1
ATOM 4815 N N . TYR B 1 217 ? 16.332 3.379 47.326 1.00 20.06 217 TYR B N 1
ATOM 4816 C CA . TYR B 1 217 ? 15.755 2.287 46.569 1.00 20.86 217 TYR B CA 1
ATOM 4817 C C . TYR B 1 217 ? 15.977 0.906 47.170 1.00 20.89 217 TYR B C 1
ATOM 4818 O O . TYR B 1 217 ? 15.624 -0.111 46.553 1.00 18.61 217 TYR B O 1
ATOM 4827 N N . THR B 1 218 ? 16.572 0.856 48.360 1.00 20.85 218 THR B N 1
ATOM 4828 C CA . THR B 1 218 ? 16.820 -0.412 49.030 1.00 21.59 218 THR B CA 1
ATOM 4829 C C . THR B 1 218 ? 15.521 -0.741 49.818 1.00 23.44 218 THR B C 1
ATOM 4830 O O . THR B 1 218 ? 15.293 -0.240 50.936 1.00 25.31 218 THR B O 1
ATOM 4834 N N . PHE B 1 219 ? 14.656 -1.512 49.185 1.00 22.00 219 PHE B N 1
ATOM 4835 C CA . PHE B 1 219 ? 13.337 -1.859 49.740 1.00 24.52 219 PHE B CA 1
ATOM 4836 C C . PHE B 1 219 ? 13.362 -3.079 50.660 1.00 25.77 219 PHE B C 1
ATOM 4837 O O . PHE B 1 219 ? 12.566 -3.186 51.593 1.00 28.81 219 PHE B O 1
ATOM 4845 N N . ASN B 1 220 ? 14.340 -3.936 50.432 1.00 28.35 220 ASN B N 1
ATOM 4846 C CA . ASN B 1 220 ? 14.508 -5.176 51.133 1.00 27.55 220 ASN B CA 1
ATOM 4847 C C . ASN B 1 220 ? 16.006 -5.588 51.163 1.00 25.26 220 ASN B C 1
ATOM 4848 O O . ASN B 1 220 ? 16.513 -6.006 50.179 1.00 25.28 220 ASN B O 1
ATOM 4853 N N . PRO B 1 221 ? 16.695 -5.551 52.290 1.00 23.79 221 PRO B N 1
ATOM 4854 C CA . PRO B 1 221 ? 16.094 -5.349 53.598 1.00 23.23 221 PRO B CA 1
ATOM 4855 C C . PRO B 1 221 ? 15.782 -3.896 53.788 1.00 22.36 221 PRO B C 1
ATOM 4856 O O . PRO B 1 221 ? 16.555 -3.029 53.365 1.00 23.37 221 PRO B O 1
ATOM 4860 N N . ALA B 1 222 ? 14.671 -3.653 54.451 1.00 23.25 222 ALA B N 1
ATOM 4861 C CA . ALA B 1 222 ? 14.148 -2.324 54.663 1.00 21.78 222 ALA B CA 1
ATOM 4862 C C . ALA B 1 222 ? 15.016 -1.475 55.597 1.00 21.94 222 ALA B C 1
ATOM 4863 O O . ALA B 1 222 ? 15.824 -1.980 56.383 1.00 21.16 222 ALA B O 1
ATOM 4865 N N . LEU B 1 223 ? 14.859 -0.170 55.465 1.00 21.43 223 LEU B N 1
ATOM 4866 C CA . LEU B 1 223 ? 15.696 0.778 56.143 1.00 22.78 223 LEU B CA 1
ATOM 4867 C C . LEU B 1 223 ? 14.807 1.873 56.619 1.00 22.56 223 LEU B C 1
ATOM 4868 O O . LEU B 1 223 ? 14.654 2.892 55.937 1.00 27.35 223 LEU B O 1
ATOM 4873 N N . PRO B 1 224 ? 14.162 1.655 57.795 1.00 23.43 224 PRO B N 1
ATOM 4874 C CA . PRO B 1 224 ? 13.286 2.648 58.368 1.00 22.49 224 PRO B CA 1
ATOM 4875 C C . PRO B 1 224 ? 13.872 4.085 58.349 1.00 23.19 224 PRO B C 1
ATOM 4876 O O . PRO B 1 224 ? 15.037 4.265 58.669 1.00 23.76 224 PRO B O 1
ATOM 4880 N N . GLY B 1 225 ? 13.056 5.060 57.947 1.00 22.63 225 GLY B N 1
ATOM 4881 C CA . GLY B 1 225 ? 13.458 6.445 57.763 1.00 23.13 225 GLY B CA 1
ATOM 4882 C C . GLY B 1 225 ? 14.203 6.741 56.460 1.00 25.49 225 GLY B C 1
ATOM 4883 O O . GLY B 1 225 ? 14.382 7.908 56.090 1.00 26.56 225 GLY B O 1
ATOM 4884 N N . LEU B 1 226 ? 14.708 5.715 55.764 1.00 26.58 226 LEU B N 1
ATOM 4885 C CA . LEU B 1 226 ? 15.520 5.983 54.555 1.00 23.97 226 LEU B CA 1
ATOM 4886 C C . LEU B 1 226 ? 14.841 5.428 53.332 1.00 23.69 226 LEU B C 1
ATOM 4887 O O . LEU B 1 226 ? 14.694 6.136 52.348 1.00 23.21 226 LEU B O 1
ATOM 4892 N N . THR B 1 227 ? 14.467 4.146 53.385 1.00 23.58 227 THR B N 1
ATOM 4893 C CA . THR B 1 227 ? 13.831 3.465 52.280 1.00 23.78 227 THR B CA 1
ATOM 4894 C C . THR B 1 227 ? 12.694 4.272 51.720 1.00 24.25 227 THR B C 1
ATOM 4895 O O . THR B 1 227 ? 11.907 4.841 52.455 1.00 23.89 227 THR B O 1
ATOM 4899 N N . GLY B 1 228 ? 12.631 4.408 50.408 1.00 25.10 228 GLY B N 1
ATOM 4900 C CA . GLY B 1 228 ? 11.574 5.272 49.831 1.00 25.65 228 GLY B CA 1
ATOM 4901 C C . GLY B 1 228 ? 11.730 6.782 50.031 1.00 26.90 228 GLY B C 1
ATOM 4902 O O . GLY B 1 228 ? 10.892 7.536 49.542 1.00 27.55 228 GLY B O 1
ATOM 4903 N N . ASP B 1 229 ? 12.817 7.245 50.654 1.00 24.94 229 ASP B N 1
ATOM 4904 C CA . ASP B 1 229 ? 12.917 8.667 50.983 1.00 26.07 229 ASP B CA 1
ATOM 4905 C C . ASP B 1 229 ? 14.250 9.275 50.571 1.00 24.75 229 ASP B C 1
ATOM 4906 O O . ASP B 1 229 ? 15.220 9.310 51.313 1.00 24.18 229 ASP B O 1
ATOM 4911 N N . MET B 1 230 ? 14.219 9.805 49.354 1.00 26.61 230 MET B N 1
ATOM 4912 C CA . MET B 1 230 ? 15.316 10.503 48.699 1.00 27.97 230 MET B CA 1
ATOM 4913 C C . MET B 1 230 ? 15.950 11.587 49.535 1.00 26.46 230 MET B C 1
ATOM 4914 O O . MET B 1 230 ? 17.143 11.562 49.744 1.00 23.82 230 MET B O 1
ATOM 4919 N N . GLU B 1 231 ? 15.142 12.533 49.986 1.00 28.43 231 GLU B N 1
ATOM 4920 C CA . GLU B 1 231 ? 15.637 13.677 50.749 1.00 28.77 231 GLU B CA 1
ATOM 4921 C C . GLU B 1 231 ? 16.241 13.225 52.106 1.00 26.10 231 GLU B C 1
ATOM 4922 O O . GLU B 1 231 ? 17.332 13.645 52.488 1.00 24.80 231 GLU B O 1
ATOM 4928 N N . ALA B 1 232 ? 15.547 12.337 52.810 1.00 24.72 232 ALA B N 1
ATOM 4929 C CA . ALA B 1 232 ? 16.089 11.788 54.083 1.00 24.37 232 ALA B CA 1
ATOM 4930 C C . ALA B 1 232 ? 17.409 10.973 53.921 1.00 23.87 232 ALA B C 1
ATOM 4931 O O . ALA B 1 232 ? 18.299 11.036 54.799 1.00 20.93 232 ALA B O 1
ATOM 4933 N N . SER B 1 233 ? 17.558 10.239 52.805 1.00 20.79 233 SER B N 1
ATOM 4934 C CA . SER B 1 233 ? 18.765 9.455 52.591 1.00 20.73 233 SER B CA 1
ATOM 4935 C C . SER B 1 233 ? 19.934 10.343 52.343 1.00 21.79 233 SER B C 1
ATOM 4936 O O . SER B 1 233 ? 21.023 10.101 52.862 1.00 20.35 233 SER B O 1
ATOM 4939 N N . MET B 1 234 ? 19.693 11.391 51.545 1.00 23.91 234 MET B N 1
ATOM 4940 C CA . MET B 1 234 ? 20.673 12.432 51.333 1.00 24.59 234 MET B CA 1
ATOM 4941 C C . MET B 1 234 ? 21.109 13.112 52.630 1.00 22.96 234 MET B C 1
ATOM 4942 O O . MET B 1 234 ? 22.310 13.282 52.878 1.00 24.43 234 MET B O 1
ATOM 4947 N N . GLY B 1 235 ? 20.123 13.505 53.418 1.00 24.35 235 GLY B N 1
ATOM 4948 C CA . GLY B 1 235 ? 20.332 14.196 54.707 1.00 24.62 235 GLY B CA 1
ATOM 4949 C C . GLY B 1 235 ? 21.034 13.280 55.697 1.00 25.12 235 GLY B C 1
ATOM 4950 O O . GLY B 1 235 ? 21.931 13.728 56.441 1.00 25.84 235 GLY B O 1
ATOM 4951 N N . PHE B 1 236 ? 20.664 11.992 55.665 1.00 23.29 236 PHE B N 1
ATOM 4952 C CA . PHE B 1 236 ? 21.336 10.955 56.431 1.00 21.82 236 PHE B CA 1
ATOM 4953 C C . PHE B 1 236 ? 22.831 10.908 56.165 1.00 21.72 236 PHE B C 1
ATOM 4954 O O . PHE B 1 236 ? 23.629 10.923 57.080 1.00 20.89 236 PHE B O 1
ATOM 4962 N N . LEU B 1 237 ? 23.193 10.885 54.894 1.00 20.94 237 LEU B N 1
ATOM 4963 C CA . LEU B 1 237 ? 24.563 10.759 54.503 1.00 20.45 237 LEU B CA 1
ATOM 4964 C C . LEU B 1 237 ? 25.400 12.035 54.853 1.00 21.18 237 LEU B C 1
ATOM 4965 O O . LEU B 1 237 ? 26.550 11.926 55.321 1.00 19.94 237 LEU B O 1
ATOM 4970 N N . GLU B 1 238 ? 24.811 13.209 54.708 1.00 22.57 238 GLU B N 1
ATOM 4971 C CA . GLU B 1 238 ? 25.506 14.480 55.128 1.00 25.58 238 GLU B CA 1
ATOM 4972 C C . GLU B 1 238 ? 25.786 14.455 56.611 1.00 26.00 238 GLU B C 1
ATOM 4973 O O . GLU B 1 238 ? 26.870 14.797 57.056 1.00 25.35 238 GLU B O 1
ATOM 4979 N N . ASN B 1 239 ? 24.784 14.031 57.361 1.00 26.85 239 ASN B N 1
ATOM 4980 C CA . ASN B 1 239 ? 24.902 13.903 58.806 1.00 30.70 239 ASN B CA 1
ATOM 4981 C C . ASN B 1 239 ? 26.061 13.031 59.273 1.00 28.05 239 ASN B C 1
ATOM 4982 O O . ASN B 1 239 ? 26.783 13.422 60.169 1.00 27.81 239 ASN B O 1
ATOM 4987 N N . ILE B 1 240 ? 26.278 11.900 58.615 1.00 24.07 240 ILE B N 1
ATOM 4988 C CA . ILE B 1 240 ? 27.311 10.971 59.039 1.00 23.31 240 ILE B CA 1
ATOM 4989 C C . ILE B 1 240 ? 28.653 11.190 58.334 1.00 22.93 240 ILE B C 1
ATOM 4990 O O . ILE B 1 240 ? 29.615 10.484 58.624 1.00 22.44 240 ILE B O 1
ATOM 4995 N N . GLY B 1 241 ? 28.709 12.177 57.423 1.00 22.91 241 GLY B N 1
ATOM 4996 C CA . GLY B 1 241 ? 29.926 12.591 56.750 1.00 20.43 241 GLY B CA 1
ATOM 4997 C C . GLY B 1 241 ? 30.276 11.703 55.601 1.00 20.82 241 GLY B C 1
ATOM 4998 O O . GLY B 1 241 ? 31.435 11.465 55.334 1.00 19.47 241 GLY B O 1
ATOM 4999 N N . VAL B 1 242 ? 29.274 11.170 54.907 1.00 22.18 242 VAL B N 1
ATOM 5000 C CA . VAL B 1 242 ? 29.557 10.254 53.797 1.00 20.02 242 VAL B CA 1
ATOM 5001 C C . VAL B 1 242 ? 29.033 10.846 52.495 1.00 19.36 242 VAL B C 1
ATOM 5002 O O . VAL B 1 242 ? 27.846 11.204 52.422 1.00 19.03 242 VAL B O 1
ATOM 5006 N N . SER B 1 243 ? 29.871 10.876 51.453 1.00 18.99 243 SER B N 1
ATOM 5007 C CA . SER B 1 243 ? 29.456 11.434 50.159 1.00 19.34 243 SER B CA 1
ATOM 5008 C C . SER B 1 243 ? 28.162 10.799 49.704 1.00 19.64 243 SER B C 1
ATOM 5009 O O . SER B 1 243 ? 27.978 9.574 49.780 1.00 18.20 243 SER B O 1
ATOM 5012 N N . TYR B 1 244 ? 27.249 11.632 49.238 1.00 20.45 244 TYR B N 1
ATOM 5013 C CA . TYR B 1 244 ? 25.965 11.121 48.710 1.00 20.53 244 TYR B CA 1
ATOM 5014 C C . TYR B 1 244 ? 25.900 10.912 47.215 1.00 18.37 244 TYR B C 1
ATOM 5015 O O . TYR B 1 244 ? 25.019 10.205 46.746 1.00 16.16 244 TYR B O 1
ATOM 5024 N N . GLY B 1 245 ? 26.821 11.542 46.486 1.00 18.70 245 GLY B N 1
ATOM 5025 C CA . GLY B 1 245 ? 26.799 11.611 45.007 1.00 19.64 245 GLY B CA 1
ATOM 5026 C C . GLY B 1 245 ? 27.797 10.668 44.361 1.00 20.19 245 GLY B C 1
ATOM 5027 O O . GLY B 1 245 ? 28.071 10.758 43.178 1.00 19.17 245 GLY B O 1
ATOM 5028 N N . VAL B 1 246 ? 28.362 9.756 45.150 1.00 24.14 246 VAL B N 1
ATOM 5029 C CA . VAL B 1 246 ? 29.286 8.775 44.633 1.00 23.33 246 VAL B CA 1
ATOM 5030 C C . VAL B 1 246 ? 28.694 7.372 44.779 1.00 23.80 246 VAL B C 1
ATOM 5031 O O . VAL B 1 246 ? 27.863 7.094 45.640 1.00 20.62 246 VAL B O 1
ATOM 5035 N N . LYS B 1 247 ? 29.119 6.504 43.892 1.00 21.76 247 LYS B N 1
ATOM 5036 C CA . LYS B 1 247 ? 28.707 5.168 43.943 1.00 21.82 247 LYS B CA 1
ATOM 5037 C C . LYS B 1 247 ? 29.537 4.505 44.992 1.00 23.66 247 LYS B C 1
ATOM 5038 O O . LYS B 1 247 ? 30.742 4.817 45.138 1.00 22.95 247 LYS B O 1
ATOM 5044 N N . TYR B 1 248 ? 28.876 3.607 45.740 1.00 24.73 248 TYR B N 1
ATOM 5045 C CA . TYR B 1 248 ? 29.494 2.693 46.754 1.00 26.76 248 TYR B CA 1
ATOM 5046 C C . TYR B 1 248 ? 30.953 2.242 46.519 1.00 27.27 248 TYR B C 1
ATOM 5047 O O . TYR B 1 248 ? 31.844 2.422 47.398 1.00 24.52 248 TYR B O 1
ATOM 5056 N N . PRO B 1 249 ? 31.220 1.672 45.342 1.00 27.59 249 PRO B N 1
ATOM 5057 C CA . PRO B 1 249 ? 32.599 1.299 45.090 1.00 28.55 249 PRO B CA 1
ATOM 5058 C C . PRO B 1 249 ? 33.587 2.468 44.928 1.00 26.43 249 PRO B C 1
ATOM 5059 O O . PRO B 1 249 ? 34.759 2.241 45.016 1.00 27.27 249 PRO B O 1
ATOM 5063 N N . ASP B 1 250 ? 33.137 3.700 44.714 1.00 27.22 250 ASP B N 1
ATOM 5064 C CA . ASP B 1 250 ? 34.064 4.830 44.665 1.00 27.19 250 ASP B CA 1
ATOM 5065 C C . ASP B 1 250 ? 34.230 5.556 45.984 1.00 24.87 250 ASP B C 1
ATOM 5066 O O . ASP B 1 250 ? 34.952 6.543 46.068 1.00 25.93 250 ASP B O 1
ATOM 5071 N N . LEU B 1 251 ? 33.604 5.057 47.029 1.00 23.35 251 LEU B N 1
ATOM 5072 C CA . LEU B 1 251 ? 33.778 5.616 48.341 1.00 25.05 251 LEU B CA 1
ATOM 5073 C C . LEU B 1 251 ? 35.141 5.322 48.929 1.00 25.19 251 LEU B C 1
ATOM 5074 O O . LEU B 1 251 ? 35.689 4.260 48.698 1.00 26.80 251 LEU B O 1
ATOM 5079 N N . SER B 1 252 ? 35.658 6.235 49.748 1.00 24.64 252 SER B N 1
ATOM 5080 C CA . SER B 1 252 ? 36.847 5.929 50.498 1.00 28.28 252 SER B CA 1
ATOM 5081 C C . SER B 1 252 ? 36.622 4.760 51.477 1.00 32.03 252 SER B C 1
ATOM 5082 O O . SER B 1 252 ? 35.463 4.390 51.797 1.00 34.06 252 SER B O 1
ATOM 5085 N N . PRO B 1 253 ? 37.718 4.158 51.952 1.00 35.78 253 PRO B N 1
ATOM 5086 C CA . PRO B 1 253 ? 37.628 3.090 52.953 1.00 37.23 253 PRO B CA 1
ATOM 5087 C C . PRO B 1 253 ? 36.926 3.481 54.242 1.00 36.71 253 PRO B C 1
ATOM 5088 O O . PRO B 1 253 ? 36.063 2.753 54.716 1.00 38.50 253 PRO B O 1
ATOM 5092 N N . GLU B 1 254 ? 37.314 4.622 54.789 1.00 37.23 254 GLU B N 1
ATOM 5093 C CA . GLU B 1 254 ? 36.719 5.176 56.009 1.00 36.82 254 GLU B CA 1
ATOM 5094 C C . GLU B 1 254 ? 35.228 5.539 55.840 1.00 33.62 254 GLU B C 1
ATOM 5095 O O . GLU B 1 254 ? 34.425 5.291 56.748 1.00 33.82 254 GLU B O 1
ATOM 5101 N N . GLU B 1 255 ? 34.833 6.060 54.676 1.00 30.68 255 GLU B N 1
ATOM 5102 C CA . GLU B 1 255 ? 33.407 6.317 54.424 1.00 28.53 255 GLU B CA 1
ATOM 5103 C C . GLU B 1 255 ? 32.591 5.023 54.354 1.00 26.85 255 GLU B C 1
ATOM 5104 O O . GLU B 1 255 ? 31.455 4.989 54.815 1.00 24.54 255 GLU B O 1
ATOM 5110 N N . ARG B 1 256 ? 33.160 3.995 53.740 1.00 29.39 256 ARG B N 1
ATOM 5111 C CA . ARG B 1 256 ? 32.497 2.691 53.652 1.00 36.20 256 ARG B CA 1
ATOM 5112 C C . ARG B 1 256 ? 32.334 2.046 55.085 1.00 34.21 256 ARG B C 1
ATOM 5113 O O . ARG B 1 256 ? 31.271 1.509 55.417 1.00 30.25 256 ARG B O 1
ATOM 5121 N N . ASP B 1 257 ? 33.346 2.196 55.931 1.00 31.52 257 ASP B N 1
ATOM 5122 C CA . ASP B 1 257 ? 33.265 1.816 57.347 1.00 31.29 257 ASP B CA 1
ATOM 5123 C C . ASP B 1 257 ? 32.181 2.527 58.146 1.00 30.64 257 ASP B C 1
ATOM 5124 O O . ASP B 1 257 ? 31.400 1.897 58.914 1.00 34.29 257 ASP B O 1
ATOM 5129 N N . VAL B 1 258 ? 32.191 3.844 58.042 1.00 26.83 258 VAL B N 1
ATOM 5130 C CA . VAL B 1 258 ? 31.171 4.655 58.674 1.00 23.02 258 VAL B CA 1
ATOM 5131 C C . VAL B 1 258 ? 29.803 4.243 58.196 1.00 22.34 258 VAL B C 1
ATOM 5132 O O . VAL B 1 258 ? 28.877 4.144 59.003 1.00 22.61 258 VAL B O 1
ATOM 5136 N N . LEU B 1 259 ? 29.657 4.004 56.903 1.00 21.36 259 LEU B N 1
ATOM 5137 C CA . LEU B 1 259 ? 28.322 3.721 56.393 1.00 21.44 259 LEU B CA 1
ATOM 5138 C C . LEU B 1 259 ? 27.837 2.364 56.891 1.00 23.05 259 LEU B C 1
ATOM 5139 O O . LEU B 1 259 ? 26.674 2.224 57.208 1.00 23.31 259 LEU B O 1
ATOM 5144 N N . ARG B 1 260 ? 28.736 1.395 56.969 1.00 24.78 260 ARG B N 1
ATOM 5145 C CA . ARG B 1 260 ? 28.399 0.041 57.432 1.00 27.66 260 ARG B CA 1
ATOM 5146 C C . ARG B 1 260 ? 27.774 0.064 58.818 1.00 27.72 260 ARG B C 1
ATOM 5147 O O . ARG B 1 260 ? 26.652 -0.413 59.038 1.00 25.10 260 ARG B O 1
ATOM 5155 N N . ASP B 1 261 ? 28.523 0.676 59.726 1.00 29.47 261 ASP B N 1
ATOM 5156 C CA . ASP B 1 261 ? 28.117 0.900 61.099 1.00 30.07 261 ASP B CA 1
ATOM 5157 C C . ASP B 1 261 ? 26.761 1.633 61.163 1.00 26.51 261 ASP B C 1
ATOM 5158 O O . ASP B 1 261 ? 25.880 1.184 61.815 1.00 27.41 261 ASP B O 1
ATOM 5163 N N . GLU B 1 262 ? 26.567 2.728 60.458 1.00 24.57 262 GLU B N 1
ATOM 5164 C CA . GLU B 1 262 ? 25.358 3.486 60.665 1.00 23.43 262 GLU B CA 1
ATOM 5165 C C . GLU B 1 262 ? 24.118 2.779 60.127 1.00 23.86 262 GLU B C 1
ATOM 5166 O O . GLU B 1 262 ? 23.053 2.734 60.789 1.00 24.07 262 GLU B O 1
ATOM 5172 N N . LEU B 1 263 ? 24.262 2.146 58.970 1.00 22.06 263 LEU B N 1
ATOM 5173 C CA . LEU B 1 263 ? 23.146 1.413 58.401 1.00 23.79 263 LEU B CA 1
ATOM 5174 C C . LEU B 1 263 ? 22.829 0.146 59.225 1.00 25.69 263 LEU B C 1
ATOM 5175 O O . LEU B 1 263 ? 21.667 -0.183 59.434 1.00 24.89 263 LEU B O 1
ATOM 5180 N N . THR B 1 264 ? 23.866 -0.560 59.652 1.00 31.42 264 THR B N 1
ATOM 5181 C CA . THR B 1 264 ? 23.714 -1.707 60.550 1.00 37.13 264 THR B CA 1
ATOM 5182 C C . THR B 1 264 ? 22.919 -1.317 61.807 1.00 37.34 264 THR B C 1
ATOM 5183 O O . THR B 1 264 ? 21.990 -2.020 62.203 1.00 36.88 264 THR B O 1
ATOM 5187 N N . ARG B 1 265 ? 23.220 -0.160 62.375 1.00 36.72 265 ARG B N 1
ATOM 5188 C CA . ARG B 1 265 ? 22.410 0.318 63.485 1.00 39.30 265 ARG B CA 1
ATOM 5189 C C . ARG B 1 265 ? 20.905 0.469 63.104 1.00 36.53 265 ARG B C 1
ATOM 5190 O O . ARG B 1 265 ? 20.040 0.199 63.936 1.00 34.85 265 ARG B O 1
ATOM 5198 N N . ILE B 1 266 ? 20.594 0.884 61.870 1.00 31.32 266 ILE B N 1
ATOM 5199 C CA . ILE B 1 266 ? 19.183 0.954 61.417 1.00 27.48 266 ILE B CA 1
ATOM 5200 C C . ILE B 1 266 ? 18.581 -0.466 61.172 1.00 27.57 266 ILE B C 1
ATOM 5201 O O . ILE B 1 266 ? 17.446 -0.759 61.587 1.00 22.13 266 ILE B O 1
ATOM 5206 N N . ASN B 1 267 ? 19.315 -1.321 60.483 1.00 25.18 267 ASN B N 1
ATOM 5207 C CA . ASN B 1 267 ? 18.876 -2.704 60.327 1.00 29.79 267 ASN B CA 1
ATOM 5208 C C . ASN B 1 267 ? 20.087 -3.595 60.185 1.00 28.69 267 ASN B C 1
ATOM 5209 O O . ASN B 1 267 ? 20.800 -3.464 59.202 1.00 27.73 267 ASN B O 1
ATOM 5214 N N . PRO B 1 268 ? 20.332 -4.506 61.151 1.00 31.91 268 PRO B N 1
ATOM 5215 C CA . PRO B 1 268 ? 21.569 -5.302 61.037 1.00 32.87 268 PRO B CA 1
ATOM 5216 C C . PRO B 1 268 ? 21.564 -6.265 59.862 1.00 30.67 268 PRO B C 1
ATOM 5217 O O . PRO B 1 268 ? 22.623 -6.679 59.432 1.00 32.76 268 PRO B O 1
ATOM 5221 N N . GLU B 1 269 ? 20.376 -6.592 59.342 1.00 32.12 269 GLU B N 1
ATOM 5222 C CA . GLU B 1 269 ? 20.216 -7.465 58.164 1.00 33.25 269 GLU B CA 1
ATOM 5223 C C . GLU B 1 269 ? 20.694 -6.771 56.847 1.00 28.91 269 GLU B C 1
ATOM 5224 O O . GLU B 1 269 ? 20.806 -7.401 55.814 1.00 27.47 269 GLU B O 1
ATOM 5230 N N . ILE B 1 270 ? 20.961 -5.467 56.879 1.00 25.81 270 ILE B N 1
ATOM 5231 C CA . ILE B 1 270 ? 21.510 -4.771 55.704 1.00 24.42 270 ILE B CA 1
ATOM 5232 C C . ILE B 1 270 ? 22.886 -5.308 55.323 1.00 24.33 270 ILE B C 1
ATOM 5233 O O . ILE B 1 270 ? 23.221 -5.317 54.162 1.00 24.51 270 ILE B O 1
ATOM 5238 N N . PHE B 1 271 ? 23.656 -5.798 56.291 1.00 25.07 271 PHE B N 1
ATOM 5239 C CA . PHE B 1 271 ? 24.926 -6.430 55.978 1.00 26.75 271 PHE B CA 1
ATOM 5240 C C . PHE B 1 271 ? 24.630 -7.907 55.957 1.00 29.21 271 PHE B C 1
ATOM 5241 O O . PHE B 1 271 ? 23.968 -8.400 56.859 1.00 33.47 271 PHE B O 1
ATOM 5249 N N . GLY B 1 272 ? 25.037 -8.606 54.905 1.00 30.85 272 GLY B N 1
ATOM 5250 C CA . GLY B 1 272 ? 24.767 -10.039 54.784 1.00 27.50 272 GLY B CA 1
ATOM 5251 C C . GLY B 1 272 ? 25.293 -10.591 53.485 1.00 26.82 272 GLY B C 1
ATOM 5252 O O . GLY B 1 272 ? 26.130 -9.989 52.850 1.00 26.95 272 GLY B O 1
ATOM 5253 N N . GLU B 1 273 ? 24.756 -11.736 53.086 1.00 25.55 273 GLU B N 1
ATOM 5254 C CA . GLU B 1 273 ? 25.060 -12.366 51.847 1.00 26.60 273 GLU B CA 1
ATOM 5255 C C . GLU B 1 273 ? 24.580 -11.574 50.639 1.00 26.94 273 GLU B C 1
ATOM 5256 O O . GLU B 1 273 ? 23.430 -11.170 50.579 1.00 27.51 273 GLU B O 1
ATOM 5262 N N . VAL B 1 274 ? 25.494 -11.426 49.676 1.00 29.44 274 VAL B N 1
ATOM 5263 C CA . VAL B 1 274 ? 25.257 -10.854 48.351 1.00 30.34 274 VAL B CA 1
ATOM 5264 C C . VAL B 1 274 ? 25.712 -11.904 47.361 1.00 29.70 274 VAL B C 1
ATOM 5265 O O . VAL B 1 274 ? 26.734 -12.550 47.565 1.00 31.08 274 VAL B O 1
ATOM 5269 N N . PHE B 1 275 ? 24.941 -12.062 46.293 1.00 28.01 275 PHE B N 1
ATOM 5270 C CA . PHE B 1 275 ? 25.127 -13.100 45.302 1.00 27.51 275 PHE B CA 1
ATOM 5271 C C . PHE B 1 275 ? 25.440 -12.517 43.901 1.00 27.62 275 PHE B C 1
ATOM 5272 O O . PHE B 1 275 ? 24.691 -11.670 43.381 1.00 30.33 275 PHE B O 1
ATOM 5280 N N . THR B 1 276 ? 26.543 -12.969 43.307 1.00 26.26 276 THR B N 1
ATOM 5281 C CA . THR B 1 276 ? 27.022 -12.415 42.068 1.00 26.75 276 THR B CA 1
ATOM 5282 C C . THR B 1 276 ? 27.379 -13.540 41.118 1.00 27.57 276 THR B C 1
ATOM 5283 O O . THR B 1 276 ? 27.799 -14.645 41.531 1.00 24.89 276 THR B O 1
ATOM 5287 N N . SER B 1 277 ? 27.207 -13.239 39.836 1.00 28.22 277 SER B N 1
ATOM 5288 C CA . SER B 1 277 ? 27.517 -14.182 38.793 1.00 31.58 277 SER B CA 1
ATOM 5289 C C . SER B 1 277 ? 28.180 -13.470 37.669 1.00 33.09 277 SER B C 1
ATOM 5290 O O . SER B 1 277 ? 27.760 -12.376 37.308 1.00 37.39 277 SER B O 1
ATOM 5293 N N . ARG B 1 278 ? 29.202 -14.105 37.112 1.00 41.72 278 ARG B N 1
ATOM 5294 C CA . ARG B 1 278 ? 29.922 -13.583 35.946 1.00 50.86 278 ARG B CA 1
ATOM 5295 C C . ARG B 1 278 ? 28.969 -12.922 34.921 1.00 49.92 278 ARG B C 1
ATOM 5296 O O . ARG B 1 278 ? 29.157 -11.748 34.590 1.00 49.69 278 ARG B O 1
ATOM 5304 N N . GLU B 1 279 ? 27.906 -13.624 34.510 1.00 48.53 279 GLU B N 1
ATOM 5305 C CA . GLU B 1 279 ? 27.009 -13.105 33.468 1.00 47.59 279 GLU B CA 1
ATOM 5306 C C . GLU B 1 279 ? 26.338 -11.786 33.873 1.00 46.09 279 GLU B C 1
ATOM 5307 O O . GLU B 1 279 ? 26.114 -10.922 33.030 1.00 44.92 279 GLU B O 1
ATOM 5313 N N . PHE B 1 280 ? 26.057 -11.608 35.157 1.00 46.02 280 PHE B N 1
ATOM 5314 C CA . PHE B 1 280 ? 25.362 -10.403 35.634 1.00 49.18 280 PHE B CA 1
ATOM 5315 C C . PHE B 1 280 ? 26.266 -9.382 36.298 1.00 49.76 280 PHE B C 1
ATOM 5316 O O . PHE B 1 280 ? 25.809 -8.267 36.560 1.00 47.99 280 PHE B O 1
ATOM 5324 N N . ARG B 1 281 ? 27.532 -9.741 36.551 1.00 56.96 281 ARG B N 1
ATOM 5325 C CA . ARG B 1 281 ? 28.488 -8.881 37.287 1.00 59.79 281 ARG B CA 1
ATOM 5326 C C . ARG B 1 281 ? 28.684 -7.479 36.681 1.00 61.69 281 ARG B C 1
ATOM 5327 O O . ARG B 1 281 ? 29.304 -6.631 37.313 1.00 66.09 281 ARG B O 1
ATOM 5329 N N . ASN B 1 282 ? 28.171 -7.249 35.469 1.00 61.17 282 ASN B N 1
ATOM 5330 C CA . ASN B 1 282 ? 28.116 -5.921 34.860 1.00 65.68 282 ASN B CA 1
ATOM 5331 C C . ASN B 1 282 ? 26.730 -5.260 34.924 1.00 62.19 282 ASN B C 1
ATOM 5332 O O . ASN B 1 282 ? 26.495 -4.248 34.249 1.00 66.51 282 ASN B O 1
ATOM 5334 N N . ILE B 1 283 ? 25.807 -5.842 35.692 1.00 54.29 283 ILE B N 1
ATOM 5335 C CA . ILE B 1 283 ? 24.536 -5.182 36.035 1.00 50.52 283 ILE B CA 1
ATOM 5336 C C . ILE B 1 283 ? 24.339 -5.069 37.560 1.00 45.16 283 ILE B C 1
ATOM 5337 O O . ILE B 1 283 ? 23.798 -4.089 38.060 1.00 47.73 283 ILE B O 1
ATOM 5342 N N . GLY B 1 284 ? 24.759 -6.071 38.305 1.00 41.68 284 GLY B N 1
ATOM 5343 C CA . GLY B 1 284 ? 24.451 -6.098 39.724 1.00 42.07 284 GLY B CA 1
ATOM 5344 C C . GLY B 1 284 ? 24.397 -7.476 40.325 1.00 34.26 284 GLY B C 1
ATOM 5345 O O . GLY B 1 284 ? 24.774 -8.472 39.705 1.00 33.18 284 GLY B O 1
ATOM 5346 N N . ASP B 1 285 ? 23.941 -7.510 41.561 1.00 31.18 285 ASP B N 1
ATOM 5347 C CA . ASP B 1 285 ? 23.823 -8.777 42.269 1.00 31.08 285 ASP B CA 1
ATOM 5348 C C . ASP B 1 285 ? 22.485 -9.446 41.865 1.00 26.71 285 ASP B C 1
ATOM 5349 O O . ASP B 1 285 ? 21.638 -8.809 41.227 1.00 22.61 285 ASP B O 1
ATOM 5354 N N . LEU B 1 286 ? 22.297 -10.706 42.267 1.00 25.24 286 LEU B N 1
ATOM 5355 C CA . LEU B 1 286 ? 21.080 -11.456 41.883 1.00 22.80 286 LEU B CA 1
ATOM 5356 C C . LEU B 1 286 ? 19.792 -10.754 42.337 1.00 22.89 286 LEU B C 1
ATOM 5357 O O . LEU B 1 286 ? 18.779 -10.757 41.630 1.00 20.49 286 LEU B O 1
ATOM 5362 N N . SER B 1 287 ? 19.824 -10.065 43.471 1.00 23.60 287 SER B N 1
ATOM 5363 C CA . SER B 1 287 ? 18.644 -9.321 43.840 1.00 25.62 287 SER B CA 1
ATOM 5364 C C . SER B 1 287 ? 18.428 -8.051 42.967 1.00 22.92 287 SER B C 1
ATOM 5365 O O . SER B 1 287 ? 17.296 -7.629 42.810 1.00 20.51 287 SER B O 1
ATOM 5368 N N . ASP B 1 288 ? 19.486 -7.451 42.410 1.00 22.20 288 ASP B N 1
ATOM 5369 C CA . ASP B 1 288 ? 19.306 -6.362 41.428 1.00 21.85 288 ASP B CA 1
ATOM 5370 C C . ASP B 1 288 ? 18.577 -6.932 40.187 1.00 19.79 288 ASP B C 1
ATOM 5371 O O . ASP B 1 288 ? 17.650 -6.370 39.668 1.00 18.64 288 ASP B O 1
ATOM 5376 N N . ILE B 1 289 ? 18.974 -8.118 39.795 1.00 21.40 289 ILE B N 1
ATOM 5377 C CA . ILE B 1 289 ? 18.428 -8.754 38.586 1.00 19.89 289 ILE B CA 1
ATOM 5378 C C . ILE B 1 289 ? 16.960 -8.987 38.820 1.00 18.66 289 ILE B C 1
ATOM 5379 O O . ILE B 1 289 ? 16.139 -8.615 37.987 1.00 20.67 289 ILE B O 1
ATOM 5384 N N . ALA B 1 290 ? 16.615 -9.516 39.989 1.00 18.11 290 ALA B N 1
ATOM 5385 C CA . ALA B 1 290 ? 15.222 -9.762 40.320 1.00 16.23 290 ALA B CA 1
ATOM 5386 C C . ALA B 1 290 ? 14.415 -8.469 40.301 1.00 15.96 290 ALA B C 1
ATOM 5387 O O . ALA B 1 290 ? 13.276 -8.427 39.779 1.00 16.89 290 ALA B O 1
ATOM 5389 N N . GLY B 1 291 ? 14.992 -7.397 40.837 1.00 16.37 291 GLY B N 1
ATOM 5390 C CA . GLY B 1 291 ? 14.375 -6.063 40.738 1.00 16.00 291 GLY B CA 1
ATOM 5391 C C . GLY B 1 291 ? 14.157 -5.593 39.293 1.00 16.45 291 GLY B C 1
ATOM 5392 O O . GLY B 1 291 ? 13.096 -5.062 38.953 1.00 16.70 291 GLY B O 1
ATOM 5393 N N . VAL B 1 292 ? 15.139 -5.814 38.434 1.00 16.53 292 VAL B N 1
ATOM 5394 C CA . VAL B 1 292 ? 15.013 -5.418 37.024 1.00 17.32 292 VAL B CA 1
ATOM 5395 C C . VAL B 1 292 ? 13.966 -6.284 36.307 1.00 16.58 292 VAL B C 1
ATOM 5396 O O . VAL B 1 292 ? 13.103 -5.799 35.574 1.00 15.81 292 VAL B O 1
ATOM 5400 N N . LEU B 1 293 ? 14.015 -7.575 36.552 1.00 17.96 293 LEU B N 1
ATOM 5401 C CA . LEU B 1 293 ? 12.975 -8.451 35.974 1.00 17.75 293 LEU B CA 1
ATOM 5402 C C . LEU B 1 293 ? 11.596 -8.035 36.486 1.00 19.71 293 LEU B C 1
ATOM 5403 O O . LEU B 1 293 ? 10.669 -7.925 35.701 1.00 18.01 293 LEU B O 1
ATOM 5408 N N . ASP B 1 294 ? 11.468 -7.752 37.786 1.00 21.05 294 ASP B N 1
ATOM 5409 C CA . ASP B 1 294 ? 10.178 -7.310 38.310 1.00 24.12 294 ASP B CA 1
ATOM 5410 C C . ASP B 1 294 ? 9.649 -6.031 37.606 1.00 21.74 294 ASP B C 1
ATOM 5411 O O . ASP B 1 294 ? 8.436 -5.923 37.350 1.00 19.59 294 ASP B O 1
ATOM 5416 N N . ALA B 1 295 ? 10.548 -5.108 37.254 1.00 19.90 295 ALA B N 1
ATOM 5417 C CA . ALA B 1 295 ? 10.160 -3.868 36.562 1.00 18.44 295 ALA B CA 1
ATOM 5418 C C . ALA B 1 295 ? 9.694 -4.159 35.124 1.00 19.07 295 ALA B C 1
ATOM 5419 O O . ALA B 1 295 ? 8.698 -3.569 34.633 1.00 18.75 295 ALA B O 1
ATOM 5421 N N . CYS B 1 296 ? 10.360 -5.104 34.467 1.00 19.03 296 CYS B N 1
ATOM 5422 C CA . CYS B 1 296 ? 9.951 -5.489 33.097 1.00 20.38 296 CYS B CA 1
ATOM 5423 C C . CYS B 1 296 ? 8.559 -6.082 33.076 1.00 21.26 296 CYS B C 1
ATOM 5424 O O . CYS B 1 296 ? 7.714 -5.719 32.240 1.00 23.74 296 CYS B O 1
ATOM 5427 N N . GLY B 1 297 ? 8.297 -6.960 34.033 1.00 22.48 297 GLY B N 1
ATOM 5428 C CA . GLY B 1 297 ? 7.005 -7.651 34.159 1.00 23.00 297 GLY B CA 1
ATOM 5429 C C . GLY B 1 297 ? 5.854 -6.721 34.526 1.00 22.94 297 GLY B C 1
ATOM 5430 O O . GLY B 1 297 ? 4.765 -6.793 33.928 1.00 20.53 297 GLY B O 1
ATOM 5431 N N . LYS B 1 298 ? 6.115 -5.781 35.433 1.00 24.52 298 LYS B N 1
ATOM 5432 C CA . LYS B 1 298 ? 5.146 -4.740 35.732 1.00 29.02 298 LYS B CA 1
ATOM 5433 C C . LYS B 1 298 ? 4.874 -3.875 34.475 1.00 28.27 298 LYS B C 1
ATOM 5434 O O . LYS B 1 298 ? 3.758 -3.515 34.247 1.00 29.48 298 LYS B O 1
ATOM 5440 N N . ASN B 1 299 ? 5.863 -3.574 33.647 1.00 28.49 299 ASN B N 1
ATOM 5441 C CA . ASN B 1 299 ? 5.564 -2.825 32.404 1.00 27.57 299 ASN B CA 1
ATOM 5442 C C . ASN B 1 299 ? 5.042 -3.608 31.199 1.00 24.71 299 ASN B C 1
ATOM 5443 O O . ASN B 1 299 ? 4.812 -3.006 30.150 1.00 23.44 299 ASN B O 1
ATOM 5448 N N . ARG B 1 300 ? 4.890 -4.926 31.364 1.00 23.13 300 ARG B N 1
ATOM 5449 C CA . ARG B 1 300 ? 4.412 -5.873 30.366 1.00 22.57 300 ARG B CA 1
ATOM 5450 C C . ARG B 1 300 ? 5.328 -5.869 29.109 1.00 19.78 300 ARG B C 1
ATOM 5458 N N . LYS B 1 301 ? 6.582 -5.612 29.515 1.00 20.69 301 LYS B N 1
ATOM 5459 C CA . LYS B 1 301 ? 7.737 -5.556 28.642 1.00 21.00 301 LYS B CA 1
ATOM 5460 C C . LYS B 1 301 ? 8.463 -6.859 28.754 1.00 19.89 301 LYS B C 1
ATOM 5461 O O . LYS B 1 301 ? 9.629 -6.927 29.203 1.00 19.97 301 LYS B O 1
ATOM 5467 N N . TYR B 1 302 ? 7.825 -7.900 28.247 1.00 18.20 302 TYR B N 1
ATOM 5468 C CA . TYR B 1 302 ? 8.391 -9.264 28.375 1.00 17.97 302 TYR B CA 1
ATOM 5469 C C . TYR B 1 302 ? 9.560 -9.577 27.474 1.00 18.03 302 TYR B C 1
ATOM 5470 O O . TYR B 1 302 ? 10.428 -10.376 27.869 1.00 17.37 302 TYR B O 1
ATOM 5479 N N . GLY B 1 303 ? 9.641 -8.969 26.293 1.00 17.76 303 GLY B N 1
ATOM 5480 C CA . GLY B 1 303 ? 10.831 -9.187 25.435 1.00 17.78 303 GLY B CA 1
ATOM 5481 C C . GLY B 1 303 ? 12.146 -8.717 26.110 1.00 17.77 303 GLY B C 1
ATOM 5482 O O . GLY B 1 303 ? 13.156 -9.394 26.035 1.00 17.11 303 GLY B O 1
ATOM 5483 N N . ILE B 1 304 ? 12.103 -7.598 26.835 1.00 19.19 304 ILE B N 1
ATOM 5484 C CA . ILE B 1 304 ? 13.277 -7.064 27.540 1.00 20.19 304 ILE B CA 1
ATOM 5485 C C . ILE B 1 304 ? 13.689 -7.938 28.711 1.00 18.85 304 ILE B C 1
ATOM 5486 O O . ILE B 1 304 ? 14.853 -8.287 28.810 1.00 20.10 304 ILE B O 1
ATOM 5491 N N . GLY B 1 305 ? 12.743 -8.286 29.583 1.00 17.35 305 GLY B N 1
ATOM 5492 C CA . GLY B 1 305 ? 13.009 -9.184 30.719 1.00 17.78 305 GLY B CA 1
ATOM 5493 C C . GLY B 1 305 ? 13.535 -10.563 30.318 1.00 17.91 305 GLY B C 1
ATOM 5494 O O . GLY B 1 305 ? 14.496 -11.048 30.907 1.00 19.35 305 GLY B O 1
ATOM 5495 N N . ILE B 1 306 ? 12.942 -11.165 29.296 1.00 16.37 306 ILE B N 1
ATOM 5496 C CA . ILE B 1 306 ? 13.442 -12.417 28.752 1.00 18.57 306 ILE B CA 1
ATOM 5497 C C . ILE B 1 306 ? 14.790 -12.180 28.130 1.00 19.03 306 ILE B C 1
ATOM 5498 O O . ILE B 1 306 ? 15.720 -13.016 28.303 1.00 19.73 306 ILE B O 1
ATOM 5503 N N . GLY B 1 307 ? 14.919 -11.038 27.461 1.00 16.72 307 GLY B N 1
ATOM 5504 C CA . GLY B 1 307 ? 16.179 -10.669 26.895 1.00 17.16 307 GLY B CA 1
ATOM 5505 C C . GLY B 1 307 ? 17.334 -10.620 27.866 1.00 17.73 307 GLY B C 1
ATOM 5506 O O . GLY B 1 307 ? 18.364 -11.187 27.561 1.00 19.17 307 GLY B O 1
ATOM 5507 N N . LEU B 1 308 ? 17.201 -9.866 28.965 1.00 16.21 308 LEU B N 1
ATOM 5508 C CA . LEU B 1 308 ? 18.224 -9.820 30.013 1.00 18.33 308 LEU B CA 1
ATOM 5509 C C . LEU B 1 308 ? 18.629 -11.252 30.555 1.00 21.35 308 LEU B C 1
ATOM 5510 O O . LEU B 1 308 ? 19.806 -11.537 30.783 1.00 25.54 308 LEU B O 1
ATOM 5512 N N . CYS B 1 309 ? 17.651 -12.135 30.775 1.00 21.70 309 CYS B N 1
ATOM 5513 C CA . CYS B 1 309 ? 17.932 -13.532 31.130 1.00 22.03 309 CYS B CA 1
ATOM 5514 C C . CYS B 1 309 ? 18.817 -14.325 30.165 1.00 26.09 309 CYS B C 1
ATOM 5515 O O . CYS B 1 309 ? 19.658 -15.117 30.623 1.00 26.64 309 CYS B O 1
ATOM 5518 N N . LEU B 1 310 ? 18.611 -14.163 28.853 1.00 28.56 310 LEU B N 1
ATOM 5519 C CA . LEU B 1 310 ? 19.372 -14.930 27.852 1.00 31.55 310 LEU B CA 1
ATOM 5520 C C . LEU B 1 310 ? 20.773 -14.419 27.602 1.00 33.96 310 LEU B C 1
ATOM 5521 O O . LEU B 1 310 ? 21.587 -15.158 27.043 1.00 41.73 310 LEU B O 1
ATOM 5526 N N . GLY B 1 311 ? 21.053 -13.182 27.995 1.00 35.91 311 GLY B N 1
ATOM 5527 C CA . GLY B 1 311 ? 22.395 -12.582 27.858 1.00 39.45 311 GLY B CA 1
ATOM 5528 C C . GLY B 1 311 ? 22.542 -11.375 26.936 1.00 44.83 311 GLY B C 1
ATOM 5529 O O . GLY B 1 311 ? 23.670 -10.924 26.685 1.00 46.30 311 GLY B O 1
ATOM 5530 N N . GLU B 1 312 ? 21.427 -10.840 26.438 1.00 47.79 312 GLU B N 1
ATOM 5531 C CA . GLU B 1 312 ? 21.469 -9.627 25.631 1.00 60.60 312 GLU B CA 1
ATOM 5532 C C . GLU B 1 312 ? 21.930 -8.524 26.577 1.00 64.96 312 GLU B C 1
ATOM 5533 O O . GLU B 1 312 ? 21.570 -8.540 27.754 1.00 67.26 312 GLU B O 1
ATOM 5535 N N . ARG B 1 313 ? 22.775 -7.619 26.094 1.00 66.47 313 ARG B N 1
ATOM 5536 C CA . ARG B 1 313 ? 23.422 -6.664 26.997 1.00 69.22 313 ARG B CA 1
ATOM 5537 C C . ARG B 1 313 ? 23.528 -5.202 26.533 1.00 70.87 313 ARG B C 1
ATOM 5538 O O . ARG B 1 313 ? 23.612 -4.326 27.391 1.00 74.53 313 ARG B O 1
ATOM 5540 N N . GLU B 1 314 ? 23.503 -4.919 25.226 1.00 73.86 314 GLU B N 1
ATOM 5541 C CA . GLU B 1 314 ? 23.867 -3.571 24.710 1.00 76.61 314 GLU B CA 1
ATOM 5542 C C . GLU B 1 314 ? 22.802 -2.487 25.034 1.00 74.30 314 GLU B C 1
ATOM 5543 O O . GLU B 1 314 ? 22.597 -2.153 26.219 1.00 71.36 314 GLU B O 1
ATOM 5545 N N . GLY B 1 315 ? 22.121 -1.952 24.011 1.00 64.83 315 GLY B N 1
ATOM 5546 C CA . GLY B 1 315 ? 21.079 -0.940 24.217 1.00 63.72 315 GLY B CA 1
ATOM 5547 C C . GLY B 1 315 ? 19.895 -1.416 25.054 1.00 62.06 315 GLY B C 1
ATOM 5548 O O . GLY B 1 315 ? 19.171 -0.596 25.624 1.00 65.61 315 GLY B O 1
ATOM 5549 N N . ALA B 1 316 ? 19.703 -2.739 25.104 1.00 58.72 316 ALA B N 1
ATOM 5550 C CA . ALA B 1 316 ? 18.699 -3.410 25.944 1.00 55.70 316 ALA B CA 1
ATOM 5551 C C . ALA B 1 316 ? 18.850 -3.146 27.444 1.00 48.68 316 ALA B C 1
ATOM 5552 O O . ALA B 1 316 ? 17.853 -2.918 28.118 1.00 44.79 316 ALA B O 1
ATOM 5554 N N . LEU B 1 317 ? 20.076 -3.204 27.961 1.00 43.45 317 LEU B N 1
ATOM 5555 C CA . LEU B 1 317 ? 20.294 -2.944 29.388 1.00 42.02 317 LEU B CA 1
ATOM 5556 C C . LEU B 1 317 ? 19.838 -1.532 29.729 1.00 39.35 317 LEU B C 1
ATOM 5557 O O . LEU B 1 317 ? 19.067 -1.328 30.689 1.00 34.74 317 LEU B O 1
ATOM 5562 N N . ASP B 1 318 ? 20.264 -0.561 28.914 1.00 35.28 318 ASP B N 1
ATOM 5563 C CA . ASP B 1 318 ? 19.927 0.842 29.164 1.00 34.92 318 ASP B CA 1
ATOM 5564 C C . ASP B 1 318 ? 18.405 1.056 29.279 1.00 29.76 318 ASP B C 1
ATOM 5565 O O . ASP B 1 318 ? 17.940 1.828 30.089 1.00 29.10 318 ASP B O 1
ATOM 5570 N N . VAL B 1 319 ? 17.646 0.336 28.468 1.00 29.13 319 VAL B N 1
ATOM 5571 C CA . VAL B 1 319 ? 16.188 0.394 28.475 1.00 27.91 319 VAL B CA 1
ATOM 5572 C C . VAL B 1 319 ? 15.654 -0.257 29.733 1.00 25.30 319 VAL B C 1
ATOM 5573 O O . VAL B 1 319 ? 14.904 0.366 30.460 1.00 26.66 319 VAL B O 1
ATOM 5577 N N . ALA B 1 320 ? 16.087 -1.487 30.009 1.00 26.70 320 ALA B N 1
ATOM 5578 C CA . ALA B 1 320 ? 15.785 -2.177 31.286 1.00 27.28 320 ALA B CA 1
ATOM 5579 C C . ALA B 1 320 ? 16.109 -1.328 32.537 1.00 25.65 320 ALA B C 1
ATOM 5580 O O . ALA B 1 320 ? 15.290 -1.228 33.440 1.00 23.80 320 ALA B O 1
ATOM 5582 N N . LEU B 1 321 ? 17.271 -0.674 32.564 1.00 26.68 321 LEU B N 1
ATOM 5583 C CA . LEU B 1 321 ? 17.627 0.166 33.711 1.00 26.85 321 LEU B CA 1
ATOM 5584 C C . LEU B 1 321 ? 16.747 1.384 33.817 1.00 26.17 321 LEU B C 1
ATOM 5585 O O . LEU B 1 321 ? 16.421 1.826 34.949 1.00 25.88 321 LEU B O 1
ATOM 5590 N N . GLU B 1 322 ? 16.292 1.898 32.676 1.00 24.37 322 GLU B N 1
ATOM 5591 C CA . GLU B 1 322 ? 15.384 3.039 32.673 1.00 25.00 322 GLU B CA 1
ATOM 5592 C C . GLU B 1 322 ? 13.985 2.642 33.168 1.00 26.53 322 GLU B C 1
ATOM 5593 O O . GLU B 1 322 ? 13.349 3.432 33.884 1.00 26.88 322 GLU B O 1
ATOM 5595 N N . LEU B 1 323 ? 13.504 1.434 32.786 1.00 29.58 323 LEU B N 1
ATOM 5596 C CA . LEU B 1 323 ? 12.244 0.848 33.332 1.00 28.65 323 LEU B CA 1
ATOM 5597 C C . LEU B 1 323 ? 12.326 0.659 34.827 1.00 26.39 323 LEU B C 1
ATOM 5598 O O . LEU B 1 323 ? 11.398 0.995 35.503 1.00 23.53 323 LEU B O 1
ATOM 5603 N N . GLN B 1 324 ? 13.422 0.075 35.320 1.00 25.63 324 GLN B N 1
ATOM 5604 C CA . GLN B 1 324 ? 13.637 -0.037 36.750 1.00 26.73 324 GLN B CA 1
ATOM 5605 C C . GLN B 1 324 ? 13.532 1.350 37.417 1.00 29.39 324 GLN B C 1
ATOM 5606 O O . GLN B 1 324 ? 12.770 1.540 38.383 1.00 31.29 324 GLN B O 1
ATOM 5612 N N . LYS B 1 325 ? 14.265 2.319 36.877 1.00 30.58 325 LYS B N 1
ATOM 5613 C CA . LYS B 1 325 ? 14.200 3.710 37.355 1.00 31.53 325 LYS B CA 1
ATOM 5614 C C . LYS B 1 325 ? 12.747 4.190 37.460 1.00 30.78 325 LYS B C 1
ATOM 5615 O O . LYS B 1 325 ? 12.319 4.622 38.538 1.00 28.85 325 LYS B O 1
ATOM 5617 N N . ASN B 1 326 ? 11.995 4.058 36.367 1.00 31.95 326 ASN B N 1
ATOM 5618 C CA . ASN B 1 326 ? 10.552 4.364 36.340 1.00 29.63 326 ASN B CA 1
ATOM 5619 C C . ASN B 1 326 ? 9.725 3.555 37.341 1.00 27.08 326 ASN B C 1
ATOM 5620 O O . ASN B 1 326 ? 8.902 4.092 38.049 1.00 26.62 326 ASN B O 1
ATOM 5625 N N . TYR B 1 327 ? 9.998 2.266 37.451 1.00 24.34 327 TYR B N 1
ATOM 5626 C CA . TYR B 1 327 ? 9.301 1.400 38.372 1.00 24.69 327 TYR B CA 1
ATOM 5627 C C . TYR B 1 327 ? 9.557 1.813 39.849 1.00 24.83 327 TYR B C 1
ATOM 5628 O O . TYR B 1 327 ? 8.611 1.889 40.664 1.00 26.03 327 TYR B O 1
ATOM 5637 N N . ARG B 1 328 ? 10.808 2.098 40.183 1.00 21.93 328 ARG B N 1
ATOM 5638 C CA . ARG B 1 328 ? 11.113 2.534 41.536 1.00 23.77 328 ARG B CA 1
ATOM 5639 C C . ARG B 1 328 ? 10.485 3.862 41.925 1.00 27.00 328 ARG B C 1
ATOM 5640 O O . ARG B 1 328 ? 10.097 4.015 43.064 1.00 27.25 328 ARG B O 1
ATOM 5648 N N . GLU B 1 329 ? 10.365 4.794 40.976 1.00 31.50 329 GLU B N 1
ATOM 5649 C CA . GLU B 1 329 ? 9.707 6.114 41.214 1.00 36.33 329 GLU B CA 1
ATOM 5650 C C . GLU B 1 329 ? 8.229 5.942 41.507 1.00 31.37 329 GLU B C 1
ATOM 5651 O O . GLU B 1 329 ? 7.685 6.705 42.277 1.00 33.15 329 GLU B O 1
ATOM 5657 N N . GLU B 1 330 ? 7.601 4.911 40.945 1.00 32.11 330 GLU B N 1
ATOM 5658 C CA . GLU B 1 330 ? 6.231 4.542 41.333 1.00 31.60 330 GLU B CA 1
ATOM 5659 C C . GLU B 1 330 ? 6.236 3.851 42.695 1.00 30.46 330 GLU B C 1
ATOM 5660 O O . GLU B 1 330 ? 5.342 4.121 43.485 1.00 33.74 330 GLU B O 1
ATOM 5666 N N . LEU B 1 331 ? 7.234 3.002 43.004 1.00 29.89 331 LEU B N 1
ATOM 5667 C CA . LEU B 1 331 ? 7.345 2.479 44.380 1.00 31.04 331 LEU B CA 1
ATOM 5668 C C . LEU B 1 331 ? 7.514 3.572 45.465 1.00 30.46 331 LEU B C 1
ATOM 5669 O O . LEU B 1 331 ? 6.855 3.516 46.508 1.00 30.23 331 LEU B O 1
ATOM 5674 N N . VAL B 1 332 ? 8.383 4.541 45.212 1.00 31.00 332 VAL B N 1
ATOM 5675 C CA . VAL B 1 332 ? 8.635 5.647 46.160 1.00 31.60 332 VAL B CA 1
ATOM 5676 C C . VAL B 1 332 ? 7.306 6.332 46.413 1.00 31.69 332 VAL B C 1
ATOM 5677 O O . VAL B 1 332 ? 6.876 6.403 47.567 1.00 33.06 332 VAL B O 1
ATOM 5681 N N . LYS B 1 333 ? 6.637 6.754 45.325 1.00 33.06 333 LYS B N 1
ATOM 5682 C CA . LYS B 1 333 ? 5.328 7.457 45.384 1.00 32.29 333 LYS B CA 1
ATOM 5683 C C . LYS B 1 333 ? 4.198 6.597 46.014 1.00 31.85 333 LYS B C 1
ATOM 5684 O O . LYS B 1 333 ? 3.301 7.100 46.737 1.00 28.93 333 LYS B O 1
ATOM 5686 N N . GLY B 1 334 ? 4.249 5.293 45.787 1.00 33.72 334 GLY B N 1
ATOM 5687 C CA . GLY B 1 334 ? 3.291 4.383 46.431 1.00 34.68 334 GLY B CA 1
ATOM 5688 C C . GLY B 1 334 ? 3.445 4.287 47.944 1.00 35.62 334 GLY B C 1
ATOM 5689 O O . GLY B 1 334 ? 2.463 4.305 48.705 1.00 33.69 334 GLY B O 1
ATOM 5690 N N . LEU B 1 335 ? 4.694 4.186 48.378 1.00 36.33 335 LEU B N 1
ATOM 5691 C CA . LEU B 1 335 ? 5.006 4.147 49.784 1.00 36.38 335 LEU B CA 1
ATOM 5692 C C . LEU B 1 335 ? 4.706 5.473 50.471 1.00 37.29 335 LEU B C 1
ATOM 5693 O O . LEU B 1 335 ? 4.145 5.468 51.554 1.00 39.17 335 LEU B O 1
ATOM 5698 N N . ALA B 1 336 ? 5.051 6.602 49.863 1.00 37.78 336 ALA B N 1
ATOM 5699 C CA . ALA B 1 336 ? 4.713 7.897 50.503 1.00 41.72 336 ALA B CA 1
ATOM 5700 C C . ALA B 1 336 ? 3.192 7.995 50.705 1.00 44.20 336 ALA B C 1
ATOM 5701 O O . ALA B 1 336 ? 2.714 8.369 51.789 1.00 45.74 336 ALA B O 1
ATOM 5703 N N . TRP B 1 337 ? 2.450 7.609 49.669 1.00 42.18 337 TRP B N 1
ATOM 5704 C CA . TRP B 1 337 ? 0.997 7.533 49.750 1.00 44.84 337 TRP B CA 1
ATOM 5705 C C . TRP B 1 337 ? 0.541 6.634 50.909 1.00 48.87 337 TRP B C 1
ATOM 5706 O O . TRP B 1 337 ? -0.269 7.071 51.745 1.00 59.28 337 TRP B O 1
ATOM 5717 N N . ILE B 1 338 ? 1.081 5.418 51.008 1.00 43.80 338 ILE B N 1
ATOM 5718 C CA . ILE B 1 338 ? 0.730 4.555 52.148 1.00 39.04 338 ILE B CA 1
ATOM 5719 C C . ILE B 1 338 ? 0.968 5.272 53.488 1.00 39.23 338 ILE B C 1
ATOM 5720 O O . ILE B 1 338 ? 0.153 5.152 54.372 1.00 35.32 338 ILE B O 1
ATOM 5725 N N . ARG B 1 339 ? 2.061 6.028 53.618 1.00 45.19 339 ARG B N 1
ATOM 5726 C CA . ARG B 1 339 ? 2.293 6.862 54.812 1.00 49.50 339 ARG B CA 1
ATOM 5727 C C . ARG B 1 339 ? 1.294 7.989 54.949 1.00 50.90 339 ARG B C 1
ATOM 5728 O O . ARG B 1 339 ? 0.960 8.314 56.062 1.00 57.24 339 ARG B O 1
ATOM 5736 N N . ARG B 1 340 ? 0.818 8.580 53.854 1.00 56.20 340 ARG B N 1
ATOM 5737 C CA . ARG B 1 340 ? -0.298 9.550 53.942 1.00 60.82 340 ARG B CA 1
ATOM 5738 C C . ARG B 1 340 ? -1.597 8.878 54.385 1.00 59.45 340 ARG B C 1
ATOM 5739 O O . ARG B 1 340 ? -1.781 8.757 55.572 1.00 55.72 340 ARG B O 1
ATOM 5747 N N . GLU B 1 341 ? -2.496 8.469 53.471 1.00 67.25 341 GLU B N 1
ATOM 5748 C CA . GLU B 1 341 ? -3.785 7.845 53.861 1.00 61.50 341 GLU B CA 1
ATOM 5749 C C . GLU B 1 341 ? -3.389 6.543 54.476 1.00 57.18 341 GLU B C 1
ATOM 5750 O O . GLU B 1 341 ? -2.382 5.969 54.067 1.00 62.89 341 GLU B O 1
ATOM 5752 N N . GLY B 1 342 ? -4.113 6.083 55.484 1.00 49.59 342 GLY B N 1
ATOM 5753 C CA . GLY B 1 342 ? -3.640 4.907 56.233 1.00 49.02 342 GLY B CA 1
ATOM 5754 C C . GLY B 1 342 ? -4.021 3.587 55.580 1.00 43.09 342 GLY B C 1
ATOM 5755 O O . GLY B 1 342 ? -3.949 3.434 54.375 1.00 43.60 342 GLY B O 1
ATOM 5756 N N . SER B 1 343 ? -4.419 2.633 56.393 1.00 40.87 343 SER B N 1
ATOM 5757 C CA . SER B 1 343 ? -5.163 1.476 55.914 1.00 46.83 343 SER B CA 1
ATOM 5758 C C . SER B 1 343 ? -6.412 1.319 56.761 1.00 51.38 343 SER B C 1
ATOM 5759 O O . SER B 1 343 ? -6.505 1.838 57.884 1.00 56.12 343 SER B O 1
ATOM 5762 N N . THR B 1 344 ? -7.347 0.558 56.225 1.00 51.03 344 THR B N 1
ATOM 5763 C CA . THR B 1 344 ? -8.630 0.351 56.847 1.00 50.12 344 THR B CA 1
ATOM 5764 C C . THR B 1 344 ? -8.714 -1.105 57.386 1.00 51.54 344 THR B C 1
ATOM 5765 O O . THR B 1 344 ? -8.813 -2.068 56.625 1.00 55.24 344 THR B O 1
ATOM 5769 N N . THR B 1 345 ? -8.640 -1.236 58.711 1.00 47.26 345 THR B N 1
ATOM 5770 C CA . THR B 1 345 ? -8.621 -2.525 59.389 1.00 47.41 345 THR B CA 1
ATOM 5771 C C . THR B 1 345 ? -10.043 -2.997 59.578 1.00 49.80 345 THR B C 1
ATOM 5772 O O . THR B 1 345 ? -10.880 -2.262 60.147 1.00 48.64 345 THR B O 1
ATOM 5776 N N . LEU B 1 346 ? -10.308 -4.216 59.099 1.00 47.59 346 LEU B N 1
ATOM 5777 C CA . LEU B 1 346 ? -11.528 -4.949 59.422 1.00 42.72 346 LEU B CA 1
ATOM 5778 C C . LEU B 1 346 ? -11.151 -5.902 60.544 1.00 41.64 346 LEU B C 1
ATOM 5779 O O . LEU B 1 346 ? -10.270 -5.574 61.344 1.00 49.29 346 LEU B O 1
ATOM 5784 N N . GLU B 1 347 ? -11.772 -7.074 60.600 1.00 39.92 347 GLU B N 1
ATOM 5785 C CA . GLU B 1 347 ? -11.619 -7.982 61.729 1.00 41.42 347 GLU B CA 1
ATOM 5786 C C . GLU B 1 347 ? -10.331 -8.787 61.621 1.00 42.77 347 GLU B C 1
ATOM 5787 O O . GLU B 1 347 ? -9.480 -8.736 62.517 1.00 40.76 347 GLU B O 1
ATOM 5789 N N . ASN B 1 348 ? -10.225 -9.533 60.515 1.00 44.04 348 ASN B N 1
ATOM 5790 C CA . ASN B 1 348 ? -9.123 -10.453 60.221 1.00 43.26 348 ASN B CA 1
ATOM 5791 C C . ASN B 1 348 ? -8.119 -9.986 59.140 1.00 45.03 348 ASN B C 1
ATOM 5792 O O . ASN B 1 348 ? -7.150 -10.694 58.834 1.00 40.34 348 ASN B O 1
ATOM 5797 N N . LEU B 1 349 ? -8.368 -8.818 58.545 1.00 43.58 349 LEU B N 1
ATOM 5798 C CA . LEU B 1 349 ? -7.438 -8.200 57.619 1.00 42.73 349 LEU B CA 1
ATOM 5799 C C . LEU B 1 349 ? -7.493 -6.676 57.689 1.00 47.58 349 LEU B C 1
ATOM 5800 O O . LEU B 1 349 ? -8.371 -6.090 58.348 1.00 48.64 349 LEU B O 1
ATOM 5805 N N . GLN B 1 350 ? -6.539 -6.078 56.979 1.00 44.31 350 GLN B N 1
ATOM 5806 C CA . GLN B 1 350 ? -6.536 -4.672 56.581 1.00 44.55 350 GLN B CA 1
ATOM 5807 C C . GLN B 1 350 ? -6.487 -4.592 55.052 1.00 44.72 350 GLN B C 1
ATOM 5808 O O . GLN B 1 350 ? -5.969 -5.513 54.389 1.00 43.91 350 GLN B O 1
ATOM 5814 N N . TYR B 1 351 ? -6.996 -3.500 54.490 1.00 42.20 351 TYR B N 1
ATOM 5815 C CA . TYR B 1 351 ? -6.790 -3.204 53.068 1.00 44.52 351 TYR B CA 1
ATOM 5816 C C . TYR B 1 351 ? -6.336 -1.757 52.817 1.00 47.27 351 TYR B C 1
ATOM 5817 O O . TYR B 1 351 ? -6.248 -0.948 53.749 1.00 44.97 351 TYR B O 1
ATOM 5826 N N . ILE B 1 352 ? -6.020 -1.485 51.549 1.00 44.88 352 ILE B N 1
ATOM 5827 C CA . ILE B 1 352 ? -5.608 -0.169 51.041 1.00 44.25 352 ILE B CA 1
ATOM 5828 C C . ILE B 1 352 ? -5.980 -0.184 49.551 1.00 44.71 352 ILE B C 1
ATOM 5829 O O . ILE B 1 352 ? -5.700 -1.162 48.873 1.00 45.54 352 ILE B O 1
ATOM 5831 N N . TYR B 1 353 ? -6.657 0.863 49.063 1.00 50.08 353 TYR B N 1
ATOM 5832 C CA . TYR B 1 353 ? -7.200 0.920 47.685 1.00 48.14 353 TYR B CA 1
ATOM 5833 C C . TYR B 1 353 ? -6.869 2.251 47.052 1.00 49.30 353 TYR B C 1
ATOM 5834 O O . TYR B 1 353 ? -6.965 3.282 47.714 1.00 50.02 353 TYR B O 1
ATOM 5836 N N . SER B 1 354 ? -6.483 2.231 45.778 1.00 53.24 354 SER B N 1
ATOM 5837 C CA . SER B 1 354 ? -6.145 3.451 45.027 1.00 59.15 354 SER B CA 1
ATOM 5838 C C . SER B 1 354 ? -6.474 3.277 43.542 1.00 62.39 354 SER B C 1
ATOM 5839 O O . SER B 1 354 ? -5.983 2.350 42.904 1.00 62.67 354 SER B O 1
ATOM 5841 N N . GLU B 1 355 ? -7.301 4.177 43.005 1.00 64.87 355 GLU B N 1
ATOM 5842 C CA . GLU B 1 355 ? -7.713 4.123 41.603 1.00 65.01 355 GLU B CA 1
ATOM 5843 C C . GLU B 1 355 ? -6.672 4.773 40.695 1.00 61.25 355 GLU B C 1
ATOM 5844 O O . GLU B 1 355 ? -6.698 4.555 39.496 1.00 63.60 355 GLU B O 1
ATOM 5846 N N . ASP B 1 356 ? -5.764 5.562 41.276 1.00 60.78 356 ASP B N 1
ATOM 5847 C CA . ASP B 1 356 ? -4.648 6.197 40.556 1.00 59.99 356 ASP B CA 1
ATOM 5848 C C . ASP B 1 356 ? -3.878 5.149 39.699 1.00 63.05 356 ASP B C 1
ATOM 5849 O O . ASP B 1 356 ? -3.406 4.129 40.223 1.00 64.75 356 ASP B O 1
ATOM 5854 N N . LYS B 1 357 ? -3.787 5.403 38.387 1.00 61.26 357 LYS B N 1
ATOM 5855 C CA . LYS B 1 357 ? -3.240 4.433 37.423 1.00 62.20 357 LYS B CA 1
ATOM 5856 C C . LYS B 1 357 ? -1.703 4.383 37.406 1.00 68.59 357 LYS B C 1
ATOM 5857 O O . LYS B 1 357 ? -1.118 3.470 36.822 1.00 66.13 357 LYS B O 1
ATOM 5859 N N . ALA B 1 358 ? -1.057 5.357 38.049 1.00 75.86 358 ALA B N 1
ATOM 5860 C CA . ALA B 1 358 ? 0.392 5.322 38.283 1.00 80.09 358 ALA B CA 1
ATOM 5861 C C . ALA B 1 358 ? 0.820 4.401 39.459 1.00 84.80 358 ALA B C 1
ATOM 5862 O O . ALA B 1 358 ? 2.026 4.271 39.725 1.00 86.44 358 ALA B O 1
ATOM 5864 N N . PHE B 1 359 ? -0.154 3.806 40.169 1.00 81.03 359 PHE B N 1
ATOM 5865 C CA . PHE B 1 359 ? 0.099 2.775 41.174 1.00 74.22 359 PHE B CA 1
ATOM 5866 C C . PHE B 1 359 ? -0.571 1.454 40.747 1.00 75.47 359 PHE B C 1
ATOM 5867 O O . PHE B 1 359 ? -0.974 0.663 41.588 1.00 78.37 359 PHE B O 1
ATOM 5869 N N . LYS B 1 360 ? -0.633 1.191 39.440 1.00 75.75 360 LYS B N 1
ATOM 5870 C CA . LYS B 1 360 ? -1.478 0.116 38.896 1.00 71.87 360 LYS B CA 1
ATOM 5871 C C . LYS B 1 360 ? -0.954 -1.306 39.165 1.00 65.61 360 LYS B C 1
ATOM 5872 O O . LYS B 1 360 ? -1.463 -1.995 40.059 1.00 68.36 360 LYS B O 1
ATOM 5874 N N . GLY B 1 361 ? 0.053 -1.748 38.417 1.00 55.39 361 GLY B N 1
ATOM 5875 C CA . GLY B 1 361 ? 0.576 -3.103 38.598 1.00 50.72 361 GLY B CA 1
ATOM 5876 C C . GLY B 1 361 ? 1.383 -3.325 39.884 1.00 49.74 361 GLY B C 1
ATOM 5877 O O . GLY B 1 361 ? 1.788 -4.451 40.176 1.00 48.90 361 GLY B O 1
ATOM 5878 N N . ILE B 1 362 ? 1.584 -2.273 40.679 1.00 46.51 362 ILE B N 1
ATOM 5879 C CA . ILE B 1 362 ? 2.645 -2.251 41.695 1.00 48.79 362 ILE B CA 1
ATOM 5880 C C . ILE B 1 362 ? 2.179 -2.526 43.128 1.00 43.40 362 ILE B C 1
ATOM 5881 O O . ILE B 1 362 ? 2.948 -2.366 44.093 1.00 48.39 362 ILE B O 1
ATOM 5886 N N . MET B 1 363 ? 0.948 -2.987 43.263 1.00 37.39 363 MET B N 1
ATOM 5887 C CA . MET B 1 363 ? 0.230 -2.854 44.530 1.00 38.31 363 MET B CA 1
ATOM 5888 C C . MET B 1 363 ? 0.724 -3.931 45.539 1.00 33.50 363 MET B C 1
ATOM 5889 O O . MET B 1 363 ? 0.943 -3.681 46.764 1.00 30.98 363 MET B O 1
ATOM 5894 N N . GLY B 1 364 ? 0.969 -5.114 44.994 1.00 29.73 364 GLY B N 1
ATOM 5895 C CA . GLY B 1 364 ? 1.481 -6.224 45.777 1.00 29.63 364 GLY B CA 1
ATOM 5896 C C . GLY B 1 364 ? 2.844 -5.963 46.360 1.00 28.54 364 GLY B C 1
ATOM 5897 O O . GLY B 1 364 ? 3.166 -6.378 47.507 1.00 32.10 364 GLY B O 1
ATOM 5898 N N . THR B 1 365 ? 3.658 -5.313 45.559 1.00 25.71 365 THR B N 1
ATOM 5899 C CA . THR B 1 365 ? 4.996 -4.991 45.981 1.00 26.89 365 THR B CA 1
ATOM 5900 C C . THR B 1 365 ? 5.018 -3.945 47.101 1.00 24.37 365 THR B C 1
ATOM 5901 O O . THR B 1 365 ? 5.686 -4.167 48.103 1.00 23.05 365 THR B O 1
ATOM 5905 N N . ILE B 1 366 ? 4.275 -2.856 46.966 1.00 25.21 366 ILE B N 1
ATOM 5906 C CA . ILE B 1 366 ? 4.241 -1.868 48.041 1.00 29.46 366 ILE B CA 1
ATOM 5907 C C . ILE B 1 366 ? 3.511 -2.388 49.260 1.00 28.03 366 ILE B C 1
ATOM 5908 O O . ILE B 1 366 ? 3.908 -2.088 50.383 1.00 26.01 366 ILE B O 1
ATOM 5913 N N . ALA B 1 367 ? 2.503 -3.238 49.045 1.00 29.04 367 ALA B N 1
ATOM 5914 C CA . ALA B 1 367 ? 1.913 -3.996 50.147 1.00 29.22 367 ALA B CA 1
ATOM 5915 C C . ALA B 1 367 ? 2.979 -4.685 50.934 1.00 28.73 367 ALA B C 1
ATOM 5916 O O . ALA B 1 367 ? 3.113 -4.400 52.130 1.00 29.81 367 ALA B O 1
ATOM 5918 N N . SER B 1 368 ? 3.786 -5.518 50.266 1.00 27.88 368 SER B N 1
ATOM 5919 C CA . SER B 1 368 ? 4.883 -6.235 50.938 1.00 28.35 368 SER B CA 1
ATOM 5920 C C . SER B 1 368 ? 5.860 -5.322 51.618 1.00 27.62 368 SER B C 1
ATOM 5921 O O . SER B 1 368 ? 6.379 -5.663 52.676 1.00 27.27 368 SER B O 1
ATOM 5924 N N . ILE B 1 369 ? 6.210 -4.230 50.938 1.00 27.90 369 ILE B N 1
ATOM 5925 C CA . ILE B 1 369 ? 7.250 -3.327 51.451 1.00 31.06 369 ILE B CA 1
ATOM 5926 C C . ILE B 1 369 ? 6.745 -2.531 52.668 1.00 28.38 369 ILE B C 1
ATOM 5927 O O . ILE B 1 369 ? 7.482 -2.351 53.659 1.00 27.57 369 ILE B O 1
ATOM 5932 N N . SER B 1 370 ? 5.506 -2.089 52.603 1.00 28.88 370 SER B N 1
ATOM 5933 C CA . SER B 1 370 ? 4.866 -1.439 53.775 1.00 30.71 370 SER B CA 1
ATOM 5934 C C . SER B 1 370 ? 4.813 -2.370 55.032 1.00 31.44 370 SER B C 1
ATOM 5935 O O . SER B 1 370 ? 4.998 -1.913 56.183 1.00 31.24 370 SER B O 1
ATOM 5938 N N . LEU B 1 371 ? 4.644 -3.675 54.802 1.00 28.85 371 LEU B N 1
ATOM 5939 C CA . LEU B 1 371 ? 4.636 -4.638 55.884 1.00 29.19 371 LEU B CA 1
ATOM 5940 C C . LEU B 1 371 ? 6.048 -4.882 56.410 1.00 31.90 371 LEU B C 1
ATOM 5941 O O . LEU B 1 371 ? 6.254 -5.059 57.621 1.00 34.60 371 LEU B O 1
ATOM 5946 N N . SER B 1 372 ? 7.030 -4.908 55.521 1.00 33.08 372 SER B N 1
ATOM 5947 C CA . SER B 1 372 ? 8.404 -5.072 55.975 1.00 32.76 372 SER B CA 1
ATOM 5948 C C . SER B 1 372 ? 8.879 -3.843 56.772 1.00 33.15 372 SER B C 1
ATOM 5949 O O . SER B 1 372 ? 9.510 -3.978 57.816 1.00 32.41 372 SER B O 1
ATOM 5952 N N . LEU B 1 373 ? 8.515 -2.648 56.314 1.00 35.92 373 LEU B N 1
ATOM 5953 C CA . LEU B 1 373 ? 8.808 -1.394 57.038 1.00 35.00 373 LEU B CA 1
ATOM 5954 C C . LEU B 1 373 ? 8.012 -1.289 58.346 1.00 39.90 373 LEU B C 1
ATOM 5955 O O . LEU B 1 373 ? 8.409 -0.546 59.244 1.00 32.39 373 LEU B O 1
ATOM 5960 N N . LYS B 1 374 ? 6.906 -2.053 58.431 1.00 42.19 374 LYS B N 1
ATOM 5961 C CA . LYS B 1 374 ? 5.924 -1.992 59.524 1.00 43.60 374 LYS B CA 1
ATOM 5962 C C . LYS B 1 374 ? 5.270 -0.606 59.550 1.00 44.17 374 LYS B C 1
ATOM 5963 O O . LYS B 1 374 ? 5.025 -0.051 60.617 1.00 43.85 374 LYS B O 1
ATOM 5969 N N . ILE B 1 375 ? 5.025 -0.053 58.357 1.00 49.12 375 ILE B N 1
ATOM 5970 C CA . ILE B 1 375 ? 4.221 1.152 58.198 1.00 51.71 375 ILE B CA 1
ATOM 5971 C C . ILE B 1 375 ? 2.806 0.763 58.519 1.00 51.19 375 ILE B C 1
ATOM 5972 O O . ILE B 1 375 ? 2.050 1.561 59.059 1.00 53.22 375 ILE B O 1
ATOM 5977 N N . LEU B 1 376 ? 2.441 -0.443 58.089 1.00 50.38 376 LEU B N 1
ATOM 5978 C CA . LEU B 1 376 ? 1.184 -1.073 58.451 1.00 45.83 376 LEU B CA 1
ATOM 5979 C C . LEU B 1 376 ? 1.501 -2.284 59.290 1.00 41.98 376 LEU B C 1
ATOM 5980 O O . LEU B 1 376 ? 2.651 -2.709 59.345 1.00 37.28 376 LEU B O 1
ATOM 5985 N N . ASP B 1 377 ? 0.462 -2.826 59.927 1.00 43.74 377 ASP B N 1
ATOM 5986 C CA . ASP B 1 377 ? 0.599 -3.909 60.909 1.00 41.10 377 ASP B CA 1
ATOM 5987 C C . ASP B 1 377 ? 1.027 -5.151 60.149 1.00 38.93 377 ASP B C 1
ATOM 5988 O O . ASP B 1 377 ? 0.260 -5.670 59.343 1.00 36.60 377 ASP B O 1
ATOM 5993 N N . PRO B 1 378 ? 2.265 -5.615 60.394 1.00 41.74 378 PRO B N 1
ATOM 5994 C CA . PRO B 1 378 ? 2.736 -6.787 59.662 1.00 42.87 378 PRO B CA 1
ATOM 5995 C C . PRO B 1 378 ? 1.967 -8.066 60.015 1.00 45.09 378 PRO B C 1
ATOM 5996 O O . PRO B 1 378 ? 1.978 -9.001 59.224 1.00 46.06 378 PRO B O 1
ATOM 6000 N N . ASP B 1 379 ? 1.332 -8.091 61.196 1.00 47.51 379 ASP B N 1
ATOM 6001 C CA . ASP B 1 379 ? 0.758 -9.320 61.791 1.00 48.62 379 ASP B CA 1
ATOM 6002 C C . ASP B 1 379 ? -0.660 -9.569 61.277 1.00 41.01 379 ASP B C 1
ATOM 6003 O O . ASP B 1 379 ? -1.220 -10.628 61.503 1.00 44.15 379 ASP B O 1
ATOM 6008 N N . ILE B 1 380 ? -1.220 -8.602 60.568 1.00 38.48 380 ILE B N 1
ATOM 6009 C CA . ILE B 1 380 ? -2.571 -8.664 60.060 1.00 37.81 380 ILE B CA 1
ATOM 6010 C C . ILE B 1 380 ? -2.482 -8.684 58.536 1.00 36.57 380 ILE B C 1
ATOM 6011 O O . ILE B 1 380 ? -1.905 -7.752 57.952 1.00 33.16 380 ILE B O 1
ATOM 6016 N N . PRO B 1 381 ? -3.078 -9.718 57.875 1.00 34.34 381 PRO B N 1
ATOM 6017 C CA . PRO B 1 381 ? -2.987 -9.821 56.412 1.00 33.34 381 PRO B CA 1
ATOM 6018 C C . PRO B 1 381 ? -3.491 -8.581 55.700 1.00 32.35 381 PRO B C 1
ATOM 6019 O O . PRO B 1 381 ? -4.473 -7.988 56.156 1.00 33.93 381 PRO B O 1
ATOM 6023 N N . LEU B 1 382 ? -2.835 -8.199 54.605 1.00 27.82 382 LEU B N 1
ATOM 6024 C CA . LEU B 1 382 ? -3.118 -6.943 53.894 1.00 28.22 382 LEU B CA 1
ATOM 6025 C C . LEU B 1 382 ? -3.516 -7.174 52.472 1.00 26.81 382 LEU B C 1
ATOM 6026 O O . LEU B 1 382 ? -2.815 -7.818 51.766 1.00 31.60 382 LEU B O 1
ATOM 6031 N N . LEU B 1 383 ? -4.619 -6.597 52.044 1.00 30.54 383 LEU B N 1
ATOM 6032 C CA . LEU B 1 383 ? -5.041 -6.629 50.648 1.00 32.97 383 LEU B CA 1
ATOM 6033 C C . LEU B 1 383 ? -4.800 -5.254 49.998 1.00 36.89 383 LEU B C 1
ATOM 6034 O O . LEU B 1 383 ? -5.097 -4.197 50.580 1.00 38.83 383 LEU B O 1
ATOM 6039 N N . GLY B 1 384 ? -4.217 -5.292 48.811 1.00 35.71 384 GLY B N 1
ATOM 6040 C CA . GLY B 1 384 ? -3.970 -4.109 48.022 1.00 38.17 384 GLY B CA 1
ATOM 6041 C C . GLY B 1 384 ? -4.873 -4.252 46.835 1.00 39.88 384 GLY B C 1
ATOM 6042 O O . GLY B 1 384 ? -5.049 -5.377 46.325 1.00 39.57 384 GLY B O 1
ATOM 6043 N N . LEU B 1 385 ? -5.426 -3.115 46.394 1.00 43.06 385 LEU B N 1
ATOM 6044 C CA . LEU B 1 385 ? -6.546 -3.086 45.460 1.00 43.07 385 LEU B CA 1
ATOM 6045 C C . LEU B 1 385 ? -6.400 -1.946 44.451 1.00 47.11 385 LEU B C 1
ATOM 6046 O O . LEU B 1 385 ? -6.154 -0.779 44.800 1.00 44.25 385 LEU B O 1
ATOM 6051 N N . SER B 1 386 ? -6.531 -2.328 43.190 1.00 50.29 386 SER B N 1
ATOM 6052 C CA . SER B 1 386 ? -6.210 -1.504 42.049 1.00 52.51 386 SER B CA 1
ATOM 6053 C C . SER B 1 386 ? -7.484 -1.440 41.223 1.00 54.84 386 SER B C 1
ATOM 6054 O O . SER B 1 386 ? -8.015 -2.492 40.806 1.00 51.23 386 SER B O 1
ATOM 6057 N N . ARG B 1 387 ? -7.979 -0.213 41.019 1.00 60.16 387 ARG B N 1
ATOM 6058 C CA . ARG B 1 387 ? -9.118 0.059 40.129 1.00 68.56 387 ARG B CA 1
ATOM 6059 C C . ARG B 1 387 ? -8.716 -0.197 38.677 1.00 70.14 387 ARG B C 1
ATOM 6060 O O . ARG B 1 387 ? -8.012 0.618 38.088 1.00 73.53 387 ARG B O 1
ATOM 6062 N N . MET B 1 388 ? -9.141 -1.336 38.120 1.00 73.37 388 MET B N 1
ATOM 6063 C CA . MET B 1 388 ? -8.826 -1.698 36.730 1.00 74.93 388 MET B CA 1
ATOM 6064 C C . MET B 1 388 ? -10.136 -1.864 35.962 1.00 74.48 388 MET B C 1
ATOM 6065 O O . MET B 1 388 ? -10.804 -2.885 36.103 1.00 71.05 388 MET B O 1
ATOM 6067 N N . ASP B 1 389 ? -10.500 -0.849 35.165 1.00 75.27 389 ASP B N 1
ATOM 6068 C CA . ASP B 1 389 ? -11.706 -0.875 34.313 1.00 66.52 389 ASP B CA 1
ATOM 6069 C C . ASP B 1 389 ? -12.992 -0.918 35.180 1.00 63.48 389 ASP B C 1
ATOM 6070 O O . ASP B 1 389 ? -13.128 -0.145 36.141 1.00 50.91 389 ASP B O 1
ATOM 6072 N N . GLN B 1 390 ? -13.923 -1.815 34.840 1.00 63.63 390 GLN B N 1
ATOM 6073 C CA . GLN B 1 390 ? -15.018 -2.185 35.735 1.00 64.19 390 GLN B CA 1
ATOM 6074 C C . GLN B 1 390 ? -14.586 -3.240 36.796 1.00 65.13 390 GLN B C 1
ATOM 6075 O O . GLN B 1 390 ? -15.439 -3.708 37.556 1.00 63.28 390 GLN B O 1
ATOM 6077 N N . HIS B 1 391 ? -13.283 -3.598 36.852 1.00 68.82 391 HIS B N 1
ATOM 6078 C CA . HIS B 1 391 ? -12.720 -4.606 37.799 1.00 61.72 391 HIS B CA 1
ATOM 6079 C C . HIS B 1 391 ? -11.797 -4.043 38.920 1.00 61.18 391 HIS B C 1
ATOM 6080 O O . HIS B 1 391 ? -11.256 -2.920 38.835 1.00 54.55 391 HIS B O 1
ATOM 6083 N N . VAL B 1 392 ? -11.679 -4.856 39.976 1.00 62.51 392 VAL B N 1
ATOM 6084 C CA . VAL B 1 392 ? -10.736 -4.688 41.073 1.00 59.85 392 VAL B CA 1
ATOM 6085 C C . VAL B 1 392 ? -9.663 -5.744 40.877 1.00 53.71 392 VAL B C 1
ATOM 6086 O O . VAL B 1 392 ? -9.992 -6.896 40.593 1.00 54.49 392 VAL B O 1
ATOM 6088 N N . LYS B 1 393 ? -8.390 -5.352 40.978 1.00 49.93 393 LYS B N 1
ATOM 6089 C CA . LYS B 1 393 ? -7.244 -6.302 40.943 1.00 43.52 393 LYS B CA 1
ATOM 6090 C C . LYS B 1 393 ? -6.717 -6.448 42.349 1.00 39.01 393 LYS B C 1
ATOM 6091 O O . LYS B 1 393 ? -6.273 -5.478 42.925 1.00 42.27 393 LYS B O 1
ATOM 6094 N N . VAL B 1 394 ? -6.740 -7.642 42.902 1.00 36.45 394 VAL B N 1
ATOM 6095 C CA . VAL B 1 394 ? -6.372 -7.829 44.307 1.00 38.77 394 VAL B CA 1
ATOM 6096 C C . VAL B 1 394 ? -4.953 -8.365 44.501 1.00 34.92 394 VAL B C 1
ATOM 6097 O O . VAL B 1 394 ? -4.518 -9.253 43.761 1.00 36.22 394 VAL B O 1
ATOM 6101 N N . SER B 1 395 ? -4.265 -7.890 45.535 1.00 31.49 395 SER B N 1
ATOM 6102 C CA . SER B 1 395 ? -2.893 -8.351 45.801 1.00 30.53 395 SER B CA 1
ATOM 6103 C C . SER B 1 395 ? -2.769 -8.481 47.242 1.00 30.01 395 SER B C 1
ATOM 6104 O O . SER B 1 395 ? -2.842 -7.482 47.938 1.00 36.83 395 SER B O 1
ATOM 6107 N N . ALA B 1 396 ? -2.592 -9.693 47.729 1.00 28.20 396 ALA B N 1
ATOM 6108 C CA . ALA B 1 396 ? -2.590 -9.891 49.155 1.00 27.58 396 ALA B CA 1
ATOM 6109 C C . ALA B 1 396 ? -1.217 -10.365 49.601 1.00 26.25 396 ALA B C 1
ATOM 6110 O O . ALA B 1 396 ? -0.591 -11.151 48.919 1.00 23.78 396 ALA B O 1
ATOM 6112 N N . ARG B 1 397 ? -0.774 -9.889 50.758 1.00 25.61 397 ARG B N 1
ATOM 6113 C CA . ARG B 1 397 ? 0.540 -10.240 51.294 1.00 25.06 397 ARG B CA 1
ATOM 6114 C C . ARG B 1 397 ? 0.407 -10.295 52.794 1.00 24.97 397 ARG B C 1
ATOM 6115 O O . ARG B 1 397 ? -0.390 -9.569 53.343 1.00 26.53 397 ARG B O 1
ATOM 6123 N N . THR B 1 398 ? 1.136 -11.174 53.454 1.00 24.92 398 THR B N 1
ATOM 6124 C CA . THR B 1 398 ? 1.161 -11.215 54.930 1.00 23.52 398 THR B CA 1
ATOM 6125 C C . THR B 1 398 ? 2.516 -11.740 55.396 1.00 24.16 398 THR B C 1
ATOM 6126 O O . THR B 1 398 ? 3.406 -11.922 54.593 1.00 25.62 398 THR B O 1
ATOM 6130 N N . THR B 1 399 ? 2.685 -11.981 56.686 1.00 27.78 399 THR B N 1
ATOM 6131 C CA . THR B 1 399 ? 3.953 -12.463 57.229 1.00 28.95 399 THR B CA 1
ATOM 6132 C C . THR B 1 399 ? 3.829 -13.852 57.859 1.00 30.72 399 THR B C 1
ATOM 6133 O O . THR B 1 399 ? 2.699 -14.336 58.159 1.00 30.24 399 THR B O 1
ATOM 6137 N N . ARG B 1 400 ? 5.007 -14.483 58.007 1.00 31.47 400 ARG B N 1
ATOM 6138 C CA . ARG B 1 400 ? 5.168 -15.837 58.549 1.00 32.75 400 ARG B CA 1
ATOM 6139 C C . ARG B 1 400 ? 4.266 -16.134 59.782 1.00 35.22 400 ARG B C 1
ATOM 6140 O O . ARG B 1 400 ? 3.444 -17.037 59.713 1.00 35.12 400 ARG B O 1
ATOM 6142 N N . PRO B 1 401 ? 4.336 -15.312 60.851 1.00 38.03 401 PRO B N 1
ATOM 6143 C CA . PRO B 1 401 ? 3.441 -15.464 62.013 1.00 38.73 401 PRO B CA 1
ATOM 6144 C C . PRO B 1 401 ? 1.932 -15.564 61.723 1.00 40.98 401 PRO B C 1
ATOM 6145 O O . PRO B 1 401 ? 1.217 -16.237 62.466 1.00 41.72 401 PRO B O 1
ATOM 6149 N N . ALA B 1 402 ? 1.446 -14.896 60.678 1.00 39.88 402 ALA B N 1
ATOM 6150 C CA . ALA B 1 402 ? 0.035 -15.015 60.273 1.00 39.91 402 ALA B CA 1
ATOM 6151 C C . ALA B 1 402 ? -0.223 -16.374 59.604 1.00 43.58 402 ALA B C 1
ATOM 6152 O O . ALA B 1 402 ? -1.264 -16.996 59.798 1.00 39.01 402 ALA B O 1
ATOM 6154 N N . VAL B 1 403 ? 0.748 -16.816 58.801 1.00 43.02 403 VAL B N 1
ATOM 6155 C CA . VAL B 1 403 ? 0.720 -18.142 58.207 1.00 41.19 403 VAL B CA 1
ATOM 6156 C C . VAL B 1 403 ? 0.705 -19.227 59.293 1.00 40.31 403 VAL B C 1
ATOM 6157 O O . VAL B 1 403 ? -0.013 -20.211 59.154 1.00 37.85 403 VAL B O 1
ATOM 6161 N N . GLU B 1 404 ? 1.451 -19.023 60.377 1.00 45.10 404 GLU B N 1
ATOM 6162 C CA . GLU B 1 404 ? 1.415 -19.953 61.519 1.00 51.21 404 GLU B CA 1
ATOM 6163 C C . GLU B 1 404 ? 0.010 -20.095 62.112 1.00 49.92 404 GLU B C 1
ATOM 6164 O O . GLU B 1 404 ? -0.477 -21.211 62.314 1.00 49.93 404 GLU B O 1
ATOM 6170 N N . ARG B 1 405 ? -0.650 -18.966 62.335 1.00 47.04 405 ARG B N 1
ATOM 6171 C CA . ARG B 1 405 ? -2.012 -18.966 62.855 1.00 46.14 405 ARG B CA 1
ATOM 6172 C C . ARG B 1 405 ? -3.031 -19.480 61.814 1.00 46.72 405 ARG B C 1
ATOM 6173 O O . ARG B 1 405 ? -4.225 -19.354 62.025 1.00 48.62 405 ARG B O 1
ATOM 6181 N N . GLY B 1 406 ? -2.567 -20.020 60.683 1.00 44.32 406 GLY B N 1
ATOM 6182 C CA . GLY B 1 406 ? -3.417 -20.725 59.723 1.00 43.13 406 GLY B CA 1
ATOM 6183 C C . GLY B 1 406 ? -3.873 -19.918 58.514 1.00 39.79 406 GLY B C 1
ATOM 6184 O O . GLY B 1 406 ? -4.732 -20.364 57.751 1.00 38.08 406 GLY B O 1
ATOM 6185 N N . VAL B 1 407 ? -3.306 -18.732 58.321 1.00 39.58 407 VAL B N 1
ATOM 6186 C CA . VAL B 1 407 ? -3.684 -17.922 57.183 1.00 36.64 407 VAL B CA 1
ATOM 6187 C C . VAL B 1 407 ? -3.120 -18.539 55.922 1.00 36.08 407 VAL B C 1
ATOM 6188 O O . VAL B 1 407 ? -1.932 -18.794 55.833 1.00 34.57 407 VAL B O 1
ATOM 6192 N N . ASN B 1 408 ? -4.006 -18.789 54.965 1.00 38.84 408 ASN B N 1
ATOM 6193 C CA . ASN B 1 408 ? -3.624 -19.167 53.619 1.00 39.63 408 ASN B CA 1
ATOM 6194 C C . ASN B 1 408 ? -4.291 -18.240 52.646 1.00 37.55 408 ASN B C 1
ATOM 6195 O O . ASN B 1 408 ? -5.487 -18.378 52.375 1.00 38.93 408 ASN B O 1
ATOM 6200 N N . LEU B 1 409 ? -3.526 -17.305 52.104 1.00 34.03 409 LEU B N 1
ATOM 6201 C CA . LEU B 1 409 ? -4.135 -16.288 51.258 1.00 32.06 409 LEU B CA 1
ATOM 6202 C C . LEU B 1 409 ? -4.632 -16.864 49.946 1.00 29.24 409 LEU B C 1
ATOM 6203 O O . LEU B 1 409 ? -5.651 -16.417 49.440 1.00 28.30 409 LEU B O 1
ATOM 6208 N N . GLY B 1 410 ? -3.918 -17.841 49.404 1.00 30.78 410 GLY B N 1
ATOM 6209 C CA . GLY B 1 410 ? -4.238 -18.380 48.067 1.00 36.34 410 GLY B CA 1
ATOM 6210 C C . GLY B 1 410 ? -5.629 -19.008 48.054 1.00 36.03 410 GLY B C 1
ATOM 6211 O O . GLY B 1 410 ? -6.444 -18.701 47.186 1.00 37.87 410 GLY B O 1
ATOM 6212 N N . VAL B 1 411 ? -5.883 -19.859 49.047 1.00 38.71 411 VAL B N 1
ATOM 6213 C CA . VAL B 1 411 ? -7.203 -20.502 49.262 1.00 43.90 411 VAL B CA 1
ATOM 6214 C C . VAL B 1 411 ? -8.245 -19.415 49.494 1.00 44.37 411 VAL B C 1
ATOM 6215 O O . VAL B 1 411 ? -9.265 -19.377 48.813 1.00 55.96 411 VAL B O 1
ATOM 6219 N N . ALA B 1 412 ? -7.961 -18.511 50.421 1.00 44.71 412 ALA B N 1
ATOM 6220 C CA . ALA B 1 412 ? -8.912 -17.461 50.767 1.00 45.97 412 ALA B CA 1
ATOM 6221 C C . ALA B 1 412 ? -9.291 -16.537 49.599 1.00 49.38 412 ALA B C 1
ATOM 6222 O O . ALA B 1 412 ? -10.470 -16.178 49.448 1.00 48.44 412 ALA B O 1
ATOM 6224 N N . LEU B 1 413 ? -8.309 -16.165 48.775 1.00 50.79 413 LEU B N 1
ATOM 6225 C CA . LEU B 1 413 ? -8.558 -15.278 47.629 1.00 50.36 413 LEU B CA 1
ATOM 6226 C C . LEU B 1 413 ? -9.330 -15.981 46.502 1.00 47.83 413 LEU B C 1
ATOM 6227 O O . LEU B 1 413 ? -10.229 -15.388 45.910 1.00 47.68 413 LEU B O 1
ATOM 6232 N N . ARG B 1 414 ? -8.993 -17.236 46.221 1.00 44.12 414 ARG B N 1
ATOM 6233 C CA . ARG B 1 414 ? -9.603 -17.964 45.104 1.00 48.51 414 ARG B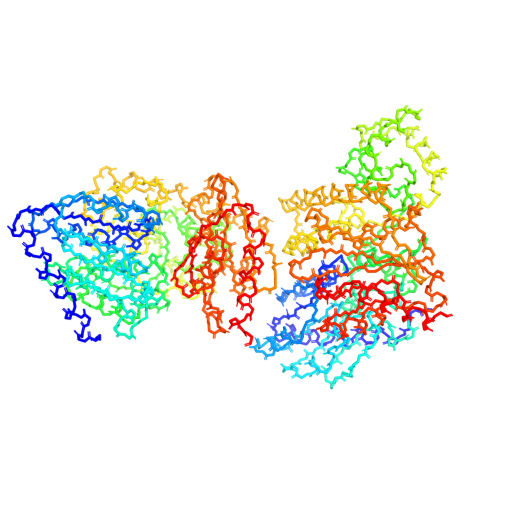 CA 1
ATOM 6234 C C . ARG B 1 414 ? -11.119 -18.130 45.349 1.00 52.17 414 ARG B C 1
ATOM 6235 O O . ARG B 1 414 ? -11.976 -17.657 44.557 1.00 47.45 414 ARG B O 1
ATOM 6243 N N . ASP B 1 415 ? -11.436 -18.760 46.479 1.00 52.86 415 ASP B N 1
ATOM 6244 C CA . ASP B 1 415 ? -12.838 -19.031 46.839 1.00 56.70 415 ASP B CA 1
ATOM 6245 C C . ASP B 1 415 ? -13.645 -17.739 46.905 1.00 60.10 415 ASP B C 1
ATOM 6246 O O . ASP B 1 415 ? -14.650 -17.593 46.184 1.00 60.84 415 ASP B O 1
ATOM 6251 N N . ALA B 1 416 ? -13.159 -16.776 47.699 1.00 58.40 416 ALA B N 1
ATOM 6252 C CA . ALA B 1 416 ? -13.823 -15.479 47.823 1.00 60.34 416 ALA B CA 1
ATOM 6253 C C . ALA B 1 416 ? -14.082 -14.866 46.447 1.00 64.19 416 ALA B C 1
ATOM 6254 O O . ALA B 1 416 ? -15.134 -14.265 46.230 1.00 67.46 416 ALA B O 1
ATOM 6256 N N . ALA B 1 417 ? -13.140 -15.060 45.518 1.00 68.35 417 ALA B N 1
ATOM 6257 C CA . ALA B 1 417 ? -13.271 -14.556 44.144 1.00 71.39 417 ALA B CA 1
ATOM 6258 C C . ALA B 1 417 ? -14.336 -15.287 43.298 1.00 69.56 417 ALA B C 1
ATOM 6259 O O . ALA B 1 417 ? -15.130 -14.625 42.611 1.00 60.71 417 ALA B O 1
ATOM 6261 N N . ALA B 1 418 ? -14.351 -16.629 43.349 1.00 72.74 418 ALA B N 1
ATOM 6262 C CA . ALA B 1 418 ? -15.415 -17.445 42.689 1.00 70.30 418 ALA B CA 1
ATOM 6263 C C . ALA B 1 418 ? -16.812 -16.916 43.007 1.00 66.67 418 ALA B C 1
ATOM 6264 O O . ALA B 1 418 ? -17.704 -16.963 42.158 1.00 67.81 418 ALA B O 1
ATOM 6266 N N . SER B 1 419 ? -16.967 -16.400 44.233 1.00 64.27 419 SER B N 1
ATOM 6267 C CA . SER B 1 419 ? -18.202 -15.793 44.724 1.00 59.22 419 SER B CA 1
ATOM 6268 C C . SER B 1 419 ? -18.680 -14.572 43.971 1.00 57.82 419 SER B C 1
ATOM 6269 O O . SER B 1 419 ? -19.878 -14.420 43.839 1.00 64.10 419 SER B O 1
ATOM 6271 N N . PHE B 1 420 ? -17.785 -13.703 43.489 1.00 62.93 420 PHE B N 1
ATOM 6272 C CA . PHE B 1 420 ? -18.199 -12.509 42.701 1.00 64.59 420 PHE B CA 1
ATOM 6273 C C . PHE B 1 420 ? -18.088 -12.707 41.168 1.00 68.12 420 PHE B C 1
ATOM 6274 O O . PHE B 1 420 ? -18.145 -11.729 40.399 1.00 56.94 420 PHE B O 1
ATOM 6276 N N . GLY B 1 421 ? -17.983 -13.972 40.732 1.00 73.79 421 GLY B N 1
ATOM 6277 C CA . GLY B 1 421 ? -17.773 -14.326 39.324 1.00 76.23 421 GLY B CA 1
ATOM 6278 C C . GLY B 1 421 ? -16.312 -14.427 38.912 1.00 79.00 421 GLY B C 1
ATOM 6279 O O . GLY B 1 421 ? -16.027 -14.732 37.759 1.00 77.56 421 GLY B O 1
ATOM 6280 N N . GLY B 1 422 ? -15.388 -14.205 39.856 1.00 86.19 422 GLY B N 1
ATOM 6281 C CA . GLY B 1 422 ? -13.958 -13.964 39.553 1.00 79.82 422 GLY B CA 1
ATOM 6282 C C . GLY B 1 422 ? -12.974 -15.100 39.814 1.00 72.16 422 GLY B C 1
ATOM 6283 O O . GLY B 1 422 ? -13.347 -16.137 40.365 1.00 66.19 422 GLY B O 1
ATOM 6284 N N . THR B 1 423 ? -11.716 -14.862 39.406 1.00 71.88 423 THR B N 1
ATOM 6285 C CA . THR B 1 423 ? -10.580 -15.808 39.479 1.00 64.03 423 THR B CA 1
ATOM 6286 C C . THR B 1 423 ? -9.507 -15.353 40.500 1.00 61.38 423 THR B C 1
ATOM 6287 O O . THR B 1 423 ? -9.261 -14.155 40.674 1.00 61.61 423 THR B O 1
ATOM 6289 N N . GLY B 1 424 ? -8.871 -16.312 41.166 1.00 57.90 424 GLY B N 1
ATOM 6290 C CA . GLY B 1 424 ? -7.886 -16.032 42.220 1.00 52.64 424 GLY B CA 1
ATOM 6291 C C . GLY B 1 424 ? -7.055 -17.256 42.523 1.00 49.97 424 GLY B C 1
ATOM 6292 O O . GLY B 1 424 ? -7.390 -18.345 42.054 1.00 55.88 424 GLY B O 1
ATOM 6293 N N . GLY B 1 425 ? -5.987 -17.082 43.315 1.00 46.40 425 GLY B N 1
ATOM 6294 C CA . GLY B 1 425 ? -4.928 -18.106 43.492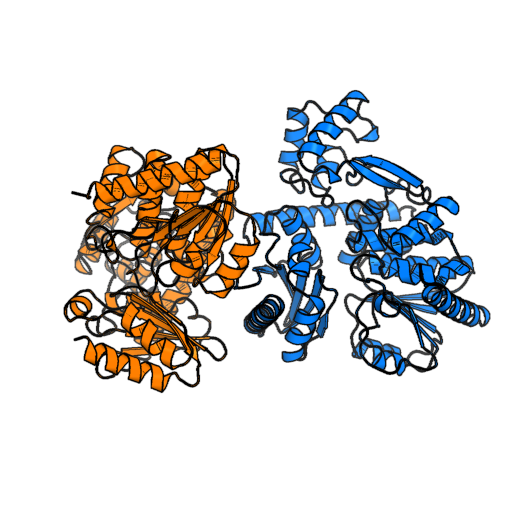 1.00 40.48 425 GLY B CA 1
ATOM 6295 C C . GLY B 1 425 ? -3.611 -17.555 44.051 1.00 40.20 425 GLY B C 1
ATOM 6296 O O . GLY B 1 425 ? -3.433 -16.319 44.187 1.00 41.40 425 GLY B O 1
ATOM 6297 N N . GLY B 1 426 ? -2.696 -18.463 44.399 1.00 33.93 426 GLY B N 1
ATOM 6298 C CA . GLY B 1 426 ? -1.347 -18.107 44.860 1.00 29.60 426 GLY B CA 1
ATOM 6299 C C . GLY B 1 426 ? -0.855 -19.010 45.962 1.00 28.84 426 GLY B C 1
ATOM 6300 O O . GLY B 1 426 ? -1.157 -20.203 45.940 1.00 31.06 426 GLY B O 1
ATOM 6301 N N . HIS B 1 427 ? -0.102 -18.467 46.926 1.00 25.34 427 HIS B N 1
ATOM 6302 C CA . HIS B 1 427 ? 0.395 -19.246 48.070 1.00 23.55 427 HIS B CA 1
ATOM 6303 C C . HIS B 1 427 ? -0.244 -18.824 49.379 1.00 24.34 427 HIS B C 1
ATOM 6304 O O . HIS B 1 427 ? -1.065 -17.938 49.417 1.00 24.85 427 HIS B O 1
ATOM 6311 N N . ASP B 1 428 ? 0.151 -19.500 50.452 1.00 24.68 428 ASP B N 1
ATOM 6312 C CA . ASP B 1 428 ? -0.308 -19.164 51.796 1.00 27.71 428 ASP B CA 1
ATOM 6313 C C . ASP B 1 428 ? 0.052 -17.729 52.219 1.00 30.20 428 ASP B C 1
ATOM 6314 O O . ASP B 1 428 ? -0.790 -17.034 52.842 1.00 27.94 428 ASP B O 1
ATOM 6319 N N . ILE B 1 429 ? 1.291 -17.316 51.903 1.00 27.54 429 ILE B N 1
ATOM 6320 C CA . ILE B 1 429 ? 1.810 -16.032 52.362 1.00 27.08 429 ILE B CA 1
ATOM 6321 C C . ILE B 1 429 ? 1.469 -14.865 51.425 1.00 25.18 429 ILE B C 1
ATOM 6322 O O . ILE B 1 429 ? 1.635 -13.719 51.830 1.00 27.32 429 ILE B O 1
ATOM 6327 N N . ALA B 1 430 ? 0.927 -15.131 50.222 1.00 23.34 430 ALA B N 1
ATOM 6328 C CA . ALA B 1 430 ? 0.916 -14.149 49.143 1.00 21.91 430 ALA B CA 1
ATOM 6329 C C . ALA B 1 430 ? 0.129 -14.684 47.942 1.00 24.25 430 ALA B C 1
ATOM 6330 O O . ALA B 1 430 ? 0.363 -15.818 47.502 1.00 21.12 430 ALA B O 1
ATOM 6332 N N . ALA B 1 431 ? -0.755 -13.857 47.384 1.00 23.75 431 ALA B N 1
ATOM 6333 C CA . ALA B 1 431 ? -1.750 -14.309 46.392 1.00 26.09 431 ALA B CA 1
ATOM 6334 C C . ALA B 1 431 ? -2.458 -13.133 45.761 1.00 27.12 431 ALA B C 1
ATOM 6335 O O . ALA B 1 431 ? -2.551 -12.068 46.379 1.00 31.02 431 ALA B O 1
ATOM 6337 N N . GLY B 1 432 ? -2.921 -13.315 44.527 1.00 29.85 432 GLY B N 1
ATOM 6338 C CA . GLY B 1 432 ? -3.684 -12.297 43.798 1.00 34.81 432 GLY B CA 1
ATOM 6339 C C . GLY B 1 432 ? -5.076 -12.762 43.387 1.00 38.74 432 GLY B C 1
ATOM 6340 O O . GLY B 1 432 ? -5.418 -13.936 43.493 1.00 40.35 432 GLY B O 1
ATOM 6341 N N . ALA B 1 433 ? -5.863 -11.827 42.885 1.00 43.52 433 ALA B N 1
ATOM 6342 C CA . ALA B 1 433 ? -7.219 -12.107 42.426 1.00 47.71 433 ALA B CA 1
ATOM 6343 C C . ALA B 1 433 ? -7.798 -10.926 41.621 1.00 47.90 433 ALA B C 1
ATOM 6344 O O . ALA B 1 433 ? -7.304 -9.785 41.715 1.00 41.99 433 ALA B O 1
ATOM 6346 N N . MET B 1 434 ? -8.871 -11.211 40.876 1.00 55.62 434 MET B N 1
ATOM 6347 C CA . MET B 1 434 ? -9.571 -10.241 40.005 1.00 60.71 434 MET B CA 1
ATOM 6348 C C . MET B 1 434 ? -11.114 -10.378 40.189 1.00 60.37 434 MET B C 1
ATOM 6349 O O . MET B 1 434 ? -11.664 -11.479 40.081 1.00 56.08 434 MET B O 1
ATOM 6354 N N . VAL B 1 435 ? -11.807 -9.278 40.500 1.00 62.37 435 VAL B N 1
ATOM 6355 C CA . VAL B 1 435 ? -13.284 -9.302 40.726 1.00 64.48 435 VAL B CA 1
ATOM 6356 C C . VAL B 1 435 ? -13.931 -8.009 40.150 1.00 63.51 435 VAL B C 1
ATOM 6357 O O . VAL B 1 435 ? -13.195 -7.114 39.745 1.00 61.58 435 VAL B O 1
ATOM 6361 N N . PRO B 1 436 ? -15.290 -7.905 40.097 1.00 63.71 436 PRO B N 1
ATOM 6362 C CA . PRO B 1 436 ? -15.940 -6.622 39.693 1.00 67.00 436 PRO B CA 1
ATOM 6363 C C . PRO B 1 436 ? -15.790 -5.438 40.688 1.00 66.08 436 PRO B C 1
ATOM 6364 O O . PRO B 1 436 ? -15.685 -5.656 41.905 1.00 72.70 436 PRO B O 1
ATOM 6368 N N . TYR B 1 437 ? -15.798 -4.206 40.171 1.00 65.77 437 TYR B N 1
ATOM 6369 C CA . TYR B 1 437 ? -15.750 -2.982 41.012 1.00 66.40 437 TYR B CA 1
ATOM 6370 C C . TYR B 1 437 ? -16.973 -2.892 41.929 1.00 73.19 437 TYR B C 1
ATOM 6371 O O . TYR B 1 437 ? -16.876 -2.448 43.081 1.00 65.33 437 TYR B O 1
ATOM 6373 N N . ARG B 1 438 ? -18.118 -3.328 41.390 1.00 83.74 438 ARG B N 1
ATOM 6374 C CA . ARG B 1 438 ? -19.383 -3.441 42.124 1.00 78.39 438 ARG B CA 1
ATOM 6375 C C . ARG B 1 438 ? -19.309 -4.345 43.376 1.00 75.26 438 ARG B C 1
ATOM 6376 O O . ARG B 1 438 ? -19.773 -3.931 44.433 1.00 67.39 438 ARG B O 1
ATOM 6378 N N . ASP B 1 439 ? -18.722 -5.547 43.273 1.00 74.86 439 ASP B N 1
ATOM 6379 C CA . ASP B 1 439 ? -18.698 -6.518 44.398 1.00 74.97 439 ASP B CA 1
ATOM 6380 C C . ASP B 1 439 ? -17.480 -6.350 45.379 1.00 71.74 439 ASP B C 1
ATOM 6381 O O . ASP B 1 439 ? -17.094 -7.311 46.045 1.00 76.63 439 ASP B O 1
ATOM 6383 N N . MET B 1 440 ? -16.925 -5.133 45.505 1.00 61.60 440 MET B N 1
ATOM 6384 C CA . MET B 1 440 ? -15.641 -4.894 46.211 1.00 57.78 440 MET B CA 1
ATOM 6385 C C . MET B 1 440 ? -15.772 -4.913 47.753 1.00 58.37 440 MET B C 1
ATOM 6386 O O . MET B 1 440 ? -15.063 -5.701 48.432 1.00 50.55 440 MET B O 1
ATOM 6388 N N . GLU B 1 441 ? -16.650 -4.040 48.294 1.00 56.02 441 GLU B N 1
ATOM 6389 C CA . GLU B 1 441 ? -16.999 -4.024 49.747 1.00 50.99 441 GLU B CA 1
ATOM 6390 C C . GLU B 1 441 ? -17.357 -5.430 50.236 1.00 46.17 441 GLU B C 1
ATOM 6391 O O . GLU B 1 441 ? -16.785 -5.884 51.199 1.00 42.90 441 GLU B O 1
ATOM 6393 N N . SER B 1 442 ? -18.282 -6.093 49.526 1.00 47.62 442 SER B N 1
ATOM 6394 C CA . SER B 1 442 ? -18.711 -7.482 49.783 1.00 44.93 442 SER B CA 1
ATOM 6395 C C . SER B 1 442 ? -17.578 -8.494 49.718 1.00 43.15 442 SER B C 1
ATOM 6396 O O . SER B 1 442 ? -17.473 -9.376 50.580 1.00 38.69 442 SER B O 1
ATOM 6398 N N . PHE B 1 443 ? -16.724 -8.374 48.704 1.00 43.40 443 PHE B N 1
ATOM 6399 C CA . PHE B 1 443 ? -15.570 -9.289 48.570 1.00 43.88 443 PHE B CA 1
ATOM 6400 C C . PHE B 1 443 ? -14.626 -9.165 49.768 1.00 42.42 443 PHE B C 1
ATOM 6401 O O . PHE B 1 443 ? -14.276 -10.170 50.410 1.00 42.31 443 PHE B O 1
ATOM 6409 N N . LEU B 1 444 ? -14.234 -7.931 50.090 1.00 42.07 444 LEU B N 1
ATOM 6410 C CA . LEU B 1 444 ? -13.330 -7.716 51.217 1.00 45.53 444 LEU B CA 1
ATOM 6411 C C . LEU B 1 444 ? -13.910 -8.352 52.500 1.00 50.02 444 LEU B C 1
ATOM 6412 O O . LEU B 1 444 ? -13.234 -9.136 53.186 1.00 47.51 444 LEU B O 1
ATOM 6414 N N . GLN B 1 445 ? -15.182 -8.051 52.776 1.00 51.07 445 GLN B N 1
ATOM 6415 C CA . GLN B 1 445 ? -15.885 -8.609 53.937 1.00 52.00 445 GLN B CA 1
ATOM 6416 C C . GLN B 1 445 ? -15.817 -10.155 53.906 1.00 48.61 445 GLN B C 1
ATOM 6417 O O . GLN B 1 445 ? -15.487 -10.774 54.915 1.00 51.89 445 GLN B O 1
ATOM 6423 N N . LEU B 1 446 ? -16.097 -10.764 52.750 1.00 46.32 446 LEU B N 1
ATOM 6424 C CA . LEU B 1 446 ? -16.079 -12.229 52.626 1.00 46.81 446 LEU B CA 1
ATOM 6425 C C . LEU B 1 446 ? -14.723 -12.775 53.016 1.00 50.07 446 LEU B C 1
ATOM 6426 O O . LEU B 1 446 ? -14.614 -13.656 53.894 1.00 50.09 446 LEU B O 1
ATOM 6431 N N . VAL B 1 447 ? -13.686 -12.226 52.379 1.00 45.91 447 VAL B N 1
ATOM 6432 C CA . VAL B 1 447 ? -12.317 -12.672 52.639 1.00 47.39 447 VAL B CA 1
ATOM 6433 C C . VAL B 1 447 ? -12.072 -12.593 54.146 1.00 44.46 447 VAL B C 1
ATOM 6434 O O . VAL B 1 447 ? -11.481 -13.528 54.762 1.00 35.60 447 VAL B O 1
ATOM 6438 N N . ASP B 1 448 ? -12.525 -11.455 54.703 1.00 42.99 448 ASP B N 1
ATOM 6439 C CA . ASP B 1 448 ? -12.387 -11.142 56.119 1.00 46.38 448 ASP B CA 1
ATOM 6440 C C . ASP B 1 448 ? -12.979 -12.245 56.998 1.00 44.32 448 ASP B C 1
ATOM 6441 O O . ASP B 1 448 ? -12.370 -12.623 57.996 1.00 38.46 448 ASP B O 1
ATOM 6446 N N . GLU B 1 449 ? -14.150 -12.754 56.606 1.00 49.44 449 GLU B N 1
ATOM 6447 C CA . GLU B 1 449 ? -14.754 -13.929 57.269 1.00 57.23 449 GLU B CA 1
ATOM 6448 C C . GLU B 1 449 ? -13.902 -15.211 57.114 1.00 48.66 449 GLU B C 1
ATOM 6449 O O . GLU B 1 449 ? -13.588 -15.870 58.107 1.00 54.50 449 GLU B O 1
ATOM 6451 N N . ILE B 1 450 ? -13.489 -15.527 55.898 1.00 46.17 450 ILE B N 1
ATOM 6452 C CA . ILE B 1 450 ? -12.756 -16.797 55.637 1.00 46.96 450 ILE B CA 1
ATOM 6453 C C . ILE B 1 450 ? -11.409 -16.885 56.397 1.00 45.81 450 ILE B C 1
ATOM 6454 O O . ILE B 1 450 ? -10.989 -17.973 56.815 1.00 47.85 450 ILE B O 1
ATOM 6459 N N . LEU B 1 451 ? -10.729 -15.747 56.548 1.00 46.03 451 LEU B N 1
ATOM 6460 C CA . LEU B 1 451 ? -9.528 -15.685 57.371 1.00 41.31 451 LEU B CA 1
ATOM 6461 C C . LEU B 1 451 ? -9.906 -16.006 58.800 1.00 42.11 451 LEU B C 1
ATOM 6462 O O . LEU B 1 451 ? -9.193 -16.773 59.485 1.00 35.09 451 LEU B O 1
ATOM 6467 N N . GLY B 1 452 ? -11.051 -15.440 59.230 1.00 48.06 452 GLY B N 1
ATOM 6468 C CA . GLY B 1 452 ? -11.755 -15.870 60.457 1.00 45.74 452 GLY B CA 1
ATOM 6469 C C . GLY B 1 452 ? -11.887 -17.381 60.535 1.00 43.67 452 GLY B C 1
ATOM 6470 O O . GLY B 1 452 ? -11.344 -18.006 61.429 1.00 43.36 452 GLY B O 1
ATOM 6471 N N . THR B 1 453 ? -12.571 -17.993 59.582 1.00 45.90 453 THR B N 1
ATOM 6472 C CA . THR B 1 453 ? -12.585 -19.468 59.513 1.00 48.35 453 THR B CA 1
ATOM 6473 C C . THR B 1 453 ? -11.207 -20.080 59.807 1.00 48.24 453 THR B C 1
ATOM 6474 O O . THR B 1 453 ? -11.078 -20.908 60.704 1.00 46.55 453 THR B O 1
ATOM 6476 N N . GLN B 1 454 ? -10.187 -19.639 59.055 1.00 48.33 454 GLN B N 1
ATOM 6477 C CA . GLN B 1 454 ? -8.843 -20.267 59.040 1.00 47.09 454 GLN B CA 1
ATOM 6478 C C . GLN B 1 454 ? -7.949 -20.186 60.314 1.00 49.40 454 GLN B C 1
ATOM 6479 O O . GLN B 1 454 ? -7.021 -20.999 60.474 1.00 42.88 454 GLN B O 1
ATOM 6485 N N . THR B 1 455 ? -8.167 -19.181 61.170 1.00 48.21 455 THR B N 1
ATOM 6486 C CA . THR B 1 455 ? -7.305 -18.961 62.347 1.00 48.36 455 THR B CA 1
ATOM 6487 C C . THR B 1 455 ? -7.825 -19.637 63.647 1.00 43.44 455 THR B C 1
ATOM 6488 O O . THR B 1 455 ? -7.045 -19.894 64.573 1.00 39.27 455 THR B O 1
#

Sequence (888 aa):
LPDSILKRGAEASKVLEEHLERGNIIRIISHNDADGLSAAGVVARAISSMNGQFHISILSRLKKEFIKKLSGEKYSLFFFCDMGSAYLEEISRLKGDVIVADHHQPSESEAGPHVVHINPHLHGLDGSRDLSASGTAYLATRLLNRKTAPLALVGALGDMQYTDGFTGANRFIMEEAVEEGVLQVHSDLKLASRYTEPLYRSIAYTFNPALPGLTGDMEASMGFLENIGVSYGVKYPDLSPEERDVLRDELTRINPEIFGEVFTSREFRNIGDLSDIAGVLDACGKNRKYGIGIGLCLGEREGALDVALELQKNYREELVKGLAWIRREGSTTLENLQYIYSEDKAFKGIMGTIASISLSLKILDPDIPLLGLSRMDQHVKVSARTTRPAVERGVNLGVALRDAAASFGGTGGGHDIAAGAMVPYRDMESFLQLVDEILGTQTGKLPDSILKRGAEASKVLEEHLERGNIIRIISHNDADGLSAAGVVARAISSMNGQFHISILSRLKKEFIKKLSGEKYSLFFFCDMGSAYLEEISRLKGDVIVADHHQPSESEAGPHVVHINPHLHGLDGSRDLSASGTAYLATRLLNRKTAPLALVGALGDMQYTDGFTGANRFIMEEAVEEGVLQVHSDLKLASRYTEPLYRSIAYTFNPALPGLTGDMEASMGFLENIGVSYGVKYPDLSPEERDVLRDELTRINPEIFGEVFTSREFRNIGDLSDIAGVLDACGKNRKYGIGIGLCLGEREGALDVALELQKNYREELVKGLAWIRREGSTTLENLQYIYSEDKAFKGIMGTIASISLSLKILDPDIPLLGLSRMDQHVKVSARTTRPAVERGVNLGVALRDAAASFGGTGGGHDIAAGAMVPYRDMESFLQLVDEILGTQT

InterPro domains:
  IPR001667 DDH domain [PF01368] (38-152)
  IPR003156 DHHA1 domain [PF02272] (350-451)
  IPR038763 DHH phosphoesterase superfamily [SSF64182] (17-455)
  IPR051673 Single-stranded-DNA-specific exonuclease RecJ [PTHR30255] (18-454)

Radius of gyration: 31.09 Å; Cα contacts (8 Å, |Δi|>4): 1878; chains: 2; bounding box: 66×64×87 Å

Solvent-accessible surface area: 34826 Å² total; per-residue (Å²): 80,44,119,56,0,43,153,86,0,35,91,0,5,132,26,0,84,90,24,25,154,81,54,56,55,0,20,0,0,0,47,34,46,1,0,0,0,0,0,0,0,0,0,0,54,0,0,54,66,66,147,18,115,50,81,54,23,23,34,69,104,10,29,41,127,55,0,82,66,2,55,48,71,199,67,32,2,5,0,0,0,8,15,3,0,55,43,9,88,41,0,27,135,10,108,17,38,1,0,0,0,1,2,39,104,21,42,175,32,95,50,14,130,100,21,11,8,0,0,0,73,74,22,77,45,46,0,19,106,30,0,0,0,0,0,0,0,1,3,0,0,26,99,39,18,85,53,0,0,4,2,0,0,0,0,0,24,19,37,106,6,35,117,96,15,11,67,42,4,0,129,53,0,26,63,17,0,66,144,72,46,37,1,86,53,90,74,25,1,30,3,11,5,16,134,49,34,35,0,33,69,0,0,0,9,3,24,83,18,8,0,62,55,10,1,6,54,36,154,35,0,57,28,30,0,102,133,38,57,4,48,80,53,54,78,12,41,105,6,38,91,118,30,70,94,60,0,110,87,42,0,45,193,58,27,83,75,0,57,18,54,4,7,46,6,88,78,9,72,76,14,13,7,1,50,7,5,6,22,3,1,36,0,0,2,53,52,68,99,79,43,44,0,9,10,9,3,67,52,65,40,88,56,28,32,90,66,0,56,95,22,7,44,77,15,19,78,53,5,27,45,0,0,33,25,0,110,97,52,8,8,15,26,17,133,49,0,5,40,4,60,12,117,74,81,32,19,46,49,0,3,8,46,0,0,26,12,0,3,55,17,141,47,12,29,28,59,41,6,0,0,0,0,7,98,87,109,132,79,0,71,0,8,0,56,12,31,57,74,0,19,119,115,30,7,48,0,7,56,0,0,110,63,0,0,59,70,55,76,23,50,15,26,24,34,32,42,24,7,28,6,39,1,38,75,207,19,32,76,60,0,5,67,48,0,4,104,37,1,22,110,45,50,102,153,23,40,119,58,0,41,137,80,0,33,75,0,4,141,24,0,75,63,6,24,149,155,61,40,74,0,7,0,0,0,43,26,42,1,0,0,0,0,0,0,0,0,0,0,52,0,0,55,67,62,144,17,117,58,40,26,14,10,28,60,72,15,46,60,76,52,6,65,50,1,71,70,60,106,50,38,0,4,0,0,0,8,15,4,13,44,58,9,82,69,2,36,166,12,92,38,32,3,0,2,0,0,2,33,77,69,46,82,28,85,46,36,115,66,24,7,15,0,1,0,50,83,22,77,39,51,0,19,105,28,0,0,0,0,0,0,0,0,4,0,0,28,107,38,20,82,29,0,0,0,0,0,0,0,0,0,22,17,38,115,2,35,83,79,17,7,49,37,0,0,133,59,0,19,87,10,0,67,140,86,54,4,8,56,55,82,74,33,11,45,8,16,4,23,103,51,19,23,0,39,79,2,0,0,11,3,21,94,13,5,0,71,44,11,3,12,49,51,148,38,0,56,24,29,0,108,130,36,60,4,46,82,54,48,79,26,65,107,5,40,92,121,30,73,99,58,0,119,80,54,0,44,182,55,28,91,97,0,58,20,56,14,9,24,3,165,64,7,56,89,23,1,20,0,61,9,7,6,24,6,0,41,0,0,2,52,41,100,24,16,45,10,0,21,16,20,3,66,57,58,65,88,26,21,37,94,20,2,44,52,23,6,38,78,14,18,99,33,4,31,62,3,4,45,51,4,116,174,62,53,34,74,85,50,87,46,0,5,62,7,64,17,75,95,84,66,12,45,59,1,6,4,50,0,1,33,13,0,6,57,22,146,43,17,67,33,79,46,7,2,0,0,20,9,63,35,97,82,40,9,44,2,18,0,60,11,36,35,69,2,34,138,153,33,6,27,0,5,56,0,0,83,58,1,0,72,73,27,77,22,69,25,30,27,27,28,54,25,6,30,12,91,4,48,59,104,29,37,81,66,6,11,113,62,0,13,64,35,1,31,92,47,77

B-factor: mean 32.21, std 12.81, range [8.95, 90.79]

Foldseek 3Di:
DDPVLLVLLVVLQVVVVVLVVVQFEEEEEFEQALLGLLLSLLVVQLQVVVPGHYDYDYDNDDDLVVLVVVQPDDGQEYEYFQDDQCVQVSNLNRDHAYEYQHAFHHDPDDHHPRYRYRYLVVVVHHSLAAAGRNLSSCSNRVVRDLLSLLSRVLSCVSSVNDDLHHDHSNVVSQVSCVVVVFKDKDKAQPWAPLPPAFALVSQCLCLVVHFAQRHLDSVSSCVVCVVQVWDRRHRPVPTDPVSRVSVLVVSCVRPVSRIHMWMDGPLCPVQGTSPSLSLLSRLCSVVVNRVLNSCSSNNVCDCSVVVSVVSSVLLSVLLSVLLVVCLVVPWDDDQQATEDEDAPCSCVPCQQVSVQSCLSNPSDPQLGKYWYWYDDPQKIKIKIAHDDVNVVLFAAPQVLQQVLQVVQVWHKGDTGGIIMIMHTPVCVVVSVVSSRVVSVVRRD/DADPVLLVLLVVLQVQVVVCVVVQFEEEEEFELALLRLLLSLLLQLLCVVVVGHYDYDYYNADDLVVLVVQLPPPGQEYEYFQYQQCPQPSNQPRNHAYEYQHAFDNHHDDHDDRYRYRYQVVVVHHSLAAAGRLLSSCSNRVVRDLLSLLSRVLSNVRSVNADLHHDHSNVVSQVSNVVVQFKDKDWAQQFAFQPNDFQLVSQCCCLPLDFAQRHLDSVSSCVVCVVQVADRGDGQVPGDPVNRVSVLVVRCVRPVSSIHMWMDGPLCNVGGTSNNLSLLSRLCSLVVNSVLNSCSSNRNDDVSVVVSVVSSVLLSVLLSVLLVVCLPPDWDDDQQAIEDEDQPCSNASPFQVSLVSCLSSPVDPQLGKYWYWYDDPQKIKIKIAHDPNLVVLFAAVFVLQQVLQVVQVWGWGDGRGIIIIMHGPVCDVVSVVSSSVVSVVGD

Nearest PDB structures (foldseek):
  7bhi-assembly1_B  TM=9.239E-01  e=1.023E-75  Methanothermobacter thermautotrophicus str. Delta H
  7bjq-assembly2_B  TM=8.851E-01  e=2.643E-73  Methanothermobacter thermautotrophicus str. Delta H
  5x4i-assembly1_A  TM=9.376E-01  e=6.233E-43  Pyrococcus furiosus DSM 3638
  5ghr-assembly1_A  TM=6.806E-01  e=5.718E-38  Thermococcus kodakarensis KOD1
  5ghs-assembly1_A  TM=6.798E-01  e=9.413E-35  Thermococcus kodakarensis KOD1

Secondary structure (P-SEA, 3-state):
ccaaaaaaaaaaaaaaaaaaaabbbbbbbbbccaaaaaaaaaaaaaaaaacccbbbbbbccccaaaaaaaccccccbbbbccccccaaaaaaacccbbbbbcccccccccccccccccccccccccccccccaaaaaaaacccccccaaaaaaaaaaaaccccccccaaaaaaaaaaaaaccbbbbbcccccccccccaaaaaaaccccccccccccaaaaaaaaaaaccccccccccccaaaaaaaaaaaaaaccccccbbbbbccccccccaaaaaaaaaaaaaacccaaaaaaaaccccaaaaaaaaaaaaaaaaaaaaaaaaaabbbbbcccccccccccccccccaaaaaaaaaaaccccccbbbbbbbbcccbbbbbbbbcaaaaaacccaaaaaaaaaaaaccccccccccccccccccaaaaaaaaaaaaaaaaac/cccaaaaaaaaaaaaaaaaaaaabbbbbbbbbccaaaaaaaaaaaaaaaaacccbbbbbcccccaaaaaaaaaccccbbbbcccccccaaaaaaccbbbbbbcccccccccccccbbbbbcccccccccccccaaaaaaaacccccccaaaaaaaaaaaaccccccccaaaaaaaaaaaaaccbbbbbcccccccccccaaaaaaaccccccccccccaaaaaaaaaaaccccccccccccaaaaaaaaaaaaaaccccccbbbbcccccccccaaaaaaaaaaaaaacaaaaaaaaaaccccaaaaaaaaaaaaaaaaaaaaaaaaacbbbbbcccccccccccccccccaaaaaaaaaaaccccccbbbbbbbbcccbbbbbbbbcaaaaaacccaaaaaaaaaaaaccccccccccccccccccaaaaaaaaaaaaaaacc

CATH classification: 3.90.1640.30 (+1 more: 3.10.310.30)